Protein 1U4F (pdb70)

Organism: Mus musculus (NCBI:txid10090)

Radius of gyration: 27.83 Å; Cα contacts (8 Å, |Δi|>4): 1891; chains: 4; bounding box: 55×77×75 Å

B-factor: mean 49.28, std 15.49, range [19.6, 112.75]

CATH classification: 2.60.40.1400

Sequence (784 aa):
SRFVKKDGHCNVQFINVGEKRNETLVFSHNAVIAMRDGKLCLMWRVGNLRKSHLVEAHVRAQLLKSRITSEGEYIPLDQIDINVGFDSGIDRIFLVSPITIVHEIDEDSPLYDLSKQDIDNADFEIVVILEGMVEATAMTTQCRSSYLANEILWGHRYEPVLFEEKHYYKVDYSRFHKTYEVPNTPLCSARDLAEKKSRFVKKDGHCNVQFINVGENETLVFSHNAVIAMRDGKLCLMWRVGNLRKSHLVEAHVRAQLLKSRITSEGEYIPLDQIDINVGFDSGIDRIFLVSPITIVHEIDEDSPLYDLSKQDIDNADFEIVVILEGMVEATAMTTQCRSSYLANEILWGHRYEPVLFEEKHYYKVDYSRFHKTYEVPNTPLCSARDLAEKKSRFVKKDGHCNVQFINVGENETLVFSHNAVIAMRDGKLCLMWRVGNLRKSHLVEAHVRAQLLKSRITSEGEYIPLDQIDINVGFDSGIDRIFLVSPITIVHEIDEDSPLYDLSKQDIDNADFEIVVILEGMVEATAMTTQCRSSYLANEILWGHRYEPVLFEEKHYYKVDYSRFHKTYEVPNTPLCSARDLAEKKSRFVKKDGHCNVQFINVGEKTLVFSHNAVIAMRDGKLCLMWRVGNLRKSHLVEAHVRAQLLKSRITSEGEYIPLDQIDINVGFDSGIDRIFLVSPITIVHEIDEDSPLYDLSKQDIDNADFEIVVILEGMVEATAMTTQCRSSYLANEILWGHRYEPVLFEEKHYYKVDYSRFHKTYEVPNTPLCSARDLAEKKYIL

InterPro domains:
  IPR003271 Potassium channel, inwardly rectifying, Kir2.1 [PR01324] (1-10)
  IPR003271 Potassium channel, inwardly rectifying, Kir2.1 [PR01324] (21-28)
  IPR003271 Potassium channel, inwardly rectifying, Kir2.1 [PR01324] (35-45)
  IPR003271 Potassium channel, inwardly rectifying, Kir2.1 [PR01324] (116-128)
  IPR003271 Potassium channel, inwardly rectifying, Kir2.1 [PR01324] (392-403)
  IPR003271 Potassium channel, inwardly rectifying, Kir2.1 [PR01324] (407-419)
  IPR013518 Potassium channel, inwardly rectifying, Kir, cytoplasmic [G3DSA:2.60.40.1400] (46-360)
  IPR013673 Potassium channel, inwardly rectifying, Kir, N-terminal [PF08466] (1-47)
  IPR014756 Immunoglobulin E-set [SSF81296] (168-367)
  IPR016449 Potassium channel, inwardly rectifying, Kir [PIRSF005465] (32-389)
  IPR016449 Potassium channel, inwardly rectifying, Kir [PR01320] (81-107)
  IPR016449 Potassium channel, inwardly rectifying, Kir [PR01320] (132-154)
  IPR016449 Potassium channel, inwardly rectifying, Kir [PR01320] (261-279)
  IPR016449 Potassium channel, inwardly rectifying, Kir [PR01320] (292-312)
  IPR016449 Potassium channel, inwardly rectifying, Kir [PR01320] (313-330)
  IPR016449 Potassium channel, inwardly rectifying, Kir [PR01320] (337-351)
  IPR016449 Potassium channel, inwardly rectifying, Kir [PTHR11767] (18-365)
  IPR040445 Potassium channel, inwardly rectifying, transmembrane domain [PF01007] (48-186)
  IPR041647 Inward rectifier potassium channel, C-terminal [PF17655] (193-365)

GO terms:
  GO:0005242 inward rectifier potassium channel activity (F, IDA)
  GO:0005886 plasma membrane (C, EXP)
  GO:0015693 magnesium ion transport (P, IDA)
  GO:0086001 cardiac muscle cell action potential (P, IMP)
  GO:0005242 inward rectifier potassium channel activity (F, TAS)
  GO:0005886 plasma membrane (C, TAS)
  GO:0042802 identical protein binding (F, IPI)
  GO:0005515 protein binding (F, IPI)

Secondary structure (DSSP, 8-state):
--SB-TTS-B-EEEES---TTT-SEEE-SSEEEEEETTEEEEEEEEEE-SSS-EEEEEEEEEEEEEEE-TT--EEEEEEEE--SSTTTTTTEE--SS-EEEEEE--TTSTTTT--HHHHHH---EEEEEEEEEETT-SPEEEEEEEEEGGGEEETEEEPP-EEE-SSSEEEEGGGSS-EEE-TTS--S-HHHHHHH-/--SB-TTS-B-EEEES-----SEEE-SSEEEEE-SSSEEEEEEEEE-SSS-EEEEEEEEEEEEEEE-TTS-EEEEEEEE--SSTTTTTTB---SS-EEEEEE--TTSTTTT--HHHHHH---EEEEEEEEEETT-S-EEEEEEEEEGGGEEETEEEPP-EEE-SSSEEEEGGGSS-EEE-TTS-SS-HHHHHH--/--SB-TTS-B-EEEES------EEEEEEEEEEEETTEEEEEEEEEE-SSS-EEEEEEEEEEEEEEE-TT--EEEEEEEE--SSGGGTTTEE--SS-EEEEEE--TTSTTTT--HHHHHH---EEEEEEEEEETTSS-EEEEEEEEEGGGEEETEEEPP-EEE-SSSEEEEGGGTT-EEE-TT---S-HHHHHH--/--SB-TTS-B-EEEE------EEE-SSEEEEEETTEEEEEEEEEE-SSSPEEEEEEEEEEEEEEE-TTS-EEEEEEEE--SSGGGTTTB---SS-EEEEEE--TTSTTTT--HHHHTT---EEEEEEEEEETT-S-EEEEEEEEEGGGEEETEEEPP-EEE-SSSEEEEGGGTT-EEE-TTS--S-HHHHHHHHHT-

Nearest PDB structures (foldseek):
  1u4f-assembly1_A  TM=1.005E+00  e=9.671E-41  Mus musculus
  1u4f-assembly1_B  TM=9.996E-01  e=2.919E-37  Mus musculus
  1u4f-assembly1_D  TM=9.990E-01  e=7.023E-37  Mus musculus
  2xky-assembly1_I  TM=9.845E-01  e=5.957E-37  Mus musculus
  2gix-assembly1_A  TM=9.894E-01  e=3.849E-36  Mus musculus

Structure (mmCIF, N/CA/C/O backbone):
data_1U4F
#
_entry.id   1U4F
#
_cell.length_a   112.461
_cell.length_b   138.294
_cell.length_c   138.745
_cell.angle_alpha   90.00
_cell.angle_beta   90.00
_cell.angle_gamma   90.00
#
_symmetry.space_group_name_H-M   'C 2 2 21'
#
loop_
_entity.id
_entity.type
_entity.pdbx_description
1 polymer 'Inward rectifier potassium channel 2'
2 water water
#
loop_
_atom_site.group_PDB
_atom_site.id
_atom_site.type_symbol
_atom_site.label_atom_id
_atom_site.label_alt_id
_atom_site.label_comp_id
_atom_site.label_asym_id
_atom_site.label_entity_id
_atom_site.label_seq_id
_atom_site.pdbx_PDB_ins_code
_atom_site.Cartn_x
_atom_site.Cartn_y
_atom_site.Cartn_z
_atom_site.occupancy
_atom_site.B_iso_or_equiv
_atom_site.auth_seq_id
_atom_site.auth_comp_id
_atom_site.auth_asym_id
_atom_site.auth_atom_id
_atom_site.pdbx_PDB_model_num
ATOM 1 N N . SER A 1 11 ? 43.423 43.918 66.042 1.00 62.30 45 SER A N 1
ATOM 2 C CA . SER A 1 11 ? 41.955 43.692 65.928 1.00 61.98 45 SER A CA 1
ATOM 3 C C . SER A 1 11 ? 41.481 43.640 64.464 1.00 60.28 45 SER A C 1
ATOM 4 O O . SER A 1 11 ? 40.434 43.060 64.167 1.00 62.09 45 SER A O 1
ATOM 7 N N . ARG A 1 12 ? 42.234 44.244 63.547 1.00 56.70 46 ARG A N 1
ATOM 8 C CA . ARG A 1 12 ? 41.842 44.206 62.137 1.00 53.35 46 ARG A CA 1
ATOM 9 C C . ARG A 1 12 ? 42.571 43.049 61.476 1.00 52.00 46 ARG A C 1
ATOM 10 O O . ARG A 1 12 ? 43.772 42.877 61.656 1.00 54.17 46 ARG A O 1
ATOM 18 N N . PHE A 1 13 ? 41.838 42.244 60.725 1.00 49.97 47 PHE A N 1
ATOM 19 C CA . PHE A 1 13 ? 42.429 41.097 60.067 1.00 47.62 47 PHE A CA 1
ATOM 20 C C . PHE A 1 13 ? 43.366 41.512 58.936 1.00 46.23 47 PHE A C 1
ATOM 21 O O . PHE A 1 13 ? 44.426 40.913 58.732 1.00 46.12 47 PHE A O 1
ATOM 29 N N . VAL A 1 14 ? 42.963 42.539 58.199 1.00 43.80 48 VAL A N 1
ATOM 30 C CA . VAL A 1 14 ? 43.748 43.047 57.083 1.00 41.07 48 VAL A CA 1
ATOM 31 C C . VAL A 1 14 ? 44.150 44.498 57.350 1.00 41.89 48 VAL A C 1
ATOM 32 O O . VAL A 1 14 ? 43.332 45.314 57.777 1.00 41.90 48 VAL A O 1
ATOM 36 N N . LYS A 1 15 ? 45.410 44.818 57.098 1.00 42.71 49 LYS A N 1
ATOM 37 C CA . LYS A 1 15 ? 45.895 46.170 57.321 1.00 45.82 49 LYS A CA 1
ATOM 38 C C . LYS A 1 15 ? 45.671 47.045 56.101 1.00 46.07 49 LYS A C 1
ATOM 39 O O . LYS A 1 15 ? 45.378 46.550 55.018 1.00 46.73 49 LYS A O 1
ATOM 45 N N . LYS A 1 16 ? 45.801 48.351 56.294 1.00 47.78 50 LYS A N 1
ATOM 46 C CA . LYS A 1 16 ? 45.620 49.326 55.223 1.00 48.73 50 LYS A CA 1
ATOM 47 C C . LYS A 1 16 ? 46.524 49.109 54.021 1.00 49.22 50 LYS A C 1
ATOM 48 O O . LYS A 1 16 ? 46.179 49.490 52.901 1.00 49.47 50 LYS A O 1
ATOM 54 N N . ASP A 1 17 ? 47.681 48.502 54.254 1.00 48.85 51 ASP A N 1
ATOM 55 C CA . ASP A 1 17 ? 48.636 48.264 53.178 1.00 50.96 51 ASP A CA 1
ATOM 56 C C . ASP A 1 17 ? 48.498 46.886 52.539 1.00 49.70 51 ASP A C 1
ATOM 57 O O . ASP A 1 17 ? 49.265 46.547 51.649 1.00 48.85 51 ASP A O 1
ATOM 62 N N . GLY A 1 18 ? 47.533 46.097 53.002 1.00 50.18 52 GLY A N 1
ATOM 63 C CA . GLY A 1 18 ? 47.331 44.783 52.420 1.00 52.34 52 GLY A CA 1
ATOM 64 C C . GLY A 1 18 ? 47.750 43.582 53.249 1.00 53.16 52 GLY A C 1
ATOM 65 O O . GLY A 1 18 ? 47.243 42.473 53.048 1.00 51.89 52 GLY A O 1
ATOM 66 N N . HIS A 1 19 ? 48.675 43.790 54.179 1.00 53.94 53 HIS A N 1
ATOM 67 C CA . HIS A 1 19 ? 49.154 42.707 55.032 1.00 54.45 53 HIS A CA 1
ATOM 68 C C . HIS A 1 19 ? 48.102 42.267 56.029 1.00 52.93 53 HIS A C 1
ATOM 69 O O . HIS A 1 19 ? 47.256 43.056 56.440 1.00 53.18 53 HIS A O 1
ATOM 76 N N . CYS A 1 20 ? 48.166 40.997 56.411 1.00 51.68 54 CYS A N 1
ATOM 77 C CA . CYS A 1 20 ? 47.212 40.416 57.346 1.00 53.48 54 CYS A CA 1
ATOM 78 C C . CYS A 1 20 ? 47.791 40.197 58.738 1.00 53.35 54 CYS A C 1
ATOM 79 O O . CYS A 1 20 ? 48.883 39.655 58.876 1.00 54.80 54 CYS A O 1
ATOM 82 N N . ASN A 1 21 ? 47.046 40.608 59.762 1.00 53.60 55 ASN A N 1
ATOM 83 C CA . ASN A 1 21 ? 47.471 40.440 61.148 1.00 53.44 55 ASN A CA 1
ATOM 84 C C . ASN A 1 21 ? 47.161 39.022 61.609 1.00 52.89 55 ASN A C 1
ATOM 85 O O . ASN A 1 21 ? 46.322 38.807 62.486 1.00 49.25 55 ASN A O 1
ATOM 90 N N . VAL A 1 22 ? 47.839 38.050 61.018 1.00 52.65 56 VAL A N 1
ATOM 91 C CA . VAL A 1 22 ? 47.609 36.665 61.381 1.00 53.61 56 VAL A CA 1
ATOM 92 C C . VAL A 1 22 ? 48.928 35.932 61.572 1.00 54.78 56 VAL A C 1
ATOM 93 O O . VAL A 1 22 ? 49.895 36.158 60.847 1.00 53.75 56 VAL A O 1
ATOM 97 N N . GLN A 1 23 ? 48.962 35.056 62.565 1.00 55.98 57 GLN A N 1
ATOM 98 C CA . GLN A 1 23 ? 50.160 34.293 62.853 1.00 57.76 57 GLN A CA 1
ATOM 99 C C . GLN A 1 23 ? 49.779 32.827 62.819 1.00 57.07 57 GLN A C 1
ATOM 100 O O . GLN A 1 23 ? 48.743 32.445 63.355 1.00 56.93 57 GLN A O 1
ATOM 106 N N . PHE A 1 24 ? 50.599 32.006 62.174 1.00 56.34 58 PHE A N 1
ATOM 107 C CA . PHE A 1 24 ? 50.296 30.586 62.094 1.00 57.90 58 PHE A CA 1
ATOM 108 C C . PHE A 1 24 ? 51.209 29.767 63.002 1.00 58.30 58 PHE A C 1
ATOM 109 O O . PHE A 1 24 ? 52.419 29.983 63.031 1.00 57.99 58 PHE A O 1
ATOM 117 N N . ILE A 1 25 ? 50.624 28.838 63.754 1.00 59.03 59 ILE A N 1
ATOM 118 C CA . ILE A 1 25 ? 51.399 27.977 64.644 1.00 59.43 59 ILE A CA 1
ATOM 119 C C . ILE A 1 25 ? 51.076 26.519 64.341 1.00 60.46 59 ILE A C 1
ATOM 120 O O . ILE A 1 25 ? 50.019 26.214 63.792 1.00 60.51 59 ILE A O 1
ATOM 125 N N . ASN A 1 26 ? 51.991 25.624 64.694 1.00 61.76 60 ASN A N 1
ATOM 126 C CA . ASN A 1 26 ? 51.792 24.200 64.453 1.00 63.51 60 ASN A CA 1
ATOM 127 C C . ASN A 1 26 ? 51.557 23.913 62.977 1.00 64.59 60 ASN A C 1
ATOM 128 O O . ASN A 1 26 ? 50.679 23.134 62.612 1.00 62.61 60 ASN A O 1
ATOM 133 N N . VAL A 1 27 ? 52.361 24.546 62.132 1.00 67.93 61 VAL A N 1
ATOM 134 C CA . VAL A 1 27 ? 52.250 24.368 60.695 1.00 72.29 61 VAL A CA 1
ATOM 135 C C . VAL A 1 27 ? 52.974 23.099 60.237 1.00 75.58 61 VAL A C 1
ATOM 136 O O . VAL A 1 27 ? 52.628 22.518 59.208 1.00 75.78 61 VAL A O 1
ATOM 140 N N . GLY A 1 28 ? 53.973 22.671 61.005 1.00 79.08 62 GLY A N 1
ATOM 141 C CA . GLY A 1 28 ? 54.722 21.475 60.654 1.00 83.54 62 GLY A CA 1
ATOM 142 C C . GLY A 1 28 ? 55.942 21.791 59.807 1.00 86.92 62 GLY A C 1
ATOM 143 O O . GLY A 1 28 ? 56.359 22.947 59.720 1.00 86.92 62 GLY A O 1
ATOM 144 N N . GLU A 1 29 ? 56.518 20.767 59.181 1.00 90.22 63 GLU A N 1
ATOM 145 C CA . GLU A 1 29 ? 57.696 20.953 58.337 1.00 93.59 63 GLU A CA 1
ATOM 146 C C . GLU A 1 29 ? 57.328 21.595 57.009 1.00 94.65 63 GLU A C 1
ATOM 147 O O . GLU A 1 29 ? 56.158 21.631 56.630 1.00 95.06 63 GLU A O 1
ATOM 153 N N . LYS A 1 30 ? 58.333 22.105 56.303 1.00 96.05 188 LYS A N 1
ATOM 154 C CA . LYS A 1 30 ? 58.104 22.743 55.013 1.00 97.52 188 LYS A CA 1
ATOM 155 C C . LYS A 1 30 ? 57.608 21.754 53.969 1.00 98.23 188 LYS A C 1
ATOM 156 O O . LYS A 1 30 ? 57.177 22.149 52.887 1.00 98.52 188 LYS A O 1
ATOM 162 N N . ARG A 1 31 ? 57.673 20.468 54.300 1.00 99.05 189 ARG A N 1
ATOM 163 C CA . ARG A 1 31 ? 57.210 19.418 53.401 1.00 99.68 189 ARG A CA 1
ATOM 164 C C . ARG A 1 31 ? 55.772 19.696 53.005 1.00 98.54 189 ARG A C 1
ATOM 165 O O . ARG A 1 31 ? 55.317 19.288 51.935 1.00 98.54 189 ARG A O 1
ATOM 173 N N . ASN A 1 32 ? 55.065 20.393 53.888 1.00 97.10 190 ASN A N 1
ATOM 174 C CA . ASN A 1 32 ? 53.668 20.763 53.662 1.00 95.05 190 ASN A CA 1
ATOM 175 C C . ASN A 1 32 ? 53.698 22.080 52.885 1.00 92.39 190 ASN A C 1
ATOM 176 O O . ASN A 1 32 ? 53.761 22.092 51.653 1.00 92.54 190 ASN A O 1
ATOM 181 N N . GLU A 1 33 ? 53.658 23.181 53.634 1.00 88.48 191 GLU A N 1
ATOM 182 C CA . GLU A 1 33 ? 53.692 24.536 53.094 1.00 84.06 191 GLU A CA 1
ATOM 183 C C . GLU A 1 33 ? 53.003 24.726 51.741 1.00 80.48 191 GLU A C 1
ATOM 184 O O . GLU A 1 33 ? 53.486 25.475 50.887 1.00 80.45 191 GLU A O 1
ATOM 190 N N . THR A 1 34 ? 51.875 24.049 51.550 1.00 75.02 192 THR A N 1
ATOM 191 C CA . THR A 1 34 ? 51.123 24.159 50.305 1.00 68.92 192 THR A CA 1
ATOM 192 C C . THR A 1 34 ? 49.626 24.087 50.580 1.00 63.33 192 THR A C 1
ATOM 193 O O . THR A 1 34 ? 49.201 24.040 51.734 1.00 61.99 192 THR A O 1
ATOM 197 N N . LEU A 1 35 ? 48.831 24.095 49.517 1.00 56.78 193 LEU A N 1
ATOM 198 C CA . LEU A 1 35 ? 47.385 24.025 49.656 1.00 51.06 193 LEU A CA 1
ATOM 199 C C . LEU A 1 35 ? 47.023 22.677 50.269 1.00 47.41 193 LEU A C 1
ATOM 200 O O . LEU A 1 35 ? 47.592 21.645 49.905 1.00 46.55 193 LEU A O 1
ATOM 205 N N . VAL A 1 36 ? 46.089 22.687 51.212 1.00 42.77 194 VAL A N 1
ATOM 206 C CA . VAL A 1 36 ? 45.687 21.455 51.872 1.00 39.41 194 VAL A CA 1
ATOM 207 C C . VAL A 1 36 ? 44.185 21.346 52.098 1.00 37.57 194 VAL A C 1
ATOM 208 O O . VAL A 1 36 ? 43.502 22.344 52.301 1.00 37.15 194 VAL A O 1
ATOM 212 N N . PHE A 1 37 ? 43.690 20.116 52.061 1.00 36.38 195 PHE A N 1
ATOM 213 C CA . PHE A 1 37 ? 42.283 19.826 52.279 1.00 37.56 195 PHE A CA 1
ATOM 214 C C . PHE A 1 37 ? 42.092 19.048 53.579 1.00 38.17 195 PHE A C 1
ATOM 215 O O . PHE A 1 37 ? 42.947 18.248 53.960 1.00 38.79 195 PHE A O 1
ATOM 223 N N . SER A 1 38 ? 40.966 19.266 54.254 1.00 37.57 196 SER A N 1
ATOM 224 C CA . SER A 1 38 ? 40.711 18.546 55.487 1.00 38.83 196 SER A CA 1
ATOM 225 C C . SER A 1 38 ? 40.572 17.073 55.128 1.00 40.53 196 SER A C 1
ATOM 226 O O . SER A 1 38 ? 40.023 16.730 54.081 1.00 39.82 196 SER A O 1
ATOM 229 N N . HIS A 1 39 ? 41.084 16.206 55.991 1.00 43.90 197 HIS A N 1
ATOM 230 C CA . HIS A 1 39 ? 41.015 14.774 55.750 1.00 46.84 197 HIS A CA 1
ATOM 231 C C . HIS A 1 39 ? 39.566 14.302 55.606 1.00 47.23 197 HIS A C 1
ATOM 232 O O . HIS A 1 39 ? 39.250 13.493 54.732 1.00 47.70 197 HIS A O 1
ATOM 239 N N . ASN A 1 40 ? 38.676 14.824 56.439 1.00 46.32 198 ASN A N 1
ATOM 240 C CA . ASN A 1 40 ? 37.274 14.421 56.365 1.00 44.62 198 ASN A CA 1
ATOM 241 C C . ASN A 1 40 ? 36.340 15.501 55.836 1.00 43.57 198 ASN A C 1
ATOM 242 O O . ASN A 1 40 ? 36.695 16.672 55.756 1.00 43.76 198 ASN A O 1
ATOM 247 N N . ALA A 1 41 ? 35.142 15.085 55.449 1.00 41.40 199 ALA A N 1
ATOM 248 C CA . ALA A 1 41 ? 34.128 16.010 54.974 1.00 38.65 199 ALA A CA 1
ATOM 249 C C . ALA A 1 41 ? 33.010 15.890 56.005 1.00 37.36 199 ALA A C 1
ATOM 250 O O . ALA A 1 41 ? 32.968 14.925 56.770 1.00 37.34 199 ALA A O 1
ATOM 252 N N . VAL A 1 42 ? 32.103 16.855 56.038 1.00 36.11 200 VAL A N 1
ATOM 253 C CA . VAL A 1 42 ? 31.020 16.784 57.004 1.00 35.65 200 VAL A CA 1
ATOM 254 C C . VAL A 1 42 ? 29.702 17.219 56.425 1.00 35.85 200 VAL A C 1
ATOM 255 O O . VAL A 1 42 ? 29.645 17.876 55.388 1.00 36.93 200 VAL A O 1
ATOM 259 N N . ILE A 1 43 ? 28.636 16.802 57.089 1.00 35.13 201 ILE A N 1
ATOM 260 C CA . ILE A 1 43 ? 27.301 17.181 56.685 1.00 36.13 201 ILE A CA 1
ATOM 261 C C . ILE A 1 43 ? 26.611 17.628 57.966 1.00 37.09 201 ILE A C 1
ATOM 262 O O . ILE A 1 43 ? 26.663 16.939 58.981 1.00 36.94 201 ILE A O 1
ATOM 267 N N . ALA A 1 44 ? 26.002 18.805 57.921 1.00 36.98 202 ALA A N 1
ATOM 268 C CA . ALA A 1 44 ? 25.327 19.347 59.075 1.00 38.41 202 ALA A CA 1
ATOM 269 C C . ALA A 1 44 ? 24.542 20.593 58.702 1.00 40.09 202 ALA A C 1
ATOM 270 O O . ALA A 1 44 ? 24.722 21.184 57.624 1.00 40.24 202 ALA A O 1
ATOM 272 N N . MET A 1 45 ? 23.658 20.979 59.607 1.00 39.87 203 MET A N 1
ATOM 273 C CA . MET A 1 45 ? 22.825 22.146 59.407 1.00 41.28 203 MET A CA 1
ATOM 274 C C . MET A 1 45 ? 23.630 23.425 59.488 1.00 41.08 203 MET A C 1
ATOM 275 O O . MET A 1 45 ? 24.532 23.569 60.319 1.00 40.47 203 MET A O 1
ATOM 280 N N . ARG A 1 46 ? 23.292 24.351 58.610 1.00 40.57 204 ARG A N 1
ATOM 281 C CA . ARG A 1 46 ? 23.928 25.648 58.583 1.00 44.18 204 ARG A CA 1
ATOM 282 C C . ARG A 1 46 ? 22.921 26.664 58.063 1.00 44.27 204 ARG A C 1
ATOM 283 O O . ARG A 1 46 ? 22.462 26.575 56.922 1.00 43.85 204 ARG A O 1
ATOM 291 N N . ASP A 1 47 ? 22.579 27.621 58.920 1.00 46.18 205 ASP A N 1
ATOM 292 C CA . ASP A 1 47 ? 21.615 28.662 58.596 1.00 48.53 205 ASP A CA 1
ATOM 293 C C . ASP A 1 47 ? 20.279 28.055 58.152 1.00 48.63 205 ASP A C 1
ATOM 294 O O . ASP A 1 47 ? 19.622 28.578 57.254 1.00 49.09 205 ASP A O 1
ATOM 299 N N . GLY A 1 48 ? 19.893 26.943 58.777 1.00 48.70 206 GLY A N 1
ATOM 300 C CA . GLY A 1 48 ? 18.628 26.299 58.463 1.00 48.17 206 GLY A CA 1
ATOM 301 C C . GLY A 1 48 ? 18.608 25.323 57.308 1.00 48.71 206 GLY A C 1
ATOM 302 O O . GLY A 1 48 ? 17.536 24.849 56.934 1.00 50.48 206 GLY A O 1
ATOM 303 N N . LYS A 1 49 ? 19.770 25.013 56.739 1.00 47.87 207 LYS A N 1
ATOM 304 C CA . LYS A 1 49 ? 19.833 24.074 55.614 1.00 46.15 207 LYS A CA 1
ATOM 305 C C . LYS A 1 49 ? 20.897 22.991 55.807 1.00 43.67 207 LYS A C 1
ATOM 306 O O . LYS A 1 49 ? 21.955 23.241 56.384 1.00 43.29 207 LYS A O 1
ATOM 312 N N . LEU A 1 50 ? 20.604 21.793 55.310 1.00 39.98 208 LEU A N 1
ATOM 313 C CA . LEU A 1 50 ? 21.531 20.676 55.391 1.00 39.46 208 LEU A CA 1
ATOM 314 C C . LEU A 1 50 ? 22.620 20.929 54.339 1.00 39.45 208 LEU A C 1
ATOM 315 O O . LEU A 1 50 ? 22.319 21.056 53.149 1.00 37.31 208 LEU A O 1
ATOM 320 N N . CYS A 1 51 ? 23.877 20.982 54.784 1.00 37.99 209 CYS A N 1
ATOM 321 C CA . CYS A 1 51 ? 25.011 21.270 53.905 1.00 36.05 209 CYS A CA 1
ATOM 322 C C . CYS A 1 51 ? 26.180 20.286 53.963 1.00 34.84 209 CYS A C 1
ATOM 323 O O . CYS A 1 51 ? 26.479 19.721 55.004 1.00 34.82 209 CYS A O 1
ATOM 326 N N . LEU A 1 52 ? 26.831 20.101 52.822 1.00 32.73 210 LEU A N 1
ATOM 327 C CA . LEU A 1 52 ? 28.004 19.265 52.726 1.00 32.27 210 LEU A CA 1
ATOM 328 C C . LEU A 1 52 ? 29.154 20.259 52.799 1.00 31.39 210 LEU A C 1
ATOM 329 O O . LEU A 1 52 ? 29.213 21.200 52.007 1.00 28.61 210 LEU A O 1
ATOM 334 N N . MET A 1 53 ? 30.069 20.066 53.741 1.00 31.24 211 MET A N 1
ATOM 335 C CA . MET A 1 53 ? 31.164 21.013 53.889 1.00 32.84 211 MET A CA 1
ATOM 336 C C . MET A 1 53 ? 32.520 20.358 54.035 1.00 32.34 211 MET A C 1
ATOM 337 O O . MET A 1 53 ? 32.631 19.234 54.514 1.00 34.24 211 MET A O 1
ATOM 342 N N . TRP A 1 54 ? 33.555 21.071 53.615 1.00 32.99 212 TRP A N 1
ATOM 343 C CA . TRP A 1 54 ? 34.918 20.588 53.761 1.00 32.85 212 TRP A CA 1
ATOM 344 C C . TRP A 1 54 ? 35.837 21.795 53.914 1.00 34.36 212 TRP A C 1
ATOM 345 O O . TRP A 1 54 ? 35.503 22.928 53.537 1.00 31.73 212 TRP A O 1
ATOM 356 N N . ARG A 1 55 ? 37.000 21.538 54.484 1.00 34.19 213 ARG A N 1
ATOM 357 C CA . ARG A 1 55 ? 37.947 22.590 54.767 1.00 33.43 213 ARG A CA 1
ATOM 358 C C . ARG A 1 55 ? 39.126 22.710 53.813 1.00 32.84 213 ARG A C 1
ATOM 359 O O . ARG A 1 55 ? 39.658 21.725 53.307 1.00 31.77 213 ARG A O 1
ATOM 367 N N . VAL A 1 56 ? 39.543 23.944 53.582 1.00 32.96 214 VAL A N 1
ATOM 368 C CA . VAL A 1 56 ? 40.673 24.195 52.721 1.00 34.17 214 VAL A CA 1
ATOM 369 C C . VAL A 1 56 ? 41.604 25.182 53.415 1.00 35.19 214 VAL A C 1
ATOM 370 O O . VAL A 1 56 ? 41.157 26.099 54.107 1.00 35.07 214 VAL A O 1
ATOM 374 N N . GLY A 1 57 ? 42.904 24.981 53.232 1.00 36.64 215 GLY A N 1
ATOM 375 C CA . GLY A 1 57 ? 43.863 25.862 53.859 1.00 39.19 215 GLY A CA 1
ATOM 376 C C . GLY A 1 57 ? 45.131 26.042 53.045 1.00 41.92 215 GLY A C 1
ATOM 377 O O . GLY A 1 57 ? 45.506 25.192 52.241 1.00 43.41 215 GLY A O 1
ATOM 378 N N . ASN A 1 58 ? 45.787 27.176 53.241 1.00 43.63 216 ASN A N 1
ATOM 379 C CA . ASN A 1 58 ? 47.028 27.463 52.548 1.00 45.78 216 ASN A CA 1
ATOM 380 C C . ASN A 1 58 ? 48.127 27.524 53.602 1.00 48.77 216 ASN A C 1
ATOM 381 O O . ASN A 1 58 ? 48.278 28.534 54.288 1.00 48.92 216 ASN A O 1
ATOM 386 N N . LEU A 1 59 ? 48.881 26.437 53.740 1.00 53.39 217 LEU A N 1
ATOM 387 C CA . LEU A 1 59 ? 49.958 26.372 54.724 1.00 57.46 217 LEU A CA 1
ATOM 388 C C . LEU A 1 59 ? 51.108 27.276 54.314 1.00 60.87 217 LEU A C 1
ATOM 389 O O . LEU A 1 59 ? 51.921 27.691 55.146 1.00 62.05 217 LEU A O 1
ATOM 394 N N . ARG A 1 60 ? 51.172 27.577 53.023 1.00 64.56 218 ARG A N 1
ATOM 395 C CA . ARG A 1 60 ? 52.219 28.431 52.484 1.00 67.26 218 ARG A CA 1
ATOM 396 C C . ARG A 1 60 ? 52.159 29.782 53.182 1.00 67.58 218 ARG A C 1
ATOM 397 O O . ARG A 1 60 ? 51.346 29.995 54.084 1.00 68.07 218 ARG A O 1
ATOM 405 N N . LYS A 1 61 ? 53.011 30.705 52.764 1.00 68.09 219 LYS A N 1
ATOM 406 C CA . LYS A 1 61 ? 53.030 32.014 53.395 1.00 68.44 219 LYS A CA 1
ATOM 407 C C . LYS A 1 61 ? 52.553 33.131 52.479 1.00 66.33 219 LYS A C 1
ATOM 408 O O . LYS A 1 61 ? 52.302 34.245 52.933 1.00 67.96 219 LYS A O 1
ATOM 414 N N . SER A 1 62 ? 52.408 32.827 51.194 1.00 62.90 220 SER A N 1
ATOM 415 C CA . SER A 1 62 ? 51.971 33.831 50.235 1.00 59.20 220 SER A CA 1
ATOM 416 C C . SER A 1 62 ? 50.475 33.778 49.946 1.00 56.21 220 SER A C 1
ATOM 417 O O . SER A 1 62 ? 49.793 32.802 50.255 1.00 55.28 220 SER A O 1
ATOM 420 N N . HIS A 1 63 ? 49.977 34.848 49.343 1.00 51.76 221 HIS A N 1
ATOM 421 C CA . HIS A 1 63 ? 48.584 34.941 48.988 1.00 47.99 221 HIS A CA 1
ATOM 422 C C . HIS A 1 63 ? 48.303 34.171 47.706 1.00 46.27 221 HIS A C 1
ATOM 423 O O . HIS A 1 63 ? 49.150 34.087 46.811 1.00 44.10 221 HIS A O 1
ATOM 430 N N . LEU A 1 64 ? 47.118 33.575 47.648 1.00 44.17 222 LEU A N 1
ATOM 431 C CA . LEU A 1 64 ? 46.704 32.815 46.475 1.00 44.71 222 LEU A CA 1
ATOM 432 C C . LEU A 1 64 ? 45.751 33.703 45.701 1.00 42.67 222 LEU A C 1
ATOM 433 O O . LEU A 1 64 ? 44.638 33.967 46.149 1.00 44.07 222 LEU A O 1
ATOM 438 N N . VAL A 1 65 ? 46.195 34.150 44.534 1.00 40.44 223 VAL A N 1
ATOM 439 C CA . VAL A 1 65 ? 45.412 35.049 43.705 1.00 38.03 223 VAL A CA 1
ATOM 440 C C . VAL A 1 65 ? 44.371 34.388 42.823 1.00 37.42 223 VAL A C 1
ATOM 441 O O . VAL A 1 65 ? 44.637 33.369 42.193 1.00 36.72 223 VAL A O 1
ATOM 445 N N . GLU A 1 66 ? 43.185 34.990 42.774 1.00 35.36 224 GLU A N 1
ATOM 446 C CA . GLU A 1 66 ? 42.091 34.466 41.978 1.00 33.77 224 GLU A CA 1
ATOM 447 C C . GLU A 1 66 ? 41.842 33.008 42.317 1.00 32.20 224 GLU A C 1
ATOM 448 O O . GLU A 1 66 ? 41.793 32.155 41.439 1.00 31.48 224 GLU A O 1
ATOM 454 N N . ALA A 1 67 ? 41.699 32.728 43.605 1.00 30.46 225 ALA A N 1
ATOM 455 C CA . ALA A 1 67 ? 41.429 31.379 44.054 1.00 30.01 225 ALA A CA 1
ATOM 456 C C . ALA A 1 67 ? 39.939 31.123 43.890 1.00 29.04 225 ALA A C 1
ATOM 457 O O . ALA A 1 67 ? 39.122 32.033 44.072 1.00 29.48 225 ALA A O 1
ATOM 459 N N . HIS A 1 68 ? 39.606 29.888 43.532 1.00 28.57 226 HIS A N 1
ATOM 460 C CA . HIS A 1 68 ? 38.229 29.460 43.366 1.00 29.01 226 HIS A CA 1
ATOM 461 C C . HIS A 1 68 ? 38.188 27.942 43.528 1.00 29.07 226 HIS A C 1
ATOM 462 O O . HIS A 1 68 ? 39.128 27.238 43.147 1.00 27.18 226 HIS A O 1
ATOM 469 N N . VAL A 1 69 ? 37.093 27.451 44.096 1.00 27.75 227 VAL A N 1
ATOM 470 C CA . VAL A 1 69 ? 36.915 26.037 44.373 1.00 26.98 227 VAL A CA 1
ATOM 471 C C . VAL A 1 69 ? 35.868 25.386 43.487 1.00 29.64 227 VAL A C 1
ATOM 472 O O . VAL A 1 69 ? 34.976 26.057 42.970 1.00 31.78 227 VAL A O 1
ATOM 476 N N . ARG A 1 70 ? 35.996 24.072 43.313 1.00 28.46 228 ARG A N 1
ATOM 477 C CA . ARG A 1 70 ? 35.073 23.275 42.498 1.00 31.09 228 ARG A CA 1
ATOM 478 C C . ARG A 1 70 ? 34.945 21.893 43.126 1.00 31.25 228 ARG A C 1
ATOM 479 O O . ARG A 1 70 ? 35.788 21.486 43.922 1.00 32.41 228 ARG A O 1
ATOM 487 N N . ALA A 1 71 ? 33.897 21.165 42.760 1.00 30.84 229 ALA A N 1
ATOM 488 C CA . ALA A 1 71 ? 33.691 19.829 43.301 1.00 30.85 229 ALA A CA 1
ATOM 489 C C . ALA A 1 71 ? 32.819 19.026 42.363 1.00 31.19 229 ALA A C 1
ATOM 490 O O . ALA A 1 71 ? 32.000 19.588 41.650 1.00 30.77 229 ALA A O 1
ATOM 492 N N . GLN A 1 72 ? 32.992 17.709 42.379 1.00 31.69 230 GLN A N 1
ATOM 493 C CA . GLN A 1 72 ? 32.206 16.833 41.533 1.00 34.03 230 GLN A CA 1
ATOM 494 C C . GLN A 1 72 ? 31.982 15.472 42.166 1.00 32.79 230 GLN A C 1
ATOM 495 O O . GLN A 1 72 ? 32.889 14.889 42.755 1.00 30.61 230 GLN A O 1
ATOM 501 N N . LEU A 1 73 ? 30.771 14.958 42.009 1.00 33.54 231 LEU A N 1
ATOM 502 C CA . LEU A 1 73 ? 30.447 13.648 42.518 1.00 34.07 231 LEU A CA 1
ATOM 503 C C . LEU A 1 73 ? 30.711 12.672 41.369 1.00 36.02 231 LEU A C 1
ATOM 504 O O . LEU A 1 73 ? 30.137 12.809 40.285 1.00 38.78 231 LEU A O 1
ATOM 509 N N . LEU A 1 74 ? 31.619 11.726 41.578 1.00 38.00 232 LEU A N 1
ATOM 510 C CA . LEU A 1 74 ? 31.919 10.744 40.543 1.00 39.52 232 LEU A CA 1
ATOM 511 C C . LEU A 1 74 ? 31.072 9.524 40.837 1.00 43.36 232 LEU A C 1
ATOM 512 O O . LEU A 1 74 ? 30.993 9.078 41.984 1.00 43.64 232 LEU A O 1
ATOM 517 N N . LYS A 1 75 ? 30.443 8.977 39.803 1.00 45.43 233 LYS A N 1
ATOM 518 C CA . LYS A 1 75 ? 29.588 7.815 39.972 1.00 47.60 233 LYS A CA 1
ATOM 519 C C . LYS A 1 75 ? 29.193 7.266 38.614 1.00 49.20 233 LYS A C 1
ATOM 520 O O . LYS A 1 75 ? 28.782 8.007 37.720 1.00 50.13 233 LYS A O 1
ATOM 526 N N . SER A 1 76 ? 29.319 5.958 38.466 1.00 49.35 234 SER A N 1
ATOM 527 C CA . SER A 1 76 ? 28.958 5.305 37.223 1.00 52.14 234 SER A CA 1
ATOM 528 C C . SER A 1 76 ? 27.434 5.308 37.114 1.00 51.69 234 SER A C 1
ATOM 529 O O . SER A 1 76 ? 26.735 5.287 38.126 1.00 51.53 234 SER A O 1
ATOM 532 N N . ARG A 1 77 ? 26.908 5.358 35.899 1.00 51.30 235 ARG A N 1
ATOM 533 C CA . ARG A 1 77 ? 25.464 5.338 35.750 1.00 52.19 235 ARG A CA 1
ATOM 534 C C . ARG A 1 77 ? 25.029 4.811 34.397 1.00 51.66 235 ARG A C 1
ATOM 535 O O . ARG A 1 77 ? 25.834 4.683 33.467 1.00 51.13 235 ARG A O 1
ATOM 543 N N . ILE A 1 78 ? 23.749 4.468 34.310 1.00 52.29 236 ILE A N 1
ATOM 544 C CA . ILE A 1 78 ? 23.167 3.963 33.075 1.00 52.11 236 ILE A CA 1
ATOM 545 C C . ILE A 1 78 ? 22.046 4.913 32.698 1.00 53.10 236 ILE A C 1
ATOM 546 O O . ILE A 1 78 ? 21.246 5.318 33.541 1.00 53.50 236 ILE A O 1
ATOM 551 N N . THR A 1 79 ? 22.004 5.288 31.433 1.00 53.60 237 THR A N 1
ATOM 552 C CA . TH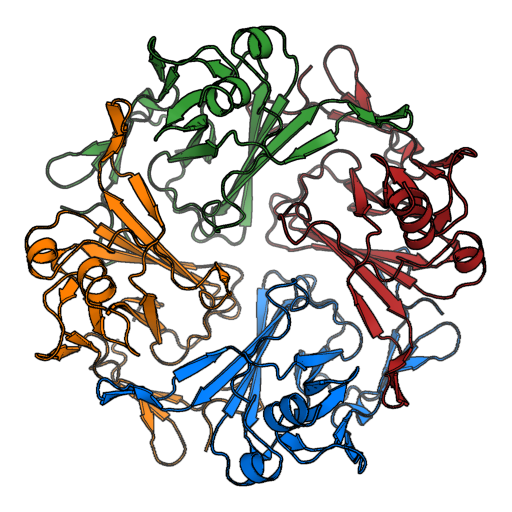R A 1 79 ? 20.973 6.189 30.958 1.00 55.67 237 THR A CA 1
ATOM 553 C C . THR A 1 79 ? 19.754 5.343 30.589 1.00 56.69 237 THR A C 1
ATOM 554 O O . THR A 1 79 ? 19.845 4.117 30.497 1.00 55.68 237 THR A O 1
ATOM 558 N N . SER A 1 80 ? 18.616 5.990 30.383 1.00 57.88 238 SER A N 1
ATOM 559 C CA . SER A 1 80 ? 17.414 5.261 30.018 1.00 59.04 238 SER A CA 1
ATOM 560 C C . SER A 1 80 ? 17.650 4.554 28.687 1.00 59.37 238 SER A C 1
ATOM 561 O O . SER A 1 80 ? 17.054 3.513 28.413 1.00 59.99 238 SER A O 1
ATOM 564 N N . GLU A 1 81 ? 18.525 5.127 27.865 1.00 58.98 239 GLU A N 1
ATOM 565 C CA . GLU A 1 81 ? 18.859 4.555 26.564 1.00 59.23 239 GLU A CA 1
ATOM 566 C C . GLU A 1 81 ? 19.628 3.246 26.741 1.00 58.64 239 GLU A C 1
ATOM 567 O O . GLU A 1 81 ? 19.743 2.453 25.805 1.00 58.53 239 GLU A O 1
ATOM 573 N N . GLY A 1 82 ? 20.152 3.030 27.947 1.00 58.09 240 GLY A N 1
ATOM 574 C CA . GLY A 1 82 ? 20.902 1.819 28.230 1.00 56.64 240 GLY A CA 1
ATOM 575 C C . GLY A 1 82 ? 22.396 2.022 28.103 1.00 55.65 240 GLY A C 1
ATOM 576 O O . GLY A 1 82 ? 23.175 1.078 28.254 1.00 55.86 240 GLY A O 1
ATOM 577 N N . GLU A 1 83 ? 22.797 3.258 27.818 1.00 54.59 241 GLU A N 1
ATOM 578 C CA . GLU A 1 83 ? 24.210 3.589 27.675 1.00 54.28 241 GLU A CA 1
ATOM 579 C C . GLU A 1 83 ? 24.899 3.582 29.038 1.00 52.90 241 GLU A C 1
ATOM 580 O O . GLU A 1 83 ? 24.435 4.209 29.992 1.00 50.77 241 GLU A O 1
ATOM 586 N N . TYR A 1 84 ? 26.005 2.860 29.121 1.00 52.05 242 TYR A N 1
ATOM 587 C CA . TYR A 1 84 ? 26.764 2.791 30.351 1.00 51.64 242 TYR A CA 1
ATOM 588 C C . TYR A 1 84 ? 27.818 3.883 30.349 1.00 51.27 242 TYR A C 1
ATOM 589 O O . TYR A 1 84 ? 28.556 4.038 29.376 1.00 50.42 242 TYR A O 1
ATOM 598 N N . ILE A 1 85 ? 27.885 4.646 31.435 1.00 50.75 243 ILE A N 1
ATOM 599 C CA . ILE A 1 85 ? 28.885 5.696 31.549 1.00 48.93 243 ILE A CA 1
ATOM 600 C C . ILE A 1 85 ? 29.755 5.391 32.777 1.00 49.45 243 ILE A C 1
ATOM 601 O O . ILE A 1 85 ? 29.292 5.482 33.925 1.00 47.40 243 ILE A O 1
ATOM 606 N N . PRO A 1 86 ? 31.027 5.024 32.542 1.00 50.02 244 PRO A N 1
ATOM 607 C CA . PRO A 1 86 ? 32.047 4.679 33.540 1.00 50.14 244 PRO A CA 1
ATOM 608 C C . PRO A 1 86 ? 31.976 5.487 34.832 1.00 51.53 244 PRO A C 1
ATOM 609 O O . PRO A 1 86 ? 31.636 4.943 35.875 1.00 53.56 244 PRO A O 1
ATOM 613 N N . LEU A 1 87 ? 32.314 6.769 34.785 1.00 51.13 245 LEU A N 1
ATOM 614 C CA . LEU A 1 87 ? 32.231 7.583 36.003 1.00 52.98 245 LEU A CA 1
ATOM 615 C C . LEU A 1 87 ? 31.711 8.972 35.697 1.00 52.66 245 LEU A C 1
ATOM 616 O O . LEU A 1 87 ? 32.470 9.937 35.644 1.00 53.77 245 LEU A O 1
ATOM 621 N N . ASP A 1 88 ? 30.406 9.070 35.499 1.00 51.49 246 ASP A N 1
ATOM 622 C CA . ASP A 1 88 ? 29.797 10.346 35.192 1.00 50.71 246 ASP A CA 1
ATOM 623 C C . ASP A 1 88 ? 30.211 11.390 36.232 1.00 49.18 246 ASP A C 1
ATOM 624 O O . ASP A 1 88 ? 30.196 11.122 37.435 1.00 49.28 246 ASP A O 1
ATOM 629 N N . GLN A 1 89 ? 30.591 12.576 35.768 1.00 47.14 247 GLN A N 1
ATOM 630 C CA . GLN A 1 89 ? 31.020 13.636 36.674 1.00 46.04 247 GLN A CA 1
ATOM 631 C C . GLN A 1 89 ? 29.917 14.664 36.907 1.00 44.30 247 GLN A C 1
ATOM 632 O O . GLN A 1 89 ? 29.674 15.522 36.062 1.00 44.94 247 GLN A O 1
ATOM 638 N N . ILE A 1 90 ? 29.245 14.564 38.054 1.00 42.96 248 ILE A N 1
ATOM 639 C CA . ILE A 1 90 ? 28.154 15.488 38.392 1.00 41.37 248 ILE A CA 1
ATOM 640 C C . ILE A 1 90 ? 28.620 16.638 39.272 1.00 38.63 248 ILE A C 1
ATOM 641 O O . ILE A 1 90 ? 29.100 16.438 40.391 1.00 36.63 248 ILE A O 1
ATOM 646 N N . ASP A 1 91 ? 28.456 17.849 38.767 1.00 37.34 249 ASP A N 1
ATOM 647 C CA . ASP A 1 91 ? 28.870 19.033 39.501 1.00 37.84 249 ASP A CA 1
ATOM 648 C C . ASP A 1 91 ? 28.182 19.262 40.852 1.00 37.84 249 ASP A C 1
ATOM 649 O O . ASP A 1 91 ? 26.978 19.044 41.014 1.00 36.40 249 ASP A O 1
ATOM 654 N N . ILE A 1 92 ? 28.984 19.710 41.816 1.00 36.54 250 ILE A N 1
ATOM 655 C CA . ILE A 1 92 ? 28.530 20.013 43.167 1.00 34.71 250 ILE A CA 1
ATOM 656 C C . ILE A 1 92 ? 28.658 21.520 43.324 1.00 33.98 250 ILE A C 1
ATOM 657 O O . ILE A 1 92 ? 29.757 22.075 43.335 1.00 31.98 250 ILE A O 1
ATOM 662 N N . ASN A 1 93 ? 27.513 22.177 43.416 1.00 33.66 251 ASN A N 1
ATOM 663 C CA . ASN A 1 93 ? 27.462 23.618 43.516 1.00 32.12 251 ASN A CA 1
ATOM 664 C C . ASN A 1 93 ? 28.070 24.205 44.782 1.00 32.35 251 ASN A C 1
ATOM 665 O O . ASN A 1 93 ? 27.613 23.927 45.894 1.00 33.03 251 ASN A O 1
ATOM 670 N N . VAL A 1 94 ? 29.112 25.013 44.617 1.00 31.24 252 VAL A N 1
ATOM 671 C CA . VAL A 1 94 ? 29.723 25.653 45.772 1.00 30.12 252 VAL A CA 1
ATOM 672 C C . VAL A 1 94 ? 29.798 27.156 45.611 1.00 30.74 252 VAL A C 1
ATOM 673 O O . VAL A 1 94 ? 30.707 27.791 46.139 1.00 32.87 252 VAL A O 1
ATOM 677 N N . GLY A 1 95 ? 28.833 27.718 44.881 1.00 30.34 253 GLY A N 1
ATOM 678 C CA . GLY A 1 95 ? 28.795 29.160 44.681 1.00 28.38 253 GLY A CA 1
ATOM 679 C C . GLY A 1 95 ? 29.079 29.764 43.313 1.00 28.08 253 GLY A C 1
ATOM 680 O O . GLY A 1 95 ? 29.059 30.986 43.167 1.00 29.98 253 GLY A O 1
ATOM 681 N N . PHE A 1 96 ? 29.345 28.942 42.308 1.00 26.53 254 PHE A N 1
ATOM 682 C CA . PHE A 1 96 ? 29.643 29.479 40.973 1.00 27.54 254 PHE A CA 1
ATOM 683 C C . PHE A 1 96 ? 28.628 30.516 40.457 1.00 29.33 254 PHE A C 1
ATOM 684 O O . PHE A 1 96 ? 29.014 31.559 39.918 1.00 28.91 254 PHE A O 1
ATOM 692 N N . ASP A 1 97 ? 27.339 30.215 40.623 1.00 31.30 255 ASP A N 1
ATOM 693 C CA . ASP A 1 97 ? 26.261 31.081 40.158 1.00 33.35 255 ASP A CA 1
ATOM 694 C C . ASP A 1 97 ? 26.263 32.498 40.738 1.00 32.90 255 ASP A C 1
ATOM 695 O O . ASP A 1 97 ? 25.828 33.440 40.074 1.00 30.55 255 ASP A O 1
ATOM 700 N N . SER A 1 98 ? 26.734 32.646 41.971 1.00 32.25 256 SER A N 1
ATOM 701 C CA . SER A 1 98 ? 26.779 33.959 42.591 1.00 33.86 256 SER A CA 1
ATOM 702 C C . SER A 1 98 ? 28.212 34.463 42.647 1.00 33.57 256 SER A C 1
ATOM 703 O O . SER A 1 98 ? 28.470 35.616 42.999 1.00 33.13 256 SER A O 1
ATOM 706 N N . GLY A 1 99 ? 29.144 33.585 42.299 1.00 32.19 257 GLY A N 1
ATOM 707 C CA . GLY A 1 99 ? 30.543 33.961 42.297 1.00 31.31 257 GLY A CA 1
ATOM 708 C C . GLY A 1 99 ? 31.238 33.735 43.621 1.00 30.62 257 GLY A C 1
ATOM 709 O O . GLY A 1 99 ? 32.425 34.063 43.777 1.00 28.72 257 GLY A O 1
ATOM 710 N N . ILE A 1 100 ? 30.513 33.182 44.584 1.00 28.96 258 ILE A N 1
ATOM 711 C CA . ILE A 1 100 ? 31.123 32.935 45.884 1.00 30.31 258 ILE A CA 1
ATOM 712 C C . ILE A 1 100 ? 31.977 31.656 45.888 1.00 30.76 258 ILE A C 1
ATOM 713 O O . ILE A 1 100 ? 32.393 31.170 46.953 1.00 28.85 258 ILE A O 1
ATOM 718 N N . ASP A 1 101 ? 32.227 31.118 44.692 1.00 28.33 259 ASP A N 1
ATOM 719 C CA . ASP A 1 101 ? 33.092 29.961 44.538 1.00 30.61 259 ASP A CA 1
ATOM 720 C C . ASP A 1 101 ? 34.501 30.536 44.569 1.00 30.97 259 ASP A C 1
ATOM 721 O O . ASP A 1 101 ? 35.481 29.805 44.651 1.00 29.51 259 ASP A O 1
ATOM 726 N N . ARG A 1 102 ? 34.581 31.861 44.475 1.00 31.52 260 ARG A N 1
ATOM 727 C CA . ARG A 1 102 ? 35.855 32.563 44.492 1.00 31.86 260 ARG A CA 1
ATOM 728 C C . ARG A 1 102 ? 36.143 32.895 45.946 1.00 33.84 260 ARG A C 1
ATOM 729 O O . ARG A 1 102 ? 35.313 33.493 46.635 1.00 35.60 260 ARG A O 1
ATOM 737 N N . ILE A 1 103 ? 37.314 32.506 46.425 1.00 33.17 261 ILE A N 1
ATOM 738 C CA . ILE A 1 103 ? 37.639 32.747 47.812 1.00 32.78 261 ILE A CA 1
ATOM 739 C C . ILE A 1 103 ? 38.869 33.597 48.095 1.00 33.80 261 ILE A C 1
ATOM 740 O O . ILE A 1 103 ? 39.772 33.736 47.275 1.00 31.70 261 ILE A O 1
ATOM 745 N N . PHE A 1 104 ? 38.871 34.170 49.289 1.00 34.34 262 PHE A N 1
ATOM 746 C CA . PHE A 1 104 ? 39.976 34.974 49.770 1.00 35.50 262 PHE A CA 1
ATOM 747 C C . PHE A 1 104 ? 40.477 34.071 50.894 1.00 37.42 262 PHE A C 1
ATOM 748 O O . PHE A 1 104 ? 39.889 34.024 51.983 1.00 36.82 262 PHE A O 1
ATOM 756 N N . LEU A 1 105 ? 41.537 33.318 50.612 1.00 38.56 263 LEU A N 1
ATOM 757 C CA . LEU A 1 105 ? 42.071 32.373 51.587 1.00 40.12 263 LEU A CA 1
ATOM 758 C C . LEU A 1 105 ? 43.279 32.865 52.353 1.00 41.32 263 LEU A C 1
ATOM 759 O O . LEU A 1 105 ? 44.362 32.999 51.793 1.00 42.88 263 LEU A O 1
ATOM 764 N N . VAL A 1 106 ? 43.089 33.135 53.636 1.00 42.90 264 VAL A N 1
ATOM 765 C CA . VAL A 1 106 ? 44.192 33.560 54.482 1.00 45.02 264 VAL A CA 1
ATOM 766 C C . VAL A 1 106 ? 44.179 32.551 55.612 1.00 44.74 264 VAL A C 1
ATOM 767 O O . VAL A 1 106 ? 45.166 31.861 55.870 1.00 47.54 264 VAL A O 1
ATOM 771 N N . SER A 1 107 ? 43.027 32.462 56.259 1.00 43.00 265 SER A N 1
ATOM 772 C CA . SER A 1 107 ? 42.807 31.530 57.347 1.00 40.90 265 SER A CA 1
ATOM 773 C C . SER A 1 107 ? 42.004 30.377 56.741 1.00 39.94 265 SER A C 1
ATOM 774 O O . SER A 1 107 ? 41.299 30.572 55.760 1.00 40.80 265 SER A O 1
ATOM 777 N N . PRO A 1 108 ? 42.109 29.161 57.303 1.00 39.81 266 PRO A N 1
ATOM 778 C CA . PRO A 1 108 ? 41.356 28.032 56.747 1.00 38.54 266 PRO A CA 1
ATOM 779 C C . PRO A 1 108 ? 39.869 28.365 56.532 1.00 39.67 266 PRO A C 1
ATOM 780 O O . PRO A 1 108 ? 39.202 28.891 57.425 1.00 40.13 266 PRO A O 1
ATOM 784 N N . ILE A 1 109 ? 39.362 28.045 55.345 1.00 36.58 267 ILE A N 1
ATOM 785 C CA . ILE A 1 109 ? 37.971 28.304 54.998 1.00 35.69 267 ILE A CA 1
ATOM 786 C C . ILE A 1 109 ? 37.138 27.033 54.907 1.00 35.04 267 ILE A C 1
ATOM 787 O O . ILE A 1 109 ? 37.626 25.982 54.476 1.00 32.63 267 ILE A O 1
ATOM 792 N N . THR A 1 110 ? 35.876 27.132 55.305 1.00 34.25 268 THR A N 1
ATOM 793 C CA . THR A 1 110 ? 34.988 25.987 55.199 1.00 34.82 268 THR A CA 1
ATOM 794 C C . THR A 1 110 ? 34.151 26.185 53.947 1.00 34.62 268 THR A C 1
ATOM 795 O O . THR A 1 110 ? 33.443 27.185 53.816 1.00 35.23 268 THR A O 1
ATOM 799 N N . ILE A 1 111 ? 34.266 25.242 53.015 1.00 34.63 269 ILE A N 1
ATOM 800 C CA . ILE A 1 111 ? 33.526 25.299 51.757 1.00 33.76 269 ILE A CA 1
ATOM 801 C C . ILE A 1 111 ? 32.185 24.648 51.987 1.00 35.05 269 ILE A C 1
ATOM 802 O O . ILE A 1 111 ? 32.102 23.533 52.504 1.00 34.41 269 ILE A O 1
ATOM 807 N N . VAL A 1 112 ? 31.134 25.362 51.605 1.00 36.97 270 VAL A N 1
ATOM 808 C CA . VAL A 1 112 ? 29.774 24.901 51.803 1.00 37.10 270 VAL A CA 1
ATOM 809 C C . VAL A 1 112 ? 29.003 24.628 50.520 1.00 38.10 270 VAL A C 1
ATOM 810 O O . VAL A 1 112 ? 29.029 25.419 49.575 1.00 41.35 270 VAL A O 1
ATOM 814 N N . HIS A 1 113 ? 28.317 23.497 50.503 1.00 38.38 271 HIS A N 1
ATOM 815 C CA . HIS A 1 113 ? 27.477 23.114 49.381 1.00 37.54 271 HIS A CA 1
ATOM 816 C C . HIS A 1 113 ? 26.089 22.907 49.967 1.00 37.34 271 HIS A C 1
ATOM 817 O O . HIS A 1 113 ? 25.895 22.018 50.792 1.00 37.66 271 HIS A O 1
ATOM 824 N N . GLU A 1 114 ? 25.139 23.744 49.570 1.00 38.34 272 GLU A N 1
ATOM 825 C CA . GLU A 1 114 ? 23.778 23.622 50.064 1.00 41.95 272 GLU A CA 1
ATOM 826 C C . GLU A 1 114 ? 23.114 22.450 49.379 1.00 41.13 272 GLU A C 1
ATOM 827 O O . GLU A 1 114 ? 23.066 22.390 48.153 1.00 41.12 272 GLU A O 1
ATOM 833 N N . ILE A 1 115 ? 22.610 21.507 50.163 1.00 42.58 273 ILE A N 1
ATOM 834 C CA . ILE A 1 115 ? 21.942 20.355 49.575 1.00 45.28 273 ILE A CA 1
ATOM 835 C C . ILE A 1 115 ? 20.502 20.723 49.223 1.00 46.93 273 ILE A C 1
ATOM 836 O O . ILE A 1 115 ? 19.590 20.343 49.943 1.00 48.28 273 ILE A O 1
ATOM 841 N N . ASP A 1 116 ? 20.284 21.452 48.129 1.00 48.72 274 ASP A N 1
ATOM 842 C CA . ASP A 1 116 ? 18.917 21.810 47.745 1.00 48.83 274 ASP A CA 1
ATOM 843 C C . ASP A 1 116 ? 18.369 20.845 46.697 1.00 48.23 274 ASP A C 1
ATOM 844 O O . ASP A 1 116 ? 18.997 19.832 46.408 1.00 47.68 274 ASP A O 1
ATOM 849 N N . GLU A 1 117 ? 17.204 21.161 46.137 1.00 49.96 275 GLU A N 1
ATOM 850 C CA . GLU A 1 117 ? 16.563 20.308 45.135 1.00 51.01 275 GLU A CA 1
ATOM 851 C C . GLU A 1 117 ? 17.465 19.957 43.968 1.00 50.66 275 GLU A C 1
ATOM 852 O O . GLU A 1 117 ? 17.294 18.914 43.334 1.00 51.62 275 GLU A O 1
ATOM 858 N N . ASP A 1 118 ? 18.417 20.828 43.662 1.00 49.33 276 ASP A N 1
ATOM 859 C CA . ASP A 1 118 ? 19.307 20.553 42.545 1.00 49.64 276 ASP A CA 1
ATOM 860 C C . ASP A 1 118 ? 20.526 19.749 42.935 1.00 47.63 276 ASP A C 1
ATOM 861 O O . ASP A 1 118 ? 21.286 19.307 42.071 1.00 47.90 276 ASP A O 1
ATOM 866 N N . SER A 1 119 ? 20.719 19.538 44.228 1.00 44.06 277 SER A N 1
ATOM 867 C CA . SER A 1 119 ? 21.883 18.786 44.649 1.00 43.97 277 SER A CA 1
ATOM 868 C C . SER A 1 119 ? 21.742 17.298 44.399 1.00 44.37 277 SER A C 1
ATOM 869 O O . SER A 1 119 ? 20.685 16.710 44.615 1.00 47.07 277 SER A O 1
ATOM 872 N N . PRO A 1 120 ? 22.816 16.668 43.924 1.00 43.71 278 PRO A N 1
ATOM 873 C CA . PRO A 1 120 ? 22.772 15.231 43.665 1.00 44.41 278 PRO A CA 1
ATOM 874 C C . PRO A 1 120 ? 22.706 14.401 44.952 1.00 43.89 278 PRO A C 1
ATOM 875 O O . PRO A 1 120 ? 22.598 13.185 44.900 1.00 43.71 278 PRO A O 1
ATOM 879 N N . LEU A 1 121 ? 22.789 15.065 46.099 1.00 44.12 279 LEU A N 1
ATOM 880 C CA . LEU A 1 121 ? 22.732 14.384 47.388 1.00 44.21 279 LEU A CA 1
ATOM 881 C C . LEU A 1 121 ? 21.401 14.698 48.070 1.00 45.10 279 LEU A C 1
ATOM 882 O O . LEU A 1 121 ? 21.153 14.285 49.199 1.00 44.27 279 LEU A O 1
ATOM 887 N N . TYR A 1 122 ? 20.559 15.447 47.366 1.00 47.25 280 TYR A N 1
ATOM 888 C CA . TYR A 1 122 ? 19.261 15.866 47.860 1.00 48.82 280 TYR A CA 1
ATOM 889 C C . TYR A 1 122 ? 18.418 14.769 48.483 1.00 51.11 280 TYR A C 1
ATOM 890 O O . TYR A 1 122 ? 17.665 15.027 49.419 1.00 52.12 280 TYR A O 1
ATOM 899 N N . ASP A 1 123 ? 18.530 13.545 47.981 1.00 53.02 281 ASP A N 1
ATOM 900 C CA . ASP A 1 123 ? 17.726 12.453 48.535 1.00 55.79 281 ASP A CA 1
ATOM 901 C C . ASP A 1 123 ? 18.490 11.490 49.427 1.00 55.58 281 ASP A C 1
ATOM 902 O O . ASP A 1 123 ? 17.996 10.403 49.718 1.00 56.96 281 ASP A O 1
ATOM 907 N N . LEU A 1 124 ? 19.681 11.882 49.869 1.00 54.81 282 LEU A N 1
ATOM 908 C CA . LEU A 1 124 ? 20.483 11.007 50.715 1.00 54.27 282 LEU A CA 1
ATOM 909 C C . LEU A 1 124 ? 20.418 11.359 52.194 1.00 54.00 282 LEU A C 1
ATOM 910 O O . LEU A 1 124 ? 20.615 12.511 52.582 1.00 53.80 282 LEU A O 1
ATOM 915 N N . SER A 1 125 ? 20.150 10.349 53.015 1.00 53.26 283 SER A N 1
ATOM 916 C CA . SER A 1 125 ? 20.071 10.520 54.463 1.00 52.87 283 SER A CA 1
ATOM 917 C C . SER A 1 125 ? 21.324 9.905 55.080 1.00 51.76 283 SER A C 1
ATOM 918 O O . SER A 1 125 ? 22.153 9.351 54.368 1.00 50.32 283 SER A O 1
ATOM 921 N N . LYS A 1 126 ? 21.467 9.999 56.396 1.00 52.97 284 LYS A N 1
ATOM 922 C CA . LYS A 1 126 ? 22.637 9.428 57.048 1.00 55.06 284 LYS A CA 1
ATOM 923 C C . LYS A 1 126 ? 22.752 7.943 56.744 1.00 57.24 284 LYS A C 1
ATOM 924 O O . LYS A 1 126 ? 23.839 7.439 56.465 1.00 57.78 284 LYS A O 1
ATOM 930 N N . GLN A 1 127 ? 21.623 7.243 56.802 1.00 59.65 285 GLN A N 1
ATOM 931 C CA . GLN A 1 127 ? 21.605 5.812 56.540 1.00 62.22 285 GLN A CA 1
ATOM 932 C C . GLN A 1 127 ? 22.027 5.532 55.100 1.00 62.93 285 GLN A C 1
ATOM 933 O O . GLN A 1 127 ? 22.811 4.616 54.842 1.00 63.52 285 GLN A O 1
ATOM 939 N N . ASP A 1 128 ? 21.508 6.323 54.164 1.00 62.87 286 ASP A N 1
ATOM 940 C CA . ASP A 1 128 ? 21.851 6.150 52.756 1.00 64.03 286 ASP A CA 1
ATOM 941 C C . ASP A 1 128 ? 23.359 6.317 52.539 1.00 64.84 286 ASP A C 1
ATOM 942 O O . ASP A 1 128 ? 23.981 5.516 51.835 1.00 64.87 286 ASP A O 1
ATOM 947 N N . ILE A 1 129 ? 23.940 7.355 53.143 1.00 64.48 287 ILE A N 1
ATOM 948 C CA . ILE A 1 129 ? 25.374 7.625 53.020 1.00 65.13 287 ILE A CA 1
ATOM 949 C C . ILE A 1 129 ? 26.212 6.455 53.541 1.00 65.95 287 ILE A C 1
ATOM 950 O O . ILE A 1 129 ? 27.346 6.256 53.109 1.00 64.94 287 ILE A O 1
ATOM 955 N N . ASP A 1 130 ? 25.653 5.690 54.474 1.00 67.75 288 ASP A N 1
ATOM 956 C CA . ASP A 1 130 ? 26.356 4.546 55.037 1.00 69.15 288 ASP A CA 1
ATOM 957 C C . ASP A 1 130 ? 26.589 3.450 53.997 1.00 69.54 288 ASP A C 1
ATOM 958 O O . ASP A 1 130 ? 27.674 2.878 53.931 1.00 69.65 288 ASP A O 1
ATOM 963 N N . ASN A 1 131 ? 25.576 3.161 53.186 1.00 69.95 289 ASN A N 1
ATOM 964 C CA . ASN A 1 131 ? 25.701 2.135 52.156 1.00 70.36 289 ASN A CA 1
ATOM 965 C C . ASN A 1 131 ? 26.044 2.728 50.795 1.00 69.76 289 ASN A C 1
ATOM 966 O O . ASN A 1 131 ? 26.152 2.006 49.801 1.00 70.45 289 ASN A O 1
ATOM 971 N N . ALA A 1 132 ? 26.206 4.045 50.754 1.00 68.01 290 ALA A N 1
ATOM 972 C CA . ALA A 1 132 ? 26.533 4.742 49.518 1.00 66.62 290 ALA A CA 1
ATOM 973 C C . ALA A 1 132 ? 27.824 4.210 48.907 1.00 65.89 290 ALA A C 1
ATOM 974 O O . ALA A 1 132 ? 28.646 3.591 49.584 1.00 65.81 290 ALA A O 1
ATOM 976 N N . ASP A 1 133 ? 27.997 4.469 47.617 1.00 64.86 291 ASP A N 1
ATOM 977 C CA . ASP A 1 133 ? 29.175 4.014 46.891 1.00 63.31 291 ASP A CA 1
ATOM 978 C C . ASP A 1 133 ? 29.561 5.060 45.846 1.00 61.25 291 ASP A C 1
ATOM 979 O O . ASP A 1 133 ? 29.529 4.789 44.640 1.00 63.06 291 ASP A O 1
ATOM 984 N N . PHE A 1 134 ? 29.907 6.258 46.307 1.00 55.84 292 PHE A N 1
ATOM 985 C CA . PHE A 1 134 ? 30.302 7.335 45.398 1.00 50.70 292 PHE A CA 1
ATOM 986 C C . PHE A 1 134 ? 31.550 8.032 45.914 1.00 47.25 292 PHE A C 1
ATOM 987 O O . PHE A 1 134 ? 31.999 7.769 47.025 1.00 46.45 292 PHE A O 1
ATOM 995 N N . GLU A 1 135 ? 32.089 8.936 45.107 1.00 44.51 293 GLU A N 1
ATOM 996 C CA . GLU A 1 135 ? 33.297 9.673 45.456 1.00 40.51 293 GLU A CA 1
ATOM 997 C C . GLU A 1 135 ? 33.129 11.147 45.099 1.00 38.05 293 GLU A C 1
ATOM 998 O O . GLU A 1 135 ? 32.635 11.480 44.017 1.00 36.50 293 GLU A O 1
ATOM 1004 N N . ILE A 1 136 ? 33.518 12.028 46.015 1.00 35.33 294 ILE A N 1
ATOM 1005 C CA . ILE A 1 136 ? 33.412 13.465 45.777 1.00 34.72 294 ILE A CA 1
ATOM 1006 C C . ILE A 1 136 ? 34.817 14.009 45.574 1.00 33.65 294 ILE A C 1
ATOM 1007 O O . ILE A 1 136 ? 35.667 13.890 46.455 1.00 33.98 294 ILE A O 1
ATOM 1012 N N . VAL A 1 137 ? 35.068 14.596 44.415 1.00 31.79 295 VAL A N 1
ATOM 1013 C CA . VAL A 1 137 ? 36.380 15.155 44.139 1.00 31.32 295 VAL A CA 1
ATOM 1014 C C . VAL A 1 137 ? 36.331 16.657 44.373 1.00 30.46 295 VAL A C 1
ATOM 1015 O O . VAL A 1 137 ? 35.416 17.335 43.895 1.00 32.55 295 VAL A O 1
ATOM 1019 N N . VAL A 1 138 ? 37.295 17.168 45.130 1.00 29.81 296 VAL A N 1
ATOM 1020 C CA . VAL A 1 138 ? 37.359 18.590 45.434 1.00 29.97 296 VAL A CA 1
ATOM 1021 C C . VAL A 1 138 ? 38.630 19.205 44.849 1.00 31.08 296 VAL A C 1
ATOM 1022 O O . VAL A 1 138 ? 39.721 18.619 44.891 1.00 31.41 296 VAL A O 1
ATOM 1026 N N . ILE A 1 139 ? 38.461 20.393 44.285 1.00 29.88 297 ILE A N 1
ATOM 1027 C CA . ILE A 1 139 ? 39.532 21.117 43.631 1.00 30.62 297 ILE A CA 1
ATOM 1028 C C . ILE A 1 139 ? 39.669 22.540 44.157 1.00 31.21 297 ILE A C 1
ATOM 1029 O O . ILE A 1 139 ? 38.684 23.196 44.485 1.00 30.77 297 ILE A O 1
ATOM 1034 N N . LEU A 1 140 ? 40.903 23.018 44.209 1.00 30.15 298 LEU A N 1
ATOM 1035 C CA . LEU A 1 140 ? 41.194 24.385 44.627 1.00 30.58 298 LEU A CA 1
ATOM 1036 C C . LEU A 1 140 ? 42.215 24.840 43.592 1.00 31.03 298 LEU A C 1
ATOM 1037 O O . LEU A 1 140 ? 43.170 24.128 43.323 1.00 31.15 298 LEU A O 1
ATOM 1042 N N . GLU A 1 141 ? 41.983 25.996 42.984 1.00 29.65 299 GLU A N 1
ATOM 1043 C CA . GLU A 1 141 ? 42.889 26.513 41.983 1.00 31.11 299 GLU A CA 1
ATOM 1044 C C . GLU A 1 141 ? 43.140 27.985 42.219 1.00 32.81 299 GLU A C 1
ATOM 1045 O O . GLU A 1 141 ? 42.270 28.697 42.720 1.00 32.64 299 GLU A O 1
ATOM 1051 N N . GLY A 1 142 ? 44.331 28.445 41.847 1.00 35.19 300 GLY A N 1
ATOM 1052 C CA . GLY A 1 142 ? 44.673 29.845 42.029 1.00 40.02 300 GLY A CA 1
ATOM 1053 C C . GLY A 1 142 ? 46.116 30.091 41.662 1.00 42.84 300 GLY A C 1
ATOM 1054 O O . GLY A 1 142 ? 46.843 29.151 41.343 1.00 44.16 300 GLY A O 1
ATOM 1055 N N . MET A 1 143 ? 46.533 31.350 41.689 1.00 45.07 301 MET A N 1
ATOM 1056 C CA . MET A 1 143 ? 47.908 31.684 41.361 1.00 48.51 301 MET A CA 1
ATOM 1057 C C . MET A 1 143 ? 48.664 32.079 42.611 1.00 46.92 301 MET A C 1
ATOM 1058 O O . MET A 1 143 ? 48.299 33.034 43.298 1.00 46.19 301 MET A O 1
ATOM 1063 N N . VAL A 1 144 ? 49.714 31.325 42.906 1.00 46.90 302 VAL A N 1
ATOM 1064 C CA . VAL A 1 144 ? 50.541 31.600 44.067 1.00 48.29 302 VAL A CA 1
ATOM 1065 C C . VAL A 1 144 ? 51.269 32.917 43.824 1.00 47.71 302 VAL A C 1
ATOM 1066 O O . VAL A 1 144 ? 51.852 33.131 42.760 1.00 46.33 302 VAL A O 1
ATOM 1070 N N . GLU A 1 145 ? 51.209 33.803 44.812 1.00 49.73 303 GLU A N 1
ATOM 1071 C CA . GLU A 1 145 ? 51.832 35.125 44.731 1.00 51.29 303 GLU A CA 1
ATOM 1072 C C . GLU A 1 145 ? 53.284 35.089 44.246 1.00 50.76 303 GLU A C 1
ATOM 1073 O O . GLU A 1 145 ? 54.052 34.199 44.606 1.00 48.11 303 GLU A O 1
ATOM 1079 N N . ALA A 1 146 ? 53.636 36.063 43.412 1.00 51.18 304 ALA A N 1
ATOM 1080 C CA . ALA A 1 146 ? 54.985 36.204 42.877 1.00 54.66 304 ALA A CA 1
ATOM 1081 C C . ALA A 1 146 ? 55.400 35.114 41.892 1.00 55.96 304 ALA A C 1
ATOM 1082 O O . ALA A 1 146 ? 56.579 35.007 41.542 1.00 57.08 304 ALA A O 1
ATOM 1084 N N . THR A 1 147 ? 54.449 34.296 41.459 1.00 56.96 305 THR A N 1
ATOM 1085 C CA . THR A 1 147 ? 54.738 33.250 40.484 1.00 59.30 305 THR A CA 1
ATOM 1086 C C . THR A 1 147 ? 53.783 33.444 39.308 1.00 60.65 305 THR A C 1
ATOM 1087 O O . THR A 1 147 ? 52.748 34.104 39.436 1.00 61.99 305 THR A O 1
ATOM 1091 N N . ALA A 1 148 ? 54.133 32.898 38.155 1.00 62.41 306 ALA A N 1
ATOM 1092 C CA . ALA A 1 148 ? 53.280 33.036 36.985 1.00 63.82 306 ALA A CA 1
ATOM 1093 C C . ALA A 1 148 ? 52.510 31.743 36.780 1.00 64.25 306 ALA A C 1
ATOM 1094 O O . ALA A 1 148 ? 51.808 31.574 35.783 1.00 66.54 306 ALA A O 1
ATOM 1096 N N . MET A 1 149 ? 52.634 30.836 37.741 1.00 63.57 307 MET A N 1
ATOM 1097 C CA . MET A 1 149 ? 51.970 29.546 37.652 1.00 62.48 307 MET A CA 1
ATOM 1098 C C . MET A 1 149 ? 50.664 29.428 38.432 1.00 59.52 307 MET A C 1
ATOM 1099 O O . MET A 1 149 ? 50.576 29.820 39.597 1.00 56.45 307 MET A O 1
ATOM 1104 N N . THR A 1 150 ? 49.645 28.892 37.768 1.00 56.31 308 THR A N 1
ATOM 1105 C CA . THR A 1 150 ? 48.362 28.662 38.406 1.00 54.08 308 THR A CA 1
ATOM 1106 C C . THR A 1 150 ? 48.475 27.244 38.933 1.00 51.20 308 THR A C 1
ATOM 1107 O O . THR A 1 150 ? 48.889 26.335 38.217 1.00 51.71 308 THR A O 1
ATOM 1111 N N . THR A 1 151 ? 48.137 27.078 40.201 1.00 48.73 309 THR A N 1
ATOM 1112 C CA . THR A 1 151 ? 48.210 25.786 40.864 1.00 47.24 309 THR A CA 1
ATOM 1113 C C . THR A 1 151 ? 46.837 25.123 40.922 1.00 45.54 309 THR A C 1
ATOM 1114 O O . THR A 1 151 ? 45.811 25.806 40.970 1.00 42.91 309 THR A O 1
ATOM 1118 N N . GLN A 1 152 ? 46.820 23.793 40.926 1.00 42.67 310 GLN A N 1
ATOM 1119 C CA . GLN A 1 152 ? 45.572 23.055 41.042 1.00 40.04 310 GLN A CA 1
ATOM 1120 C C . GLN A 1 152 ? 45.720 21.975 42.102 1.00 39.46 310 GLN A C 1
ATOM 1121 O O . GLN A 1 152 ? 46.329 20.947 41.851 1.00 41.81 310 GLN A O 1
ATOM 1127 N N . CYS A 1 153 ? 45.167 22.212 43.286 1.00 39.67 311 CYS A N 1
ATOM 1128 C CA . CYS A 1 153 ? 45.221 21.243 44.378 1.00 38.25 311 CYS A CA 1
ATOM 1129 C C . CYS A 1 153 ? 43.959 20.388 44.332 1.00 38.63 311 CYS A C 1
ATOM 1130 O O . CYS A 1 153 ? 42.855 20.914 44.158 1.00 37.24 311 CYS A O 1
ATOM 1133 N N . ARG A 1 154 ? 44.108 19.072 44.479 1.00 38.85 312 ARG A N 1
ATOM 1134 C CA . ARG A 1 154 ? 42.948 18.173 44.437 1.00 37.68 312 ARG A CA 1
ATOM 1135 C C . ARG A 1 154 ? 42.925 17.246 45.647 1.00 38.75 312 ARG A C 1
ATOM 1136 O O . ARG A 1 154 ? 43.920 17.079 46.338 1.00 40.20 312 ARG A O 1
ATOM 1144 N N . SER A 1 155 ? 41.771 16.649 45.888 1.00 35.73 313 SER A N 1
ATOM 1145 C CA . SER A 1 155 ? 41.609 15.707 46.957 1.00 35.14 313 SER A CA 1
ATOM 1146 C C . SER A 1 155 ? 40.276 15.042 46.695 1.00 34.56 313 SER A C 1
ATOM 1147 O O . SER A 1 155 ? 39.600 15.383 45.730 1.00 34.05 313 SER A O 1
ATOM 1150 N N . SER A 1 156 ? 39.890 14.092 47.537 1.00 34.72 314 SER A N 1
ATOM 1151 C CA . SER A 1 156 ? 38.618 13.432 47.319 1.00 34.93 314 SER A CA 1
ATOM 1152 C C . SER A 1 156 ? 38.052 12.873 48.615 1.00 34.40 314 SER A C 1
ATOM 1153 O O . SER A 1 156 ? 38.789 12.587 49.554 1.00 34.95 314 SER A O 1
ATOM 1156 N N . TYR A 1 157 ? 36.734 12.722 48.651 1.00 34.29 315 TYR A N 1
ATOM 1157 C CA . TYR A 1 157 ? 36.050 12.192 49.811 1.00 35.08 315 TYR A CA 1
ATOM 1158 C C . TYR A 1 157 ? 35.113 11.062 49.418 1.00 37.70 315 TYR A C 1
ATOM 1159 O O . TYR A 1 157 ? 34.143 11.266 48.671 1.00 38.74 315 TYR A O 1
ATOM 1168 N N . LEU A 1 158 ? 35.400 9.859 49.908 1.00 39.52 316 LEU A N 1
ATOM 1169 C CA . LEU A 1 158 ? 34.525 8.716 49.635 1.00 39.41 316 LEU A CA 1
ATOM 1170 C C . LEU A 1 158 ? 33.352 8.880 50.581 1.00 38.20 316 LEU A C 1
ATOM 1171 O O . LEU A 1 158 ? 33.462 9.569 51.584 1.00 38.54 316 LEU A O 1
ATOM 1176 N N . ALA A 1 159 ? 32.241 8.239 50.257 1.00 40.00 317 ALA A N 1
ATOM 1177 C CA . ALA A 1 159 ? 31.034 8.312 51.067 1.00 43.08 317 ALA A CA 1
ATOM 1178 C C . ALA A 1 159 ? 31.299 8.076 52.551 1.00 44.80 317 ALA A C 1
ATOM 1179 O O . ALA A 1 159 ? 30.777 8.799 53.405 1.00 44.76 317 ALA A O 1
ATOM 1181 N N . ASN A 1 160 ? 32.121 7.074 52.852 1.00 46.53 318 ASN A N 1
ATOM 1182 C CA . ASN A 1 160 ? 32.449 6.722 54.237 1.00 47.55 318 ASN A CA 1
ATOM 1183 C C . ASN A 1 160 ? 33.479 7.661 54.864 1.00 47.51 318 ASN A C 1
ATOM 1184 O O . ASN A 1 160 ? 33.966 7.422 55.974 1.00 47.15 318 ASN A O 1
ATOM 1189 N N . GLU A 1 161 ? 33.825 8.716 54.135 1.00 46.18 319 GLU A N 1
ATOM 1190 C CA . GLU A 1 161 ? 34.776 9.704 54.623 1.00 44.82 319 GLU A CA 1
ATOM 1191 C C . GLU A 1 161 ? 34.006 10.980 54.973 1.00 45.87 319 GLU A C 1
ATOM 1192 O O . GLU A 1 161 ? 34.594 11.998 55.358 1.00 46.44 319 GLU A O 1
ATOM 1198 N N . ILE A 1 162 ? 32.682 10.916 54.833 1.00 44.15 320 ILE A N 1
ATOM 1199 C CA . ILE A 1 162 ? 31.812 12.047 55.145 1.00 43.94 320 ILE A CA 1
ATOM 1200 C C . ILE A 1 162 ? 31.169 11.822 56.508 1.00 44.14 320 ILE A C 1
ATOM 1201 O O . ILE A 1 162 ? 30.313 10.947 56.667 1.00 43.83 320 ILE A O 1
ATOM 1206 N N . LEU A 1 163 ? 31.585 12.617 57.488 1.00 42.76 321 LEU A N 1
ATOM 1207 C CA . LEU A 1 163 ? 31.060 12.494 58.844 1.00 42.37 321 LEU A CA 1
ATOM 1208 C C . LEU A 1 163 ? 29.741 13.239 59.006 1.00 41.29 321 LEU A C 1
ATOM 1209 O O . LEU A 1 163 ? 29.711 14.461 59.108 1.00 40.79 321 LEU A O 1
ATOM 1214 N N . TRP A 1 164 ? 28.654 12.481 59.022 1.00 40.29 322 TRP A N 1
ATOM 1215 C CA . TRP A 1 164 ? 27.321 13.040 59.174 1.00 39.73 322 TRP A CA 1
ATOM 1216 C C . TRP A 1 164 ? 27.136 13.506 60.612 1.00 40.49 322 TRP A C 1
ATOM 1217 O O . TRP A 1 164 ? 27.432 12.768 61.551 1.00 39.67 322 TRP A O 1
ATOM 1228 N N . GLY A 1 165 ? 26.658 14.736 60.783 1.00 40.20 323 GLY A N 1
ATOM 1229 C CA . GLY A 1 165 ? 26.443 15.264 62.120 1.00 37.55 323 GLY A CA 1
ATOM 1230 C C . GLY A 1 165 ? 27.705 15.732 62.812 1.00 36.74 323 GLY A C 1
ATOM 1231 O O . GLY A 1 165 ? 27.862 15.540 64.015 1.00 36.78 323 GLY A O 1
ATOM 1232 N N . HIS A 1 166 ? 28.598 16.356 62.055 1.00 36.94 324 HIS A N 1
ATOM 1233 C CA . HIS A 1 166 ? 29.854 16.862 62.594 1.00 36.00 324 HIS A CA 1
ATOM 1234 C C . HIS A 1 166 ? 30.100 18.290 62.117 1.00 35.36 324 HIS A C 1
ATOM 1235 O O . HIS A 1 166 ? 29.521 18.733 61.122 1.00 33.83 324 HIS A O 1
ATOM 1242 N N . ARG A 1 167 ? 30.956 19.001 62.843 1.00 35.52 325 ARG A N 1
ATOM 1243 C CA . ARG A 1 167 ? 31.344 20.365 62.496 1.00 37.40 325 ARG A CA 1
ATOM 1244 C C . ARG A 1 167 ? 32.844 20.405 62.670 1.00 37.18 325 ARG A C 1
ATOM 1245 O O . ARG A 1 167 ? 33.401 19.572 63.378 1.00 38.23 325 ARG A O 1
ATOM 1253 N N . TYR A 1 168 ? 33.488 21.373 62.030 1.00 37.42 326 TYR A N 1
ATOM 1254 C CA . TYR A 1 168 ? 34.923 21.532 62.138 1.00 38.76 326 TYR A CA 1
ATOM 1255 C C . TYR A 1 168 ? 35.275 22.372 63.359 1.00 40.76 326 TYR A C 1
ATOM 1256 O O . TYR A 1 168 ? 34.560 23.312 63.714 1.00 41.23 326 TYR A O 1
ATOM 1265 N N . GLU A 1 169 ? 36.381 22.019 64.002 1.00 43.14 327 GLU A N 1
ATOM 1266 C CA . GLU A 1 169 ? 36.857 22.761 65.154 1.00 45.16 327 GLU A CA 1
ATOM 1267 C C . GLU A 1 169 ? 37.498 24.058 64.672 1.00 44.83 327 GLU A C 1
ATOM 1268 O O . GLU A 1 169 ? 38.291 24.057 63.734 1.00 43.35 327 GLU A O 1
ATOM 1274 N N . PRO A 1 170 ? 37.163 25.184 65.312 1.00 45.68 328 PRO A N 1
ATOM 1275 C CA . PRO A 1 170 ? 37.720 26.483 64.935 1.00 45.98 328 PRO A CA 1
ATOM 1276 C C . PRO A 1 170 ? 39.248 26.451 64.989 1.00 46.92 328 PRO A C 1
ATOM 1277 O O . PRO A 1 170 ? 39.824 25.748 65.815 1.00 47.34 328 PRO A O 1
ATOM 1281 N N . VAL A 1 171 ? 39.902 27.190 64.097 1.00 48.66 329 VAL A N 1
ATOM 1282 C CA . VAL A 1 171 ? 41.367 27.244 64.076 1.00 48.25 329 VAL A CA 1
ATOM 1283 C C . VAL A 1 171 ? 41.802 28.700 64.166 1.00 48.96 329 VAL A C 1
ATOM 1284 O O . VAL A 1 171 ? 42.980 28.995 64.365 1.00 50.73 329 VAL A O 1
ATOM 1288 N N . LEU A 1 172 ? 40.836 29.602 64.013 1.00 48.89 330 LEU A N 1
ATOM 1289 C CA . LEU A 1 172 ? 41.102 31.032 64.066 1.00 50.43 330 LEU A CA 1
ATOM 1290 C C . LEU A 1 172 ? 40.745 31.574 65.446 1.00 52.50 330 LEU A C 1
ATOM 1291 O O . LEU A 1 172 ? 39.584 31.552 65.859 1.00 49.72 330 LEU A O 1
ATOM 1296 N N . PHE A 1 173 ? 41.767 32.048 66.153 1.00 55.49 331 PHE A N 1
ATOM 1297 C CA . PHE A 1 173 ? 41.620 32.585 67.499 1.00 59.75 331 PHE A CA 1
ATOM 1298 C C . PHE A 1 173 ? 42.030 34.049 67.554 1.00 62.31 331 PHE A C 1
ATOM 1299 O O . PHE A 1 173 ? 43.087 34.433 67.054 1.00 60.95 331 PHE A O 1
ATOM 1307 N N . GLU A 1 174 ? 41.188 34.864 68.171 1.00 67.02 332 GLU A N 1
ATOM 1308 C CA . GLU A 1 174 ? 41.459 36.286 68.282 1.00 72.12 332 GLU A CA 1
ATOM 1309 C C . GLU A 1 174 ? 42.300 36.574 69.527 1.00 74.24 332 GLU A C 1
ATOM 1310 O O . GLU A 1 174 ? 41.869 36.313 70.650 1.00 74.29 332 GLU A O 1
ATOM 1316 N N . GLU A 1 175 ? 43.510 37.085 69.315 1.00 76.57 333 GLU A N 1
ATOM 1317 C CA . GLU A 1 175 ? 44.406 37.436 70.410 1.00 79.69 333 GLU A CA 1
ATOM 1318 C C . GLU A 1 175 ? 44.443 38.951 70.568 1.00 81.50 333 GLU A C 1
ATOM 1319 O O . GLU A 1 175 ? 43.462 39.641 70.286 1.00 81.63 333 GLU A O 1
ATOM 1325 N N . LYS A 1 176 ? 45.590 39.463 71.005 1.00 83.45 334 LYS A N 1
ATOM 1326 C CA . LYS A 1 176 ? 45.772 40.897 71.204 1.00 84.93 334 LYS A CA 1
ATOM 1327 C C . LYS A 1 176 ? 46.155 41.579 69.892 1.00 84.89 334 LYS A C 1
ATOM 1328 O O . LYS A 1 176 ? 47.193 41.271 69.306 1.00 85.95 334 LYS A O 1
ATOM 1334 N N . HIS A 1 177 ? 45.309 42.505 69.443 1.00 84.06 335 HIS A N 1
ATOM 1335 C CA . HIS A 1 177 ? 45.520 43.248 68.196 1.00 82.82 335 HIS A CA 1
ATOM 1336 C C . HIS A 1 177 ? 46.018 42.369 67.054 1.00 80.33 335 HIS A C 1
ATOM 1337 O O . HIS A 1 177 ? 46.560 42.873 66.067 1.00 80.25 335 HIS A O 1
ATOM 1344 N N . TYR A 1 178 ? 45.823 41.060 67.177 1.00 77.27 336 TYR A N 1
ATOM 1345 C CA . TYR A 1 178 ? 46.296 40.137 66.153 1.00 73.87 336 TYR A CA 1
ATOM 1346 C C . TYR A 1 178 ? 45.487 38.841 66.135 1.00 68.88 336 TYR A C 1
ATOM 1347 O O . TYR A 1 178 ? 44.750 38.547 67.073 1.00 68.16 336 TYR A O 1
ATOM 1348 N N . TYR A 1 179 ? 45.619 38.073 65.058 1.00 63.99 337 TYR A N 1
ATOM 1349 C CA . TYR A 1 179 ? 44.899 36.811 64.936 1.00 59.70 337 TYR A CA 1
ATOM 1350 C C . TYR A 1 179 ? 45.852 35.635 64.766 1.00 57.08 337 TYR A C 1
ATOM 1351 O O . TYR A 1 179 ? 46.862 35.739 64.075 1.00 57.02 337 TYR A O 1
ATOM 1360 N N . LYS A 1 180 ? 45.532 34.512 65.393 1.00 54.83 338 LYS A N 1
ATOM 1361 C CA . LYS A 1 180 ? 46.382 33.341 65.264 1.00 52.90 338 LYS A CA 1
ATOM 1362 C C . LYS A 1 180 ? 45.586 32.170 64.719 1.00 49.53 338 LYS A C 1
ATOM 1363 O O . LYS A 1 180 ? 44.409 31.992 65.035 1.00 47.28 338 LYS A O 1
ATOM 1369 N N . VAL A 1 181 ? 46.246 31.377 63.889 1.00 46.39 339 VAL A N 1
ATOM 1370 C CA . VAL A 1 181 ? 45.640 30.209 63.280 1.00 45.07 339 VAL A CA 1
ATOM 1371 C C . VAL A 1 181 ? 46.354 28.962 63.801 1.00 44.57 339 VAL A C 1
ATOM 1372 O O . VAL A 1 181 ? 47.568 28.813 63.623 1.00 43.64 339 VAL A O 1
ATOM 1376 N N . ASP A 1 182 ? 45.615 28.068 64.449 1.00 42.61 340 ASP A N 1
ATOM 1377 C CA . ASP A 1 182 ? 46.229 26.854 64.957 1.00 42.95 340 ASP A CA 1
ATOM 1378 C C . ASP A 1 182 ? 45.910 25.660 64.074 1.00 42.83 340 ASP A C 1
ATOM 1379 O O . ASP A 1 182 ? 44.851 25.041 64.189 1.00 42.19 340 ASP A O 1
ATOM 1384 N N . TYR A 1 183 ? 46.849 25.337 63.196 1.00 44.37 341 TYR A N 1
ATOM 1385 C CA . TYR A 1 183 ? 46.681 24.232 62.271 1.00 46.45 341 TYR A CA 1
ATOM 1386 C C . TYR A 1 183 ? 46.604 22.840 62.887 1.00 47.15 341 TYR A C 1
ATOM 1387 O O . TYR A 1 183 ? 46.343 21.872 62.173 1.00 48.47 341 TYR A O 1
ATOM 1396 N N . SER A 1 184 ? 46.831 22.724 64.193 1.00 46.48 342 SER A N 1
ATOM 1397 C CA . SER A 1 184 ? 46.752 21.413 64.826 1.00 46.65 342 SER A CA 1
ATOM 1398 C C . SER A 1 184 ? 45.285 21.002 64.969 1.00 46.71 342 SER A C 1
ATOM 1399 O O . SER A 1 184 ? 44.973 19.858 65.298 1.00 47.10 342 SER A O 1
ATOM 1402 N N . ARG A 1 185 ? 44.389 21.944 64.700 1.00 46.89 343 ARG A N 1
ATOM 1403 C CA . ARG A 1 185 ? 42.956 21.699 64.796 1.00 47.79 343 ARG A CA 1
ATOM 1404 C C . ARG A 1 185 ? 42.305 21.627 63.413 1.00 45.00 343 ARG A C 1
ATOM 1405 O O . ARG A 1 185 ? 41.088 21.466 63.298 1.00 45.16 343 ARG A O 1
ATOM 1413 N N . PHE A 1 186 ? 43.122 21.728 62.370 1.00 41.02 344 PHE A N 1
ATOM 1414 C CA . PHE A 1 186 ? 42.633 21.712 60.995 1.00 37.43 344 PHE A CA 1
ATOM 1415 C C . PHE A 1 186 ? 41.687 20.567 60.657 1.00 36.05 344 PHE A C 1
ATOM 1416 O O . PHE A 1 186 ? 40.575 20.790 60.182 1.00 36.03 344 PHE A O 1
ATOM 1424 N N . HIS A 1 187 ? 42.132 19.341 60.900 1.00 35.58 345 HIS A N 1
ATOM 1425 C CA . HIS A 1 187 ? 41.334 18.148 60.597 1.00 36.79 345 HIS A CA 1
ATOM 1426 C C . HIS A 1 187 ? 40.321 17.754 61.665 1.00 38.01 345 HIS A C 1
ATOM 1427 O O . HIS A 1 187 ? 39.475 16.887 61.425 1.00 40.73 345 HIS A O 1
ATOM 1434 N N . LYS A 1 188 ? 40.404 18.379 62.836 1.00 38.10 346 LYS A N 1
ATOM 1435 C CA . LYS A 1 188 ? 39.505 18.056 63.948 1.00 39.49 346 LYS A CA 1
ATOM 1436 C C . LYS A 1 188 ? 38.034 18.415 63.752 1.00 39.88 346 LYS A C 1
ATOM 1437 O O . LYS A 1 188 ? 37.704 19.490 63.262 1.00 39.45 346 LYS A 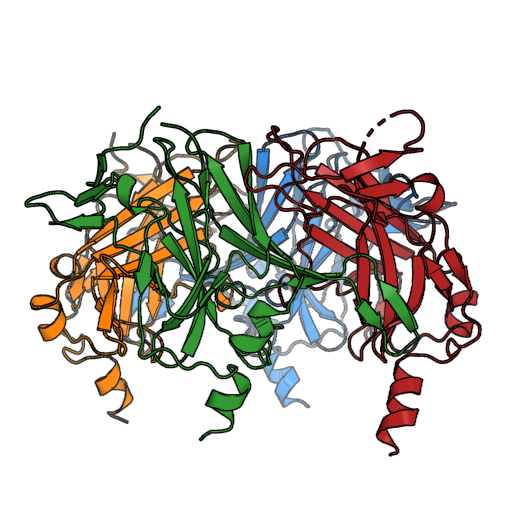O 1
ATOM 1443 N N . THR A 1 189 ? 37.151 17.510 64.165 1.00 40.52 347 THR A N 1
ATOM 1444 C CA . THR A 1 189 ? 35.708 17.733 64.068 1.00 40.74 347 THR A CA 1
ATOM 1445 C C . THR A 1 189 ? 35.023 17.245 65.348 1.00 41.54 347 THR A C 1
ATOM 1446 O O . THR A 1 189 ? 35.619 16.517 66.139 1.00 42.49 347 THR A O 1
ATOM 1450 N N . TYR A 1 190 ? 33.768 17.627 65.546 1.00 40.89 348 TYR A N 1
ATOM 1451 C CA . TYR A 1 190 ? 33.056 17.193 66.735 1.00 41.63 348 TYR A CA 1
ATOM 1452 C C . TYR A 1 190 ? 31.584 16.932 66.451 1.00 42.09 348 TYR A C 1
ATOM 1453 O O . TYR A 1 190 ? 30.964 17.633 65.651 1.00 43.11 348 TYR A O 1
ATOM 1462 N N . GLU A 1 191 ? 31.028 15.913 67.096 1.00 44.22 349 GLU A N 1
ATOM 1463 C CA . GLU A 1 191 ? 29.633 15.558 66.870 1.00 46.32 349 GLU A CA 1
ATOM 1464 C C . GLU A 1 191 ? 28.611 16.556 67.361 1.00 46.16 349 GLU A C 1
ATOM 1465 O O . GLU A 1 191 ? 28.790 17.214 68.385 1.00 44.38 349 GLU A O 1
ATOM 1471 N N . VAL A 1 192 ? 27.533 16.655 66.599 1.00 46.15 350 VAL A N 1
ATOM 1472 C CA . VAL A 1 192 ? 26.426 17.530 66.933 1.00 47.20 350 VAL A CA 1
ATOM 1473 C C . VAL A 1 192 ? 25.178 16.637 66.892 1.00 48.15 350 VAL A C 1
ATOM 1474 O O . VAL A 1 192 ? 24.530 16.502 65.854 1.00 46.79 350 VAL A O 1
ATOM 1478 N N . PRO A 1 193 ? 24.848 15.993 68.024 1.00 48.23 351 PRO A N 1
ATOM 1479 C CA . PRO A 1 193 ? 23.686 15.104 68.134 1.00 48.89 351 PRO A CA 1
ATOM 1480 C C . PRO A 1 193 ? 22.409 15.653 67.502 1.00 50.02 351 PRO A C 1
ATOM 1481 O O . PRO A 1 193 ? 21.722 14.945 66.773 1.00 51.70 351 PRO A O 1
ATOM 1485 N N . ASN A 1 194 ? 22.103 16.913 67.798 1.00 50.85 352 ASN A N 1
ATOM 1486 C CA . ASN A 1 194 ? 20.898 17.577 67.298 1.00 52.61 352 ASN A CA 1
ATOM 1487 C C . ASN A 1 194 ? 20.734 17.495 65.772 1.00 52.00 352 ASN A C 1
ATOM 1488 O O . ASN A 1 194 ? 19.644 17.731 65.251 1.00 52.59 352 ASN A O 1
ATOM 1493 N N . THR A 1 195 ? 21.806 17.164 65.059 1.00 49.93 353 THR A N 1
ATOM 1494 C CA . THR A 1 195 ? 21.753 17.081 63.605 1.00 50.17 353 THR A CA 1
ATOM 1495 C C . THR A 1 195 ? 20.691 16.111 63.091 1.00 49.98 353 THR A C 1
ATOM 1496 O O . THR A 1 195 ? 20.680 14.942 63.458 1.00 49.29 353 THR A O 1
ATOM 1500 N N . PRO A 1 196 ? 19.783 16.592 62.223 1.00 50.17 354 PRO A N 1
ATOM 1501 C CA . PRO A 1 196 ? 18.717 15.760 61.649 1.00 49.73 354 PRO A CA 1
ATOM 1502 C C . PRO A 1 196 ? 19.345 14.547 60.972 1.00 50.35 354 PRO A C 1
ATOM 1503 O O . PRO A 1 196 ? 20.469 14.628 60.473 1.00 51.67 354 PRO A O 1
ATOM 1507 N N . LEU A 1 197 ? 18.623 13.431 60.938 1.00 49.88 355 LEU A N 1
ATOM 1508 C CA . LEU A 1 197 ? 19.149 12.213 60.320 1.00 49.21 355 LEU A CA 1
ATOM 1509 C C . LEU A 1 197 ? 18.483 11.848 59.005 1.00 48.65 355 LEU A C 1
ATOM 1510 O O . LEU A 1 197 ? 18.863 10.871 58.362 1.00 46.61 355 LEU A O 1
ATOM 1515 N N . CYS A 1 198 ? 17.482 12.618 58.601 1.00 49.99 356 CYS A N 1
ATOM 1516 C CA . CYS A 1 198 ? 16.801 12.332 57.343 1.00 51.44 356 CYS A CA 1
ATOM 1517 C C . CYS A 1 198 ? 17.465 13.106 56.202 1.00 50.74 356 CYS A C 1
ATOM 1518 O O . CYS A 1 198 ? 18.272 13.999 56.447 1.00 50.10 356 CYS A O 1
ATOM 1521 N N . SER A 1 199 ? 17.133 12.763 54.963 1.00 51.26 357 SER A N 1
ATOM 1522 C CA . SER A 1 199 ? 17.722 13.435 53.808 1.00 51.80 357 SER A CA 1
ATOM 1523 C C . SER A 1 199 ? 17.229 14.877 53.697 1.00 52.77 357 SER A C 1
ATOM 1524 O O . SER A 1 199 ? 16.261 15.264 54.355 1.00 52.56 357 SER A O 1
ATOM 1527 N N . ALA A 1 200 ? 17.905 15.677 52.878 1.00 54.07 358 ALA A N 1
ATOM 1528 C CA . ALA A 1 200 ? 17.513 17.072 52.700 1.00 54.56 358 ALA A CA 1
ATOM 1529 C C . ALA A 1 200 ? 16.096 17.151 52.144 1.00 55.93 358 ALA A C 1
ATOM 1530 O O . ALA A 1 200 ? 15.363 18.099 52.423 1.00 55.48 358 ALA A O 1
ATOM 1532 N N . ARG A 1 201 ? 15.716 16.159 51.346 1.00 58.87 359 ARG A N 1
ATOM 1533 C CA . ARG A 1 201 ? 14.378 16.132 50.773 1.00 61.71 359 ARG A CA 1
ATOM 1534 C C . ARG A 1 201 ? 13.320 15.954 51.864 1.00 62.15 359 ARG A C 1
ATOM 1535 O O . ARG A 1 201 ? 12.286 16.617 51.839 1.00 61.96 359 ARG A O 1
ATOM 1543 N N . ASP A 1 202 ? 13.579 15.062 52.819 1.00 63.21 360 ASP A N 1
ATOM 1544 C CA . ASP A 1 202 ? 12.640 14.825 53.920 1.00 64.01 360 ASP A CA 1
ATOM 1545 C C . ASP A 1 202 ? 12.479 16.082 54.770 1.00 64.13 360 ASP A C 1
ATOM 1546 O O . ASP A 1 202 ? 11.390 16.374 55.257 1.00 64.39 360 ASP A O 1
ATOM 1551 N N . LEU A 1 203 ? 13.565 16.823 54.946 1.00 64.63 361 LEU A N 1
ATOM 1552 C CA . LEU A 1 203 ? 13.523 18.049 55.722 1.00 65.96 361 LEU A CA 1
ATOM 1553 C C . LEU A 1 203 ? 12.724 19.114 54.984 1.00 68.76 361 LEU A C 1
ATOM 1554 O O . LEU A 1 203 ? 12.198 20.042 55.597 1.00 68.82 361 LEU A O 1
ATOM 1559 N N . ALA A 1 204 ? 12.644 18.980 53.664 1.00 72.30 362 ALA A N 1
ATOM 1560 C CA . ALA A 1 204 ? 11.911 19.935 52.839 1.00 76.55 362 ALA A CA 1
ATOM 1561 C C . ALA A 1 204 ? 10.405 19.682 52.893 1.00 79.57 362 ALA A C 1
ATOM 1562 O O . ALA A 1 204 ? 9.611 20.620 52.872 1.00 80.14 362 ALA A O 1
ATOM 1564 N N . GLU A 1 205 ? 10.022 18.412 52.956 1.00 82.95 363 GLU A N 1
ATOM 1565 C CA . GLU A 1 205 ? 8.618 18.028 53.017 1.00 86.52 363 GLU A CA 1
ATOM 1566 C C . GLU A 1 205 ? 8.109 18.086 54.450 1.00 88.73 363 GLU A C 1
ATOM 1567 O O . GLU A 1 205 ? 6.944 18.396 54.692 1.00 89.66 363 GLU A O 1
ATOM 1573 N N . LYS A 1 206 ? 8.992 17.783 55.397 1.00 90.95 364 LYS A N 1
ATOM 1574 C CA . LYS A 1 206 ? 8.641 17.788 56.813 1.00 92.84 364 LYS A CA 1
ATOM 1575 C C . LYS A 1 206 ? 7.966 19.105 57.203 1.00 94.53 364 LYS A C 1
ATOM 1576 O O . LYS A 1 206 ? 7.101 19.132 58.081 1.00 94.62 364 LYS A O 1
ATOM 1582 N N . LYS A 1 207 ? 8.362 20.191 56.541 1.00 96.11 365 LYS A N 1
ATOM 1583 C CA . LYS A 1 207 ? 7.792 21.507 56.816 1.00 97.67 365 LYS A CA 1
ATOM 1584 C C . LYS A 1 207 ? 6.449 21.697 56.113 1.00 98.15 365 LYS A C 1
ATOM 1585 O O . LYS A 1 207 ? 5.429 21.874 56.818 1.00 98.39 365 LYS A O 1
ATOM 1591 N N . SER B 1 11 ? 38.841 1.462 47.262 1.00 57.03 45 SER B N 1
ATOM 1592 C CA . SER B 1 11 ? 38.840 1.796 45.799 1.00 56.20 45 SER B CA 1
ATOM 1593 C C . SER B 1 11 ? 38.437 3.260 45.617 1.00 53.22 45 SER B C 1
ATOM 1594 O O . SER B 1 11 ? 37.502 3.737 46.263 1.00 52.68 45 SER B O 1
ATOM 1597 N N . ARG B 1 12 ? 39.142 3.964 44.736 1.00 49.18 46 ARG B N 1
ATOM 1598 C CA . ARG B 1 12 ? 38.863 5.372 44.499 1.00 44.83 46 ARG B CA 1
ATOM 1599 C C . ARG B 1 12 ? 39.623 5.892 43.281 1.00 42.86 46 ARG B C 1
ATOM 1600 O O . ARG B 1 12 ? 40.697 5.390 42.961 1.00 39.70 46 ARG B O 1
ATOM 1608 N N . PHE B 1 13 ? 39.067 6.908 42.621 1.00 39.98 47 PHE B N 1
ATOM 1609 C CA . PHE B 1 13 ? 39.684 7.492 41.443 1.00 39.77 47 PHE B CA 1
ATOM 1610 C C . PHE B 1 13 ? 40.749 8.529 41.782 1.00 39.48 47 PHE B C 1
ATOM 1611 O O . PHE B 1 13 ? 41.760 8.643 41.087 1.00 40.65 47 PHE B O 1
ATOM 1619 N N . VAL B 1 14 ? 40.520 9.309 42.827 1.00 39.61 48 VAL B N 1
ATOM 1620 C CA . VAL B 1 14 ? 41.506 10.314 43.228 1.00 40.11 48 VAL B CA 1
ATOM 1621 C C . VAL B 1 14 ? 41.930 10.033 44.664 1.00 38.31 48 VAL B C 1
ATOM 1622 O O . VAL B 1 14 ? 41.091 9.845 45.529 1.00 38.32 48 VAL B O 1
ATOM 1626 N N . LYS B 1 15 ? 43.233 9.987 44.901 1.00 38.82 49 LYS B N 1
ATOM 1627 C CA . LYS B 1 15 ? 43.740 9.744 46.231 1.00 41.58 49 LYS B CA 1
ATOM 1628 C C . LYS B 1 15 ? 43.716 11.035 47.023 1.00 41.19 49 LYS B C 1
ATOM 1629 O O . LYS B 1 15 ? 43.617 12.125 46.448 1.00 41.17 49 LYS B O 1
ATOM 1635 N N . LYS B 1 16 ? 43.823 10.912 48.340 1.00 41.22 50 LYS B N 1
ATOM 1636 C CA . LYS B 1 16 ? 43.809 12.078 49.217 1.00 42.24 50 LYS B CA 1
ATOM 1637 C C . LYS B 1 16 ? 44.875 13.099 48.854 1.00 41.29 50 LYS B C 1
ATOM 1638 O O . LYS B 1 16 ? 44.638 14.299 48.925 1.00 43.58 50 LYS B O 1
ATOM 1644 N N . ASP B 1 17 ? 46.050 12.624 48.472 1.00 40.78 51 ASP B N 1
ATOM 1645 C CA . ASP B 1 17 ? 47.131 13.531 48.118 1.00 42.02 51 ASP B CA 1
ATOM 1646 C C . ASP B 1 17 ? 46.912 14.191 46.759 1.00 41.94 51 ASP B C 1
ATOM 1647 O O . ASP B 1 17 ? 47.770 14.931 46.284 1.00 43.37 51 ASP B O 1
ATOM 1652 N N . GLY B 1 18 ? 45.775 13.914 46.126 1.00 42.08 52 GLY B N 1
ATOM 1653 C CA . GLY B 1 18 ? 45.486 14.519 44.836 1.00 42.29 52 GLY B CA 1
ATOM 1654 C C . GLY B 1 18 ? 45.983 13.792 43.602 1.00 43.86 52 GLY B C 1
ATOM 1655 O O . GLY B 1 18 ? 45.813 14.278 42.483 1.00 45.43 52 GLY B O 1
ATOM 1656 N N . HIS B 1 19 ? 46.613 12.639 43.793 1.00 45.56 53 HIS B N 1
ATOM 1657 C CA . HIS B 1 19 ? 47.106 11.846 42.672 1.00 47.23 53 HIS B CA 1
ATOM 1658 C C . HIS B 1 19 ? 45.969 11.000 42.122 1.00 46.83 53 HIS B C 1
ATOM 1659 O O . HIS B 1 19 ? 45.148 10.484 42.881 1.00 44.80 53 HIS B O 1
ATOM 1666 N N . CYS B 1 20 ? 45.926 10.840 40.807 1.00 47.15 54 CYS B N 1
ATOM 1667 C CA . CYS B 1 20 ? 44.862 10.050 40.211 1.00 50.11 54 CYS B CA 1
ATOM 1668 C C . CYS B 1 20 ? 45.242 8.592 40.052 1.00 51.26 54 CYS B C 1
ATOM 1669 O O . CYS B 1 20 ? 46.231 8.248 39.405 1.00 51.42 54 CYS B O 1
ATOM 1672 N N . ASN B 1 21 ? 44.430 7.740 40.660 1.00 52.49 55 ASN B N 1
ATOM 1673 C CA . ASN B 1 21 ? 44.647 6.313 40.640 1.00 54.28 55 ASN B CA 1
ATOM 1674 C C . ASN B 1 21 ? 44.258 5.738 39.287 1.00 54.67 55 ASN B C 1
ATOM 1675 O O . ASN B 1 21 ? 43.342 4.924 39.187 1.00 56.34 55 ASN B O 1
ATOM 1680 N N . VAL B 1 22 ? 44.963 6.162 38.244 1.00 53.49 56 VAL B N 1
ATOM 1681 C CA . VAL B 1 22 ? 44.670 5.694 36.897 1.00 53.11 56 VAL B CA 1
ATOM 1682 C C . VAL B 1 22 ? 45.917 5.403 36.071 1.00 53.15 56 VAL B C 1
ATOM 1683 O O . VAL B 1 22 ? 46.932 6.086 36.191 1.00 52.21 56 VAL B O 1
ATOM 1687 N N . GLN B 1 23 ? 45.827 4.387 35.222 1.00 54.16 57 GLN B N 1
ATOM 1688 C CA . GLN B 1 23 ? 46.934 4.020 34.350 1.00 55.89 57 GLN B CA 1
ATOM 1689 C C . GLN B 1 23 ? 46.438 4.069 32.905 1.00 55.21 57 GLN B C 1
ATOM 1690 O O . GLN B 1 23 ? 45.369 3.550 32.591 1.00 55.19 57 GLN B O 1
ATOM 1696 N N . PHE B 1 24 ? 47.212 4.695 32.028 1.00 54.89 58 PHE B N 1
ATOM 1697 C CA . PHE B 1 24 ? 46.827 4.808 30.630 1.00 54.51 58 PHE B CA 1
ATOM 1698 C C . PHE B 1 24 ? 47.603 3.840 29.742 1.00 55.43 58 PHE B C 1
ATOM 1699 O O . PHE B 1 24 ? 48.836 3.891 29.688 1.00 54.58 58 PHE B O 1
ATOM 1707 N N . ILE B 1 25 ? 46.883 2.964 29.042 1.00 55.95 59 ILE B N 1
ATOM 1708 C CA . ILE B 1 25 ? 47.520 1.995 28.146 1.00 56.87 59 ILE B CA 1
ATOM 1709 C C . ILE B 1 25 ? 47.172 2.264 26.686 1.00 57.98 59 ILE B C 1
ATOM 1710 O O . ILE B 1 25 ? 46.121 2.831 26.382 1.00 57.14 59 ILE B O 1
ATOM 1715 N N . ASN B 1 26 ? 48.058 1.840 25.790 1.00 59.15 60 ASN B N 1
ATOM 1716 C CA . ASN B 1 26 ? 47.868 2.029 24.358 1.00 60.36 60 ASN B CA 1
ATOM 1717 C C . ASN B 1 26 ? 47.835 3.509 23.986 1.00 63.12 60 ASN B C 1
ATOM 1718 O O . ASN B 1 26 ? 47.231 3.902 22.985 1.00 61.32 60 ASN B O 1
ATOM 1723 N N . VAL B 1 27 ? 48.498 4.324 24.802 1.00 67.16 61 VAL B N 1
ATOM 1724 C CA . VAL B 1 27 ? 48.556 5.766 24.591 1.00 71.48 61 VAL B CA 1
ATOM 1725 C C . VAL B 1 27 ? 49.241 6.098 23.266 1.00 74.64 61 VAL B C 1
ATOM 1726 O O . VAL B 1 27 ? 48.951 7.122 22.645 1.00 75.67 61 VAL B O 1
ATOM 1730 N N . GLY B 1 28 ? 50.139 5.222 22.828 1.00 78.46 62 GLY B N 1
ATOM 1731 C CA . GLY B 1 28 ? 50.844 5.450 21.577 1.00 81.88 62 GLY B CA 1
ATOM 1732 C C . GLY B 1 28 ? 52.198 6.089 21.819 1.00 84.31 62 GLY B C 1
ATOM 1733 O O . GLY B 1 28 ? 52.597 6.287 22.965 1.00 85.00 62 GLY B O 1
ATOM 1734 N N . GLU B 1 29 ? 52.905 6.415 20.744 1.00 86.43 63 GLU B N 1
ATOM 1735 C CA . GLU B 1 29 ? 54.220 7.030 20.861 1.00 88.38 63 GLU B CA 1
ATOM 1736 C C . GLU B 1 29 ? 54.107 8.469 21.355 1.00 88.66 63 GLU B C 1
ATOM 1737 O O . GLU B 1 29 ? 55.065 9.240 21.272 1.00 89.53 63 GLU B O 1
ATOM 1743 N N . ASN B 1 32 ? 50.664 11.293 21.857 1.00 94.21 190 ASN B N 1
ATOM 1744 C CA . ASN B 1 32 ? 51.996 11.764 21.494 1.00 93.77 190 ASN B CA 1
ATOM 1745 C C . ASN B 1 32 ? 52.139 13.260 21.760 1.00 92.90 190 ASN B C 1
ATOM 1746 O O . ASN B 1 32 ? 53.059 13.693 22.457 1.00 93.53 190 ASN B O 1
ATOM 1751 N N . GLU B 1 33 ? 51.215 14.046 21.212 1.00 90.84 191 GLU B N 1
ATOM 1752 C CA . GLU B 1 33 ? 51.248 15.503 21.360 1.00 87.65 191 GLU B CA 1
ATOM 1753 C C . GLU B 1 33 ? 50.058 16.129 22.103 1.00 83.67 191 GLU B C 1
ATOM 1754 O O . GLU B 1 33 ? 49.006 16.391 21.515 1.00 82.47 191 GLU B O 1
ATOM 1760 N N . THR B 1 34 ? 50.242 16.363 23.397 1.00 78.33 192 THR B N 1
ATOM 1761 C CA . THR B 1 34 ? 49.233 16.998 24.246 1.00 73.64 192 THR B CA 1
ATOM 1762 C C . THR B 1 34 ? 47.782 16.501 24.159 1.00 67.99 192 THR B C 1
ATOM 1763 O O . THR B 1 34 ? 47.513 15.302 24.135 1.00 67.44 192 THR B O 1
ATOM 1767 N N . LEU B 1 35 ? 46.862 17.466 24.124 1.00 61.18 193 LEU B N 1
ATOM 1768 C CA . LEU B 1 35 ? 45.424 17.237 24.069 1.00 54.74 193 LEU B CA 1
ATOM 1769 C C . LEU B 1 35 ? 44.946 16.672 22.742 1.00 50.95 193 LEU B C 1
ATOM 1770 O O . LEU B 1 35 ? 45.570 16.875 21.699 1.00 48.84 193 LEU B O 1
ATOM 1775 N N . VAL B 1 36 ? 43.816 15.977 22.779 1.00 46.47 194 VAL B N 1
ATOM 1776 C CA . VAL B 1 36 ? 43.282 15.383 21.566 1.00 41.84 194 VAL B CA 1
ATOM 1777 C C . VAL B 1 36 ? 41.746 15.324 21.526 1.00 38.30 194 VAL B C 1
ATOM 1778 O O . VAL B 1 36 ? 41.083 15.193 22.559 1.00 35.81 194 VAL B O 1
ATOM 1782 N N . PHE B 1 37 ? 41.210 15.437 20.313 1.00 35.71 195 PHE B N 1
ATOM 1783 C CA . PHE B 1 37 ? 39.777 15.393 20.042 1.00 33.85 195 PHE B CA 1
ATOM 1784 C C . PHE B 1 37 ? 39.415 14.119 19.291 1.00 34.37 195 PHE B C 1
ATOM 1785 O O . PHE B 1 37 ? 40.209 13.614 18.489 1.00 31.62 195 PHE B O 1
ATOM 1793 N N . SER B 1 38 ? 38.214 13.595 19.538 1.00 35.05 196 SER B N 1
ATOM 1794 C CA . SER B 1 38 ? 37.792 12.382 18.839 1.00 35.90 196 SER B CA 1
ATOM 1795 C C . SER B 1 38 ? 37.655 12.694 17.351 1.00 37.71 196 SER B C 1
ATOM 1796 O O . SER B 1 38 ? 37.224 13.781 16.978 1.00 39.39 196 SER B O 1
ATOM 1799 N N . HIS B 1 39 ? 38.029 11.741 16.505 1.00 38.36 197 HIS B N 1
ATOM 1800 C CA . HIS B 1 39 ? 37.948 11.934 15.064 1.00 38.09 197 HIS B CA 1
ATOM 1801 C C . HIS B 1 39 ? 36.538 12.308 14.614 1.00 35.64 197 HIS B C 1
ATOM 1802 O O . HIS B 1 39 ? 36.374 13.212 13.812 1.00 34.67 197 HIS B O 1
ATOM 1809 N N . ASN B 1 40 ? 35.523 11.629 15.140 1.00 35.11 198 ASN B N 1
ATOM 1810 C CA . ASN B 1 40 ? 34.140 11.922 14.772 1.00 35.08 198 ASN B CA 1
ATOM 1811 C C . ASN B 1 40 ? 33.322 12.461 15.937 1.00 37.18 198 ASN B C 1
ATOM 1812 O O . ASN B 1 40 ? 33.687 12.323 17.109 1.00 37.36 198 ASN B O 1
ATOM 1817 N N . ALA B 1 41 ? 32.197 13.073 15.597 1.00 36.00 199 ALA B N 1
ATOM 1818 C CA . ALA B 1 41 ? 31.277 13.587 16.593 1.00 35.16 199 ALA B CA 1
ATOM 1819 C C . ALA B 1 41 ? 30.038 12.714 16.407 1.00 35.65 199 ALA B C 1
ATOM 1820 O O . ALA B 1 41 ? 29.822 12.170 15.326 1.00 37.08 199 ALA B O 1
ATOM 1822 N N . VAL B 1 42 ? 29.226 12.574 17.446 1.00 35.84 200 VAL B N 1
ATOM 1823 C CA . VAL B 1 42 ? 28.028 11.760 17.338 1.00 36.50 200 VAL B CA 1
ATOM 1824 C C . VAL B 1 42 ? 26.793 12.487 17.807 1.00 36.89 200 VAL B C 1
ATOM 1825 O O . VAL B 1 42 ? 26.879 13.456 18.558 1.00 38.65 200 VAL B O 1
ATOM 1829 N N . ILE B 1 43 ? 25.644 12.006 17.350 1.00 37.70 201 ILE B N 1
ATOM 1830 C CA . ILE B 1 43 ? 24.365 12.562 17.757 1.00 39.43 201 ILE B CA 1
ATOM 1831 C C . ILE B 1 43 ? 23.579 11.360 18.263 1.00 39.23 201 ILE B C 1
ATOM 1832 O O . ILE B 1 43 ? 23.432 10.377 17.550 1.00 40.50 201 ILE B O 1
ATOM 1837 N N . ALA B 1 44 ? 23.111 11.423 19.503 1.00 40.67 202 ALA B N 1
ATOM 1838 C CA . ALA B 1 44 ? 22.360 10.324 20.077 1.00 40.01 202 ALA B CA 1
ATOM 1839 C C . ALA B 1 44 ? 21.453 10.839 21.165 1.00 40.74 202 ALA B C 1
ATOM 1840 O O . ALA B 1 44 ? 21.497 12.019 21.518 1.00 40.25 202 ALA B O 1
ATOM 1842 N N . MET B 1 45 ? 20.606 9.955 21.675 1.00 42.19 203 MET B N 1
ATOM 1843 C CA . MET B 1 45 ? 19.674 10.304 22.747 1.00 44.78 203 MET B CA 1
ATOM 1844 C C . MET B 1 45 ? 20.376 10.146 24.094 1.00 44.96 203 MET B C 1
ATOM 1845 O O . MET B 1 45 ? 21.256 9.304 24.246 1.00 43.49 203 MET B O 1
ATOM 1850 N N . ARG B 1 46 ? 19.985 10.958 25.065 1.00 45.40 204 ARG B N 1
ATOM 1851 C CA . ARG B 1 46 ? 20.561 10.874 26.391 1.00 46.84 204 ARG B CA 1
ATOM 1852 C C . ARG B 1 46 ? 19.668 11.496 27.440 1.00 48.84 204 ARG B C 1
ATOM 1853 O O . ARG B 1 46 ? 19.609 12.720 27.579 1.00 47.57 204 ARG B O 1
ATOM 1861 N N . ASP B 1 47 ? 18.980 10.639 28.190 1.00 51.66 205 ASP B N 1
ATOM 1862 C CA . ASP B 1 47 ? 18.075 11.093 29.238 1.00 54.03 205 ASP B CA 1
ATOM 1863 C C . ASP B 1 47 ? 16.913 11.872 28.623 1.00 55.55 205 ASP B C 1
ATOM 1864 O O . ASP B 1 47 ? 16.551 12.951 29.100 1.00 57.08 205 ASP B O 1
ATOM 1869 N N . GLY B 1 48 ? 16.335 11.315 27.559 1.00 55.82 206 GLY B N 1
ATOM 1870 C CA . GLY B 1 48 ? 15.207 11.954 26.895 1.00 57.05 206 GLY B CA 1
ATOM 1871 C C . GLY B 1 48 ? 15.526 13.249 26.166 1.00 57.35 206 GLY B C 1
ATOM 1872 O O . GLY B 1 48 ? 14.670 14.131 26.052 1.00 57.97 206 GLY B O 1
ATOM 1873 N N . LYS B 1 49 ? 16.753 13.369 25.669 1.00 55.52 207 LYS B N 1
ATOM 1874 C CA . LYS B 1 49 ? 17.164 14.561 24.950 1.00 52.11 207 LYS B CA 1
ATOM 1875 C C . LYS B 1 49 ? 18.182 14.210 23.881 1.00 50.77 207 LYS B C 1
ATOM 1876 O O . LYS B 1 49 ? 19.178 13.540 24.156 1.00 50.44 207 LYS B O 1
ATOM 1882 N N . LEU B 1 50 ? 17.911 14.643 22.650 1.00 48.66 208 LEU B N 1
ATOM 1883 C CA . LEU B 1 50 ? 18.821 14.384 21.541 1.00 46.40 208 LEU B CA 1
ATOM 1884 C C . LEU B 1 50 ? 20.019 15.308 21.758 1.00 44.53 208 LEU B C 1
ATOM 1885 O O . LEU B 1 50 ? 19.862 16.520 21.888 1.00 43.43 208 LEU B O 1
ATOM 1890 N N . CYS B 1 51 ? 21.210 14.721 21.813 1.00 44.24 209 CYS B N 1
ATOM 1891 C CA . CYS B 1 51 ? 22.431 15.479 22.040 1.00 42.37 209 CYS B CA 1
ATOM 1892 C C . CYS B 1 51 ? 23.504 15.309 20.980 1.00 40.22 209 CYS B C 1
ATOM 1893 O O . CYS B 1 51 ? 23.588 14.279 20.314 1.00 42.40 209 CYS B O 1
ATOM 1896 N N . LEU B 1 52 ? 24.321 16.349 20.847 1.00 38.46 210 LEU B N 1
ATOM 1897 C CA . LEU B 1 52 ? 25.462 16.372 19.939 1.00 36.36 210 LEU B CA 1
ATOM 1898 C C . LEU B 1 52 ? 26.644 16.163 20.890 1.00 35.42 210 LEU B C 1
ATOM 1899 O O . LEU B 1 52 ? 26.767 16.882 21.879 1.00 34.12 210 LEU B O 1
ATOM 1904 N N . MET B 1 53 ? 27.509 15.195 20.602 1.00 34.89 211 MET B N 1
ATOM 1905 C CA . MET B 1 53 ? 28.638 14.913 21.485 1.00 34.64 211 MET B CA 1
ATOM 1906 C C . MET B 1 53 ? 29.957 14.675 20.751 1.00 33.44 211 MET B C 1
ATOM 1907 O O . MET B 1 53 ? 29.973 14.304 19.578 1.00 32.96 211 MET B O 1
ATOM 1912 N N . TRP B 1 54 ? 31.059 14.888 21.462 1.00 32.35 212 TRP B N 1
ATOM 1913 C CA . TRP B 1 54 ? 32.390 14.656 20.930 1.00 32.08 212 TRP B CA 1
ATOM 1914 C C . TRP B 1 54 ? 33.294 14.411 22.126 1.00 33.81 212 TRP B C 1
ATOM 1915 O O . TRP B 1 54 ? 33.022 14.897 23.226 1.00 35.67 212 TRP B O 1
ATOM 1926 N N . ARG B 1 55 ? 34.354 13.641 21.909 1.00 33.54 213 ARG B N 1
ATOM 1927 C CA . ARG B 1 55 ? 35.273 13.261 22.970 1.00 33.31 213 ARG B CA 1
ATOM 1928 C C . ARG B 1 55 ? 36.517 14.113 23.000 1.00 33.40 213 ARG B C 1
ATOM 1929 O O . ARG B 1 55 ? 37.038 14.522 21.964 1.00 34.53 213 ARG B O 1
ATOM 1937 N N . VAL B 1 56 ? 36.994 14.366 24.206 1.00 33.08 214 VAL B N 1
ATOM 1938 C CA . VAL B 1 56 ? 38.195 15.138 24.383 1.00 35.40 214 VAL B CA 1
ATOM 1939 C C . VAL B 1 56 ? 39.035 14.323 25.361 1.00 36.90 214 VAL B C 1
ATOM 1940 O O . VAL B 1 56 ? 38.491 13.609 26.214 1.00 36.25 214 VAL B O 1
ATOM 1944 N N . GLY B 1 57 ? 40.355 14.405 25.218 1.00 39.47 215 GLY B N 1
ATOM 1945 C CA . GLY B 1 57 ? 41.231 13.651 26.091 1.00 41.22 215 GLY B CA 1
ATOM 1946 C C . GLY B 1 57 ? 42.585 14.298 26.291 1.00 44.15 215 GLY B C 1
ATOM 1947 O O . GLY B 1 57 ? 43.005 15.144 25.503 1.00 45.50 215 GLY B O 1
ATOM 1948 N N . ASN B 1 58 ? 43.265 13.903 27.362 1.00 47.81 216 ASN B N 1
ATOM 1949 C CA . ASN B 1 58 ? 44.585 14.430 27.688 1.00 50.79 216 ASN B CA 1
ATOM 1950 C C . ASN B 1 58 ? 45.579 13.271 27.717 1.00 52.07 216 ASN B C 1
ATOM 1951 O O . ASN B 1 58 ? 45.519 12.414 28.595 1.00 51.46 216 ASN B O 1
ATOM 1956 N N . LEU B 1 59 ? 46.488 13.249 26.752 1.00 55.99 217 LEU B N 1
ATOM 1957 C CA . LEU B 1 59 ? 47.490 12.197 26.670 1.00 59.39 217 LEU B CA 1
ATOM 1958 C C . LEU B 1 59 ? 48.637 12.544 27.601 1.00 62.62 217 LEU B C 1
ATOM 1959 O O . LEU B 1 59 ? 49.172 11.681 28.297 1.00 63.48 217 LEU B O 1
ATOM 1964 N N . ARG B 1 60 ? 49.008 13.819 27.601 1.00 65.58 218 ARG B N 1
ATOM 1965 C CA . ARG B 1 60 ? 50.094 14.310 28.434 1.00 68.89 218 ARG B CA 1
ATOM 1966 C C . ARG B 1 60 ? 49.972 13.749 29.843 1.00 69.81 218 ARG B C 1
ATOM 1967 O O . ARG B 1 60 ? 48.870 13.461 30.317 1.00 69.54 218 ARG B O 1
ATOM 1975 N N . LYS B 1 61 ? 51.109 13.596 30.513 1.00 70.75 219 LYS B N 1
ATOM 1976 C CA . LYS B 1 61 ? 51.126 13.035 31.861 1.00 71.54 219 LYS B CA 1
ATOM 1977 C C . LYS B 1 61 ? 50.716 14.021 32.951 1.00 70.03 219 LYS B C 1
ATOM 1978 O O . LYS B 1 61 ? 50.424 13.621 34.079 1.00 71.90 219 LYS B O 1
ATOM 1984 N N . SER B 1 62 ? 50.678 15.303 32.611 1.00 67.11 220 SER B N 1
ATOM 1985 C CA . SER B 1 62 ? 50.306 16.328 33.577 1.00 63.23 220 SER B CA 1
ATOM 1986 C C . SER B 1 62 ? 48.799 16.596 33.600 1.00 60.30 220 SER B C 1
ATOM 1987 O O . SER B 1 62 ? 48.027 15.965 32.878 1.00 58.83 220 SER B O 1
ATOM 1990 N N . HIS B 1 63 ? 48.399 17.537 34.448 1.00 55.68 221 HIS B N 1
ATOM 1991 C CA . HIS B 1 63 ? 47.005 17.927 34.592 1.00 52.07 221 HIS B CA 1
ATOM 1992 C C . HIS B 1 63 ? 46.729 19.209 33.824 1.00 50.28 221 HIS B C 1
ATOM 1993 O O . HIS B 1 63 ? 47.623 20.034 33.639 1.00 49.79 221 HIS B O 1
ATOM 2000 N N . LEU B 1 64 ? 45.487 19.379 33.383 1.00 48.25 222 LEU B N 1
ATOM 2001 C CA . LEU B 1 64 ? 45.093 20.582 32.647 1.00 46.96 222 LEU B CA 1
ATOM 2002 C C . LEU B 1 64 ? 44.331 21.467 33.639 1.00 45.21 222 LEU B C 1
ATOM 2003 O O . LEU B 1 64 ? 43.177 21.192 33.969 1.00 47.01 222 LEU B O 1
ATOM 2008 N N . VAL B 1 65 ? 44.987 22.523 34.118 1.00 42.86 223 VAL B N 1
ATOM 2009 C CA . VAL B 1 65 ? 44.403 23.447 35.102 1.00 39.95 223 VAL B CA 1
ATOM 2010 C C . VAL B 1 65 ? 43.436 24.492 34.511 1.00 38.98 223 VAL B C 1
ATOM 2011 O O . VAL B 1 65 ? 43.740 25.129 33.502 1.00 37.47 223 VAL B O 1
ATOM 2015 N N . GLU B 1 66 ? 42.280 24.664 35.152 1.00 36.18 224 GLU B N 1
ATOM 2016 C CA . GLU B 1 66 ? 41.285 25.630 34.701 1.00 35.08 224 GLU B CA 1
ATOM 2017 C C . GLU B 1 66 ? 40.856 25.348 33.259 1.00 33.69 224 GLU B C 1
ATOM 2018 O O . GLU B 1 66 ? 40.652 26.266 32.459 1.00 33.87 224 GLU B O 1
ATOM 2024 N N . ALA B 1 67 ? 40.730 24.065 32.943 1.00 30.61 225 ALA B N 1
ATOM 2025 C CA . ALA B 1 67 ? 40.322 23.608 31.625 1.00 29.90 225 ALA B CA 1
ATOM 2026 C C . ALA B 1 67 ? 38.830 23.847 31.390 1.00 29.29 225 ALA B C 1
ATOM 2027 O O . ALA B 1 67 ? 38.000 23.656 32.284 1.00 27.19 225 ALA B O 1
ATOM 2029 N N . HIS B 1 68 ? 38.493 24.246 30.173 1.00 28.28 226 HIS B N 1
ATOM 2030 C CA . HIS B 1 68 ? 37.103 24.475 29.816 1.00 30.26 226 HIS B CA 1
ATOM 2031 C C . HIS B 1 68 ? 36.957 24.362 28.307 1.00 29.49 226 HIS B C 1
ATOM 2032 O O . HIS B 1 68 ? 37.934 24.516 27.566 1.00 29.55 226 HIS B O 1
ATOM 2039 N N . VAL B 1 69 ? 35.728 24.116 27.860 1.00 26.47 227 VAL B N 1
ATOM 2040 C CA . VAL B 1 69 ? 35.450 23.921 26.448 1.00 24.48 227 VAL B CA 1
ATOM 2041 C C . VAL B 1 69 ? 34.513 24.925 25.788 1.00 27.33 227 VAL B C 1
ATOM 2042 O O . VAL B 1 69 ? 33.792 25.666 26.459 1.00 28.70 227 VAL B O 1
ATOM 2046 N N . ARG B 1 70 ? 34.542 24.948 24.459 1.00 26.45 228 ARG B N 1
ATOM 2047 C CA . ARG B 1 70 ? 33.695 25.840 23.675 1.00 28.59 228 ARG B CA 1
ATOM 2048 C C . ARG B 1 70 ? 33.458 25.242 22.304 1.00 30.61 228 ARG B C 1
ATOM 2049 O O . ARG B 1 70 ? 34.272 24.471 21.792 1.00 28.64 228 ARG B O 1
ATOM 2057 N N . ALA B 1 71 ? 32.346 25.616 21.694 1.00 30.75 229 ALA B N 1
ATOM 2058 C CA . ALA B 1 71 ? 32.060 25.133 20.363 1.00 32.25 229 ALA B CA 1
ATOM 2059 C C . ALA B 1 71 ? 31.319 26.203 19.605 1.00 32.44 229 ALA B C 1
ATOM 2060 O O . ALA B 1 71 ? 30.633 27.040 20.190 1.00 32.03 229 ALA B O 1
ATOM 2062 N N . GLN B 1 72 ? 31.456 26.147 18.292 1.00 32.49 230 GLN B N 1
ATOM 2063 C CA . GLN B 1 72 ? 30.806 27.085 17.424 1.00 34.82 230 GLN B CA 1
ATOM 2064 C C . GLN B 1 72 ? 30.442 26.399 16.127 1.00 34.13 230 GLN B C 1
ATOM 2065 O O . GLN B 1 72 ? 31.136 25.474 15.672 1.00 32.83 230 GLN B O 1
ATOM 2071 N N . LEU B 1 73 ? 29.341 26.849 15.538 1.00 33.78 231 LEU B N 1
ATOM 2072 C CA . LEU B 1 73 ? 28.902 26.329 14.248 1.00 33.95 231 LEU B CA 1
ATOM 2073 C C . LEU B 1 73 ? 29.278 27.447 13.287 1.00 33.59 231 LEU B C 1
ATOM 2074 O O . LEU B 1 73 ? 29.035 28.613 13.567 1.00 34.05 231 LEU B O 1
ATOM 2079 N N . LEU B 1 74 ? 29.893 27.086 12.174 1.00 34.44 232 LEU B N 1
ATOM 2080 C CA . LEU B 1 74 ? 30.297 28.059 11.194 1.00 36.60 232 LEU B CA 1
ATOM 2081 C C . LEU B 1 74 ? 29.509 27.854 9.927 1.00 39.41 232 LEU B C 1
ATOM 2082 O O . LEU B 1 74 ? 29.394 26.728 9.442 1.00 41.24 232 LEU B O 1
ATOM 2087 N N . LYS B 1 75 ? 28.959 28.936 9.388 1.00 40.55 233 LYS B N 1
ATOM 2088 C CA . LYS B 1 75 ? 28.213 28.840 8.143 1.00 42.65 233 LYS B CA 1
ATOM 2089 C C . LYS B 1 75 ? 27.800 30.199 7.632 1.00 40.68 233 LYS B C 1
ATOM 2090 O O . LYS B 1 75 ? 27.325 31.046 8.381 1.00 41.70 233 LYS B O 1
ATOM 2096 N N . SER B 1 76 ? 27.997 30.388 6.338 1.00 39.87 234 SER B N 1
ATOM 2097 C CA . SER B 1 76 ? 27.647 31.628 5.675 1.00 39.24 234 SER B CA 1
ATOM 2098 C C . SER B 1 76 ? 26.137 31.822 5.742 1.00 38.33 234 SER B C 1
ATOM 2099 O O . SER B 1 76 ? 25.384 30.864 5.616 1.00 39.36 234 SER B O 1
ATOM 2102 N N . ARG B 1 77 ? 25.698 33.052 5.964 1.00 37.24 235 ARG B N 1
ATOM 2103 C CA . ARG B 1 77 ? 24.276 33.312 5.995 1.00 38.81 235 ARG B CA 1
ATOM 2104 C C . ARG B 1 77 ? 23.979 34.706 5.471 1.00 39.52 235 ARG B C 1
ATOM 2105 O O . ARG B 1 77 ? 24.871 35.551 5.381 1.00 38.78 235 ARG B O 1
ATOM 2113 N N . ILE B 1 78 ? 22.733 34.927 5.074 1.00 41.48 236 ILE B N 1
ATOM 2114 C CA . ILE B 1 78 ? 22.310 36.234 4.584 1.00 42.96 236 ILE B CA 1
ATOM 2115 C C . ILE B 1 78 ? 21.396 36.686 5.702 1.00 42.88 236 ILE B C 1
ATOM 2116 O O . ILE B 1 78 ? 20.573 35.910 6.177 1.00 44.41 236 ILE B O 1
ATOM 2121 N N . THR B 1 79 ? 21.549 37.917 6.157 1.00 43.26 237 THR B N 1
ATOM 2122 C CA . THR B 1 79 ? 20.707 38.393 7.248 1.00 45.93 237 THR B CA 1
ATOM 2123 C C . THR B 1 79 ? 19.320 38.732 6.702 1.00 46.61 237 THR B C 1
ATOM 2124 O O . THR B 1 79 ? 19.154 38.914 5.495 1.00 44.13 237 THR B O 1
ATOM 2128 N N . SER B 1 80 ? 18.320 38.810 7.575 1.00 47.70 238 SER B N 1
ATOM 2129 C CA . SER B 1 80 ? 16.974 39.134 7.109 1.00 48.95 238 SER B CA 1
ATOM 2130 C C . SER B 1 80 ? 16.945 40.512 6.449 1.00 49.52 238 SER B C 1
ATOM 2131 O O . SER B 1 80 ? 15.941 40.900 5.849 1.00 50.84 238 SER B O 1
ATOM 2134 N N . GLU B 1 81 ? 18.050 41.247 6.567 1.00 49.62 239 GLU B N 1
ATOM 2135 C CA . GLU B 1 81 ? 18.174 42.579 5.971 1.00 48.88 239 GLU B CA 1
ATOM 2136 C C . GLU B 1 81 ? 19.034 42.543 4.697 1.00 47.92 239 GLU B C 1
ATOM 2137 O O . GLU B 1 81 ? 19.336 43.589 4.122 1.00 46.53 239 GLU B O 1
ATOM 2143 N N . GLY B 1 82 ? 19.438 41.348 4.270 1.00 46.82 240 GLY B N 1
ATOM 2144 C CA . GLY B 1 82 ? 20.243 41.229 3.067 1.00 45.08 240 GLY B CA 1
ATOM 2145 C C . GLY B 1 82 ? 21.746 41.223 3.282 1.00 45.56 240 GLY B C 1
ATOM 2146 O O . GLY B 1 82 ? 22.502 40.967 2.344 1.00 47.10 240 GLY B O 1
ATOM 2147 N N . GLU B 1 83 ? 22.188 41.515 4.503 1.00 44.87 241 GLU B N 1
ATOM 2148 C CA . GLU B 1 83 ? 23.610 41.516 4.818 1.00 43.07 241 GLU B CA 1
ATOM 2149 C C . GLU B 1 83 ? 24.132 40.096 4.669 1.00 40.81 241 GLU B C 1
ATOM 2150 O O . GLU B 1 83 ? 23.481 39.137 5.081 1.00 40.07 241 GLU B O 1
ATOM 2156 N N . TYR B 1 84 ? 25.306 39.976 4.059 1.00 39.96 242 TYR B N 1
ATOM 2157 C CA . TYR B 1 84 ? 25.960 38.687 3.842 1.00 38.82 242 TYR B CA 1
ATOM 2158 C C . TYR B 1 84 ? 27.104 38.512 4.837 1.00 37.92 242 TYR B C 1
ATOM 2159 O O . TYR B 1 84 ? 27.981 39.365 4.921 1.00 35.37 242 TYR B O 1
ATOM 2168 N N . ILE B 1 85 ? 27.107 37.409 5.581 1.00 38.99 243 ILE B N 1
ATOM 2169 C CA . ILE B 1 85 ? 28.176 37.161 6.551 1.00 39.37 243 ILE B CA 1
ATOM 2170 C C . ILE B 1 85 ? 28.930 35.881 6.181 1.00 40.66 243 ILE B C 1
ATOM 2171 O O . ILE B 1 85 ? 28.428 34.775 6.395 1.00 40.24 243 ILE B O 1
ATOM 2176 N N . PRO B 1 86 ? 30.152 36.022 5.631 1.00 41.70 244 PRO B N 1
ATOM 2177 C CA . PRO B 1 86 ? 31.010 34.908 5.202 1.00 42.60 244 PRO B CA 1
ATOM 2178 C C . PRO B 1 86 ? 30.891 33.639 6.038 1.00 44.26 244 PRO B C 1
ATOM 2179 O O . PRO B 1 86 ? 30.303 32.657 5.598 1.00 47.64 244 PRO B O 1
ATOM 2183 N N . LEU B 1 87 ? 31.456 33.622 7.233 1.00 43.94 245 LEU B N 1
ATOM 2184 C CA . LEU B 1 87 ? 31.325 32.415 8.050 1.00 45.66 245 LEU B CA 1
ATOM 2185 C C . LEU B 1 87 ? 30.861 32.802 9.440 1.00 44.61 245 LEU B C 1
ATOM 2186 O O . LEU B 1 87 ? 31.637 32.781 10.385 1.00 43.95 245 LEU B O 1
ATOM 2191 N N . ASP B 1 88 ? 29.588 33.163 9.549 1.00 43.64 246 ASP B N 1
ATOM 2192 C CA . ASP B 1 88 ? 29.025 33.559 10.822 1.00 43.40 246 ASP B CA 1
ATOM 2193 C C . ASP B 1 88 ? 29.203 32.443 11.849 1.00 42.79 246 ASP B C 1
ATOM 2194 O O . ASP B 1 88 ? 28.954 31.271 11.567 1.00 42.45 246 ASP B O 1
ATOM 2199 N N . GLN B 1 89 ? 29.663 32.811 13.037 1.00 42.71 247 GLN B N 1
ATOM 2200 C CA . GLN B 1 89 ? 29.876 31.837 14.096 1.00 44.53 247 GLN B CA 1
ATOM 2201 C C . GLN B 1 89 ? 28.700 31.825 15.065 1.00 44.42 247 GLN B C 1
ATOM 2202 O O . GLN B 1 89 ? 28.392 32.844 15.680 1.00 46.17 247 GLN B O 1
ATOM 2208 N N . ILE B 1 90 ? 28.028 30.685 15.191 1.00 41.66 248 ILE B N 1
ATOM 2209 C CA . ILE B 1 90 ? 26.920 30.593 16.134 1.00 39.34 248 ILE B CA 1
ATOM 2210 C C . ILE B 1 90 ? 27.367 29.713 17.292 1.00 38.99 248 ILE B C 1
ATOM 2211 O O . ILE B 1 90 ? 27.809 28.580 17.091 1.00 37.99 248 ILE B O 1
ATOM 2216 N N . ASP B 1 91 ? 27.275 30.246 18.507 1.00 37.86 249 ASP B N 1
ATOM 2217 C CA . ASP B 1 91 ? 27.683 29.503 19.699 1.00 36.43 249 ASP B CA 1
ATOM 2218 C C . ASP B 1 91 ? 26.862 28.238 19.932 1.00 35.42 249 ASP B C 1
ATOM 2219 O O . ASP B 1 91 ? 25.657 28.215 19.720 1.00 32.96 249 ASP B O 1
ATOM 2224 N N . ILE B 1 92 ? 27.538 27.193 20.380 1.00 34.59 250 ILE B N 1
ATOM 2225 C CA . ILE B 1 92 ? 26.898 25.929 20.682 1.00 34.11 250 ILE B CA 1
ATOM 2226 C C . ILE B 1 92 ? 27.081 25.722 22.188 1.00 33.83 250 ILE B C 1
ATOM 2227 O O . ILE B 1 92 ? 28.201 25.617 22.682 1.00 31.30 250 ILE B O 1
ATOM 2232 N N . ASN B 1 93 ? 25.970 25.681 22.916 1.00 35.18 251 ASN B N 1
ATOM 2233 C CA . ASN B 1 93 ? 26.025 25.571 24.369 1.00 34.57 251 ASN B CA 1
ATOM 2234 C C . ASN B 1 93 ? 26.563 24.256 24.917 1.00 33.47 251 ASN B C 1
ATOM 2235 O O . ASN B 1 93 ? 26.034 23.188 24.631 1.00 33.16 251 ASN B O 1
ATOM 2240 N N . VAL B 1 94 ? 27.622 24.336 25.714 1.00 33.59 252 VAL B N 1
ATOM 2241 C CA . VAL B 1 94 ? 28.182 23.138 26.311 1.00 30.37 252 VAL B CA 1
ATOM 2242 C C . VAL B 1 94 ? 28.260 23.270 27.830 1.00 31.81 252 VAL B C 1
ATOM 2243 O O . VAL B 1 94 ? 29.034 22.574 28.493 1.00 35.00 252 VAL B O 1
ATOM 2247 N N . GLY B 1 95 ? 27.444 24.166 28.379 1.00 31.64 253 GLY B N 1
ATOM 2248 C CA . GLY B 1 95 ? 27.406 24.340 29.822 1.00 30.71 253 GLY B CA 1
ATOM 2249 C C . GLY B 1 95 ? 27.839 25.668 30.430 1.00 29.55 253 GLY B C 1
ATOM 2250 O O . GLY B 1 95 ? 27.810 25.822 31.650 1.00 27.68 253 GLY B O 1
ATOM 2251 N N . PHE B 1 96 ? 28.219 26.636 29.612 1.00 28.72 254 PHE B N 1
ATOM 2252 C CA . PHE B 1 96 ? 28.647 27.905 30.154 1.00 30.02 254 PHE B CA 1
ATOM 2253 C C . PHE B 1 96 ? 27.686 28.514 31.170 1.00 30.66 254 PHE B C 1
ATOM 2254 O O . PHE B 1 96 ? 28.114 29.004 32.202 1.00 32.63 254 PHE B O 1
ATOM 2262 N N . ASP B 1 97 ? 26.390 28.484 30.888 1.00 32.59 255 ASP B N 1
ATOM 2263 C CA . ASP B 1 97 ? 25.419 29.091 31.795 1.00 33.35 255 ASP B CA 1
ATOM 2264 C C . ASP B 1 97 ? 25.489 28.547 33.231 1.00 33.66 255 ASP B C 1
ATOM 2265 O O . ASP B 1 97 ? 25.301 29.310 34.180 1.00 32.73 255 ASP B O 1
ATOM 2270 N N . SER B 1 98 ? 25.741 27.247 33.402 1.00 30.83 256 SER B N 1
ATOM 2271 C CA . SER B 1 98 ? 25.836 26.684 34.755 1.00 33.52 256 SER B CA 1
ATOM 2272 C C . SER B 1 98 ? 27.288 26.482 35.204 1.00 33.24 256 SER B C 1
ATOM 2273 O O . SER B 1 98 ? 27.549 26.206 36.378 1.00 34.34 256 SER B O 1
ATOM 2276 N N . GLY B 1 99 ? 28.227 26.611 34.271 1.00 32.33 257 GLY B N 1
ATOM 2277 C CA . GLY B 1 99 ? 29.629 26.457 34.606 1.00 29.61 257 GLY B CA 1
ATOM 2278 C C . GLY B 1 99 ? 30.182 25.062 34.419 1.00 29.87 257 GLY B C 1
ATOM 2279 O O . GLY B 1 99 ? 31.291 24.775 34.869 1.00 29.33 257 GLY B O 1
ATOM 2280 N N . ILE B 1 100 ? 29.425 24.191 33.759 1.00 29.36 258 ILE B N 1
ATOM 2281 C CA . ILE B 1 100 ? 29.886 22.816 33.532 1.00 30.25 258 ILE B CA 1
ATOM 2282 C C . ILE B 1 100 ? 30.683 22.692 32.215 1.00 31.27 258 ILE B C 1
ATOM 2283 O O . ILE B 1 100 ? 30.966 21.595 31.742 1.00 31.79 258 ILE B O 1
ATOM 2288 N N . ASP B 1 101 ? 31.040 23.840 31.652 1.00 29.96 259 ASP B N 1
ATOM 2289 C CA . ASP B 1 101 ? 31.851 23.924 30.444 1.00 30.71 259 ASP B CA 1
ATOM 2290 C C . ASP B 1 101 ? 33.295 23.800 30.953 1.00 29.86 259 ASP B C 1
ATOM 2291 O O . ASP B 1 101 ? 34.248 23.676 30.184 1.00 27.51 259 ASP B O 1
ATOM 2296 N N . ARG B 1 102 ? 33.436 23.878 32.273 1.00 28.81 260 ARG B N 1
ATOM 2297 C CA . ARG B 1 102 ? 34.724 23.745 32.938 1.00 29.63 260 ARG B CA 1
ATOM 2298 C C . ARG B 1 102 ? 34.837 22.272 33.304 1.00 30.37 260 ARG B C 1
ATOM 2299 O O . ARG B 1 102 ? 33.955 21.724 33.961 1.00 31.97 260 ARG B O 1
ATOM 2307 N N . ILE B 1 103 ? 35.902 21.609 32.884 1.00 29.99 261 ILE B N 1
ATOM 2308 C CA . ILE B 1 103 ? 35.989 20.199 33.209 1.00 30.08 261 ILE B CA 1
ATOM 2309 C C . ILE B 1 103 ? 37.235 19.801 33.981 1.00 30.85 261 ILE B C 1
ATOM 2310 O O . ILE B 1 103 ? 38.232 20.515 34.018 1.00 31.11 261 ILE B O 1
ATOM 2315 N N . PHE B 1 104 ? 37.133 18.661 34.638 1.00 31.16 262 PHE B N 1
ATOM 2316 C CA . PHE B 1 104 ? 38.239 18.095 35.369 1.00 33.20 262 PHE B CA 1
ATOM 2317 C C . PHE B 1 104 ? 38.608 16.942 34.435 1.00 32.70 262 PHE B C 1
ATOM 2318 O O . PHE B 1 104 ? 37.934 15.906 34.409 1.00 33.25 262 PHE B O 1
ATOM 2326 N N . LEU B 1 105 ? 39.662 17.151 33.652 1.00 34.48 263 LEU B N 1
ATOM 2327 C CA . LEU B 1 105 ? 40.094 16.184 32.646 1.00 35.96 263 LEU B CA 1
ATOM 2328 C C . LEU B 1 105 ? 41.191 15.224 33.065 1.00 37.41 263 LEU B C 1
ATOM 2329 O O . LEU B 1 105 ? 42.325 15.630 33.307 1.00 38.92 263 LEU B O 1
ATOM 2334 N N . VAL B 1 106 ? 40.852 13.943 33.124 1.00 37.82 264 VAL B N 1
ATOM 2335 C CA . VAL B 1 106 ? 41.818 12.913 33.476 1.00 40.78 264 VAL B CA 1
ATOM 2336 C C . VAL B 1 106 ? 41.570 11.796 32.470 1.00 39.97 264 VAL B C 1
ATOM 2337 O O . VAL B 1 106 ? 42.354 11.590 31.544 1.00 40.70 264 VAL B O 1
ATOM 2341 N N . SER B 1 107 ? 40.463 11.089 32.654 1.00 40.04 265 SER B N 1
ATOM 2342 C CA . SER B 1 107 ? 40.046 10.040 31.736 1.00 38.14 265 SER B CA 1
ATOM 2343 C C . SER B 1 107 ? 39.320 10.811 30.628 1.00 36.85 265 SER B C 1
ATOM 2344 O O . SER B 1 107 ? 38.775 11.888 30.871 1.00 36.78 265 SER B O 1
ATOM 2347 N N . PRO B 1 108 ? 39.320 10.291 29.400 1.00 36.16 266 PRO B N 1
ATOM 2348 C CA . PRO B 1 108 ? 38.642 10.987 28.303 1.00 35.87 266 PRO B CA 1
ATOM 2349 C C . PRO B 1 108 ? 37.199 11.393 28.640 1.00 36.02 266 PRO B C 1
ATOM 2350 O O . PRO B 1 108 ? 36.404 10.578 29.109 1.00 37.60 266 PRO B O 1
ATOM 2354 N N . ILE B 1 109 ? 36.852 12.649 28.394 1.00 34.26 267 ILE B N 1
ATOM 2355 C CA . ILE B 1 109 ? 35.503 13.105 28.693 1.00 33.62 267 ILE B CA 1
ATOM 2356 C C . ILE B 1 109 ? 34.646 13.348 27.459 1.00 32.39 267 ILE B C 1
ATOM 2357 O O . ILE B 1 109 ? 35.129 13.810 26.413 1.00 31.51 267 ILE B O 1
ATOM 2362 N N . THR B 1 110 ? 33.364 13.027 27.578 1.00 31.80 268 THR B N 1
ATOM 2363 C CA . THR B 1 110 ? 32.445 13.263 26.475 1.00 32.28 268 THR B CA 1
ATOM 2364 C C . THR B 1 110 ? 31.737 14.604 26.693 1.00 30.10 268 THR B C 1
ATOM 2365 O O . THR B 1 110 ? 30.954 14.762 27.624 1.00 29.76 268 THR B O 1
ATOM 2369 N N . ILE B 1 111 ? 32.058 15.576 25.846 1.00 31.33 269 ILE B N 1
ATOM 2370 C CA . ILE B 1 111 ? 31.447 16.897 25.927 1.00 30.16 269 ILE B CA 1
ATOM 2371 C C . ILE B 1 111 ? 30.029 16.759 25.371 1.00 32.04 269 ILE B C 1
ATOM 2372 O O . ILE B 1 111 ? 29.833 16.215 24.277 1.00 32.17 269 ILE B O 1
ATOM 2377 N N . VAL B 1 112 ? 29.045 17.275 26.103 1.00 32.00 270 VAL B N 1
ATOM 2378 C CA . VAL B 1 112 ? 27.654 17.163 25.678 1.00 30.81 270 VAL B CA 1
ATOM 2379 C C . VAL B 1 112 ? 26.921 18.463 25.345 1.00 31.89 270 VAL B C 1
ATOM 2380 O O . VAL B 1 112 ? 26.911 19.412 26.135 1.00 29.68 270 VAL B O 1
ATOM 2384 N N . HIS B 1 113 ? 26.288 18.492 24.174 1.00 32.30 271 HIS B N 1
ATOM 2385 C CA . HIS B 1 113 ? 25.487 19.642 23.780 1.00 33.56 271 HIS B CA 1
ATOM 2386 C C . HIS B 1 113 ? 24.056 19.149 23.641 1.00 35.23 271 HIS B C 1
ATOM 2387 O O . HIS B 1 113 ? 23.763 18.315 22.790 1.00 36.19 271 HIS B O 1
ATOM 2394 N N . GLU B 1 114 ? 23.166 19.645 24.487 1.00 38.77 272 GLU B N 1
ATOM 2395 C CA . GLU B 1 114 ? 21.767 19.247 24.405 1.00 42.33 272 GLU B CA 1
ATOM 2396 C C . GLU B 1 114 ? 21.116 20.039 23.279 1.00 42.51 272 GLU B C 1
ATOM 2397 O O . GLU B 1 114 ? 21.108 21.275 23.312 1.00 42.72 272 GLU B O 1
ATOM 2403 N N . ILE B 1 115 ? 20.591 19.331 22.279 1.00 43.50 273 ILE B N 1
ATOM 2404 C CA . ILE B 1 115 ? 19.914 19.973 21.149 1.00 45.68 273 ILE B CA 1
ATOM 2405 C C . ILE B 1 115 ? 18.543 20.478 21.607 1.00 47.83 273 ILE B C 1
ATOM 2406 O O . ILE B 1 115 ? 17.543 19.792 21.436 1.00 50.17 273 ILE B O 1
ATOM 2411 N N . ASP B 1 116 ? 18.493 21.672 22.185 1.00 50.56 274 ASP B N 1
ATOM 2412 C CA . ASP B 1 116 ? 17.224 22.217 22.656 1.00 53.05 274 ASP B CA 1
ATOM 2413 C C . ASP B 1 116 ? 16.713 23.340 21.754 1.00 54.25 274 ASP B C 1
ATOM 2414 O O . ASP B 1 116 ? 17.278 23.604 20.687 1.00 53.79 274 ASP B O 1
ATOM 2419 N N . GLU B 1 117 ? 15.646 24.002 22.196 1.00 55.23 275 GLU B N 1
ATOM 2420 C CA . GLU B 1 117 ? 15.032 25.087 21.438 1.00 56.54 275 GLU B CA 1
ATOM 2421 C C . GLU B 1 117 ? 15.978 26.228 21.084 1.00 55.50 275 GLU B C 1
ATOM 2422 O O . GLU B 1 117 ? 15.756 26.930 20.105 1.00 55.81 275 GLU B O 1
ATOM 2428 N N . ASP B 1 118 ? 17.028 26.426 21.871 1.00 55.13 276 ASP B N 1
ATOM 2429 C CA . ASP B 1 118 ? 17.960 27.509 21.577 1.00 52.89 276 ASP B CA 1
ATOM 2430 C C . ASP B 1 118 ? 19.175 27.048 20.792 1.00 49.91 276 ASP B C 1
ATOM 2431 O O . ASP B 1 118 ? 20.088 27.826 20.530 1.00 49.75 276 ASP B O 1
ATOM 2436 N N . SER B 1 119 ? 19.194 25.776 20.424 1.00 46.93 277 SER B N 1
ATOM 2437 C CA . SER B 1 119 ? 20.314 25.241 19.664 1.00 46.24 277 SER B CA 1
ATOM 2438 C C . SER B 1 119 ? 20.112 25.428 18.157 1.00 46.31 277 SER B C 1
ATOM 2439 O O . SER B 1 119 ? 18.999 25.287 17.644 1.00 45.94 277 SER B O 1
ATOM 2442 N N . PRO B 1 120 ? 21.190 25.749 17.429 1.00 46.92 278 PRO B N 1
ATOM 2443 C CA . PRO B 1 120 ? 21.124 25.953 15.977 1.00 46.07 278 PRO B CA 1
ATOM 2444 C C . PRO B 1 120 ? 20.901 24.661 15.194 1.00 46.73 278 PRO B C 1
ATOM 2445 O O . PRO B 1 120 ? 20.760 24.677 13.962 1.00 45.30 278 PRO B O 1
ATOM 2449 N N . LEU B 1 121 ? 20.881 23.541 15.913 1.00 46.22 279 LEU B N 1
ATOM 2450 C CA . LEU B 1 121 ? 20.686 22.232 15.293 1.00 45.82 279 LEU B CA 1
ATOM 2451 C C . LEU B 1 121 ? 19.310 21.698 15.648 1.00 46.11 279 LEU B C 1
ATOM 2452 O O . LEU B 1 121 ? 18.968 20.570 15.315 1.00 45.54 279 LEU B O 1
ATOM 2457 N N . TYR B 1 122 ? 18.527 22.529 16.323 1.00 48.81 280 TYR B N 1
ATOM 2458 C CA . TYR B 1 122 ? 17.191 22.159 16.762 1.00 52.15 280 TYR B CA 1
ATOM 2459 C C . TYR B 1 122 ? 16.256 21.708 15.638 1.00 54.60 280 TYR B C 1
ATOM 2460 O O . TYR B 1 122 ? 15.211 21.119 15.906 1.00 55.95 280 TYR B O 1
ATOM 2469 N N . ASP B 1 123 ? 16.636 21.967 14.390 1.00 56.34 281 ASP B N 1
ATOM 2470 C CA . ASP B 1 123 ? 15.810 21.578 13.262 1.00 58.16 281 ASP B CA 1
ATOM 2471 C C . ASP B 1 123 ? 16.400 20.507 12.364 1.00 58.87 281 ASP B C 1
ATOM 2472 O O . ASP B 1 123 ? 15.722 20.003 11.466 1.00 59.63 281 ASP B O 1
ATOM 2477 N N . LEU B 1 124 ? 17.654 20.147 12.594 1.00 59.13 282 LEU B N 1
ATOM 2478 C CA . LEU B 1 124 ? 18.295 19.132 11.759 1.00 59.70 282 LEU B CA 1
ATOM 2479 C C . LEU B 1 124 ? 17.913 17.691 12.081 1.00 57.97 282 LEU B C 1
ATOM 2480 O O . LEU B 1 124 ? 17.863 17.296 13.243 1.00 57.26 282 LEU B O 1
ATOM 2485 N N . SER B 1 125 ? 17.647 16.915 11.034 1.00 55.88 283 SER B N 1
ATOM 2486 C CA . SER B 1 125 ? 17.303 15.506 11.177 1.00 54.40 283 SER B CA 1
ATOM 2487 C C . SER B 1 125 ? 18.458 14.739 10.565 1.00 53.36 283 SER B C 1
ATOM 2488 O O . SER B 1 125 ? 19.340 15.346 9.957 1.00 53.75 283 SER B O 1
ATOM 2491 N N . LYS B 1 126 ? 18.467 13.418 10.720 1.00 53.07 284 LYS B N 1
ATOM 2492 C CA . LYS B 1 126 ? 19.550 12.641 10.144 1.00 54.97 284 LYS B CA 1
ATOM 2493 C C . LYS B 1 126 ? 19.647 12.968 8.660 1.00 57.12 284 LYS B C 1
ATOM 2494 O O . LYS B 1 126 ? 20.736 13.225 8.143 1.00 58.54 284 LYS B O 1
ATOM 2500 N N . GLN B 1 127 ? 18.509 12.971 7.974 1.00 58.41 285 GLN B N 1
ATOM 2501 C CA . GLN B 1 127 ? 18.503 13.275 6.547 1.00 60.51 285 GLN B CA 1
ATOM 2502 C C . GLN B 1 127 ? 19.101 14.653 6.291 1.00 59.61 285 GLN B C 1
ATOM 2503 O O . GLN B 1 127 ? 19.882 14.840 5.356 1.00 58.01 285 GLN B O 1
ATOM 2509 N N . ASP B 1 128 ? 18.725 15.617 7.126 1.00 60.19 286 ASP B N 1
ATOM 2510 C CA . ASP B 1 128 ? 19.232 16.980 6.992 1.00 61.34 286 ASP B CA 1
ATOM 2511 C C . ASP B 1 128 ? 20.752 17.036 7.107 1.00 61.83 286 ASP B C 1
ATOM 2512 O O . ASP B 1 128 ? 21.408 17.765 6.363 1.00 60.33 286 ASP B O 1
ATOM 2517 N N . ILE B 1 129 ? 21.303 16.270 8.047 1.00 62.25 287 ILE B N 1
ATOM 2518 C CA . ILE B 1 129 ? 22.743 16.233 8.265 1.00 63.64 287 ILE B CA 1
ATOM 2519 C C . ILE B 1 129 ? 23.473 15.685 7.053 1.00 64.08 287 ILE B C 1
ATOM 2520 O O . ILE B 1 129 ? 24.500 16.222 6.643 1.00 65.30 287 ILE B O 1
ATOM 2525 N N . ASP B 1 130 ? 22.951 14.603 6.493 1.00 64.29 288 ASP B N 1
ATOM 2526 C CA . ASP B 1 130 ? 23.571 13.978 5.336 1.00 66.00 288 ASP B CA 1
ATOM 2527 C C . ASP B 1 130 ? 23.603 14.924 4.141 1.00 65.24 288 ASP B C 1
ATOM 2528 O O . ASP B 1 130 ? 24.343 14.703 3.188 1.00 63.93 288 ASP B O 1
ATOM 2533 N N . ASN B 1 131 ? 22.805 15.984 4.212 1.00 65.47 289 ASN B N 1
ATOM 2534 C CA . ASN B 1 131 ? 22.728 16.965 3.139 1.00 66.15 289 ASN B CA 1
ATOM 2535 C C . ASN B 1 131 ? 23.115 18.367 3.598 1.00 65.83 289 ASN B C 1
ATOM 2536 O O . ASN B 1 131 ? 23.090 19.318 2.814 1.00 65.71 289 ASN B O 1
ATOM 2541 N N . ALA B 1 132 ? 23.466 18.489 4.873 1.00 64.73 290 ALA B N 1
ATOM 2542 C CA . ALA B 1 132 ? 23.840 19.772 5.453 1.00 63.48 290 ALA B CA 1
ATOM 2543 C C . ALA B 1 132 ? 25.190 20.274 4.955 1.00 62.50 290 ALA B C 1
ATOM 2544 O O . ALA B 1 132 ? 25.988 19.526 4.384 1.00 60.72 290 ALA B O 1
ATOM 2546 N N . ASP B 1 133 ? 25.448 21.551 5.201 1.00 62.77 291 ASP B N 1
ATOM 2547 C CA . ASP B 1 133 ? 26.689 22.165 4.769 1.00 62.86 291 ASP B CA 1
ATOM 2548 C C . ASP B 1 133 ? 27.201 23.163 5.802 1.00 61.07 291 ASP B C 1
ATOM 2549 O O . ASP B 1 133 ? 27.000 24.371 5.662 1.00 62.99 291 ASP B O 1
ATOM 2554 N N . PHE B 1 134 ? 27.867 22.659 6.833 1.00 56.44 292 PHE B N 1
ATOM 2555 C CA . PHE B 1 134 ? 28.398 23.524 7.870 1.00 51.59 292 PHE B CA 1
ATOM 2556 C C . PHE B 1 134 ? 29.575 22.869 8.578 1.00 49.82 292 PHE B C 1
ATOM 2557 O O . PHE B 1 134 ? 29.912 21.716 8.310 1.00 49.82 292 PHE B O 1
ATOM 2565 N N . GLU B 1 135 ? 30.189 23.604 9.496 1.00 46.58 293 GLU B N 1
ATOM 2566 C CA . GLU B 1 135 ? 31.338 23.092 10.225 1.00 42.86 293 GLU B CA 1
ATOM 2567 C C . GLU B 1 135 ? 31.244 23.463 11.698 1.00 39.75 293 GLU B C 1
ATOM 2568 O O . GLU B 1 135 ? 30.873 24.576 12.054 1.00 39.19 293 GLU B O 1
ATOM 2574 N N . ILE B 1 136 ? 31.578 22.520 12.559 1.00 36.63 294 ILE B N 1
ATOM 2575 C CA . ILE B 1 136 ? 31.533 22.777 13.984 1.00 34.47 294 ILE B CA 1
ATOM 2576 C C . ILE B 1 136 ? 32.964 22.803 14.510 1.00 33.76 294 ILE B C 1
ATOM 2577 O O . ILE B 1 136 ? 33.671 21.797 14.466 1.00 32.01 294 ILE B O 1
ATOM 2582 N N . VAL B 1 137 ? 33.397 23.972 14.976 1.00 33.24 295 VAL B N 1
ATOM 2583 C CA . VAL B 1 137 ? 34.742 24.135 15.522 1.00 32.61 295 VAL B CA 1
ATOM 2584 C C . VAL B 1 137 ? 34.691 23.887 17.030 1.00 31.93 295 VAL B C 1
ATOM 2585 O O . VAL B 1 137 ? 33.943 24.554 17.745 1.00 31.51 295 VAL B O 1
ATOM 2589 N N . VAL B 1 138 ? 35.467 22.923 17.514 1.00 32.39 296 VAL B N 1
ATOM 2590 C CA . VAL B 1 138 ? 35.495 22.647 18.948 1.00 30.46 296 VAL B CA 1
ATOM 2591 C C . VAL B 1 138 ? 36.815 23.124 19.535 1.00 30.76 296 VAL B C 1
ATOM 2592 O O . VAL B 1 138 ? 37.873 22.959 18.926 1.00 31.03 296 VAL B O 1
ATOM 2596 N N . ILE B 1 139 ? 36.735 23.739 20.712 1.00 30.71 297 ILE B N 1
ATOM 2597 C CA . ILE B 1 139 ? 37.908 24.284 21.389 1.00 29.58 297 ILE B CA 1
ATOM 2598 C C . ILE B 1 139 ? 38.066 23.764 22.816 1.00 32.06 297 ILE B C 1
ATOM 2599 O O . ILE B 1 139 ? 37.087 23.585 23.547 1.00 33.59 297 ILE B O 1
ATOM 2604 N N . LEU B 1 140 ? 39.312 23.528 23.203 1.00 30.99 298 LEU B N 1
ATOM 2605 C CA . LEU B 1 140 ? 39.635 23.085 24.550 1.00 31.06 298 LEU B CA 1
ATOM 2606 C C . LEU B 1 140 ? 40.768 23.983 25.018 1.00 32.31 298 LEU B C 1
ATOM 2607 O O . LEU B 1 140 ? 41.817 24.037 24.386 1.00 32.63 298 LEU B O 1
ATOM 2612 N N . GLU B 1 141 ? 40.561 24.716 26.103 1.00 31.34 299 GLU B N 1
ATOM 2613 C CA . GLU B 1 141 ? 41.621 25.587 26.582 1.00 32.62 299 GLU B CA 1
ATOM 2614 C C . GLU B 1 141 ? 41.945 25.273 28.028 1.00 33.93 299 GLU B C 1
ATOM 2615 O O . GLU B 1 141 ? 41.111 24.739 28.757 1.00 33.37 299 GLU B O 1
ATOM 2621 N N . GLY B 1 142 ? 43.177 25.574 28.425 1.00 34.48 300 GLY B N 1
ATOM 2622 C CA . GLY B 1 142 ? 43.606 25.321 29.786 1.00 38.11 300 GLY B CA 1
ATOM 2623 C C . GLY B 1 142 ? 45.105 25.492 29.950 1.00 41.60 300 GLY B C 1
ATOM 2624 O O . GLY B 1 142 ? 45.826 25.752 28.988 1.00 40.91 300 GLY B O 1
ATOM 2625 N N . MET B 1 143 ? 45.587 25.325 31.174 1.00 45.72 301 MET B N 1
ATOM 2626 C CA . MET B 1 143 ? 47.004 25.478 31.439 1.00 48.56 301 MET B CA 1
ATOM 2627 C C . MET B 1 143 ? 47.663 24.173 31.831 1.00 48.32 301 MET B C 1
ATOM 2628 O O . MET B 1 143 ? 47.218 23.488 32.754 1.00 45.73 301 MET B O 1
ATOM 2633 N N . VAL B 1 144 ? 48.711 23.814 31.096 1.00 50.94 302 VAL B N 1
ATOM 2634 C CA . VAL B 1 144 ? 49.439 22.593 31.397 1.00 55.86 302 VAL B CA 1
ATOM 2635 C C . VAL B 1 144 ? 50.095 22.777 32.754 1.00 58.05 302 VAL B C 1
ATOM 2636 O O . VAL B 1 144 ? 50.712 23.806 33.018 1.00 58.25 302 VAL B O 1
ATOM 2640 N N . GLU B 1 145 ? 49.945 21.771 33.608 1.00 61.86 303 GLU B N 1
ATOM 2641 C CA . GLU B 1 145 ? 50.495 21.801 34.957 1.00 65.64 303 GLU B CA 1
ATOM 2642 C C . GLU B 1 145 ? 51.902 22.393 34.998 1.00 67.86 303 GLU B C 1
ATOM 2643 O O . GLU B 1 145 ? 52.787 21.994 34.236 1.00 67.37 303 GLU B O 1
ATOM 2649 N N . ALA B 1 146 ? 52.077 23.360 35.894 1.00 70.15 304 ALA B N 1
ATOM 2650 C CA . ALA B 1 146 ? 53.348 24.039 36.101 1.00 72.86 304 ALA B CA 1
ATOM 2651 C C . ALA B 1 146 ? 53.857 24.808 34.887 1.00 74.63 304 ALA B C 1
ATOM 2652 O O . ALA B 1 146 ? 55.059 24.832 34.617 1.00 75.69 304 ALA B O 1
ATOM 2654 N N . THR B 1 147 ? 52.944 25.436 34.158 1.00 75.72 305 THR B N 1
ATOM 2655 C CA . THR B 1 147 ? 53.298 26.223 32.987 1.00 76.05 305 THR B CA 1
ATOM 2656 C C . THR B 1 147 ? 52.390 27.448 32.984 1.00 77.19 305 THR B C 1
ATOM 2657 O O . THR B 1 147 ? 51.176 27.328 33.174 1.00 79.31 305 THR B O 1
ATOM 2661 N N . ALA B 1 148 ? 52.972 28.628 32.791 1.00 76.13 306 ALA B N 1
ATOM 2662 C CA . ALA B 1 148 ? 52.186 29.862 32.770 1.00 75.18 306 ALA B CA 1
ATOM 2663 C C . ALA B 1 148 ? 51.526 30.046 31.409 1.00 73.91 306 ALA B C 1
ATOM 2664 O O . ALA B 1 148 ? 50.895 31.071 31.142 1.00 74.50 306 ALA B O 1
ATOM 2666 N N . MET B 1 149 ? 51.667 29.038 30.556 1.00 71.86 307 MET B N 1
ATOM 2667 C CA . MET B 1 149 ? 51.121 29.092 29.207 1.00 68.08 307 MET B CA 1
ATOM 2668 C C . MET B 1 149 ? 49.788 28.370 29.054 1.00 64.35 307 MET B C 1
ATOM 2669 O O . MET B 1 149 ? 49.712 27.149 29.179 1.00 62.89 307 MET B O 1
ATOM 2674 N N . THR B 1 150 ? 48.735 29.131 28.781 1.00 60.47 308 THR B N 1
ATOM 2675 C CA . THR B 1 150 ? 47.425 28.537 28.573 1.00 56.82 308 THR B CA 1
ATOM 2676 C C . THR B 1 150 ? 47.398 28.081 27.125 1.00 52.39 308 THR B C 1
ATOM 2677 O O . THR B 1 150 ? 47.628 28.871 26.216 1.00 52.27 308 THR B O 1
ATOM 2681 N N . THR B 1 151 ? 47.113 26.803 26.923 1.00 49.11 309 THR B N 1
ATOM 2682 C CA . THR B 1 151 ? 47.067 26.220 25.588 1.00 46.50 309 THR B CA 1
ATOM 2683 C C . THR B 1 151 ? 45.654 26.194 25.024 1.00 44.16 309 THR B C 1
ATOM 2684 O O . THR B 1 151 ? 44.677 26.144 25.773 1.00 43.61 309 THR B O 1
ATOM 2688 N N . GLN B 1 152 ? 45.559 26.222 23.697 1.00 41.61 310 GLN B N 1
ATOM 2689 C CA . GLN B 1 152 ? 44.279 26.167 23.002 1.00 39.18 310 GLN B CA 1
ATOM 2690 C C . GLN B 1 152 ? 44.340 25.041 21.965 1.00 38.75 310 GLN B C 1
ATOM 2691 O O . GLN B 1 152 ? 45.051 25.146 20.967 1.00 39.89 310 GLN B O 1
ATOM 2697 N N . CYS B 1 153 ? 43.618 23.961 22.229 1.00 36.53 311 CYS B N 1
ATOM 2698 C CA . CYS B 1 153 ? 43.556 22.836 21.317 1.00 37.90 311 CYS B CA 1
ATOM 2699 C C . CYS B 1 153 ? 42.268 23.015 20.518 1.00 38.10 311 CYS B C 1
ATOM 2700 O O . CYS B 1 153 ? 41.189 23.221 21.083 1.00 37.31 311 CYS B O 1
ATOM 2703 N N . ARG B 1 154 ? 42.381 22.954 19.200 1.00 37.78 312 ARG B N 1
ATOM 2704 C CA . ARG B 1 154 ? 41.219 23.128 18.348 1.00 36.45 312 ARG B CA 1
ATOM 2705 C C . ARG B 1 154 ? 41.015 21.967 17.411 1.00 36.61 312 ARG B C 1
ATOM 2706 O O . ARG B 1 154 ? 41.947 21.240 17.086 1.00 36.80 312 ARG B O 1
ATOM 2714 N N . SER B 1 155 ? 39.772 21.792 16.987 1.00 36.98 313 SER B N 1
ATOM 2715 C CA . SER B 1 155 ? 39.452 20.772 16.009 1.00 36.50 313 SER B CA 1
ATOM 2716 C C . SER B 1 155 ? 38.190 21.225 15.274 1.00 37.14 313 SER B C 1
ATOM 2717 O O . SER B 1 155 ? 37.689 22.334 15.478 1.00 37.31 313 SER B O 1
ATOM 2720 N N . SER B 1 156 ? 37.688 20.359 14.414 1.00 36.18 314 SER B N 1
ATOM 2721 C CA . SER B 1 156 ? 36.521 20.668 13.635 1.00 36.73 314 SER B CA 1
ATOM 2722 C C . SER B 1 156 ? 35.800 19.403 13.185 1.00 35.49 314 SER B C 1
ATOM 2723 O O . SER B 1 156 ? 36.410 18.351 13.014 1.00 35.66 314 SER B O 1
ATOM 2726 N N . TYR B 1 157 ? 34.491 19.513 13.006 1.00 35.00 315 TYR B N 1
ATOM 2727 C CA . TYR B 1 157 ? 33.679 18.394 12.557 1.00 35.26 315 TYR B CA 1
ATOM 2728 C C . TYR B 1 157 ? 32.769 18.941 11.466 1.00 37.10 315 TYR B C 1
ATOM 2729 O O . TYR B 1 157 ? 31.965 19.850 11.709 1.00 36.78 315 TYR B O 1
ATOM 2738 N N . LEU B 1 158 ? 32.899 18.409 10.261 1.00 38.41 316 LEU B N 1
ATOM 2739 C CA . LEU B 1 158 ? 32.027 18.841 9.186 1.00 39.85 316 LEU B CA 1
ATOM 2740 C C . LEU B 1 158 ? 30.739 18.083 9.409 1.00 41.73 316 LEU B C 1
ATOM 2741 O O . LEU B 1 158 ? 30.712 17.111 10.169 1.00 41.18 316 LEU B O 1
ATOM 2746 N N . ALA B 1 159 ? 29.674 18.523 8.752 1.00 42.39 317 ALA B N 1
ATOM 2747 C CA . ALA B 1 159 ? 28.375 17.879 8.889 1.00 45.41 317 ALA B CA 1
ATOM 2748 C C . ALA B 1 159 ? 28.445 16.365 8.681 1.00 47.50 317 ALA B C 1
ATOM 2749 O O . ALA B 1 159 ? 27.838 15.605 9.428 1.00 48.91 317 ALA B O 1
ATOM 2751 N N . ASN B 1 160 ? 29.198 15.944 7.671 1.00 49.26 318 ASN B N 1
ATOM 2752 C CA . ASN B 1 160 ? 29.353 14.531 7.334 1.00 50.64 318 ASN B CA 1
ATOM 2753 C C . ASN B 1 160 ? 30.209 13.734 8.320 1.00 51.38 318 ASN B C 1
ATOM 2754 O O . ASN B 1 160 ? 30.200 12.503 8.298 1.00 51.72 318 ASN B O 1
ATOM 2759 N N . GLU B 1 161 ? 30.968 14.427 9.165 1.00 51.02 319 GLU B N 1
ATOM 2760 C CA . GLU B 1 161 ? 31.802 13.741 10.146 1.00 48.04 319 GLU B CA 1
ATOM 2761 C C . GLU B 1 161 ? 31.007 13.519 11.429 1.00 47.23 319 GLU B C 1
ATOM 2762 O O . GLU B 1 161 ? 31.539 13.036 12.430 1.00 47.21 319 GLU B O 1
ATOM 2768 N N . ILE B 1 162 ? 29.726 13.876 11.393 1.00 45.06 320 ILE B N 1
ATOM 2769 C CA . ILE B 1 162 ? 28.851 13.686 12.552 1.00 44.34 320 ILE B CA 1
ATOM 2770 C C . ILE B 1 162 ? 28.118 12.358 12.381 1.00 44.46 320 ILE B C 1
ATOM 2771 O O . ILE B 1 162 ? 27.269 12.226 11.492 1.00 44.23 320 ILE B O 1
ATOM 2776 N N . LEU B 1 163 ? 28.437 11.379 13.225 1.00 41.72 321 LEU B N 1
ATOM 2777 C CA . LEU B 1 163 ? 27.795 10.072 13.125 1.00 41.36 321 LEU B CA 1
ATOM 2778 C C . LEU B 1 163 ? 26.429 10.038 13.830 1.00 40.71 321 LEU B C 1
ATOM 2779 O O . LEU B 1 163 ? 26.346 9.922 15.049 1.00 40.06 321 LEU B O 1
ATOM 2784 N N . TRP B 1 164 ? 25.360 10.141 13.047 1.00 40.61 322 TRP B N 1
ATOM 2785 C CA . TRP B 1 164 ? 24.007 10.127 13.588 1.00 41.40 322 TRP B CA 1
ATOM 2786 C C . TRP B 1 164 ? 23.663 8.711 14.079 1.00 43.65 322 TRP B C 1
ATOM 2787 O O . TRP B 1 164 ? 23.854 7.732 13.357 1.00 45.30 322 TRP B O 1
ATOM 2798 N N . GLY B 1 165 ? 23.179 8.610 15.316 1.00 44.42 323 GLY B N 1
ATOM 2799 C CA . GLY B 1 165 ? 22.816 7.315 15.870 1.00 45.68 323 GLY B CA 1
ATOM 2800 C C . GLY B 1 165 ? 23.995 6.483 16.343 1.00 46.66 323 GLY B C 1
ATOM 2801 O O . GLY B 1 165 ? 24.003 5.255 16.210 1.00 47.31 323 GLY B O 1
ATOM 2802 N N . HIS B 1 166 ? 25.000 7.153 16.896 1.00 46.55 324 HIS B N 1
ATOM 2803 C CA . HIS B 1 166 ? 26.182 6.473 17.401 1.00 45.30 324 HIS B CA 1
ATOM 2804 C C . HIS B 1 166 ? 26.526 6.904 18.820 1.00 43.91 324 HIS B C 1
ATOM 2805 O O . HIS B 1 166 ? 26.173 7.999 19.243 1.00 44.04 324 HIS B O 1
ATOM 2812 N N . ARG B 1 167 ? 27.194 6.012 19.547 1.00 43.12 325 ARG B N 1
ATOM 2813 C CA . ARG B 1 167 ? 27.642 6.262 20.911 1.00 42.36 325 ARG B CA 1
ATOM 2814 C C . ARG B 1 167 ? 29.125 5.913 20.948 1.00 41.90 325 ARG B C 1
ATOM 2815 O O . ARG B 1 167 ? 29.589 5.054 20.190 1.00 42.83 325 ARG B O 1
ATOM 2823 N N . TYR B 1 168 ? 29.865 6.558 21.841 1.00 39.82 326 TYR B N 1
ATOM 2824 C CA . TYR B 1 168 ? 31.287 6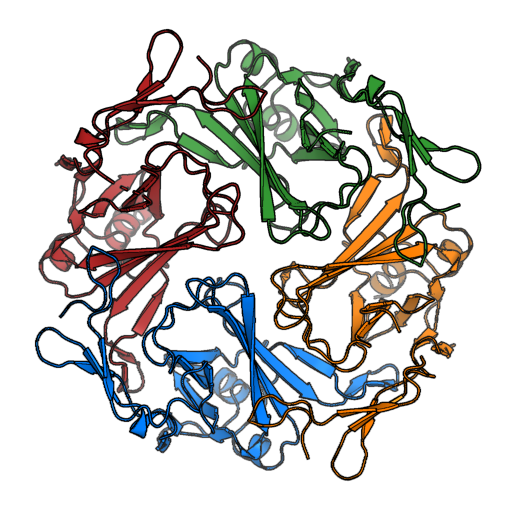.272 21.965 1.00 39.76 326 TYR B CA 1
ATOM 2825 C C . TYR B 1 168 ? 31.520 5.004 22.774 1.00 40.82 326 TYR B C 1
ATOM 2826 O O . TYR B 1 168 ? 30.767 4.691 23.699 1.00 39.26 326 TYR B O 1
ATOM 2835 N N . GLU B 1 169 ? 32.576 4.287 22.409 1.00 41.87 327 GLU B N 1
ATOM 2836 C CA . GLU B 1 169 ? 32.968 3.067 23.095 1.00 45.01 327 GLU B CA 1
ATOM 2837 C C . GLU B 1 169 ? 33.670 3.450 24.399 1.00 44.56 327 GLU B C 1
ATOM 2838 O O . GLU B 1 169 ? 34.573 4.288 24.391 1.00 45.83 327 GLU B O 1
ATOM 2844 N N . PRO B 1 170 ? 33.258 2.853 25.535 1.00 42.98 328 PRO B N 1
ATOM 2845 C CA . PRO B 1 170 ? 33.869 3.145 26.840 1.00 41.84 328 PRO B CA 1
ATOM 2846 C C . PRO B 1 170 ? 35.390 2.983 26.797 1.00 40.66 328 PRO B C 1
ATOM 2847 O O . PRO B 1 170 ? 35.894 2.065 26.156 1.00 41.19 328 PRO B O 1
ATOM 2851 N N . VAL B 1 171 ? 36.120 3.869 27.467 1.00 38.89 329 VAL B N 1
ATOM 2852 C CA . VAL B 1 171 ? 37.573 3.759 27.497 1.00 38.94 329 VAL B CA 1
ATOM 2853 C C . VAL B 1 171 ? 38.046 3.561 28.934 1.00 39.42 329 VAL B C 1
ATOM 2854 O O . VAL B 1 171 ? 39.200 3.214 29.168 1.00 38.91 329 VAL B O 1
ATOM 2858 N N . LEU B 1 172 ? 37.150 3.768 29.894 1.00 41.03 330 LEU B N 1
ATOM 2859 C CA . LEU B 1 172 ? 37.507 3.630 31.303 1.00 43.00 330 LEU B CA 1
ATOM 2860 C C . LEU B 1 172 ? 37.013 2.331 31.928 1.00 44.41 330 LEU B C 1
ATOM 2861 O O . LEU B 1 172 ? 35.812 2.080 31.991 1.00 44.22 330 LEU B O 1
ATOM 2866 N N . PHE B 1 173 ? 37.943 1.501 32.386 1.00 46.08 331 PHE B N 1
ATOM 2867 C CA . PHE B 1 173 ? 37.563 0.242 33.006 1.00 51.05 331 PHE B CA 1
ATOM 2868 C C . PHE B 1 173 ? 38.089 0.110 34.434 1.00 53.80 331 PHE B C 1
ATOM 2869 O O . PHE B 1 173 ? 39.217 0.500 34.744 1.00 52.12 331 PHE B O 1
ATOM 2877 N N . GLU B 1 174 ? 37.244 -0.442 35.298 1.00 59.08 332 GLU B N 1
ATOM 2878 C CA . GLU B 1 174 ? 37.564 -0.643 36.705 1.00 64.73 332 GLU B CA 1
ATOM 2879 C C . GLU B 1 174 ? 38.403 -1.893 36.940 1.00 67.05 332 GLU B C 1
ATOM 2880 O O . GLU B 1 174 ? 37.914 -3.008 36.787 1.00 67.81 332 GLU B O 1
ATOM 2886 N N . GLU B 1 175 ? 39.667 -1.714 37.306 1.00 70.20 333 GLU B N 1
ATOM 2887 C CA . GLU B 1 175 ? 40.517 -2.863 37.588 1.00 73.99 333 GLU B CA 1
ATOM 2888 C C . GLU B 1 175 ? 40.371 -3.235 39.060 1.00 75.74 333 GLU B C 1
ATOM 2889 O O . GLU B 1 175 ? 39.432 -2.801 39.731 1.00 76.01 333 GLU B O 1
ATOM 2895 N N . LYS B 1 176 ? 41.303 -4.032 39.563 1.00 77.63 334 LYS B N 1
ATOM 2896 C CA . LYS B 1 176 ? 41.255 -4.470 40.948 1.00 79.17 334 LYS B CA 1
ATOM 2897 C C . LYS B 1 176 ? 41.329 -3.302 41.927 1.00 79.07 334 LYS B C 1
ATOM 2898 O O . LYS B 1 176 ? 40.348 -2.996 42.616 1.00 78.97 334 LYS B O 1
ATOM 2904 N N . HIS B 1 177 ? 42.484 -2.645 41.980 1.00 78.52 335 HIS B N 1
ATOM 2905 C CA . HIS B 1 177 ? 42.672 -1.515 42.885 1.00 78.01 335 HIS B CA 1
ATOM 2906 C C . HIS B 1 177 ? 42.768 -0.171 42.159 1.00 75.72 335 HIS B C 1
ATOM 2907 O O . HIS B 1 177 ? 42.419 0.870 42.726 1.00 76.39 335 HIS B O 1
ATOM 2914 N N . TYR B 1 178 ? 43.231 -0.195 40.910 1.00 71.89 336 TYR B N 1
ATOM 2915 C CA . TYR B 1 178 ? 43.363 1.028 40.121 1.00 67.95 336 TYR B CA 1
ATOM 2916 C C . TYR B 1 178 ? 42.370 1.079 38.960 1.00 64.37 336 TYR B C 1
ATOM 2917 O O . TYR B 1 178 ? 41.493 0.228 38.852 1.00 62.78 336 TYR B O 1
ATOM 2918 N N . TYR B 1 179 ? 42.500 2.097 38.109 1.00 60.07 337 TYR B N 1
ATOM 2919 C CA . TYR B 1 179 ? 41.638 2.241 36.936 1.00 55.11 337 TYR B CA 1
ATOM 2920 C C . TYR B 1 179 ? 42.520 2.344 35.712 1.00 53.39 337 TYR B C 1
ATOM 2921 O O . TYR B 1 179 ? 43.587 2.957 35.761 1.00 51.64 337 TYR B O 1
ATOM 2930 N N . LYS B 1 180 ? 42.080 1.746 34.611 1.00 51.25 338 LYS B N 1
ATOM 2931 C CA . LYS B 1 180 ? 42.864 1.821 33.397 1.00 49.44 338 LYS B CA 1
ATOM 2932 C C . LYS B 1 180 ? 42.066 2.463 32.273 1.00 47.47 338 LYS B C 1
ATOM 2933 O O . LYS B 1 180 ? 40.861 2.239 32.128 1.00 45.63 338 LYS B O 1
ATOM 2939 N N . VAL B 1 181 ? 42.758 3.286 31.495 1.00 45.89 339 VAL B N 1
ATOM 2940 C CA . VAL B 1 181 ? 42.174 3.984 30.367 1.00 44.56 339 VAL B CA 1
ATOM 2941 C C . VAL B 1 181 ? 42.788 3.402 29.103 1.00 45.09 339 VAL B C 1
ATOM 2942 O O . VAL B 1 181 ? 44.000 3.492 28.884 1.00 45.52 339 VAL B O 1
ATOM 2946 N N . ASP B 1 182 ? 41.948 2.803 28.274 1.00 44.91 340 ASP B N 1
ATOM 2947 C CA . ASP B 1 182 ? 42.409 2.205 27.031 1.00 45.68 340 ASP B CA 1
ATOM 2948 C C . ASP B 1 182 ? 42.136 3.154 25.869 1.00 45.24 340 ASP B C 1
ATOM 2949 O O . ASP B 1 182 ? 41.023 3.196 25.353 1.00 46.13 340 ASP B O 1
ATOM 2954 N N . TYR B 1 183 ? 43.154 3.898 25.450 1.00 45.88 341 TYR B N 1
ATOM 2955 C CA . TYR B 1 183 ? 43.002 4.854 24.364 1.00 47.79 341 TYR B CA 1
ATOM 2956 C C . TYR B 1 183 ? 42.797 4.280 22.963 1.00 48.13 341 TYR B C 1
ATOM 2957 O O . TYR B 1 183 ? 42.553 5.029 22.014 1.00 49.42 341 TYR B O 1
ATOM 2966 N N . SER B 1 184 ? 42.891 2.963 22.818 1.00 47.81 342 SER B N 1
ATOM 2967 C CA . SER B 1 184 ? 42.700 2.355 21.498 1.00 47.40 342 SER B CA 1
ATOM 2968 C C . SER B 1 184 ? 41.208 2.393 21.156 1.00 46.98 342 SER B C 1
ATOM 2969 O O . SER B 1 184 ? 40.808 2.179 20.011 1.00 47.79 342 SER B O 1
ATOM 2972 N N . ARG B 1 185 ? 40.391 2.679 22.162 1.00 45.48 343 ARG B N 1
ATOM 2973 C CA . ARG B 1 185 ? 38.960 2.762 21.966 1.00 45.04 343 ARG B CA 1
ATOM 2974 C C . ARG B 1 185 ? 38.473 4.194 21.988 1.00 42.19 343 ARG B C 1
ATOM 2975 O O . ARG B 1 185 ? 37.272 4.461 21.979 1.00 41.10 343 ARG B O 1
ATOM 2983 N N . PHE B 1 186 ? 39.422 5.116 22.001 1.00 40.87 344 PHE B N 1
ATOM 2984 C CA . PHE B 1 186 ? 39.113 6.539 22.049 1.00 40.22 344 PHE B CA 1
ATOM 2985 C C . PHE B 1 186 ? 38.204 7.044 20.931 1.00 40.07 344 PHE B C 1
ATOM 2986 O O . PHE B 1 186 ? 37.184 7.672 21.197 1.00 39.71 344 PHE B O 1
ATOM 2994 N N . HIS B 1 187 ? 38.592 6.772 19.686 1.00 40.02 345 HIS B N 1
ATOM 2995 C CA . HIS B 1 187 ? 37.851 7.222 18.511 1.00 40.67 345 HIS B CA 1
ATOM 2996 C C . HIS B 1 187 ? 36.750 6.278 18.075 1.00 41.52 345 HIS B C 1
ATOM 2997 O O . HIS B 1 187 ? 35.966 6.602 17.184 1.00 42.57 345 HIS B O 1
ATOM 3004 N N . LYS B 1 188 ? 36.694 5.113 18.706 1.00 42.64 346 LYS B N 1
ATOM 3005 C CA . LYS B 1 188 ? 35.710 4.101 18.359 1.00 42.11 346 LYS B CA 1
ATOM 3006 C C . LYS B 1 188 ? 34.324 4.336 18.922 1.00 42.86 346 LYS B C 1
ATOM 3007 O O . LYS B 1 188 ? 34.167 4.874 20.017 1.00 42.66 346 LYS B O 1
ATOM 3013 N N . THR B 1 189 ? 33.318 3.930 18.153 1.00 44.06 347 THR B N 1
ATOM 3014 C CA . THR B 1 189 ? 31.926 4.086 18.549 1.00 46.99 347 THR B CA 1
ATOM 3015 C C . THR B 1 189 ? 31.155 2.841 18.117 1.00 49.12 347 THR B C 1
ATOM 3016 O O . THR B 1 189 ? 31.704 1.961 17.457 1.00 49.11 347 THR B O 1
ATOM 3020 N N . TYR B 1 190 ? 29.883 2.774 18.497 1.00 50.76 348 TYR B N 1
ATOM 3021 C CA . TYR B 1 190 ? 29.023 1.659 18.133 1.00 52.53 348 TYR B CA 1
ATOM 3022 C C . TYR B 1 190 ? 27.647 2.221 17.788 1.00 53.94 348 TYR B C 1
ATOM 3023 O O . TYR B 1 190 ? 27.255 3.267 18.307 1.00 53.74 348 TYR B O 1
ATOM 3032 N N . GLU B 1 191 ? 26.923 1.539 16.904 1.00 55.98 349 GLU B N 1
ATOM 3033 C CA . GLU B 1 191 ? 25.609 2.009 16.462 1.00 59.22 349 GLU B CA 1
ATOM 3034 C C . GLU B 1 191 ? 24.460 1.880 17.458 1.00 59.92 349 GLU B C 1
ATOM 3035 O O . GLU B 1 191 ? 24.451 1.002 18.316 1.00 62.00 349 GLU B O 1
ATOM 3041 N N . VAL B 1 192 ? 23.490 2.775 17.335 1.00 59.34 350 VAL B N 1
ATOM 3042 C CA . VAL B 1 192 ? 22.324 2.758 18.205 1.00 59.52 350 VAL B CA 1
ATOM 3043 C C . VAL B 1 192 ? 21.079 2.866 17.318 1.00 61.49 350 VAL B C 1
ATOM 3044 O O . VAL B 1 192 ? 20.391 3.890 17.316 1.00 59.85 350 VAL B O 1
ATOM 3048 N N . PRO B 1 193 ? 20.776 1.804 16.548 1.00 63.08 351 PRO B N 1
ATOM 3049 C CA . PRO B 1 193 ? 19.616 1.762 15.647 1.00 63.93 351 PRO B CA 1
ATOM 3050 C C . PRO B 1 193 ? 18.305 2.296 16.218 1.00 63.58 351 PRO B C 1
ATOM 3051 O O . PRO B 1 193 ? 17.356 2.521 15.480 1.00 65.22 351 PRO B O 1
ATOM 3055 N N . ASN B 1 194 ? 18.260 2.498 17.527 1.00 64.53 352 ASN B N 1
ATOM 3056 C CA . ASN B 1 194 ? 17.063 3.005 18.180 1.00 65.56 352 ASN B CA 1
ATOM 3057 C C . ASN B 1 194 ? 17.001 4.535 18.144 1.00 65.23 352 ASN B C 1
ATOM 3058 O O . ASN B 1 194 ? 16.011 5.140 18.559 1.00 65.35 352 ASN B O 1
ATOM 3063 N N . THR B 1 195 ? 18.065 5.158 17.648 1.00 63.97 353 THR B N 1
ATOM 3064 C CA . THR B 1 195 ? 18.128 6.613 17.573 1.00 63.04 353 THR B CA 1
ATOM 3065 C C . THR B 1 195 ? 17.092 7.208 16.619 1.00 62.89 353 THR B C 1
ATOM 3066 O O . THR B 1 195 ? 16.977 6.790 15.464 1.00 63.00 353 THR B O 1
ATOM 3070 N N . PRO B 1 196 ? 16.315 8.193 17.099 1.00 62.37 354 PRO B N 1
ATOM 3071 C CA . PRO B 1 196 ? 15.296 8.854 16.280 1.00 61.94 354 PRO B CA 1
ATOM 3072 C C . PRO B 1 196 ? 15.934 9.498 15.051 1.00 62.61 354 PRO B C 1
ATOM 3073 O O . PRO B 1 196 ? 16.962 10.175 15.157 1.00 63.27 354 PRO B O 1
ATOM 3077 N N . LEU B 1 197 ? 15.323 9.290 13.890 1.00 61.92 355 LEU B N 1
ATOM 3078 C CA . LEU B 1 197 ? 15.840 9.847 12.644 1.00 60.81 355 LEU B CA 1
ATOM 3079 C C . LEU B 1 197 ? 15.292 11.243 12.376 1.00 60.34 355 LEU B C 1
ATOM 3080 O O . LEU B 1 197 ? 15.744 11.925 11.462 1.00 59.75 355 LEU B O 1
ATOM 3085 N N . CYS B 1 198 ? 14.321 11.671 13.172 1.00 59.65 356 CYS B N 1
ATOM 3086 C CA . CYS B 1 198 ? 13.763 12.992 12.979 1.00 60.84 356 CYS B CA 1
ATOM 3087 C C . CYS B 1 198 ? 14.611 14.021 13.706 1.00 61.20 356 CYS B C 1
ATOM 3088 O O . CYS B 1 198 ? 15.672 13.698 14.232 1.00 61.91 356 CYS B O 1
ATOM 3091 N N . SER B 1 199 ? 14.142 15.263 13.732 1.00 60.94 357 SER B N 1
ATOM 3092 C CA . SER B 1 199 ? 14.875 16.330 14.392 1.00 60.50 357 SER B CA 1
ATOM 3093 C C . SER B 1 199 ? 14.393 16.515 15.820 1.00 60.50 357 SER B C 1
ATOM 3094 O O . SER B 1 199 ? 13.378 15.961 16.226 1.00 60.84 357 SER B O 1
ATOM 3097 N N . ALA B 1 200 ? 15.127 17.321 16.574 1.00 61.05 358 ALA B N 1
ATOM 3098 C CA . ALA B 1 200 ? 14.784 17.580 17.955 1.00 60.84 358 ALA B CA 1
ATOM 3099 C C . ALA B 1 200 ? 13.491 18.379 18.044 1.00 62.80 358 ALA B C 1
ATOM 3100 O O . ALA B 1 200 ? 12.755 18.267 19.024 1.00 62.40 358 ALA B O 1
ATOM 3102 N N . ARG B 1 201 ? 13.212 19.197 17.035 1.00 64.81 359 ARG B N 1
ATOM 3103 C CA . ARG B 1 201 ? 11.989 19.997 17.047 1.00 68.06 359 ARG B CA 1
ATOM 3104 C C . ARG B 1 201 ? 10.753 19.103 16.991 1.00 68.82 359 ARG B C 1
ATOM 3105 O O . ARG B 1 201 ? 9.761 19.346 17.686 1.00 67.37 359 ARG B O 1
ATOM 3113 N N . ASP B 1 202 ? 10.825 18.074 16.153 1.00 70.14 360 ASP B N 1
ATOM 3114 C CA . ASP B 1 202 ? 9.734 17.121 15.997 1.00 72.54 360 ASP B CA 1
ATOM 3115 C C . ASP B 1 202 ? 9.529 16.350 17.302 1.00 73.61 360 ASP B C 1
ATOM 3116 O O . ASP B 1 202 ? 8.412 16.249 17.806 1.00 73.86 360 ASP B O 1
ATOM 3121 N N . LEU B 1 203 ? 10.617 15.817 17.846 1.00 75.13 361 LEU B N 1
ATOM 3122 C CA . LEU B 1 203 ? 10.566 15.063 19.091 1.00 77.15 361 LEU B CA 1
ATOM 3123 C C . LEU B 1 203 ? 9.955 15.888 20.216 1.00 78.13 361 LEU B C 1
ATOM 3124 O O . LEU B 1 203 ? 9.394 15.342 21.165 1.00 78.36 361 LEU B O 1
ATOM 3129 N N . ALA B 1 204 ? 10.067 17.207 20.108 1.00 79.81 362 ALA B N 1
ATOM 3130 C CA . ALA B 1 204 ? 9.528 18.098 21.127 1.00 82.75 362 ALA B CA 1
ATOM 3131 C C . ALA B 1 204 ? 8.036 18.351 20.919 1.00 85.18 362 ALA B C 1
ATOM 3132 O O . ALA B 1 204 ? 7.281 18.514 21.883 1.00 84.87 362 ALA B O 1
ATOM 3134 N N . GLU B 1 205 ? 7.623 18.386 19.655 1.00 88.15 363 GLU B N 1
ATOM 3135 C CA . GLU B 1 205 ? 6.229 18.620 19.292 1.00 91.15 363 GLU B CA 1
ATOM 3136 C C . GLU B 1 205 ? 5.415 17.335 19.363 1.00 92.75 363 GLU B C 1
ATOM 3137 O O . GLU B 1 205 ? 4.185 17.368 19.407 1.00 93.08 363 GLU B O 1
ATOM 3143 N N . LYS B 1 206 ? 6.112 16.204 19.375 1.00 94.66 364 LYS B N 1
ATOM 3144 C CA . LYS B 1 206 ? 5.460 14.907 19.443 1.00 96.78 364 LYS B CA 1
ATOM 3145 C C . LYS B 1 206 ? 5.065 14.622 20.889 1.00 97.95 364 LYS B C 1
ATOM 3146 O O . LYS B 1 206 ? 5.347 13.549 21.430 1.00 98.29 364 LYS B O 1
ATOM 3152 N N . LYS B 1 207 ? 4.424 15.608 21.511 1.00 99.06 365 LYS B N 1
ATOM 3153 C CA . LYS B 1 207 ? 3.960 15.501 22.891 1.00 99.74 365 LYS B CA 1
ATOM 3154 C C . LYS B 1 207 ? 2.712 16.363 23.081 1.00 100.01 365 LYS B C 1
ATOM 3155 O O . LYS B 1 207 ? 1.651 15.790 23.421 1.00 99.65 365 LYS B O 1
ATOM 3161 N N . SER C 1 11 ? 35.579 21.087 1.601 1.00 54.59 45 SER C N 1
ATOM 3162 C CA . SER C 1 11 ? 36.436 22.195 2.121 1.00 53.99 45 SER C CA 1
ATOM 3163 C C . SER C 1 11 ? 36.128 22.458 3.605 1.00 52.13 45 SER C C 1
ATOM 3164 O O . SER C 1 11 ? 35.082 22.036 4.110 1.00 51.74 45 SER C O 1
ATOM 3167 N N . ARG C 1 12 ? 37.032 23.151 4.300 1.00 48.22 46 ARG C N 1
ATOM 3168 C CA . ARG C 1 12 ? 36.843 23.453 5.727 1.00 44.99 46 ARG C CA 1
ATOM 3169 C C . ARG C 1 12 ? 37.773 24.574 6.202 1.00 43.32 46 ARG C C 1
ATOM 3170 O O . ARG C 1 12 ? 38.901 24.675 5.740 1.00 43.40 46 ARG C O 1
ATOM 3178 N N . PHE C 1 13 ? 37.304 25.400 7.137 1.00 42.03 47 PHE C N 1
ATOM 3179 C CA . PHE C 1 13 ? 38.105 26.517 7.658 1.00 41.18 47 PHE C CA 1
ATOM 3180 C C . PHE C 1 13 ? 39.168 26.050 8.636 1.00 39.46 47 PHE C C 1
ATOM 3181 O O . PHE C 1 13 ? 40.286 26.558 8.651 1.00 41.80 47 PHE C O 1
ATOM 3189 N N . VAL C 1 14 ? 38.800 25.090 9.471 1.00 37.80 48 VAL C N 1
ATOM 3190 C CA . VAL C 1 14 ? 39.707 24.541 10.474 1.00 37.35 48 VAL C CA 1
ATOM 3191 C C . VAL C 1 14 ? 39.972 23.053 10.186 1.00 37.08 48 VAL C C 1
ATOM 3192 O O . VAL C 1 14 ? 39.047 22.289 9.920 1.00 36.62 48 VAL C O 1
ATOM 3196 N N . LYS C 1 15 ? 41.229 22.634 10.251 1.00 38.86 49 LYS C N 1
ATOM 3197 C CA . LYS C 1 15 ? 41.557 21.235 10.005 1.00 41.04 49 LYS C CA 1
ATOM 3198 C C . LYS C 1 15 ? 41.537 20.427 11.301 1.00 42.35 49 LYS C C 1
ATOM 3199 O O . LYS C 1 15 ? 41.593 20.991 12.392 1.00 41.99 49 LYS C O 1
ATOM 3205 N N . LYS C 1 16 ? 41.465 19.105 11.172 1.00 43.33 50 LYS C N 1
ATOM 3206 C CA . LYS C 1 16 ? 41.425 18.218 12.328 1.00 45.40 50 LYS C CA 1
ATOM 3207 C C . LYS C 1 16 ? 42.535 18.485 13.332 1.00 45.90 50 LYS C C 1
ATOM 3208 O O . LYS C 1 16 ? 42.338 18.330 14.540 1.00 47.17 50 LYS C O 1
ATOM 3214 N N . ASP C 1 17 ? 43.702 18.872 12.827 1.00 45.50 51 ASP C N 1
ATOM 3215 C CA . ASP C 1 17 ? 44.852 19.153 13.680 1.00 46.79 51 ASP C CA 1
ATOM 3216 C C . ASP C 1 17 ? 44.828 20.552 14.297 1.00 43.94 51 ASP C C 1
ATOM 3217 O O . ASP C 1 17 ? 45.741 20.917 15.032 1.00 43.80 51 ASP C O 1
ATOM 3222 N N . GLY C 1 18 ? 43.804 21.339 13.983 1.00 42.28 52 GLY C N 1
ATOM 3223 C CA . GLY C 1 18 ? 43.698 22.667 14.564 1.00 42.36 52 GLY C CA 1
ATOM 3224 C C . GLY C 1 18 ? 44.197 23.840 13.741 1.00 42.53 52 GLY C C 1
ATOM 3225 O O . GLY C 1 18 ? 43.931 24.993 14.081 1.00 42.13 52 GLY C O 1
ATOM 3226 N N . HIS C 1 19 ? 44.927 23.556 12.670 1.00 44.82 53 HIS C N 1
ATOM 3227 C CA . HIS C 1 19 ? 45.445 24.599 11.791 1.00 46.41 53 HIS C CA 1
ATOM 3228 C C . HIS C 1 19 ? 44.267 25.102 10.978 1.00 45.03 53 HIS C C 1
ATOM 3229 O O . HIS C 1 19 ? 43.369 24.330 10.665 1.00 43.80 53 HIS C O 1
ATOM 3236 N N . CYS C 1 20 ? 44.271 26.387 10.637 1.00 45.59 54 CYS C N 1
ATOM 3237 C CA . CYS C 1 20 ? 43.180 26.988 9.873 1.00 46.16 54 CYS C CA 1
ATOM 3238 C C . CYS C 1 20 ? 43.540 27.192 8.402 1.00 45.77 54 CYS C C 1
ATOM 3239 O O . CYS C 1 20 ? 44.602 27.728 8.096 1.00 47.80 54 CYS C O 1
ATOM 3242 N N . ASN C 1 21 ? 42.667 26.784 7.486 1.00 45.12 55 ASN C N 1
ATOM 3243 C CA . ASN C 1 21 ? 42.971 26.968 6.067 1.00 45.17 55 ASN C CA 1
ATOM 3244 C C . ASN C 1 21 ? 42.654 28.377 5.615 1.00 44.01 55 ASN C C 1
ATOM 3245 O O . ASN C 1 21 ? 41.723 28.600 4.843 1.00 42.81 55 ASN C O 1
ATOM 3250 N N . VAL C 1 22 ? 43.438 29.328 6.094 1.00 43.40 56 VAL C N 1
ATOM 3251 C CA . VAL C 1 22 ? 43.222 30.709 5.736 1.00 42.70 56 VAL C CA 1
ATOM 3252 C C . VAL C 1 22 ? 44.542 31.381 5.387 1.00 45.24 56 VAL C C 1
ATOM 3253 O O . VAL C 1 22 ? 45.577 31.119 6.005 1.00 46.22 56 VAL C O 1
ATOM 3257 N N . GLN C 1 23 ? 44.494 32.245 4.384 1.00 46.15 57 GLN C N 1
ATOM 3258 C CA . GLN C 1 23 ? 45.660 32.981 3.939 1.00 47.05 57 GLN C CA 1
ATOM 3259 C C . GLN C 1 23 ? 45.272 34.455 3.955 1.00 46.61 57 GLN C C 1
ATOM 3260 O O . GLN C 1 23 ? 44.171 34.817 3.553 1.00 44.79 57 GLN C O 1
ATOM 3266 N N . PHE C 1 24 ? 46.169 35.306 4.433 1.00 46.75 58 PHE C N 1
ATOM 3267 C CA . PHE C 1 24 ? 45.879 36.726 4.493 1.00 48.95 58 PHE C CA 1
ATOM 3268 C C . PHE C 1 24 ? 46.671 37.495 3.440 1.00 50.56 58 PHE C C 1
ATOM 3269 O O . PHE C 1 24 ? 47.842 37.205 3.204 1.00 50.60 58 PHE C O 1
ATOM 3277 N N . ILE C 1 25 ? 46.025 38.468 2.803 1.00 51.90 59 ILE C N 1
ATOM 3278 C CA . ILE C 1 25 ? 46.687 39.275 1.785 1.00 53.64 59 ILE C CA 1
ATOM 3279 C C . ILE C 1 25 ? 46.503 40.761 2.066 1.00 55.58 59 ILE C C 1
ATOM 3280 O O . ILE C 1 25 ? 45.588 41.156 2.792 1.00 55.39 59 ILE C O 1
ATOM 3285 N N . ASN C 1 26 ? 47.384 41.577 1.493 1.00 57.96 60 ASN C N 1
ATOM 3286 C CA . ASN C 1 26 ? 47.325 43.024 1.669 1.00 60.37 60 ASN C CA 1
ATOM 3287 C C . ASN C 1 26 ? 47.338 43.396 3.140 1.00 62.50 60 ASN C C 1
ATOM 3288 O O . ASN C 1 26 ? 46.528 44.207 3.590 1.00 61.89 60 ASN C O 1
ATOM 3293 N N . VAL C 1 27 ? 48.261 42.796 3.884 1.00 65.50 61 VAL C N 1
ATOM 3294 C CA . VAL C 1 27 ? 48.371 43.054 5.312 1.00 69.69 61 VAL C CA 1
ATOM 3295 C C . VAL C 1 27 ? 49.328 44.196 5.640 1.00 72.77 61 VAL C C 1
ATOM 3296 O O . VAL C 1 27 ? 49.065 44.990 6.540 1.00 73.47 61 VAL C O 1
ATOM 3300 N N . GLY C 1 28 ? 50.436 44.279 4.911 1.00 76.24 62 GLY C N 1
ATOM 3301 C CA . GLY C 1 28 ? 51.406 45.329 5.173 1.00 80.61 62 GLY C CA 1
ATOM 3302 C C . GLY C 1 28 ? 52.655 44.791 5.854 1.00 83.61 62 GLY C C 1
ATOM 3303 O O . GLY C 1 28 ? 53.250 43.817 5.383 1.00 84.07 62 GLY C O 1
ATOM 3304 N N . GLU C 1 29 ? 53.055 45.413 6.963 1.00 86.04 63 GLU C N 1
ATOM 3305 C CA . GLU C 1 29 ? 54.251 44.983 7.688 1.00 88.50 63 GLU C CA 1
ATOM 3306 C C . GLU C 1 29 ? 53.947 44.404 9.067 1.00 89.14 63 GLU C C 1
ATOM 3307 O O . GLU C 1 29 ? 54.855 44.223 9.888 1.00 88.82 63 GLU C O 1
ATOM 3313 N N . ASN C 1 32 ? 51.358 41.735 9.563 1.00 93.94 190 ASN C N 1
ATOM 3314 C CA . ASN C 1 32 ? 52.318 41.156 10.498 1.00 93.79 190 ASN C CA 1
ATOM 3315 C C . ASN C 1 32 ? 52.551 42.130 11.656 1.00 91.96 190 ASN C C 1
ATOM 3316 O O . ASN C 1 32 ? 53.690 42.488 11.969 1.00 92.72 190 ASN C O 1
ATOM 3321 N N . GLU C 1 33 ? 51.459 42.559 12.281 1.00 89.18 191 GLU C N 1
ATOM 3322 C CA . GLU C 1 33 ? 51.521 43.495 13.397 1.00 86.01 191 GLU C CA 1
ATOM 3323 C C . GLU C 1 33 ? 50.828 42.904 14.626 1.00 81.70 191 GLU C C 1
ATOM 3324 O O . GLU C 1 33 ? 51.212 41.834 15.100 1.00 81.80 191 GLU C O 1
ATOM 3330 N N . THR C 1 34 ? 49.812 43.589 15.144 1.00 75.83 192 THR C N 1
ATOM 3331 C CA . THR C 1 34 ? 49.105 43.090 16.318 1.00 69.58 192 THR C CA 1
ATOM 3332 C C . THR C 1 34 ? 47.586 43.178 16.172 1.00 63.80 192 THR C C 1
ATOM 3333 O O . THR C 1 34 ? 47.055 43.093 15.067 1.00 63.81 192 THR C O 1
ATOM 3337 N N . LEU C 1 35 ? 46.892 43.339 17.295 1.00 56.78 193 LEU C N 1
ATOM 3338 C CA . LEU C 1 35 ? 45.435 43.441 17.306 1.00 48.75 193 LEU C CA 1
ATOM 3339 C C . LEU C 1 35 ? 45.024 44.776 16.715 1.00 44.99 193 LEU C C 1
ATOM 3340 O O . LEU C 1 35 ? 45.710 45.779 16.913 1.00 44.01 193 LEU C O 1
ATOM 3345 N N . VAL C 1 36 ? 43.897 44.808 16.012 1.00 39.61 194 VAL C N 1
ATOM 3346 C CA . VAL C 1 36 ? 43.466 46.060 15.413 1.00 36.43 194 VAL C CA 1
ATOM 3347 C C . VAL C 1 36 ? 41.949 46.288 15.413 1.00 33.56 194 VAL C C 1
ATOM 3348 O O . VAL C 1 36 ? 41.161 45.349 15.338 1.00 31.11 194 VAL C O 1
ATOM 3352 N N . PHE C 1 37 ? 41.545 47.548 15.521 1.00 31.78 195 PHE C N 1
ATOM 3353 C CA . PHE C 1 37 ? 40.129 47.895 15.522 1.00 31.35 195 PHE C CA 1
ATOM 3354 C C . PHE C 1 37 ? 39.795 48.688 14.257 1.00 32.23 195 PHE C C 1
ATOM 3355 O O . PHE C 1 37 ? 40.621 49.452 13.748 1.00 32.58 195 PHE C O 1
ATOM 3363 N N . SER C 1 38 ? 38.595 48.493 13.730 1.00 34.14 196 SER C N 1
ATOM 3364 C CA . SER C 1 38 ? 38.176 49.235 12.544 1.00 34.77 196 SER C CA 1
ATOM 3365 C C . SER C 1 38 ? 38.179 50.712 12.942 1.00 37.41 196 SER C C 1
ATOM 3366 O O . SER C 1 38 ? 37.766 51.070 14.053 1.00 38.23 196 SER C O 1
ATOM 3369 N N . HIS C 1 39 ? 38.640 51.565 12.039 1.00 37.77 197 HIS C N 1
ATOM 3370 C CA . HIS C 1 39 ? 38.683 52.990 12.309 1.00 40.76 197 HIS C CA 1
ATOM 3371 C C . HIS C 1 39 ? 37.298 53.538 12.683 1.00 38.99 197 HIS C C 1
ATOM 3372 O O . HIS C 1 39 ? 37.184 54.377 13.571 1.00 40.21 197 HIS C O 1
ATOM 3379 N N . ASN C 1 40 ? 36.250 53.051 12.026 1.00 37.56 198 ASN C N 1
ATOM 3380 C CA . ASN C 1 40 ? 34.884 53.505 12.317 1.00 37.61 198 ASN C CA 1
ATOM 3381 C C . ASN C 1 40 ? 33.997 52.394 12.894 1.00 36.99 198 ASN C C 1
ATOM 3382 O O . ASN C 1 40 ? 34.309 51.203 12.797 1.00 35.07 198 ASN C O 1
ATOM 3387 N N . ALA C 1 41 ? 32.885 52.817 13.485 1.00 33.72 199 ALA C N 1
ATOM 3388 C CA . ALA C 1 41 ? 31.901 51.912 14.037 1.00 33.56 199 ALA C CA 1
ATOM 3389 C C . ALA C 1 41 ? 30.648 52.205 13.220 1.00 32.52 199 ALA C C 1
ATOM 3390 O O . ALA C 1 41 ? 30.540 53.272 12.612 1.00 31.82 199 ALA C O 1
ATOM 3392 N N . VAL C 1 42 ? 29.703 51.275 13.204 1.00 30.94 200 VAL C N 1
ATOM 3393 C CA . VAL C 1 42 ? 28.475 51.477 12.450 1.00 32.47 200 VAL C CA 1
ATOM 3394 C C . VAL C 1 42 ? 27.236 51.097 13.250 1.00 34.07 200 VAL C C 1
ATOM 3395 O O . VAL C 1 42 ? 27.308 50.364 14.239 1.00 35.69 200 VAL C O 1
ATOM 3399 N N . ILE C 1 43 ? 26.107 51.632 12.803 1.00 35.48 201 ILE C N 1
ATOM 3400 C CA . ILE C 1 43 ? 24.792 51.379 13.379 1.00 36.11 201 ILE C CA 1
ATOM 3401 C C . ILE C 1 43 ? 23.980 50.915 12.170 1.00 35.67 201 ILE C C 1
ATOM 3402 O O . ILE C 1 43 ? 23.944 51.608 11.147 1.00 35.40 201 ILE C O 1
ATOM 3407 N N . ALA C 1 44 ? 23.358 49.744 12.271 1.00 34.91 202 ALA C N 1
ATOM 3408 C CA . ALA C 1 44 ? 22.534 49.208 11.185 1.00 36.77 202 ALA C CA 1
ATOM 3409 C C . ALA C 1 44 ? 21.629 48.129 11.743 1.00 37.25 202 ALA C C 1
ATOM 3410 O O . ALA C 1 44 ? 21.781 47.713 12.884 1.00 38.73 202 ALA C O 1
ATOM 3412 N N . MET C 1 45 ? 20.676 47.682 10.943 1.00 37.97 203 MET C N 1
ATOM 3413 C CA . MET C 1 45 ? 19.764 46.649 11.384 1.00 38.58 203 MET C CA 1
ATOM 3414 C C . MET C 1 45 ? 20.399 45.281 11.158 1.00 39.42 203 MET C C 1
ATOM 3415 O O . MET C 1 45 ? 21.033 45.034 10.138 1.00 40.09 203 MET C O 1
ATOM 3420 N N . ARG C 1 46 ? 20.247 44.404 12.134 1.00 41.23 204 ARG C N 1
ATOM 3421 C CA . ARG C 1 46 ? 20.751 43.056 12.024 1.00 42.43 204 ARG C CA 1
ATOM 3422 C C . ARG C 1 46 ? 19.745 42.146 12.694 1.00 42.91 204 ARG C C 1
ATOM 3423 O O . ARG C 1 46 ? 19.547 42.193 13.905 1.00 42.51 204 ARG C O 1
ATOM 3431 N N . ASP C 1 47 ? 19.095 41.326 11.879 1.00 45.45 205 ASP C N 1
ATOM 3432 C CA . ASP C 1 47 ? 18.087 40.387 12.355 1.00 48.39 205 ASP C CA 1
ATOM 3433 C C . ASP C 1 47 ? 16.969 41.047 13.158 1.00 48.92 205 ASP C C 1
ATOM 3434 O O . ASP C 1 47 ? 16.590 40.548 14.215 1.00 49.51 205 ASP C O 1
ATOM 3439 N N . GLY C 1 48 ? 16.441 42.158 12.646 1.00 49.13 206 GLY C N 1
ATOM 3440 C CA . GLY C 1 48 ? 15.349 42.844 13.313 1.00 48.03 206 GLY C CA 1
ATOM 3441 C C . GLY C 1 48 ? 15.725 43.770 14.457 1.00 49.36 206 GLY C C 1
ATOM 3442 O O . GLY C 1 48 ? 14.858 44.418 15.059 1.00 49.83 206 GLY C O 1
ATOM 3443 N N . LYS C 1 49 ? 17.013 43.849 14.768 1.00 47.50 207 LYS C N 1
ATOM 3444 C CA . LYS C 1 49 ? 17.451 44.710 15.855 1.00 45.76 207 LYS C CA 1
ATOM 3445 C C . LYS C 1 49 ? 18.482 45.724 15.404 1.00 43.71 207 LYS C C 1
ATOM 3446 O O . LYS C 1 49 ? 19.413 45.407 14.664 1.00 42.90 207 LYS C O 1
ATOM 3452 N N . LEU C 1 50 ? 18.296 46.955 15.852 1.00 40.47 208 LEU C N 1
ATOM 3453 C CA . LEU C 1 50 ? 19.216 48.015 15.530 1.00 37.61 208 LEU C CA 1
ATOM 3454 C C . LEU C 1 50 ? 20.436 47.741 16.397 1.00 37.88 208 LEU C C 1
ATOM 3455 O O . LEU C 1 50 ? 20.326 47.609 17.625 1.00 36.06 208 LEU C O 1
ATOM 3460 N N . CYS C 1 51 ? 21.595 47.650 15.752 1.00 36.76 209 CYS C N 1
ATOM 3461 C CA . CYS C 1 51 ? 22.846 47.355 16.449 1.00 35.71 209 CYS C CA 1
ATOM 3462 C C . CYS C 1 51 ? 23.984 48.314 16.186 1.00 33.84 209 CYS C C 1
ATOM 3463 O O . CYS C 1 51 ? 24.059 48.954 15.143 1.00 34.26 209 CYS C O 1
ATOM 3466 N N . LEU C 1 52 ? 24.873 48.387 17.167 1.00 32.96 210 LEU C N 1
ATOM 3467 C CA . LEU C 1 52 ? 26.082 49.186 17.102 1.00 31.14 210 LEU C CA 1
ATOM 3468 C C . LEU C 1 52 ? 27.143 48.117 16.851 1.00 31.28 210 LEU C C 1
ATOM 3469 O O . LEU C 1 52 ? 27.234 47.146 17.605 1.00 29.39 210 LEU C O 1
ATOM 3474 N N . MET C 1 53 ? 27.934 48.280 15.799 1.00 31.71 211 MET C N 1
ATOM 3475 C CA . MET C 1 53 ? 28.954 47.290 15.475 1.00 31.61 211 MET C CA 1
ATOM 3476 C C . MET C 1 53 ? 30.315 47.893 15.200 1.00 30.26 211 MET C C 1
ATOM 3477 O O . MET C 1 53 ? 30.423 49.042 14.783 1.00 32.27 211 MET C O 1
ATOM 3482 N N . TRP C 1 54 ? 31.354 47.111 15.448 1.00 28.08 212 TRP C N 1
ATOM 3483 C CA . TRP C 1 54 ? 32.702 47.544 15.138 1.00 28.21 212 TRP C CA 1
ATOM 3484 C C . TRP C 1 54 ? 33.502 46.291 14.833 1.00 29.79 212 TRP C C 1
ATOM 3485 O O . TRP C 1 54 ? 33.136 45.188 15.238 1.00 31.26 212 TRP C O 1
ATOM 3496 N N . ARG C 1 55 ? 34.582 46.457 14.095 1.00 31.21 213 ARG C N 1
ATOM 3497 C CA . ARG C 1 55 ? 35.372 45.327 13.690 1.00 31.00 213 ARG C CA 1
ATOM 3498 C C . ARG C 1 55 ? 36.650 45.186 14.485 1.00 31.78 213 ARG C C 1
ATOM 3499 O O . ARG C 1 55 ? 37.226 46.166 14.931 1.00 33.09 213 ARG C O 1
ATOM 3507 N N . VAL C 1 56 ? 37.088 43.945 14.654 1.00 32.13 214 VAL C N 1
ATOM 3508 C CA . VAL C 1 56 ? 38.305 43.672 15.382 1.00 32.23 214 VAL C CA 1
ATOM 3509 C C . VAL C 1 56 ? 39.076 42.620 14.609 1.00 33.78 214 VAL C C 1
ATOM 3510 O O . VAL C 1 56 ? 38.478 41.711 14.027 1.00 33.69 214 VAL C O 1
ATOM 3514 N N . GLY C 1 57 ? 40.398 42.747 14.606 1.00 35.11 215 GLY C N 1
ATOM 3515 C CA . GLY C 1 57 ? 41.215 41.795 13.884 1.00 36.52 215 GLY C CA 1
ATOM 3516 C C . GLY C 1 57 ? 42.551 41.466 14.528 1.00 39.61 215 GLY C C 1
ATOM 3517 O O . GLY C 1 57 ? 43.044 42.179 15.414 1.00 38.64 215 GLY C O 1
ATOM 3518 N N . ASN C 1 58 ? 43.139 40.369 14.058 1.00 41.02 216 ASN C N 1
ATOM 3519 C CA . ASN C 1 58 ? 44.416 39.880 14.553 1.00 45.29 216 ASN C CA 1
ATOM 3520 C C . ASN C 1 58 ? 45.425 39.780 13.405 1.00 47.14 216 ASN C C 1
ATOM 3521 O O . ASN C 1 58 ? 45.417 38.813 12.654 1.00 48.63 216 ASN C O 1
ATOM 3526 N N . LEU C 1 59 ? 46.283 40.790 13.276 1.00 51.72 217 LEU C N 1
ATOM 3527 C CA . LEU C 1 59 ? 47.294 40.830 12.225 1.00 54.72 217 LEU C CA 1
ATOM 3528 C C . LEU C 1 59 ? 48.496 39.977 12.607 1.00 57.25 217 LEU C C 1
ATOM 3529 O O . LEU C 1 59 ? 49.417 39.797 11.812 1.00 57.86 217 LEU C O 1
ATOM 3534 N N . ARG C 1 60 ? 48.493 39.460 13.829 1.00 59.04 218 ARG C N 1
ATOM 3535 C CA . ARG C 1 60 ? 49.599 38.633 14.282 1.00 61.08 218 ARG C CA 1
ATOM 3536 C C . ARG C 1 60 ? 49.496 37.283 13.580 1.00 61.64 218 ARG C C 1
ATOM 3537 O O . ARG C 1 60 ? 48.459 36.954 13.004 1.00 62.23 218 ARG C O 1
ATOM 3545 N N . LYS C 1 61 ? 50.567 36.500 13.625 1.00 61.66 219 LYS C N 1
ATOM 3546 C CA . LYS C 1 61 ? 50.578 35.205 12.957 1.00 62.59 219 LYS C CA 1
ATOM 3547 C C . LYS C 1 61 ? 50.216 34.055 13.883 1.00 61.02 219 LYS C C 1
ATOM 3548 O O . LYS C 1 61 ? 50.320 32.889 13.508 1.00 62.86 219 LYS C O 1
ATOM 3554 N N . SER C 1 62 ? 49.786 34.384 15.093 1.00 58.68 220 SER C N 1
ATOM 3555 C CA . SER C 1 62 ? 49.421 33.361 16.062 1.00 56.19 220 SER C CA 1
ATOM 3556 C C . SER C 1 62 ? 47.979 33.523 16.530 1.00 52.87 220 SER C C 1
ATOM 3557 O O . SER C 1 62 ? 47.354 34.546 16.278 1.00 51.43 220 SER C O 1
ATOM 3560 N N . HIS C 1 63 ? 47.465 32.499 17.205 1.00 48.84 221 HIS C N 1
ATOM 3561 C CA . HIS C 1 63 ? 46.108 32.498 17.715 1.00 45.73 221 HIS C CA 1
ATOM 3562 C C . HIS C 1 63 ? 46.005 33.241 19.039 1.00 44.41 221 HIS C C 1
ATOM 3563 O O . HIS C 1 63 ? 46.954 33.276 19.838 1.00 44.09 221 HIS C O 1
ATOM 3570 N N . LEU C 1 64 ? 44.845 33.842 19.270 1.00 41.72 222 LEU C N 1
ATOM 3571 C CA . LEU C 1 64 ? 44.609 34.585 20.505 1.00 40.93 222 LEU C CA 1
ATOM 3572 C C . LEU C 1 64 ? 43.793 33.693 21.433 1.00 39.14 222 LEU C C 1
ATOM 3573 O O . LEU C 1 64 ? 42.617 33.454 21.179 1.00 42.12 222 LEU C O 1
ATOM 3578 N N . VAL C 1 65 ? 44.412 33.225 22.513 1.00 36.36 223 VAL C N 1
ATOM 3579 C CA . VAL C 1 65 ? 43.752 32.322 23.458 1.00 34.89 223 VAL C CA 1
ATOM 3580 C C . VAL C 1 65 ? 42.910 33.006 24.546 1.00 33.21 223 VAL C C 1
ATOM 3581 O O . VAL C 1 65 ? 43.367 33.934 25.202 1.00 32.88 223 VAL C O 1
ATOM 3585 N N . GLU C 1 66 ? 41.671 32.538 24.721 1.00 33.10 224 GLU C N 1
ATOM 3586 C CA . GLU C 1 66 ? 40.738 33.091 25.710 1.00 31.90 224 GLU C CA 1
ATOM 3587 C C . GLU C 1 66 ? 40.454 34.565 25.432 1.00 31.69 224 GLU C C 1
ATOM 3588 O O . GLU C 1 66 ? 40.385 35.383 26.345 1.00 32.86 224 GLU C O 1
ATOM 3594 N N . ALA C 1 67 ? 40.281 34.892 24.154 1.00 29.41 225 ALA C N 1
ATOM 3595 C CA . ALA C 1 67 ? 39.994 36.251 23.751 1.00 27.90 225 ALA C CA 1
ATOM 3596 C C . ALA C 1 67 ? 38.548 36.609 24.070 1.00 28.13 225 ALA C C 1
ATOM 3597 O O . ALA C 1 67 ? 37.653 35.773 24.010 1.00 28.17 225 ALA C O 1
ATOM 3599 N N . HIS C 1 68 ? 38.343 37.867 24.422 1.00 28.00 226 HIS C N 1
ATOM 3600 C CA . HIS C 1 68 ? 37.033 38.375 24.735 1.00 29.39 226 HIS C CA 1
ATOM 3601 C C . HIS C 1 68 ? 37.103 39.887 24.566 1.00 30.71 226 HIS C C 1
ATOM 3602 O O . HIS C 1 68 ? 38.180 40.494 24.634 1.00 31.52 226 HIS C O 1
ATOM 3609 N N . VAL C 1 69 ? 35.940 40.487 24.368 1.00 29.07 227 VAL C N 1
ATOM 3610 C CA . VAL C 1 69 ? 35.817 41.917 24.147 1.00 25.40 227 VAL C CA 1
ATOM 3611 C C . VAL C 1 69 ? 34.967 42.562 25.221 1.00 27.69 227 VAL C C 1
ATOM 3612 O O . VAL C 1 69 ? 34.215 41.884 25.913 1.00 28.00 227 VAL C O 1
ATOM 3616 N N . ARG C 1 70 ? 35.099 43.884 25.329 1.00 27.87 228 ARG C N 1
ATOM 3617 C CA . ARG C 1 70 ? 34.361 44.704 26.290 1.00 30.12 228 ARG C CA 1
ATOM 3618 C C . ARG C 1 70 ? 34.251 46.089 25.675 1.00 30.91 228 ARG C C 1
ATOM 3619 O O . ARG C 1 70 ? 35.059 46.459 24.817 1.00 28.53 228 ARG C O 1
ATOM 3627 N N . ALA C 1 71 ? 33.255 46.855 26.104 1.00 30.34 229 ALA C N 1
ATOM 3628 C CA . ALA C 1 71 ? 33.093 48.206 25.601 1.00 32.85 229 ALA C CA 1
ATOM 3629 C C . ALA C 1 71 ? 32.438 49.074 26.653 1.00 32.95 229 ALA C C 1
ATOM 3630 O O . ALA C 1 71 ? 31.623 48.604 27.445 1.00 32.51 229 ALA C O 1
ATOM 3632 N N . GLN C 1 72 ? 32.809 50.343 26.671 1.00 32.33 230 GLN C N 1
ATOM 3633 C CA . GLN C 1 72 ? 32.242 51.250 27.646 1.00 35.64 230 GLN C CA 1
ATOM 3634 C C . GLN C 1 72 ? 31.914 52.581 27.011 1.00 37.34 230 GLN C C 1
ATOM 3635 O O . GLN C 1 72 ? 32.570 53.021 26.068 1.00 35.06 230 GLN C O 1
ATOM 3641 N N . LEU C 1 73 ? 30.881 53.221 27.536 1.00 39.65 231 LEU C N 1
ATOM 3642 C CA . LEU C 1 73 ? 30.493 54.526 27.053 1.00 42.25 231 LEU C CA 1
ATOM 3643 C C . LEU C 1 73 ? 30.997 55.522 28.097 1.00 42.72 231 LEU C C 1
ATOM 3644 O O . LEU C 1 73 ? 30.633 55.430 29.264 1.00 43.86 231 LEU C O 1
ATOM 3649 N N . LEU C 1 74 ? 31.865 56.442 27.687 1.00 43.87 232 LEU C N 1
ATOM 3650 C CA . LEU C 1 74 ? 32.391 57.446 28.601 1.00 45.84 232 LEU C CA 1
ATOM 3651 C C . LEU C 1 74 ? 31.579 58.711 28.399 1.00 46.65 232 LEU C C 1
ATOM 3652 O O . LEU C 1 74 ? 31.398 59.164 27.267 1.00 45.94 232 LEU C O 1
ATOM 3657 N N . LYS C 1 75 ? 31.103 59.282 29.500 1.00 46.96 233 LYS C N 1
ATOM 3658 C CA . LYS C 1 75 ? 30.291 60.483 29.440 1.00 48.65 233 LYS C CA 1
ATOM 3659 C C . LYS C 1 75 ? 30.108 61.045 30.839 1.00 48.27 233 LYS C C 1
ATOM 3660 O O . LYS C 1 75 ? 29.846 60.296 31.782 1.00 49.10 233 LYS C O 1
ATOM 3666 N N . SER C 1 76 ? 30.239 62.359 30.979 1.00 47.59 234 SER C N 1
ATOM 3667 C CA . SER C 1 76 ? 30.048 62.990 32.284 1.00 48.39 234 SER C CA 1
ATOM 3668 C C . SER C 1 76 ? 28.556 62.956 32.574 1.00 48.03 234 SER C C 1
ATOM 3669 O O . SER C 1 76 ? 27.742 62.898 31.650 1.00 48.14 234 SER C O 1
ATOM 3672 N N . ARG C 1 77 ? 28.187 62.968 33.848 1.00 46.52 235 ARG C N 1
ATOM 3673 C CA . ARG C 1 77 ? 26.772 62.983 34.172 1.00 46.00 235 ARG C CA 1
ATOM 3674 C C . ARG C 1 77 ? 26.485 63.541 35.558 1.00 45.63 235 ARG C C 1
ATOM 3675 O O . ARG C 1 77 ? 27.375 63.643 36.401 1.00 45.29 235 ARG C O 1
ATOM 3683 N N . ILE C 1 78 ? 25.232 63.932 35.768 1.00 45.63 236 ILE C N 1
ATOM 3684 C CA . ILE C 1 78 ? 24.785 64.497 37.023 1.00 44.42 236 ILE C CA 1
ATOM 3685 C C . ILE C 1 78 ? 23.806 63.505 37.631 1.00 44.70 236 ILE C C 1
ATOM 3686 O O . ILE C 1 78 ? 22.878 63.037 36.959 1.00 44.57 236 ILE C O 1
ATOM 3691 N N . THR C 1 79 ? 24.014 63.165 38.894 1.00 43.06 237 THR C N 1
ATOM 3692 C CA . THR C 1 79 ? 23.120 62.234 39.574 1.00 45.75 237 THR C CA 1
ATOM 3693 C C . THR C 1 79 ? 21.878 62.989 40.028 1.00 46.18 237 THR C C 1
ATOM 3694 O O . THR C 1 79 ? 21.889 64.215 40.106 1.00 45.59 237 THR C O 1
ATOM 3698 N N . SER C 1 80 ? 20.803 62.272 40.325 1.00 46.75 238 SER C N 1
ATOM 3699 C CA . SER C 1 80 ? 19.593 62.947 40.769 1.00 47.73 238 SER C CA 1
ATOM 3700 C C . SER C 1 80 ? 19.871 63.702 42.075 1.00 48.53 238 SER C C 1
ATOM 3701 O O . SER C 1 80 ? 19.086 64.554 42.476 1.00 49.33 238 SER C O 1
ATOM 3704 N N . GLU C 1 81 ? 20.996 63.391 42.719 1.00 49.33 239 GLU C N 1
ATOM 3705 C CA . GLU C 1 81 ? 21.398 64.040 43.969 1.00 48.86 239 GLU C CA 1
ATOM 3706 C C . GLU C 1 81 ? 22.260 65.276 43.700 1.00 48.40 239 GLU C C 1
ATOM 3707 O O . GLU C 1 81 ? 22.615 65.999 44.628 1.00 47.54 239 GLU C O 1
ATOM 3713 N N . GLY C 1 82 ? 22.615 65.498 42.434 1.00 47.10 240 GLY C N 1
ATOM 3714 C CA . GLY C 1 82 ? 23.420 66.654 42.079 1.00 45.93 240 GLY C CA 1
ATOM 3715 C C . GLY C 1 82 ? 24.917 66.411 42.036 1.00 46.01 240 GLY C C 1
ATOM 3716 O O . GLY C 1 82 ? 25.694 67.328 41.740 1.00 46.07 240 GLY C O 1
ATOM 3717 N N . GLU C 1 83 ? 25.330 65.183 42.339 1.00 45.07 241 GLU C N 1
ATOM 3718 C CA . GLU C 1 83 ? 26.750 64.831 42.322 1.00 43.53 241 GLU C CA 1
ATOM 3719 C C . GLU C 1 83 ? 27.236 64.843 40.871 1.00 43.53 241 GLU C C 1
ATOM 3720 O O . GLU C 1 83 ? 26.579 64.300 39.991 1.00 42.08 241 GLU C O 1
ATOM 3726 N N . TYR C 1 84 ? 28.376 65.482 40.629 1.00 44.70 242 TYR C N 1
ATOM 3727 C CA . TYR C 1 84 ? 28.945 65.557 39.291 1.00 45.24 242 TYR C CA 1
ATOM 3728 C C . TYR C 1 84 ? 29.973 64.455 39.097 1.00 46.68 242 TYR C C 1
ATOM 3729 O O . TYR C 1 84 ? 30.916 64.332 39.878 1.00 45.38 242 TYR C O 1
ATOM 3738 N N . ILE C 1 85 ? 29.780 63.657 38.049 1.00 48.17 243 ILE C N 1
ATOM 3739 C CA . ILE C 1 85 ? 30.679 62.551 37.719 1.00 49.90 243 ILE C CA 1
ATOM 3740 C C . ILE C 1 85 ? 31.456 62.891 36.448 1.00 50.45 243 ILE C C 1
ATOM 3741 O O . ILE C 1 85 ? 30.922 62.766 35.343 1.00 50.55 243 ILE C O 1
ATOM 3746 N N . PRO C 1 86 ? 32.730 63.299 36.590 1.00 50.79 244 PRO C N 1
ATOM 3747 C CA . PRO C 1 86 ? 33.608 63.669 35.470 1.00 51.63 244 PRO C CA 1
ATOM 3748 C C . PRO C 1 86 ? 33.448 62.782 34.233 1.00 53.11 244 PRO C C 1
ATOM 3749 O O . PRO C 1 86 ? 33.179 63.279 33.142 1.00 52.82 244 PRO C O 1
ATOM 3753 N N . LEU C 1 87 ? 33.635 61.477 34.394 1.00 54.38 245 LEU C N 1
ATOM 3754 C CA . LEU C 1 87 ? 33.450 60.545 33.281 1.00 55.71 245 LEU C CA 1
ATOM 3755 C C . LEU C 1 87 ? 32.980 59.199 33.805 1.00 56.24 245 LEU C C 1
ATOM 3756 O O . LEU C 1 87 ? 33.758 58.412 34.344 1.00 56.73 245 LEU C O 1
ATOM 3761 N N . ASP C 1 88 ? 31.687 58.953 33.658 1.00 54.81 246 ASP C N 1
ATOM 3762 C CA . ASP C 1 88 ? 31.106 57.708 34.112 1.00 53.51 246 ASP C CA 1
ATOM 3763 C C . ASP C 1 88 ? 31.317 56.674 33.017 1.00 51.90 246 ASP C C 1
ATOM 3764 O O . ASP C 1 88 ? 31.132 56.959 31.837 1.00 51.87 246 ASP C O 1
ATOM 3769 N N . GLN C 1 89 ? 31.703 55.471 33.414 1.00 49.60 247 GLN C N 1
ATOM 3770 C CA . GLN C 1 89 ? 31.962 54.419 32.452 1.00 49.96 247 GLN C CA 1
ATOM 3771 C C . GLN C 1 89 ? 30.836 53.399 32.331 1.00 50.53 247 GLN C C 1
ATOM 3772 O O . GLN C 1 89 ? 30.916 52.308 32.897 1.00 53.39 247 GLN C O 1
ATOM 3778 N N . ILE C 1 90 ? 29.798 53.751 31.576 1.00 49.36 248 ILE C N 1
ATOM 3779 C CA . ILE C 1 90 ? 28.659 52.861 31.373 1.00 47.43 248 ILE C CA 1
ATOM 3780 C C . ILE C 1 90 ? 29.013 51.728 30.412 1.00 45.85 248 ILE C C 1
ATOM 3781 O O . ILE C 1 90 ? 29.438 51.959 29.279 1.00 43.08 248 ILE C O 1
ATOM 3786 N N . ASP C 1 91 ? 28.807 50.497 30.868 1.00 44.36 249 ASP C N 1
ATOM 3787 C CA . ASP C 1 91 ? 29.118 49.313 30.079 1.00 42.78 249 ASP C CA 1
ATOM 3788 C C . ASP C 1 91 ? 28.169 49.040 28.908 1.00 41.47 249 ASP C C 1
ATOM 3789 O O . ASP C 1 91 ? 26.956 49.209 29.018 1.00 42.24 249 ASP C O 1
ATOM 3794 N N . ILE C 1 92 ? 28.749 48.624 27.787 1.00 39.63 250 ILE C N 1
ATOM 3795 C CA . ILE C 1 92 ? 28.001 48.306 26.576 1.00 39.37 250 ILE C CA 1
ATOM 3796 C C . ILE C 1 92 ? 27.978 46.794 26.410 1.00 37.82 250 ILE C C 1
ATOM 3797 O O . ILE C 1 92 ? 29.007 46.168 26.190 1.00 37.95 250 ILE C O 1
ATOM 3802 N N . ASN C 1 93 ? 26.801 46.203 26.519 1.00 35.33 251 ASN C N 1
ATOM 3803 C CA . ASN C 1 93 ? 26.690 44.760 26.422 1.00 32.16 251 ASN C CA 1
ATOM 3804 C C . ASN C 1 93 ? 27.097 44.181 25.066 1.00 31.96 251 ASN C C 1
ATOM 3805 O O . ASN C 1 93 ? 26.505 44.502 24.030 1.00 32.38 251 ASN C O 1
ATOM 3810 N N . VAL C 1 94 ? 28.118 43.337 25.074 1.00 28.89 252 VAL C N 1
ATOM 3811 C CA . VAL C 1 94 ? 28.537 42.697 23.842 1.00 27.77 252 VAL C CA 1
ATOM 3812 C C . VAL C 1 94 ? 28.517 41.189 24.007 1.00 26.51 252 VAL C C 1
ATOM 3813 O O . VAL C 1 94 ? 29.274 40.466 23.360 1.00 27.58 252 VAL C O 1
ATOM 3817 N N . GLY C 1 95 ? 27.650 40.717 24.898 1.00 26.59 253 GLY C N 1
ATOM 3818 C CA . GLY C 1 95 ? 27.510 39.282 25.088 1.00 26.07 253 GLY C CA 1
ATOM 3819 C C . GLY C 1 95 ? 27.945 38.616 26.377 1.00 25.45 253 GLY C C 1
ATOM 3820 O O . GLY C 1 95 ? 27.850 37.390 26.484 1.00 26.97 253 GLY C O 1
ATOM 3821 N N . PHE C 1 96 ? 28.404 39.391 27.353 1.00 26.66 254 PHE C N 1
ATOM 3822 C CA . PHE C 1 96 ? 28.847 38.821 28.616 1.00 25.97 254 PHE C CA 1
ATOM 3823 C C . PHE C 1 96 ? 27.866 37.806 29.220 1.00 27.67 254 PHE C C 1
ATOM 3824 O O . PHE C 1 96 ? 28.258 36.711 29.599 1.00 29.03 254 PHE C O 1
ATOM 3832 N N . ASP C 1 97 ? 26.592 38.164 29.290 1.00 30.36 255 ASP C N 1
ATOM 3833 C CA . ASP C 1 97 ? 25.577 37.303 29.893 1.00 33.59 255 ASP C CA 1
ATOM 3834 C C . ASP C 1 97 ? 25.420 35.889 29.353 1.00 32.95 255 ASP C C 1
ATOM 3835 O O . ASP C 1 97 ? 25.031 34.992 30.086 1.00 32.59 255 ASP C O 1
ATOM 3840 N N . SER C 1 98 ? 25.714 35.689 28.078 1.00 33.62 256 SER C N 1
ATOM 3841 C CA . SER C 1 98 ? 25.600 34.357 27.501 1.00 33.09 256 SER C CA 1
ATOM 3842 C C . SER C 1 98 ? 26.986 33.821 27.146 1.00 33.16 256 SER C C 1
ATOM 3843 O O . SER C 1 98 ? 27.139 32.749 26.548 1.00 31.76 256 SER C O 1
ATOM 3846 N N . GLY C 1 99 ? 28.000 34.598 27.498 1.00 31.08 257 GLY C N 1
ATOM 3847 C CA . GLY C 1 99 ? 29.357 34.192 27.210 1.00 29.94 257 GLY C CA 1
ATOM 3848 C C . GLY C 1 99 ? 29.802 34.382 25.773 1.00 28.45 257 GLY C C 1
ATOM 3849 O O . GLY C 1 99 ? 30.896 33.930 25.412 1.00 26.69 257 GLY C O 1
ATOM 3850 N N . ILE C 1 100 ? 29.000 35.051 24.949 1.00 27.48 258 ILE C N 1
ATOM 3851 C CA . ILE C 1 100 ? 29.402 35.233 23.555 1.00 29.38 258 ILE C CA 1
ATOM 3852 C C . ILE C 1 100 ? 30.294 36.459 23.377 1.00 29.91 258 ILE C C 1
ATOM 3853 O O . ILE C 1 100 ? 30.517 36.941 22.266 1.00 29.60 258 ILE C O 1
ATOM 3858 N N . ASP C 1 101 ? 30.828 36.919 24.502 1.00 30.52 259 ASP C N 1
ATOM 3859 C CA . ASP C 1 101 ? 31.755 38.030 24.546 1.00 32.78 259 ASP C CA 1
ATOM 3860 C C . ASP C 1 101 ? 33.123 37.392 24.314 1.00 32.55 259 ASP C C 1
ATOM 3861 O O . ASP C 1 101 ? 34.110 38.071 24.018 1.00 30.69 259 ASP C O 1
ATOM 3866 N N . ARG C 1 102 ? 33.171 36.072 24.478 1.00 33.04 260 ARG C N 1
ATOM 3867 C CA . ARG C 1 102 ? 34.400 35.298 24.289 1.00 34.34 260 ARG C CA 1
ATOM 3868 C C . ARG C 1 102 ? 34.485 34.962 22.797 1.00 34.19 260 ARG C C 1
ATOM 3869 O O . ARG C 1 102 ? 33.635 34.251 22.273 1.00 37.17 260 ARG C O 1
ATOM 3877 N N . ILE C 1 103 ? 35.497 35.463 22.101 1.00 33.60 261 ILE C N 1
ATOM 3878 C CA . ILE C 1 103 ? 35.588 35.203 20.669 1.00 32.45 261 ILE C CA 1
ATOM 3879 C C . ILE C 1 103 ? 36.727 34.295 20.225 1.00 32.66 261 ILE C C 1
ATOM 3880 O O . ILE C 1 103 ? 37.703 34.064 20.940 1.00 32.56 261 ILE C O 1
ATOM 3885 N N . PHE C 1 104 ? 36.570 33.769 19.025 1.00 31.14 262 PHE C N 1
ATOM 3886 C CA . PHE C 1 104 ? 37.578 32.932 18.416 1.00 32.57 262 PHE C CA 1
ATOM 3887 C C . PHE C 1 104 ? 37.919 33.783 17.196 1.00 34.32 262 PHE C C 1
ATOM 3888 O O . PHE C 1 104 ? 37.112 33.893 16.273 1.00 34.65 262 PHE C O 1
ATOM 3896 N N . LEU C 1 105 ? 39.092 34.424 17.228 1.00 35.34 263 LEU C N 1
ATOM 3897 C CA . LEU C 1 105 ? 39.520 35.318 16.148 1.00 38.22 263 LEU C CA 1
ATOM 3898 C C . LEU C 1 105 ? 40.625 34.760 15.271 1.00 38.86 263 LEU C C 1
ATOM 3899 O O . LEU C 1 105 ? 41.755 34.579 15.713 1.00 39.64 263 LEU C O 1
ATOM 3904 N N . VAL C 1 106 ? 40.280 34.503 14.015 1.00 41.38 264 VAL C N 1
ATOM 3905 C CA . VAL C 1 106 ? 41.215 33.976 13.027 1.00 43.07 264 VAL C CA 1
ATOM 3906 C C . VAL C 1 106 ? 41.082 34.866 11.807 1.00 43.75 264 VAL C C 1
ATOM 3907 O O . VAL C 1 106 ? 42.053 35.147 11.112 1.00 48.46 264 VAL C O 1
ATOM 3911 N N . SER C 1 107 ? 39.851 35.284 11.558 1.00 41.27 265 SER C N 1
ATOM 3912 C CA . SER C 1 107 ? 39.517 36.176 10.465 1.00 38.84 265 SER C CA 1
ATOM 3913 C C . SER C 1 107 ? 38.767 37.322 11.145 1.00 38.49 265 SER C C 1
ATOM 3914 O O . SER C 1 107 ? 38.043 37.105 12.119 1.00 37.79 265 SER C O 1
ATOM 3917 N N . PRO C 1 108 ? 38.940 38.554 10.655 1.00 37.30 266 PRO C N 1
ATOM 3918 C CA . PRO C 1 108 ? 38.270 39.723 11.236 1.00 37.31 266 PRO C CA 1
ATOM 3919 C C . PRO C 1 108 ? 36.847 39.458 11.725 1.00 36.78 266 PRO 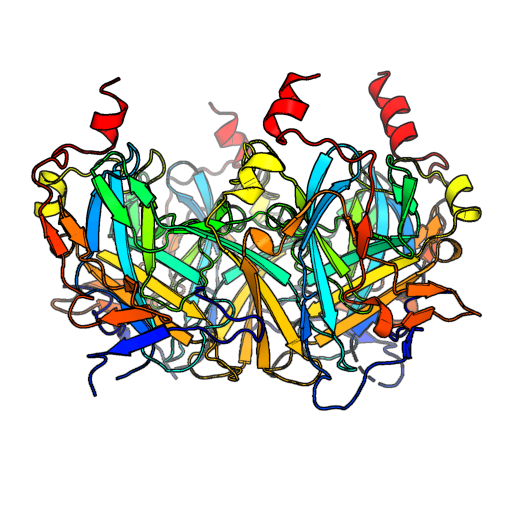C C 1
ATOM 3920 O O . PRO C 1 108 ? 36.018 38.900 11.002 1.00 36.24 266 PRO C O 1
ATOM 3924 N N . ILE C 1 109 ? 36.568 39.855 12.959 1.00 33.28 267 ILE C N 1
ATOM 3925 C CA . ILE C 1 109 ? 35.239 39.654 13.508 1.00 33.46 267 ILE C CA 1
ATOM 3926 C C . ILE C 1 109 ? 34.511 40.964 13.809 1.00 34.81 267 ILE C C 1
ATOM 3927 O O . ILE C 1 109 ? 35.103 41.947 14.275 1.00 34.95 267 ILE C O 1
ATOM 3932 N N . THR C 1 110 ? 33.212 40.950 13.544 1.00 34.19 268 THR C N 1
ATOM 3933 C CA . THR C 1 110 ? 32.359 42.098 13.785 1.00 33.58 268 THR C CA 1
ATOM 3934 C C . THR C 1 110 ? 31.685 41.934 15.136 1.00 32.19 268 THR C C 1
ATOM 3935 O O . THR C 1 110 ? 30.869 41.029 15.311 1.00 31.32 268 THR C O 1
ATOM 3939 N N . ILE C 1 111 ? 32.061 42.789 16.092 1.00 32.44 269 ILE C N 1
ATOM 3940 C CA . ILE C 1 111 ? 31.485 42.760 17.437 1.00 30.03 269 ILE C CA 1
ATOM 3941 C C . ILE C 1 111 ? 30.131 43.445 17.369 1.00 32.78 269 ILE C C 1
ATOM 3942 O O . ILE C 1 111 ? 29.989 44.541 16.803 1.00 32.61 269 ILE C O 1
ATOM 3947 N N . VAL C 1 112 ? 29.131 42.789 17.946 1.00 34.47 270 VAL C N 1
ATOM 3948 C CA . VAL C 1 112 ? 27.776 43.316 17.938 1.00 33.31 270 VAL C CA 1
ATOM 3949 C C . VAL C 1 112 ? 27.191 43.663 19.305 1.00 34.20 270 VAL C C 1
ATOM 3950 O O . VAL C 1 112 ? 27.214 42.855 20.226 1.00 36.05 270 VAL C O 1
ATOM 3954 N N . HIS C 1 113 ? 26.679 44.882 19.418 1.00 34.38 271 HIS C N 1
ATOM 3955 C CA . HIS C 1 113 ? 26.016 45.340 20.623 1.00 34.79 271 HIS C CA 1
ATOM 3956 C C . HIS C 1 113 ? 24.557 45.587 20.228 1.00 36.64 271 HIS C C 1
ATOM 3957 O O . HIS C 1 113 ? 24.273 46.453 19.398 1.00 33.96 271 HIS C O 1
ATOM 3964 N N . GLU C 1 114 ? 23.647 44.800 20.796 1.00 39.26 272 GLU C N 1
ATOM 3965 C CA . GLU C 1 114 ? 22.224 44.943 20.509 1.00 43.22 272 GLU C CA 1
ATOM 3966 C C . GLU C 1 114 ? 21.673 46.102 21.325 1.00 43.50 272 GLU C C 1
ATOM 3967 O O . GLU C 1 114 ? 21.646 46.040 22.560 1.00 43.62 272 GLU C O 1
ATOM 3973 N N . ILE C 1 115 ? 21.226 47.150 20.640 1.00 42.32 273 ILE C N 1
ATOM 3974 C CA . ILE C 1 115 ? 20.677 48.320 21.318 1.00 43.68 273 ILE C CA 1
ATOM 3975 C C . ILE C 1 115 ? 19.259 48.022 21.805 1.00 45.95 273 ILE C C 1
ATOM 3976 O O . ILE C 1 115 ? 18.293 48.240 21.083 1.00 46.07 273 ILE C O 1
ATOM 3981 N N . ASP C 1 116 ? 19.142 47.508 23.025 1.00 47.96 274 ASP C N 1
ATOM 3982 C CA . ASP C 1 116 ? 17.839 47.194 23.595 1.00 51.41 274 ASP C CA 1
ATOM 3983 C C . ASP C 1 116 ? 17.437 48.191 24.677 1.00 51.94 274 ASP C C 1
ATOM 3984 O O . ASP C 1 116 ? 18.034 49.264 24.801 1.00 51.91 274 ASP C O 1
ATOM 3989 N N . GLU C 1 117 ? 16.428 47.831 25.465 1.00 53.67 275 GLU C N 1
ATOM 3990 C CA . GLU C 1 117 ? 15.948 48.703 26.532 1.00 55.39 275 GLU C CA 1
ATOM 3991 C C . GLU C 1 117 ? 16.996 48.961 27.612 1.00 54.60 275 GLU C C 1
ATOM 3992 O O . GLU C 1 117 ? 16.888 49.935 28.352 1.00 54.26 275 GLU C O 1
ATOM 3998 N N . ASP C 1 118 ? 18.012 48.103 27.699 1.00 53.04 276 ASP C N 1
ATOM 3999 C CA . ASP C 1 118 ? 19.052 48.281 28.715 1.00 51.19 276 ASP C CA 1
ATOM 4000 C C . ASP C 1 118 ? 20.297 48.960 28.172 1.00 49.54 276 ASP C C 1
ATOM 4001 O O . ASP C 1 118 ? 21.272 49.159 28.901 1.00 50.11 276 ASP C O 1
ATOM 4006 N N . SER C 1 119 ? 20.265 49.309 26.891 1.00 47.81 277 SER C N 1
ATOM 4007 C CA . SER C 1 119 ? 21.391 49.975 26.253 1.00 46.38 277 SER C CA 1
ATOM 4008 C C . SER C 1 119 ? 21.326 51.476 26.471 1.00 46.53 277 SER C C 1
ATOM 4009 O O . SER C 1 119 ? 20.264 52.082 26.354 1.00 47.46 277 SER C O 1
ATOM 4012 N N . PRO C 1 120 ? 22.466 52.096 26.790 1.00 46.52 278 PRO C N 1
ATOM 4013 C CA . PRO C 1 120 ? 22.492 53.546 27.010 1.00 46.33 278 PRO C CA 1
ATOM 4014 C C . PRO C 1 120 ? 22.242 54.338 25.727 1.00 45.96 278 PRO C C 1
ATOM 4015 O O . PRO C 1 120 ? 22.125 55.559 25.757 1.00 45.90 278 PRO C O 1
ATOM 4019 N N . LEU C 1 121 ? 22.166 53.628 24.606 1.00 45.89 279 LEU C N 1
ATOM 4020 C CA . LEU C 1 121 ? 21.944 54.253 23.304 1.00 45.09 279 LEU C CA 1
ATOM 4021 C C . LEU C 1 121 ? 20.514 54.002 22.838 1.00 45.32 279 LEU C C 1
ATOM 4022 O O . LEU C 1 121 ? 20.158 54.316 21.703 1.00 44.78 279 LEU C O 1
ATOM 4027 N N . TYR C 1 122 ? 19.701 53.426 23.716 1.00 46.36 280 TYR C N 1
ATOM 4028 C CA . TYR C 1 122 ? 18.316 53.103 23.386 1.00 48.73 280 TYR C CA 1
ATOM 4029 C C . TYR C 1 122 ? 17.524 54.293 22.838 1.00 49.54 280 TYR C C 1
ATOM 4030 O O . TYR C 1 122 ? 16.759 54.138 21.893 1.00 48.42 280 TYR C O 1
ATOM 4039 N N . ASP C 1 123 ? 17.722 55.470 23.428 1.00 51.15 281 ASP C N 1
ATOM 4040 C CA . ASP C 1 123 ? 17.023 56.683 23.014 1.00 54.39 281 ASP C CA 1
ATOM 4041 C C . ASP C 1 123 ? 17.841 57.577 22.096 1.00 54.98 281 ASP C C 1
ATOM 4042 O O . ASP C 1 123 ? 17.765 58.804 22.185 1.00 56.15 281 ASP C O 1
ATOM 4047 N N . LEU C 1 124 ? 18.629 56.977 21.215 1.00 55.46 282 LEU C N 1
ATOM 4048 C CA . LEU C 1 124 ? 19.453 57.766 20.308 1.00 55.19 282 LEU C CA 1
ATOM 4049 C C . LEU C 1 124 ? 19.129 57.488 18.853 1.00 54.42 282 LEU C C 1
ATOM 4050 O O . LEU C 1 124 ? 19.321 56.380 18.363 1.00 53.30 282 LEU C O 1
ATOM 4055 N N . SER C 1 125 ? 18.624 58.509 18.174 1.00 54.19 283 SER C N 1
ATOM 4056 C CA . SER C 1 125 ? 18.286 58.417 16.762 1.00 54.49 283 SER C CA 1
ATOM 4057 C C . SER C 1 125 ? 19.506 58.922 16.016 1.00 54.25 283 SER C C 1
ATOM 4058 O O . SER C 1 125 ? 20.473 59.372 16.637 1.00 54.18 283 SER C O 1
ATOM 4061 N N . LYS C 1 126 ? 19.460 58.868 14.691 1.00 54.55 284 LYS C N 1
ATOM 4062 C CA . LYS C 1 126 ? 20.582 59.347 13.892 1.00 55.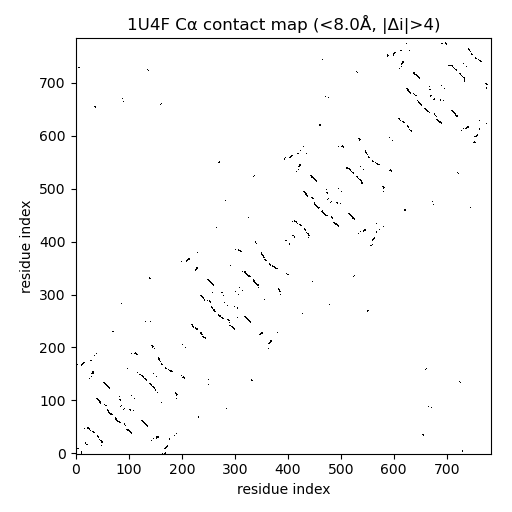23 284 LYS C CA 1
ATOM 4063 C C . LYS C 1 126 ? 20.872 60.797 14.248 1.00 55.37 284 LYS C C 1
ATOM 4064 O O . LYS C 1 126 ? 21.985 61.143 14.657 1.00 55.64 284 LYS C O 1
ATOM 4070 N N . GLN C 1 127 ? 19.862 61.642 14.087 1.00 56.31 285 GLN C N 1
ATOM 4071 C CA . GLN C 1 127 ? 20.010 63.057 14.395 1.00 59.33 285 GLN C CA 1
ATOM 4072 C C . GLN C 1 127 ? 20.685 63.232 15.756 1.00 58.26 285 GLN C C 1
ATOM 4073 O O . GLN C 1 127 ? 21.537 64.094 15.923 1.00 56.77 285 GLN C O 1
ATOM 4079 N N . ASP C 1 128 ? 20.306 62.401 16.721 1.00 59.04 286 ASP C N 1
ATOM 4080 C CA . ASP C 1 128 ? 20.897 62.480 18.051 1.00 60.29 286 ASP C CA 1
ATOM 4081 C C . ASP C 1 128 ? 22.402 62.262 18.048 1.00 61.58 286 ASP C C 1
ATOM 4082 O O . ASP C 1 128 ? 23.147 63.041 18.647 1.00 62.17 286 ASP C O 1
ATOM 4087 N N . ILE C 1 129 ? 22.852 61.198 17.389 1.00 61.92 287 ILE C N 1
ATOM 4088 C CA . ILE C 1 129 ? 24.280 60.894 17.330 1.00 62.94 287 ILE C CA 1
ATOM 4089 C C . ILE C 1 129 ? 25.055 61.990 16.607 1.00 63.21 287 ILE C C 1
ATOM 4090 O O . ILE C 1 129 ? 26.257 62.146 16.810 1.00 62.93 287 ILE C O 1
ATOM 4095 N N . ASP C 1 130 ? 24.368 62.757 15.766 1.00 65.32 288 ASP C N 1
ATOM 4096 C CA . ASP C 1 130 ? 25.031 63.836 15.035 1.00 67.59 288 ASP C CA 1
ATOM 4097 C C . ASP C 1 130 ? 25.327 65.021 15.946 1.00 67.76 288 ASP C C 1
ATOM 4098 O O . ASP C 1 130 ? 26.197 65.841 15.646 1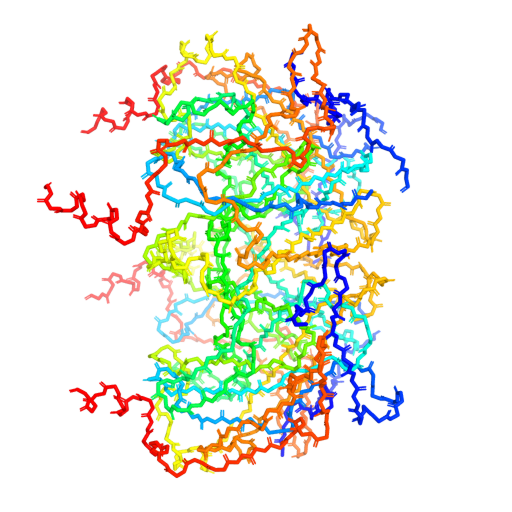.00 68.21 288 ASP C O 1
ATOM 4103 N N . ASN C 1 131 ? 24.605 65.098 17.061 1.00 67.59 289 ASN C N 1
ATOM 4104 C CA . ASN C 1 131 ? 24.778 66.181 18.029 1.00 68.05 289 ASN C CA 1
ATOM 4105 C C . ASN C 1 131 ? 25.486 65.720 19.299 1.00 67.59 289 ASN C C 1
ATOM 4106 O O . ASN C 1 131 ? 25.982 66.539 20.070 1.00 68.04 289 ASN C O 1
ATOM 4111 N N . ALA C 1 132 ? 25.522 64.410 19.515 1.00 66.85 290 ALA C N 1
ATOM 4112 C CA . ALA C 1 132 ? 26.155 63.841 20.701 1.00 65.94 290 ALA C CA 1
ATOM 4113 C C . ALA C 1 132 ? 27.642 64.176 20.779 1.00 64.94 290 ALA C C 1
ATOM 4114 O O . ALA C 1 132 ? 28.250 64.581 19.788 1.00 63.37 290 ALA C O 1
ATOM 4116 N N . ASP C 1 133 ? 28.224 64.010 21.962 1.00 64.53 291 ASP C N 1
ATOM 4117 C CA . ASP C 1 133 ? 29.643 64.294 22.159 1.00 64.13 291 ASP C CA 1
ATOM 4118 C C . ASP C 1 133 ? 30.282 63.218 23.035 1.00 61.04 291 ASP C C 1
ATOM 4119 O O . ASP C 1 133 ? 31.358 63.418 23.596 1.00 61.25 291 ASP C O 1
ATOM 4124 N N . PHE C 1 134 ? 29.620 62.074 23.144 1.00 57.25 292 PHE C N 1
ATOM 4125 C CA . PHE C 1 134 ? 30.127 61.000 23.977 1.00 53.42 292 PHE C CA 1
ATOM 4126 C C . PHE C 1 134 ? 31.245 60.199 23.322 1.00 51.87 292 PHE C C 1
ATOM 4127 O O . PHE C 1 134 ? 31.591 60.417 22.154 1.00 49.99 292 PHE C O 1
ATOM 4135 N N . GLU C 1 135 ? 31.785 59.246 24.078 1.00 48.75 293 GLU C N 1
ATOM 4136 C CA . GLU C 1 135 ? 32.876 58.406 23.602 1.00 46.34 293 GLU C CA 1
ATOM 4137 C C . GLU C 1 135 ? 32.722 56.936 24.000 1.00 43.51 293 GLU C C 1
ATOM 4138 O O . GLU C 1 135 ? 32.405 56.615 25.141 1.00 42.71 293 GLU C O 1
ATOM 4144 N N . ILE C 1 136 ? 32.961 56.050 23.044 1.00 41.08 294 ILE C N 1
ATOM 4145 C CA . ILE C 1 136 ? 32.860 54.629 23.292 1.00 38.09 294 ILE C CA 1
ATOM 4146 C C . ILE C 1 136 ? 34.249 54.002 23.233 1.00 35.82 294 ILE C C 1
ATOM 4147 O O . ILE C 1 136 ? 34.925 54.055 22.207 1.00 35.16 294 ILE C O 1
ATOM 4152 N N . VAL C 1 137 ? 34.687 53.463 24.366 1.00 32.84 295 VAL C N 1
ATOM 4153 C CA . VAL C 1 137 ? 35.984 52.807 24.471 1.00 32.44 295 VAL C CA 1
ATOM 4154 C C . VAL C 1 137 ? 35.779 51.318 24.219 1.00 31.67 295 VAL C C 1
ATOM 4155 O O . VAL C 1 137 ? 34.938 50.674 24.861 1.00 31.07 295 VAL C O 1
ATOM 4159 N N . VAL C 1 138 ? 36.537 50.773 23.278 1.00 30.95 296 VAL C N 1
ATOM 4160 C CA . VAL C 1 138 ? 36.435 49.359 22.975 1.00 28.65 296 VAL C CA 1
ATOM 4161 C C . VAL C 1 138 ? 37.718 48.676 23.391 1.00 30.23 296 VAL C C 1
ATOM 4162 O O . VAL C 1 138 ? 38.811 49.234 23.261 1.00 30.19 296 VAL C O 1
ATOM 4166 N N . ILE C 1 139 ? 37.575 47.454 23.887 1.00 29.67 297 ILE C N 1
ATOM 4167 C CA . ILE C 1 139 ? 38.705 46.687 24.376 1.00 30.80 297 ILE C CA 1
ATOM 4168 C C . ILE C 1 139 ? 38.727 45.250 23.854 1.00 30.68 297 ILE C C 1
ATOM 4169 O O . ILE C 1 139 ? 37.680 44.667 23.586 1.00 32.26 297 ILE C O 1
ATOM 4174 N N . LEU C 1 140 ? 39.920 44.690 23.698 1.00 28.06 298 LEU C N 1
ATOM 4175 C CA . LEU C 1 140 ? 40.067 43.306 23.272 1.00 29.07 298 LEU C CA 1
ATOM 4176 C C . LEU C 1 140 ? 41.208 42.759 24.104 1.00 30.65 298 LEU C C 1
ATOM 4177 O O . LEU C 1 140 ? 42.283 43.367 24.177 1.00 29.62 298 LEU C O 1
ATOM 4182 N N . GLU C 1 141 ? 40.968 41.623 24.749 1.00 29.97 299 GLU C N 1
ATOM 4183 C CA . GLU C 1 141 ? 41.987 41.011 25.588 1.00 30.39 299 GLU C CA 1
ATOM 4184 C C . GLU C 1 141 ? 42.115 39.537 25.287 1.00 31.22 299 GLU C C 1
ATOM 4185 O O . GLU C 1 141 ? 41.143 38.885 24.922 1.00 32.98 299 GLU C O 1
ATOM 4191 N N . GLY C 1 142 ? 43.327 39.026 25.432 1.00 31.09 300 GLY C N 1
ATOM 4192 C CA . GLY C 1 142 ? 43.577 37.626 25.173 1.00 33.64 300 GLY C CA 1
ATOM 4193 C C . GLY C 1 142 ? 45.045 37.327 25.361 1.00 36.12 300 GLY C C 1
ATOM 4194 O O . GLY C 1 142 ? 45.854 38.231 25.572 1.00 37.48 300 GLY C O 1
ATOM 4195 N N . MET C 1 143 ? 45.392 36.051 25.314 1.00 37.44 301 MET C N 1
ATOM 4196 C CA . MET C 1 143 ? 46.779 35.649 25.459 1.00 40.63 301 MET C CA 1
ATOM 4197 C C . MET C 1 143 ? 47.343 35.280 24.095 1.00 38.83 301 MET C C 1
ATOM 4198 O O . MET C 1 143 ? 46.698 34.568 23.317 1.00 38.44 301 MET C O 1
ATOM 4203 N N . VAL C 1 144 ? 48.535 35.776 23.795 1.00 38.97 302 VAL C N 1
ATOM 4204 C CA . VAL C 1 144 ? 49.176 35.442 22.534 1.00 40.55 302 VAL C CA 1
ATOM 4205 C C . VAL C 1 144 ? 49.635 33.990 22.610 1.00 39.67 302 VAL C C 1
ATOM 4206 O O . VAL C 1 144 ? 50.310 33.592 23.552 1.00 38.07 302 VAL C O 1
ATOM 4210 N N . GLU C 1 145 ? 49.247 33.204 21.618 1.00 42.33 303 GLU C N 1
ATOM 4211 C CA . GLU C 1 145 ? 49.597 31.792 21.554 1.00 45.02 303 GLU C CA 1
ATOM 4212 C C . GLU C 1 145 ? 51.079 31.527 21.809 1.00 45.73 303 GLU C C 1
ATOM 4213 O O . GLU C 1 145 ? 51.947 32.171 21.220 1.00 46.41 303 GLU C O 1
ATOM 4219 N N . ALA C 1 146 ? 51.354 30.568 22.692 1.00 45.95 304 ALA C N 1
ATOM 4220 C CA . ALA C 1 146 ? 52.728 30.179 23.040 1.00 47.73 304 ALA C CA 1
ATOM 4221 C C . ALA C 1 146 ? 53.447 31.157 23.985 1.00 46.32 304 ALA C C 1
ATOM 4222 O O . ALA C 1 146 ? 54.634 30.987 24.250 1.00 46.26 304 ALA C O 1
ATOM 4224 N N . THR C 1 147 ? 52.760 32.193 24.459 1.00 45.61 305 THR C N 1
ATOM 4225 C CA . THR C 1 147 ? 53.395 33.113 25.400 1.00 44.59 305 THR C CA 1
ATOM 4226 C C . THR C 1 147 ? 52.659 33.033 26.740 1.00 46.00 305 THR C C 1
ATOM 4227 O O . THR C 1 147 ? 51.642 32.351 26.852 1.00 46.59 305 THR C O 1
ATOM 4231 N N . ALA C 1 148 ? 53.175 33.718 27.759 1.00 46.13 306 ALA C N 1
ATOM 4232 C CA . ALA C 1 148 ? 52.544 33.721 29.073 1.00 45.69 306 ALA C CA 1
ATOM 4233 C C . ALA C 1 148 ? 52.010 35.105 29.368 1.00 46.44 306 ALA C C 1
ATOM 4234 O O . ALA C 1 148 ? 51.699 35.432 30.508 1.00 46.65 306 ALA C O 1
ATOM 4236 N N . MET C 1 149 ? 51.901 35.916 28.326 1.00 48.07 307 MET C N 1
ATOM 4237 C CA . MET C 1 149 ? 51.429 37.283 28.484 1.00 50.91 307 MET C CA 1
ATOM 4238 C C . MET C 1 149 ? 50.008 37.523 27.985 1.00 50.08 307 MET C C 1
ATOM 4239 O O . MET C 1 149 ? 49.609 37.019 26.929 1.00 50.54 307 MET C O 1
ATOM 4244 N N . THR C 1 150 ? 49.251 38.293 28.757 1.00 47.73 308 THR C N 1
ATOM 4245 C CA . THR C 1 150 ? 47.898 38.659 28.371 1.00 46.83 308 THR C CA 1
ATOM 4246 C C . THR C 1 150 ? 48.030 40.046 27.791 1.00 44.80 308 THR C C 1
ATOM 4247 O O . THR C 1 150 ? 48.572 40.942 28.427 1.00 44.77 308 THR C O 1
ATOM 4251 N N . THR C 1 151 ? 47.550 40.211 26.569 1.00 43.30 309 THR C N 1
ATOM 4252 C CA . THR C 1 151 ? 47.626 41.488 25.894 1.00 42.88 309 THR C CA 1
ATOM 4253 C C . THR C 1 151 ? 46.311 42.234 26.028 1.00 42.21 309 THR C C 1
ATOM 4254 O O . THR C 1 151 ? 45.260 41.624 26.226 1.00 42.97 309 THR C O 1
ATOM 4258 N N . GLN C 1 152 ? 46.374 43.556 25.932 1.00 39.42 310 GLN C N 1
ATOM 4259 C CA . GLN C 1 152 ? 45.173 44.375 25.970 1.00 37.04 310 GLN C CA 1
ATOM 4260 C C . GLN C 1 152 ? 45.271 45.438 24.872 1.00 36.70 310 GLN C C 1
ATOM 4261 O O . GLN C 1 152 ? 46.171 46.285 24.876 1.00 34.36 310 GLN C O 1
ATOM 4267 N N . CYS C 1 153 ? 44.348 45.376 23.923 1.00 35.38 311 CYS C N 1
ATOM 4268 C CA . CYS C 1 153 ? 44.310 46.341 22.838 1.00 34.85 311 CYS C CA 1
ATOM 4269 C C . CYS C 1 153 ? 43.113 47.248 23.094 1.00 33.90 311 CYS C C 1
ATOM 4270 O O . CYS C 1 153 ? 42.028 46.788 23.471 1.00 31.62 311 CYS C O 1
ATOM 4273 N N . ARG C 1 154 ? 43.309 48.539 22.879 1.00 34.95 312 ARG C N 1
ATOM 4274 C CA . ARG C 1 154 ? 42.248 49.506 23.108 1.00 34.70 312 ARG C CA 1
ATOM 4275 C C . ARG C 1 154 ? 42.076 50.481 21.948 1.00 34.48 312 ARG C C 1
ATOM 4276 O O . ARG C 1 154 ? 42.989 50.711 21.161 1.00 34.99 312 ARG C O 1
ATOM 4284 N N . SER C 1 155 ? 40.895 51.080 21.884 1.00 34.69 313 SER C N 1
ATOM 4285 C CA . SER C 1 155 ? 40.585 52.079 20.893 1.00 34.62 313 SER C CA 1
ATOM 4286 C C . SER C 1 155 ? 39.310 52.745 21.344 1.00 35.57 313 SER C C 1
ATOM 4287 O O . SER C 1 155 ? 38.789 52.452 22.429 1.00 37.46 313 SER C O 1
ATOM 4290 N N . SER C 1 156 ? 38.807 53.653 20.521 1.00 35.44 314 SER C N 1
ATOM 4291 C CA . SER C 1 156 ? 37.577 54.331 20.862 1.00 35.43 314 SER C CA 1
ATOM 4292 C C . SER C 1 156 ? 36.936 54.976 19.646 1.00 36.05 314 SER C C 1
ATOM 4293 O O . SER C 1 156 ? 37.563 55.168 18.610 1.00 34.40 314 SER C O 1
ATOM 4296 N N . TYR C 1 157 ? 35.665 55.304 19.797 1.00 36.03 315 TYR C N 1
ATOM 4297 C CA . TYR C 1 157 ? 34.917 55.926 18.746 1.00 36.46 315 TYR C CA 1
ATOM 4298 C C . TYR C 1 157 ? 34.131 57.075 19.359 1.00 37.54 315 TYR C C 1
ATOM 4299 O O . TYR C 1 157 ? 33.442 56.899 20.363 1.00 36.91 315 TYR C O 1
ATOM 4308 N N . LEU C 1 158 ? 34.248 58.256 18.763 1.00 39.22 316 LEU C N 1
ATOM 4309 C CA . LEU C 1 158 ? 33.497 59.395 19.247 1.00 40.83 316 LEU C CA 1
ATOM 4310 C C . LEU C 1 158 ? 32.177 59.306 18.517 1.00 42.03 316 LEU C C 1
ATOM 4311 O O . LEU C 1 158 ? 32.043 58.530 17.578 1.00 41.92 316 LEU C O 1
ATOM 4316 N N . ALA C 1 159 ? 31.214 60.109 18.938 1.00 44.57 317 ALA C N 1
ATOM 4317 C CA . ALA C 1 159 ? 29.907 60.099 18.319 1.00 46.95 317 ALA C CA 1
ATOM 4318 C C . ALA C 1 159 ? 29.978 60.383 16.824 1.00 48.24 317 ALA C C 1
ATOM 4319 O O . ALA C 1 159 ? 29.134 59.912 16.062 1.00 49.85 317 ALA C O 1
ATOM 4321 N N . ASN C 1 160 ? 30.978 61.138 16.390 1.00 47.21 318 ASN C N 1
ATOM 4322 C CA . ASN C 1 160 ? 31.067 61.453 14.969 1.00 49.32 318 ASN C CA 1
ATOM 4323 C C . ASN C 1 160 ? 31.808 60.389 14.166 1.00 48.55 318 ASN C C 1
ATOM 4324 O O . ASN C 1 160 ? 31.925 60.509 12.948 1.00 48.85 318 ASN C O 1
ATOM 4329 N N . GLU C 1 161 ? 32.306 59.356 14.840 1.00 48.24 319 GLU C N 1
ATOM 4330 C CA . GLU C 1 161 ? 33.032 58.287 14.159 1.00 46.66 319 GLU C CA 1
ATOM 4331 C C . GLU C 1 161 ? 32.153 57.058 14.024 1.00 45.40 319 GLU C C 1
ATOM 4332 O O . GLU C 1 161 ? 32.607 55.979 13.641 1.00 47.87 319 GLU C O 1
ATOM 4338 N N . ILE C 1 162 ? 30.885 57.233 14.358 1.00 43.14 320 ILE C N 1
ATOM 4339 C CA . ILE C 1 162 ? 29.915 56.163 14.249 1.00 42.63 320 ILE C CA 1
ATOM 4340 C C . ILE C 1 162 ? 29.196 56.408 12.928 1.00 42.67 320 ILE C C 1
ATOM 4341 O O . ILE C 1 162 ? 28.664 57.489 12.716 1.00 42.72 320 ILE C O 1
ATOM 4346 N N . LEU C 1 163 ? 29.180 55.412 12.050 1.00 41.74 321 LEU C N 1
ATOM 4347 C CA . LEU C 1 163 ? 28.526 55.556 10.758 1.00 41.47 321 LEU C CA 1
ATOM 4348 C C . LEU C 1 163 ? 27.122 54.962 10.753 1.00 39.86 321 LEU C C 1
ATOM 4349 O O . LEU C 1 163 ? 26.955 53.739 10.741 1.00 39.32 321 LEU C O 1
ATOM 4354 N N . TRP C 1 164 ? 26.111 55.826 10.753 1.00 36.14 322 TRP C N 1
ATOM 4355 C CA . TRP C 1 164 ? 24.720 55.366 10.761 1.00 37.17 322 TRP C CA 1
ATOM 4356 C C . TRP C 1 164 ? 24.289 54.944 9.343 1.00 36.96 322 TRP C C 1
ATOM 4357 O O . TRP C 1 164 ? 24.567 55.641 8.374 1.00 36.85 322 TRP C O 1
ATOM 4368 N N . GLY C 1 165 ? 23.631 53.793 9.236 1.00 37.75 323 GLY C N 1
ATOM 4369 C CA . GLY C 1 165 ? 23.179 53.296 7.945 1.00 38.61 323 GLY C CA 1
ATOM 4370 C C . GLY C 1 165 ? 24.307 52.669 7.139 1.00 40.90 323 GLY C C 1
ATOM 4371 O O . GLY C 1 165 ? 24.311 52.710 5.908 1.00 41.97 323 GLY C O 1
ATOM 4372 N N . HIS C 1 166 ? 25.276 52.091 7.839 1.00 40.87 324 HIS C N 1
ATOM 4373 C CA . HIS C 1 166 ? 26.412 51.460 7.192 1.00 39.88 324 HIS C CA 1
ATOM 4374 C C . HIS C 1 166 ? 26.678 50.052 7.696 1.00 39.19 324 HIS C C 1
ATOM 4375 O O . HIS C 1 166 ? 26.303 49.684 8.815 1.00 37.43 324 HIS C O 1
ATOM 4382 N N . ARG C 1 167 ? 27.347 49.285 6.845 1.00 36.72 325 ARG C N 1
ATOM 4383 C CA . ARG C 1 167 ? 27.754 47.930 7.147 1.00 35.38 325 ARG C CA 1
ATOM 4384 C C . ARG C 1 167 ? 29.159 47.768 6.621 1.00 36.25 325 ARG C C 1
ATOM 4385 O O . ARG C 1 167 ? 29.587 48.485 5.708 1.00 35.55 325 ARG C O 1
ATOM 4393 N N . TYR C 1 168 ? 29.868 46.803 7.190 1.00 35.01 326 TYR C N 1
ATOM 4394 C CA . TYR C 1 168 ? 31.233 46.534 6.794 1.00 35.52 326 TYR C CA 1
ATOM 4395 C C . TYR C 1 168 ? 31.321 45.709 5.528 1.00 34.34 326 TYR C C 1
ATOM 4396 O O . TYR C 1 168 ? 30.444 44.902 5.214 1.00 34.01 326 TYR C O 1
ATOM 4405 N N . GLU C 1 169 ? 32.407 45.939 4.808 1.00 36.02 327 GLU C N 1
ATOM 4406 C CA . GLU C 1 169 ? 32.708 45.219 3.587 1.00 36.82 327 GLU C CA 1
ATOM 4407 C C . GLU C 1 169 ? 33.282 43.878 4.026 1.00 38.04 327 GLU C C 1
ATOM 4408 O O . GLU C 1 169 ? 34.020 43.801 5.019 1.00 35.51 327 GLU C O 1
ATOM 4414 N N . PRO C 1 170 ? 32.924 42.799 3.317 1.00 38.30 328 PRO C N 1
ATOM 4415 C CA . PRO C 1 170 ? 33.442 41.471 3.671 1.00 37.79 328 PRO C CA 1
ATOM 4416 C C . PRO C 1 170 ? 34.941 41.402 3.395 1.00 37.05 328 PRO C C 1
ATOM 4417 O O . PRO C 1 170 ? 35.409 42.010 2.444 1.00 36.14 328 PRO C O 1
ATOM 4421 N N . VAL C 1 171 ? 35.682 40.683 4.237 1.00 37.94 329 VAL C N 1
ATOM 4422 C CA . VAL C 1 171 ? 37.125 40.514 4.052 1.00 37.55 329 VAL C CA 1
ATOM 4423 C C . VAL C 1 171 ? 37.483 39.041 3.865 1.00 38.57 329 VAL C C 1
ATOM 4424 O O . VAL C 1 171 ? 38.628 38.708 3.544 1.00 40.45 329 VAL C O 1
ATOM 4428 N N . LEU C 1 172 ? 36.507 38.162 4.083 1.00 37.88 330 LEU C N 1
ATOM 4429 C CA . LEU C 1 172 ? 36.727 36.717 3.963 1.00 38.48 330 LEU C CA 1
ATOM 4430 C C . LEU C 1 172 ? 36.054 36.201 2.699 1.00 39.87 330 LEU C C 1
ATOM 4431 O O . LEU C 1 172 ? 34.847 36.336 2.535 1.00 40.55 330 LEU C O 1
ATOM 4436 N N . PHE C 1 173 ? 36.846 35.624 1.802 1.00 43.20 331 PHE C N 1
ATOM 4437 C CA . PHE C 1 173 ? 36.331 35.091 0.547 1.00 45.59 331 PHE C CA 1
ATOM 4438 C C . PHE C 1 173 ? 36.733 33.636 0.377 1.00 48.61 331 PHE C C 1
ATOM 4439 O O . PHE C 1 173 ? 37.849 33.249 0.709 1.00 47.71 331 PHE C O 1
ATOM 4447 N N . GLU C 1 174 ? 35.821 32.826 -0.138 1.00 54.46 332 GLU C N 1
ATOM 4448 C CA . GLU C 1 174 ? 36.111 31.414 -0.326 1.00 60.84 332 GLU C CA 1
ATOM 4449 C C . GLU C 1 174 ? 36.827 31.105 -1.644 1.00 64.22 332 GLU C C 1
ATOM 4450 O O . GLU C 1 174 ? 36.383 31.519 -2.716 1.00 65.57 332 GLU C O 1
ATOM 4456 N N . GLU C 1 175 ? 37.948 30.393 -1.549 1.00 67.31 333 GLU C N 1
ATOM 4457 C CA . GLU C 1 175 ? 38.713 29.980 -2.721 1.00 69.85 333 GLU C CA 1
ATOM 4458 C C . GLU C 1 175 ? 38.328 28.527 -2.953 1.00 71.96 333 GLU C C 1
ATOM 4459 O O . GLU C 1 175 ? 37.421 28.019 -2.292 1.00 72.13 333 GLU C O 1
ATOM 4465 N N . LYS C 1 176 ? 39.010 27.841 -3.864 1.00 73.70 334 LYS C N 1
ATOM 4466 C CA . LYS C 1 176 ? 38.660 26.450 -4.142 1.00 74.92 334 LYS C CA 1
ATOM 4467 C C . LYS C 1 176 ? 38.926 25.486 -2.979 1.00 74.79 334 LYS C C 1
ATOM 4468 O O . LYS C 1 176 ? 38.100 24.617 -2.696 1.00 74.46 334 LYS C O 1
ATOM 4474 N N . HIS C 1 177 ? 40.063 25.635 -2.302 1.00 74.34 335 HIS C N 1
ATOM 4475 C CA . HIS C 1 177 ? 40.391 24.744 -1.188 1.00 74.40 335 HIS C CA 1
ATOM 4476 C C . HIS C 1 177 ? 40.524 25.434 0.174 1.00 71.69 335 HIS C C 1
ATOM 4477 O O . HIS C 1 177 ? 40.198 24.843 1.207 1.00 72.90 335 HIS C O 1
ATOM 4484 N N . TYR C 1 178 ? 41.004 26.674 0.174 1.00 67.49 336 TYR C N 1
ATOM 4485 C CA . TYR C 1 178 ? 41.191 27.437 1.410 1.00 62.78 336 TYR C CA 1
ATOM 4486 C C . TYR C 1 178 ? 40.344 28.711 1.421 1.00 58.44 336 TYR C C 1
ATOM 4487 O O . TYR C 1 178 ? 39.444 28.887 0.597 1.00 56.63 336 TYR C O 1
ATOM 4488 N N . TYR C 1 179 ? 40.646 29.598 2.364 1.00 52.56 337 TYR C N 1
ATOM 4489 C CA . TYR C 1 179 ? 39.931 30.863 2.493 1.00 48.69 337 TYR C CA 1
ATOM 4490 C C . TYR C 1 179 ? 40.932 32.004 2.546 1.00 46.39 337 TYR C C 1
ATOM 4491 O O . TYR C 1 179 ? 41.983 31.867 3.159 1.00 45.65 337 TYR C O 1
ATOM 4500 N N . LYS C 1 180 ? 40.635 33.121 1.895 1.00 43.64 338 LYS C N 1
ATOM 4501 C CA . LYS C 1 180 ? 41.561 34.235 1.970 1.00 42.93 338 LYS C CA 1
ATOM 4502 C C . LYS C 1 180 ? 40.900 35.392 2.696 1.00 41.00 338 LYS C C 1
ATOM 4503 O O . LYS C 1 180 ? 39.688 35.578 2.616 1.00 40.90 338 LYS C O 1
ATOM 4509 N N . VAL C 1 181 ? 41.705 36.141 3.440 1.00 38.55 339 VAL C N 1
ATOM 4510 C CA . VAL C 1 181 ? 41.231 37.307 4.160 1.00 36.14 339 VAL C CA 1
ATOM 4511 C C . VAL C 1 181 ? 41.911 38.506 3.512 1.00 36.38 339 VAL C C 1
ATOM 4512 O O . VAL C 1 181 ? 43.145 38.578 3.473 1.00 35.83 339 VAL C O 1
ATOM 4516 N N . ASP C 1 182 ? 41.113 39.448 3.017 1.00 36.14 340 ASP C N 1
ATOM 4517 C CA . ASP C 1 182 ? 41.661 40.634 2.362 1.00 37.49 340 ASP C CA 1
ATOM 4518 C C . ASP C 1 182 ? 41.578 41.838 3.280 1.00 37.01 340 ASP C C 1
ATOM 4519 O O . ASP C 1 182 ? 40.566 42.536 3.308 1.00 36.78 340 ASP C O 1
ATOM 4524 N N . TYR C 1 183 ? 42.651 42.090 4.021 1.00 36.65 341 TYR C N 1
ATOM 4525 C CA . TYR C 1 183 ? 42.657 43.208 4.943 1.00 39.05 341 TYR C CA 1
ATOM 4526 C C . TYR C 1 183 ? 42.465 44.594 4.337 1.00 38.23 341 TYR C C 1
ATOM 4527 O O . TYR C 1 183 ? 42.176 45.547 5.063 1.00 38.60 341 TYR C O 1
ATOM 4536 N N . SER C 1 184 ? 42.616 44.724 3.024 1.00 36.58 342 SER C N 1
ATOM 4537 C CA . SER C 1 184 ? 42.420 46.032 2.425 1.00 37.53 342 SER C CA 1
ATOM 4538 C C . SER C 1 184 ? 40.933 46.409 2.554 1.00 38.47 342 SER C C 1
ATOM 4539 O O . SER C 1 184 ? 40.556 47.569 2.355 1.00 38.96 342 SER C O 1
ATOM 4542 N N . ARG C 1 185 ? 40.094 45.434 2.915 1.00 37.72 343 ARG C N 1
ATOM 4543 C CA . ARG C 1 185 ? 38.662 45.681 3.118 1.00 38.72 343 ARG C CA 1
ATOM 4544 C C . ARG C 1 185 ? 38.304 45.881 4.595 1.00 36.54 343 ARG C C 1
ATOM 4545 O O . ARG C 1 185 ? 37.167 46.225 4.905 1.00 37.90 343 ARG C O 1
ATOM 4553 N N . PHE C 1 186 ? 39.262 45.674 5.496 1.00 34.04 344 PHE C N 1
ATOM 4554 C CA . PHE C 1 186 ? 39.002 45.791 6.943 1.00 32.53 344 PHE C CA 1
ATOM 4555 C C . PHE C 1 186 ? 38.200 47.016 7.365 1.00 33.12 344 PHE C C 1
ATOM 4556 O O . PHE C 1 186 ? 37.129 46.887 7.958 1.00 32.93 344 PHE C O 1
ATOM 4564 N N . HIS C 1 187 ? 38.720 48.203 7.065 1.00 33.86 345 HIS C N 1
ATOM 4565 C CA . HIS C 1 187 ? 38.054 49.457 7.431 1.00 35.70 345 HIS C CA 1
ATOM 4566 C C . HIS C 1 187 ? 36.921 49.910 6.511 1.00 35.98 345 HIS C C 1
ATOM 4567 O O . HIS C 1 187 ? 36.172 50.815 6.866 1.00 37.03 345 HIS C O 1
ATOM 4574 N N . LYS C 1 188 ? 36.790 49.305 5.339 1.00 37.05 346 LYS C N 1
ATOM 4575 C CA . LYS C 1 188 ? 35.760 49.740 4.396 1.00 39.41 346 LYS C CA 1
ATOM 4576 C C . LYS C 1 188 ? 34.331 49.327 4.737 1.00 39.55 346 LYS C C 1
ATOM 4577 O O . LYS C 1 188 ? 34.084 48.277 5.341 1.00 39.12 346 LYS C O 1
ATOM 4583 N N . THR C 1 189 ? 33.388 50.170 4.332 1.00 40.41 347 THR C N 1
ATOM 4584 C CA . THR C 1 189 ? 31.968 49.918 4.550 1.00 40.39 347 THR C CA 1
ATOM 4585 C C . THR C 1 189 ? 31.179 50.353 3.318 1.00 40.57 347 THR C C 1
ATOM 4586 O O . THR C 1 189 ? 31.732 50.949 2.398 1.00 39.24 347 THR C O 1
ATOM 4590 N N . TYR C 1 190 ? 29.887 50.040 3.310 1.00 42.17 348 TYR C N 1
ATOM 4591 C CA . TYR C 1 190 ? 29.000 50.425 2.220 1.00 42.98 348 TYR C CA 1
ATOM 4592 C C . TYR C 1 190 ? 27.678 50.877 2.839 1.00 44.33 348 TYR C C 1
ATOM 4593 O O . TYR C 1 190 ? 27.339 50.475 3.956 1.00 46.13 348 TYR C O 1
ATOM 4602 N N . GLU C 1 191 ? 26.943 51.716 2.118 1.00 45.76 349 GLU C N 1
ATOM 4603 C CA . GLU C 1 191 ? 25.684 52.259 2.614 1.00 47.12 349 GLU C CA 1
ATOM 4604 C C . GLU C 1 191 ? 24.455 51.360 2.541 1.00 45.73 349 GLU C C 1
ATOM 4605 O O . GLU C 1 191 ? 24.336 50.494 1.678 1.00 43.40 349 GLU C O 1
ATOM 4611 N N . VAL C 1 192 ? 23.541 51.589 3.480 1.00 45.06 350 VAL C N 1
ATOM 4612 C CA . VAL C 1 192 ? 22.284 50.855 3.577 1.00 44.22 350 VAL C CA 1
ATOM 4613 C C . VAL C 1 192 ? 21.188 51.897 3.831 1.00 45.69 350 VAL C C 1
ATOM 4614 O O . VAL C 1 192 ? 20.774 52.121 4.969 1.00 43.49 350 VAL C O 1
ATOM 4618 N N . PRO C 1 193 ? 20.720 52.556 2.757 1.00 47.44 351 PRO C N 1
ATOM 4619 C CA . PRO C 1 193 ? 19.682 53.595 2.775 1.00 47.48 351 PRO C CA 1
ATOM 4620 C C . PRO C 1 193 ? 18.418 53.206 3.539 1.00 47.42 351 PRO C C 1
ATOM 4621 O O . PRO C 1 193 ? 17.770 54.045 4.150 1.00 47.52 351 PRO C O 1
ATOM 4625 N N . ASN C 1 194 ? 18.086 51.924 3.491 1.00 49.32 352 ASN C N 1
ATOM 4626 C CA . ASN C 1 194 ? 16.905 51.375 4.143 1.00 50.75 352 ASN C CA 1
ATOM 4627 C C . ASN C 1 194 ? 16.922 51.586 5.657 1.00 50.04 352 ASN C C 1
ATOM 4628 O O . ASN C 1 194 ? 15.879 51.566 6.310 1.00 50.10 352 ASN C O 1
ATOM 4633 N N . THR C 1 195 ? 18.110 51.790 6.207 1.00 49.54 353 THR C N 1
ATOM 4634 C CA . THR C 1 195 ? 18.276 51.951 7.641 1.00 49.00 353 THR C CA 1
ATOM 4635 C C . THR C 1 195 ? 17.399 53.000 8.324 1.00 49.94 353 THR C C 1
ATOM 4636 O O . THR C 1 195 ? 17.409 54.180 7.966 1.00 50.88 353 THR C O 1
ATOM 4640 N N . PRO C 1 196 ? 16.611 52.569 9.321 1.00 49.29 354 PRO C N 1
ATOM 4641 C CA . PRO C 1 196 ? 15.726 53.467 10.070 1.00 49.64 354 PRO C CA 1
ATOM 4642 C C . PRO C 1 196 ? 16.544 54.595 10.682 1.00 49.54 354 PRO C C 1
ATOM 4643 O O . PRO C 1 196 ? 17.681 54.388 11.111 1.00 49.17 354 PRO C O 1
ATOM 4647 N N . LEU C 1 197 ? 15.965 55.787 10.735 1.00 49.91 355 LEU C N 1
ATOM 4648 C CA . LEU C 1 197 ? 16.674 56.937 11.283 1.00 50.76 355 LEU C CA 1
ATOM 4649 C C . LEU C 1 197 ? 16.279 57.223 12.726 1.00 50.95 355 LEU C C 1
ATOM 4650 O O . LEU C 1 197 ? 16.918 58.026 13.393 1.00 51.73 355 LEU C O 1
ATOM 4655 N N . CYS C 1 198 ? 15.236 56.551 13.206 1.00 52.08 356 CYS C N 1
ATOM 4656 C CA . CYS C 1 198 ? 14.753 56.744 14.568 1.00 53.09 356 CYS C CA 1
ATOM 4657 C C . CYS C 1 198 ? 15.504 55.876 15.573 1.00 52.56 356 CYS C C 1
ATOM 4658 O O . CYS C 1 198 ? 16.139 54.893 15.201 1.00 52.63 356 CYS C O 1
ATOM 4661 N N . SER C 1 199 ? 15.405 56.231 16.850 1.00 52.21 357 SER C N 1
ATOM 4662 C CA . SER C 1 199 ? 16.071 55.479 17.903 1.00 51.71 357 SER C CA 1
ATOM 4663 C C . SER C 1 199 ? 15.471 54.090 18.041 1.00 51.48 357 SER C C 1
ATOM 4664 O O . SER C 1 199 ? 14.371 53.821 17.563 1.00 50.77 357 SER C O 1
ATOM 4667 N N . ALA C 1 200 ? 16.206 53.216 18.714 1.00 52.40 358 ALA C N 1
ATOM 4668 C CA . ALA C 1 200 ? 15.768 51.851 18.936 1.00 54.31 358 ALA C CA 1
ATOM 4669 C C . ALA C 1 200 ? 14.461 51.830 19.726 1.00 56.27 358 ALA C C 1
ATOM 4670 O O . ALA C 1 200 ? 13.652 50.918 19.558 1.00 56.91 358 ALA C O 1
ATOM 4672 N N . ARG C 1 201 ? 14.254 52.819 20.595 1.00 58.95 359 ARG C N 1
ATOM 4673 C CA . ARG C 1 201 ? 13.015 52.869 21.372 1.00 62.04 359 ARG C CA 1
ATOM 4674 C C . ARG C 1 201 ? 11.831 53.112 20.433 1.00 62.38 359 ARG C C 1
ATOM 4675 O O . ARG C 1 201 ? 10.797 52.447 20.537 1.00 60.31 359 ARG C O 1
ATOM 4683 N N . ASP C 1 202 ? 11.998 54.069 19.518 1.00 63.47 360 ASP C N 1
ATOM 4684 C CA . ASP C 1 202 ? 10.966 54.410 18.532 1.00 65.60 360 ASP C CA 1
ATOM 4685 C C . ASP C 1 202 ? 10.548 53.177 17.733 1.00 66.63 360 ASP C C 1
ATOM 4686 O O . ASP C 1 202 ? 9.362 52.958 17.489 1.00 66.98 360 ASP C O 1
ATOM 4691 N N . LEU C 1 203 ? 11.531 52.388 17.309 1.00 67.20 361 LEU C N 1
ATOM 4692 C CA . LEU C 1 203 ? 11.260 51.184 16.541 1.00 67.73 361 LEU C CA 1
ATOM 4693 C C . LEU C 1 203 ? 10.540 50.148 17.386 1.00 69.21 361 LEU C C 1
ATOM 4694 O O . LEU C 1 203 ? 9.745 49.368 16.874 1.00 69.61 361 LEU C O 1
ATOM 4699 N N . ALA C 1 204 ? 10.824 50.146 18.684 1.00 71.97 362 ALA C N 1
ATOM 4700 C CA . ALA C 1 204 ? 10.214 49.197 19.609 1.00 74.62 362 ALA C CA 1
ATOM 4701 C C . ALA C 1 204 ? 8.767 49.562 19.905 1.00 77.34 362 ALA C C 1
ATOM 4702 O O . ALA C 1 204 ? 7.885 48.704 19.879 1.00 77.08 362 ALA C O 1
ATOM 4704 N N . GLU C 1 205 ? 8.534 50.837 20.197 1.00 80.93 363 GLU C N 1
ATOM 4705 C CA . GLU C 1 205 ? 7.196 51.316 20.501 1.00 84.99 363 GLU C CA 1
ATOM 4706 C C . GLU C 1 205 ? 6.350 51.372 19.236 1.00 86.57 363 GLU C C 1
ATOM 4707 O O . GLU C 1 205 ? 5.127 51.461 19.303 1.00 87.28 363 GLU C O 1
ATOM 4713 N N . LYS C 1 206 ? 7.000 51.309 18.080 1.00 88.20 364 LYS C N 1
ATOM 4714 C CA . LYS C 1 206 ? 6.268 51.352 16.827 1.00 90.13 364 LYS C CA 1
ATOM 4715 C C . LYS C 1 206 ? 5.749 49.959 16.470 1.00 91.56 364 LYS C C 1
ATOM 4716 O O . LYS C 1 206 ? 5.773 49.554 15.309 1.00 91.63 364 LYS C O 1
ATOM 4722 N N . LYS C 1 207 ? 5.280 49.234 17.485 1.00 93.48 365 LYS C N 1
ATOM 4723 C CA . LYS C 1 207 ? 4.733 47.887 17.307 1.00 94.86 365 LYS C CA 1
ATOM 4724 C C . LYS C 1 207 ? 3.670 47.573 18.367 1.00 95.07 365 LYS C C 1
ATOM 4725 O O . LYS C 1 207 ? 2.477 47.501 18.000 1.00 95.02 365 LYS C O 1
ATOM 4731 N N . SER D 1 11 ? 40.588 66.060 23.155 1.00 66.38 45 SER D N 1
ATOM 4732 C CA . SER D 1 11 ? 39.188 66.069 23.683 1.00 64.44 45 SER D CA 1
ATOM 4733 C C . SER D 1 11 ? 38.759 64.649 24.058 1.00 62.47 45 SER D C 1
ATOM 4734 O O . SER D 1 11 ? 37.904 64.453 24.929 1.00 63.33 45 SER D O 1
ATOM 4737 N N . ARG D 1 12 ? 39.353 63.661 23.394 1.00 57.65 46 ARG D N 1
ATOM 4738 C CA . ARG D 1 12 ? 39.037 62.269 23.679 1.00 53.36 46 ARG D CA 1
ATOM 4739 C C . ARG D 1 12 ? 39.942 61.756 24.793 1.00 51.16 46 ARG D C 1
ATOM 4740 O O . ARG D 1 12 ? 41.071 62.215 24.940 1.00 49.31 46 ARG D O 1
ATOM 4748 N N . PHE D 1 13 ? 39.442 60.813 25.586 1.00 50.53 47 PHE D N 1
ATOM 4749 C CA . PHE D 1 13 ? 40.237 60.266 26.680 1.00 50.61 47 PHE D CA 1
ATOM 4750 C C . PHE D 1 13 ? 41.158 59.153 26.189 1.00 49.40 47 PHE D C 1
ATOM 4751 O O . PHE D 1 13 ? 42.243 58.946 26.731 1.00 50.95 47 PHE D O 1
ATOM 4759 N N . VAL D 1 14 ? 40.722 58.448 25.153 1.00 47.60 48 VAL D N 1
ATOM 4760 C CA . VAL D 1 14 ? 41.492 57.353 24.570 1.00 46.23 48 VAL D CA 1
ATOM 4761 C C . VAL D 1 14 ? 41.688 57.587 23.067 1.00 45.46 48 VAL D C 1
ATOM 4762 O O . VAL D 1 14 ? 40.734 57.887 22.353 1.00 43.91 48 VAL D O 1
ATOM 4766 N N . LYS D 1 15 ? 42.918 57.446 22.592 1.00 44.94 49 LYS D N 1
ATOM 4767 C CA . LYS D 1 15 ? 43.211 57.647 21.181 1.00 46.56 49 LYS D CA 1
ATOM 4768 C C . LYS D 1 15 ? 42.957 56.358 20.403 1.00 47.35 49 LYS D C 1
ATOM 4769 O O . LYS D 1 15 ? 42.808 55.292 21.001 1.00 48.25 49 LYS D O 1
ATOM 4775 N N . LYS D 1 16 ? 42.914 56.451 19.073 1.00 46.16 50 LYS D N 1
ATOM 4776 C CA . LYS D 1 16 ? 42.670 55.278 18.236 1.00 46.71 50 LYS D CA 1
ATOM 4777 C C . LYS D 1 16 ? 43.764 54.229 18.362 1.00 47.14 50 LYS D C 1
ATOM 4778 O O . LYS D 1 16 ? 43.563 53.068 17.986 1.00 48.74 50 LYS D O 1
ATOM 4784 N N . ASP D 1 17 ? 44.920 54.630 18.885 1.00 46.71 51 ASP D N 1
ATOM 4785 C CA . ASP D 1 17 ? 46.042 53.699 19.060 1.00 48.89 51 ASP D CA 1
ATOM 4786 C C . ASP D 1 17 ? 46.030 53.033 20.433 1.00 47.76 51 ASP D C 1
ATOM 4787 O O . ASP D 1 17 ? 46.877 52.191 20.727 1.00 46.82 51 ASP D O 1
ATOM 4792 N N . GLY D 1 18 ? 45.081 53.429 21.274 1.00 47.49 52 GLY D N 1
ATOM 4793 C CA . GLY D 1 18 ? 44.988 52.834 22.591 1.00 49.44 52 GLY D CA 1
ATOM 4794 C C . GLY D 1 18 ? 45.650 53.600 23.718 1.00 49.76 52 GLY D C 1
ATOM 4795 O O . GLY D 1 18 ? 45.511 53.232 24.887 1.00 49.96 52 GLY D O 1
ATOM 4796 N N . HIS D 1 19 ? 46.379 54.657 23.385 1.00 51.04 53 HIS D N 1
ATOM 4797 C CA . HIS D 1 19 ? 47.038 55.456 24.411 1.00 52.41 53 HIS D CA 1
ATOM 4798 C C . HIS D 1 19 ? 46.037 56.453 24.955 1.00 52.35 53 HIS D C 1
ATOM 4799 O O . HIS D 1 19 ? 45.224 56.998 24.209 1.00 53.70 53 HIS D O 1
ATOM 4806 N N . CYS D 1 20 ? 46.094 56.683 26.258 1.00 51.76 54 CYS D N 1
ATOM 4807 C CA . CYS D 1 20 ? 45.173 57.605 26.898 1.00 53.27 54 CYS D CA 1
ATOM 4808 C C . CYS D 1 20 ? 45.686 59.029 26.996 1.00 53.44 54 CYS D C 1
ATOM 4809 O O . CYS D 1 20 ? 46.838 59.278 27.355 1.00 52.92 54 CYS D O 1
ATOM 4812 N N . ASN D 1 21 ? 44.803 59.966 26.682 1.00 54.01 55 ASN D N 1
ATOM 4813 C CA . ASN D 1 21 ? 45.135 61.377 26.721 1.00 54.94 55 ASN D CA 1
ATOM 4814 C C . ASN D 1 21 ? 44.980 61.906 28.133 1.00 54.02 55 ASN D C 1
ATOM 4815 O O . ASN D 1 21 ? 44.216 62.839 28.377 1.00 54.12 55 ASN D O 1
ATOM 4820 N N . VAL D 1 22 ? 45.707 61.309 29.065 1.00 54.50 56 VAL D N 1
ATOM 4821 C CA . VAL D 1 22 ? 45.614 61.737 30.445 1.00 55.54 56 VAL D CA 1
ATOM 4822 C C . VAL D 1 22 ? 46.965 62.025 31.081 1.00 56.79 56 VAL D C 1
ATOM 4823 O O . VAL D 1 22 ? 47.908 61.243 30.962 1.00 55.35 56 VAL D O 1
ATOM 4827 N N . GLN D 1 23 ? 47.044 63.165 31.759 1.00 59.11 57 GLN D N 1
ATOM 4828 C CA . GLN D 1 23 ? 48.259 63.585 32.447 1.00 61.19 57 GLN D CA 1
ATOM 4829 C C . GLN D 1 23 ? 48.027 63.412 33.946 1.00 61.28 57 GLN D C 1
ATOM 4830 O O . GLN D 1 23 ? 46.937 63.692 34.445 1.00 61.36 57 GLN D O 1
ATOM 4836 N N . PHE D 1 24 ? 49.039 62.937 34.662 1.00 61.73 58 PHE D N 1
ATOM 4837 C CA . PHE D 1 24 ? 48.907 62.759 36.105 1.00 62.64 58 PHE D CA 1
ATOM 4838 C C . PHE D 1 24 ? 49.784 63.785 36.819 1.00 62.58 58 PHE D C 1
ATOM 4839 O O . PHE D 1 24 ? 50.932 64.012 36.428 1.00 62.97 58 PHE D O 1
ATOM 4847 N N . ILE D 1 25 ? 49.237 64.408 37.858 1.00 62.46 59 ILE D N 1
ATOM 4848 C CA . ILE D 1 25 ? 49.969 65.406 38.633 1.00 63.09 59 ILE D CA 1
ATOM 4849 C C . ILE D 1 25 ? 49.852 65.110 40.127 1.00 64.34 59 ILE D C 1
ATOM 4850 O O . ILE D 1 25 ? 48.885 64.489 40.567 1.00 64.11 59 ILE D O 1
ATOM 4855 N N . ASN D 1 26 ? 50.841 65.554 40.900 1.00 65.43 60 ASN D N 1
ATOM 4856 C CA . ASN D 1 26 ? 50.844 65.351 42.346 1.00 66.52 60 ASN D CA 1
ATOM 4857 C C . ASN D 1 26 ? 50.731 63.876 42.698 1.00 69.30 60 ASN D C 1
ATOM 4858 O O . ASN D 1 26 ? 50.018 63.503 43.630 1.00 70.43 60 ASN D O 1
ATOM 4863 N N . VAL D 1 27 ? 51.443 63.041 41.952 1.00 72.53 61 VAL D N 1
ATOM 4864 C CA . VAL D 1 27 ? 51.418 61.602 42.169 1.00 75.30 61 VAL D CA 1
ATOM 4865 C C . VAL D 1 27 ? 52.175 61.174 43.423 1.00 77.74 61 VAL D C 1
ATOM 4866 O O . VAL D 1 27 ? 52.114 60.011 43.819 1.00 78.80 61 VAL D O 1
ATOM 4870 N N . GLY D 1 28 ? 52.882 62.107 44.051 1.00 80.53 62 GLY D N 1
ATOM 4871 C CA . GLY D 1 28 ? 53.639 61.769 45.246 1.00 84.31 62 GLY D CA 1
ATOM 4872 C C . GLY D 1 28 ? 54.952 61.086 44.900 1.00 87.10 62 GLY D C 1
ATOM 4873 O O . GLY D 1 28 ? 55.344 61.055 43.733 1.00 87.04 62 GLY D O 1
ATOM 4874 N N . GLU D 1 29 ? 55.634 60.536 45.904 1.00 89.82 63 GLU D N 1
ATOM 4875 C CA . GLU D 1 29 ? 56.907 59.857 45.673 1.00 92.63 63 GLU D CA 1
ATOM 4876 C C . GLU D 1 29 ? 56.740 58.342 45.703 1.00 93.52 63 GLU D C 1
ATOM 4877 O O . GLU D 1 29 ? 55.907 57.812 46.441 1.00 94.04 63 GLU D O 1
ATOM 4883 N N . LYS D 1 30 ? 57.537 57.649 44.894 1.00 94.25 188 LYS D N 1
ATOM 4884 C CA . LYS D 1 30 ? 57.476 56.192 44.813 1.00 94.72 188 LYS D CA 1
ATOM 4885 C C . LYS D 1 30 ? 57.752 55.563 46.179 1.00 94.80 188 LYS D C 1
ATOM 4886 O O . LYS D 1 30 ? 56.833 55.119 46.869 1.00 94.88 188 LYS D O 1
ATOM 4892 N N . THR D 1 34 ? 52.371 52.022 42.071 1.00 60.35 192 THR D N 1
ATOM 4893 C CA . THR D 1 34 ? 51.594 50.792 42.204 1.00 61.72 192 THR D CA 1
ATOM 4894 C C . THR D 1 34 ? 50.097 51.057 42.388 1.00 59.95 192 THR D C 1
ATOM 4895 O O . THR D 1 34 ? 49.613 52.153 42.105 1.00 61.42 192 THR D O 1
ATOM 4899 N N . LEU D 1 35 ? 49.362 50.052 42.855 1.00 57.33 193 LEU D N 1
ATOM 4900 C CA . LEU D 1 35 ? 47.921 50.195 43.076 1.00 54.64 193 LEU D CA 1
ATOM 4901 C C . LEU D 1 35 ? 47.661 50.765 44.465 1.00 52.22 193 LEU D C 1
ATOM 4902 O O . LEU D 1 35 ? 48.506 50.663 45.356 1.00 51.31 193 LEU D O 1
ATOM 4907 N N . VAL D 1 36 ? 46.489 51.361 44.648 1.00 49.10 194 VAL D N 1
ATOM 4908 C CA . VAL D 1 36 ? 46.153 51.949 45.936 1.00 46.46 194 VAL D CA 1
ATOM 4909 C C . VAL D 1 36 ? 44.643 52.173 46.141 1.00 44.30 194 VAL D C 1
ATOM 4910 O O . VAL D 1 36 ? 43.888 52.377 45.189 1.00 41.43 194 VAL D O 1
ATOM 4914 N N . PHE D 1 37 ? 44.217 52.130 47.401 1.00 43.23 195 PHE D N 1
ATOM 4915 C CA . PHE D 1 37 ? 42.822 52.330 47.769 1.00 42.75 195 PHE D CA 1
ATOM 4916 C C . PHE D 1 37 ? 42.660 53.577 48.627 1.00 43.84 195 PHE D C 1
ATOM 4917 O O . PHE D 1 37 ? 43.531 53.904 49.434 1.00 44.73 195 PHE D O 1
ATOM 4925 N N . SER D 1 38 ? 41.534 54.261 48.470 1.00 44.19 196 SER D N 1
ATOM 4926 C CA . SER D 1 38 ? 41.276 55.450 49.258 1.00 43.83 196 SER D CA 1
ATOM 4927 C C . SER D 1 38 ? 41.420 55.076 50.729 1.00 44.39 196 SER D C 1
ATOM 4928 O O . SER D 1 38 ? 41.134 53.946 51.124 1.00 42.73 196 SER D O 1
ATOM 4931 N N . HIS D 1 39 ? 41.875 56.024 51.537 1.00 45.41 197 HIS D N 1
ATOM 4932 C CA . HIS D 1 39 ? 42.055 55.767 52.952 1.00 46.54 197 HIS D CA 1
ATOM 4933 C C . HIS D 1 39 ? 40.702 55.467 53.601 1.00 44.76 197 HIS D C 1
ATOM 4934 O O . HIS D 1 39 ? 40.592 54.571 54.432 1.00 45.37 197 HIS D O 1
ATOM 4941 N N . ASN D 1 40 ? 39.672 56.202 53.204 1.00 42.24 198 ASN D N 1
ATOM 4942 C CA . ASN D 1 40 ? 38.344 55.999 53.755 1.00 39.69 198 ASN D CA 1
ATOM 4943 C C . ASN D 1 40 ? 37.343 55.480 52.723 1.00 39.89 198 ASN D C 1
ATOM 4944 O O . ASN D 1 40 ? 37.581 55.521 51.511 1.00 39.16 198 ASN D O 1
ATOM 4949 N N . ALA D 1 41 ? 36.222 54.990 53.235 1.00 36.54 199 ALA D N 1
ATOM 4950 C CA . ALA D 1 41 ? 35.135 54.499 52.413 1.00 36.68 199 ALA D CA 1
ATOM 4951 C C . ALA D 1 41 ? 33.982 55.438 52.761 1.00 35.61 199 ALA D C 1
ATOM 4952 O O . ALA D 1 41 ? 34.010 56.096 53.803 1.00 34.72 199 ALA D O 1
ATOM 4954 N N . VAL D 1 42 ? 32.969 55.500 51.911 1.00 33.74 200 VAL D N 1
ATOM 4955 C CA . VAL D 1 42 ? 31.847 56.380 52.183 1.00 34.21 200 VAL D CA 1
ATOM 4956 C C . VAL D 1 42 ? 30.510 55.704 51.930 1.00 35.43 200 VAL D C 1
ATOM 4957 O O . VAL D 1 42 ? 30.441 54.619 51.359 1.00 35.38 200 VAL D O 1
ATOM 4961 N N . ILE D 1 43 ? 29.445 56.351 52.381 1.00 37.78 201 ILE D N 1
ATOM 4962 C CA . ILE D 1 43 ? 28.098 55.844 52.166 1.00 39.03 201 ILE D CA 1
ATOM 4963 C C . ILE D 1 43 ? 27.248 57.059 51.880 1.00 38.20 201 ILE D C 1
ATOM 4964 O O . ILE D 1 43 ? 27.035 57.894 52.754 1.00 41.42 201 ILE D O 1
ATOM 4969 N N . ALA D 1 44 ? 26.786 57.166 50.641 1.00 39.39 202 ALA D N 1
ATOM 4970 C CA . ALA D 1 44 ? 25.959 58.293 50.232 1.00 41.34 202 ALA D CA 1
ATOM 4971 C C . ALA D 1 44 ? 24.879 57.863 49.258 1.00 41.79 202 ALA D C 1
ATOM 4972 O O . ALA D 1 44 ? 24.830 56.707 48.832 1.00 43.62 202 ALA D O 1
ATOM 4974 N N . MET D 1 45 ? 24.011 58.807 48.926 1.00 42.59 203 MET D N 1
ATOM 4975 C CA . MET D 1 45 ? 22.918 58.569 47.997 1.00 44.38 203 MET D CA 1
ATOM 4976 C C . MET D 1 45 ? 23.409 58.660 46.561 1.00 44.00 203 MET D C 1
ATOM 4977 O O . MET D 1 45 ? 24.035 59.643 46.176 1.00 44.04 203 MET D O 1
ATOM 4982 N N . ARG D 1 46 ? 23.125 57.634 45.774 1.00 44.02 204 ARG D N 1
ATOM 4983 C CA . ARG D 1 46 ? 23.507 57.639 44.377 1.00 45.30 204 ARG D CA 1
ATOM 4984 C C . ARG D 1 46 ? 22.368 57.074 43.539 1.00 45.21 204 ARG D C 1
ATOM 4985 O O . ARG D 1 46 ? 21.952 55.931 43.722 1.00 45.05 204 ARG D O 1
ATOM 4993 N N . ASP D 1 47 ? 21.855 57.898 42.631 1.00 47.25 205 ASP D N 1
ATOM 4994 C CA . ASP D 1 47 ? 20.757 57.511 41.756 1.00 49.59 205 ASP D CA 1
ATOM 4995 C C . ASP D 1 47 ? 19.549 57.017 42.548 1.00 50.00 205 ASP D C 1
ATOM 4996 O O . ASP D 1 47 ? 18.903 56.043 42.170 1.00 52.52 205 ASP D O 1
ATOM 5001 N N . GLY D 1 48 ? 19.252 57.697 43.650 1.00 50.03 206 GLY D N 1
ATOM 5002 C CA . GLY D 1 48 ? 18.113 57.324 44.465 1.00 49.73 206 GLY D CA 1
ATOM 5003 C C . GLY D 1 48 ? 18.307 56.058 45.271 1.00 49.56 206 GLY D C 1
ATOM 5004 O O . GLY D 1 48 ? 17.335 55.452 45.714 1.00 50.28 206 GLY D O 1
ATOM 5005 N N . LYS D 1 49 ? 19.556 55.649 45.468 1.00 49.56 207 LYS D N 1
ATOM 5006 C CA . LYS D 1 49 ? 19.837 54.446 46.243 1.00 47.36 207 LYS D CA 1
ATOM 5007 C C . LYS D 1 49 ? 21.016 54.672 47.176 1.00 44.28 207 LYS D C 1
ATOM 5008 O O . LYS D 1 49 ? 21.960 55.396 46.840 1.00 42.40 207 LYS D O 1
ATOM 5014 N N . LEU D 1 50 ? 20.950 54.061 48.357 1.00 41.95 208 LEU D N 1
ATOM 5015 C CA . LEU D 1 50 ? 22.021 54.190 49.339 1.00 40.53 208 LEU D CA 1
ATOM 5016 C C . LEU D 1 50 ? 23.159 53.278 48.874 1.00 39.98 208 LEU D C 1
ATOM 5017 O O . LEU D 1 50 ? 22.927 52.141 48.486 1.00 38.44 208 LEU D O 1
ATOM 5022 N N . CYS D 1 51 ? 24.386 53.778 48.905 1.00 40.59 209 CYS D N 1
ATOM 5023 C CA . CYS D 1 51 ? 25.515 52.989 48.455 1.00 39.04 209 CYS D CA 1
ATOM 5024 C C . CYS D 1 51 ? 26.755 53.086 49.314 1.00 37.52 209 CYS D C 1
ATOM 5025 O O . CYS D 1 51 ? 27.029 54.107 49.943 1.00 36.73 209 CYS D O 1
ATOM 5028 N N . LEU D 1 52 ? 27.519 52.004 49.316 1.00 35.37 210 LEU D N 1
ATOM 5029 C CA . LEU D 1 52 ? 28.774 51.973 50.031 1.00 33.89 210 LEU D CA 1
ATOM 5030 C C . LEU D 1 52 ? 29.781 52.112 48.894 1.00 34.10 210 LEU D C 1
ATOM 5031 O O . LEU D 1 52 ? 29.741 51.358 47.924 1.00 34.34 210 LEU D O 1
ATOM 5036 N N . MET D 1 53 ? 30.676 53.079 48.995 1.00 34.43 211 MET D N 1
ATOM 5037 C CA . MET D 1 53 ? 31.650 53.268 47.943 1.00 34.50 211 MET D CA 1
ATOM 5038 C C . MET D 1 53 ? 33.078 53.441 48.451 1.00 34.13 211 MET D C 1
ATOM 5039 O O . MET D 1 53 ? 33.300 53.832 49.594 1.00 32.58 211 MET D O 1
ATOM 5044 N N . TRP D 1 54 ? 34.037 53.130 47.579 1.00 32.86 212 TRP D N 1
ATOM 5045 C CA . TRP D 1 54 ? 35.451 53.317 47.860 1.00 32.76 212 TRP D CA 1
ATOM 5046 C C . TRP D 1 54 ? 36.177 53.577 46.555 1.00 33.48 212 TRP D C 1
ATOM 5047 O O . TRP D 1 54 ? 35.684 53.242 45.477 1.00 33.73 212 TRP D O 1
ATOM 5058 N N . ARG D 1 55 ? 37.362 54.165 46.663 1.00 34.05 213 ARG D N 1
ATOM 5059 C CA . ARG D 1 55 ? 38.159 54.513 45.498 1.00 35.36 213 ARG D CA 1
ATOM 5060 C C . ARG D 1 55 ? 39.344 53.605 45.274 1.00 35.45 213 ARG D C 1
ATOM 5061 O O . ARG D 1 55 ? 39.983 53.140 46.214 1.00 35.89 213 ARG D O 1
ATOM 5069 N N . VAL D 1 56 ? 39.632 53.358 44.007 1.00 34.99 214 VAL D N 1
ATOM 5070 C CA . VAL D 1 56 ? 40.766 52.531 43.633 1.00 38.00 214 VAL D CA 1
ATOM 5071 C C . VAL D 1 56 ? 41.484 53.269 42.489 1.00 37.75 214 VAL D C 1
ATOM 5072 O O . VAL D 1 56 ? 40.838 53.860 41.622 1.00 35.84 214 VAL D O 1
ATOM 5076 N N . GLY D 1 57 ? 42.812 53.254 42.509 1.00 40.26 215 GLY D N 1
ATOM 5077 C CA . GLY D 1 57 ? 43.562 53.928 41.470 1.00 43.06 215 GLY D CA 1
ATOM 5078 C C . GLY D 1 57 ? 44.852 53.217 41.098 1.00 47.44 215 GLY D C 1
ATOM 5079 O O . GLY D 1 57 ? 45.297 52.311 41.806 1.00 47.60 215 GLY D O 1
ATOM 5080 N N . ASN D 1 58 ? 45.451 53.625 39.979 1.00 51.06 216 ASN D N 1
ATOM 5081 C CA . ASN D 1 58 ? 46.701 53.041 39.498 1.00 54.30 216 ASN D CA 1
ATOM 5082 C C . ASN D 1 58 ? 47.732 54.143 39.317 1.00 58.14 216 ASN D C 1
ATOM 5083 O O . ASN D 1 58 ? 47.714 54.864 38.317 1.00 58.15 216 ASN D O 1
ATOM 5088 N N . LEU D 1 59 ? 48.629 54.274 40.290 1.00 62.69 217 LEU D N 1
ATOM 5089 C CA . LEU D 1 59 ? 49.672 55.294 40.235 1.00 67.12 217 LEU D CA 1
ATOM 5090 C C . LEU D 1 59 ? 50.783 54.899 39.268 1.00 70.05 217 LEU D C 1
ATOM 5091 O O . LEU D 1 59 ? 51.703 55.678 39.009 1.00 71.45 217 LEU D O 1
ATOM 5096 N N . ARG D 1 60 ? 50.685 53.688 38.727 1.00 72.75 218 ARG D N 1
ATOM 5097 C CA . ARG D 1 60 ? 51.675 53.187 37.783 1.00 74.85 218 ARG D CA 1
ATOM 5098 C C . ARG D 1 60 ? 51.443 53.837 36.425 1.00 74.87 218 ARG D C 1
ATOM 5099 O O . ARG D 1 60 ? 50.605 54.732 36.286 1.00 74.99 218 ARG D O 1
ATOM 5107 N N . LYS D 1 61 ? 52.181 53.381 35.423 1.00 75.32 219 LYS D N 1
ATOM 5108 C CA . LYS D 1 61 ? 52.053 53.926 34.075 1.00 74.88 219 LYS D CA 1
ATOM 5109 C C . LYS D 1 61 ? 51.316 52.983 33.136 1.00 72.72 219 LYS D C 1
ATOM 5110 O O . LYS D 1 61 ? 50.529 53.417 32.296 1.00 73.17 219 LYS D O 1
ATOM 5116 N N . SER D 1 62 ? 51.572 51.690 33.291 1.00 69.26 220 SER D N 1
ATOM 5117 C CA . SER D 1 62 ? 50.954 50.681 32.444 1.00 66.47 220 SER D CA 1
ATOM 5118 C C . SER D 1 62 ? 49.506 50.386 32.804 1.00 61.91 220 SER D C 1
ATOM 5119 O O . SER D 1 62 ? 49.086 50.565 33.946 1.00 61.15 220 SER D O 1
ATOM 5122 N N . HIS D 1 63 ? 48.749 49.922 31.817 1.00 56.69 221 HIS D N 1
ATOM 5123 C CA . HIS D 1 63 ? 47.356 49.594 32.041 1.00 51.51 221 HIS D CA 1
ATOM 5124 C C . HIS D 1 63 ? 47.242 48.283 32.810 1.00 48.26 221 HIS D C 1
ATOM 5125 O O . HIS D 1 63 ? 48.170 47.477 32.821 1.00 46.68 221 HIS D O 1
ATOM 5132 N N . LEU D 1 64 ? 46.109 48.092 33.475 1.00 45.86 222 LEU D N 1
ATOM 5133 C CA . LEU D 1 64 ? 45.862 46.871 34.229 1.00 44.15 222 LEU D CA 1
ATOM 5134 C C . LEU D 1 64 ? 44.965 46.036 33.332 1.00 41.74 222 LEU D C 1
ATOM 5135 O O . LEU D 1 64 ? 43.886 46.485 32.945 1.00 41.35 222 LEU D O 1
ATOM 5140 N N . VAL D 1 65 ? 45.409 44.827 33.008 1.00 37.97 223 VAL D N 1
ATOM 5141 C CA . VAL D 1 65 ? 44.661 43.937 32.126 1.00 35.35 223 VAL D CA 1
ATOM 5142 C C . VAL D 1 65 ? 43.774 42.929 32.864 1.00 35.21 223 VAL D C 1
ATOM 5143 O O . VAL D 1 65 ? 44.227 42.252 33.786 1.00 33.42 223 VAL D O 1
ATOM 5147 N N . GLU D 1 66 ? 42.513 42.824 32.434 1.00 33.87 224 GLU D N 1
ATOM 5148 C CA . GLU D 1 66 ? 41.549 41.899 33.028 1.00 33.29 224 GLU D CA 1
ATOM 5149 C C . GLU D 1 66 ? 41.427 42.191 34.527 1.00 32.47 224 GLU D C 1
ATOM 5150 O O . GLU D 1 66 ? 41.356 41.277 35.359 1.00 32.80 224 GLU D O 1
ATOM 5156 N N . ALA D 1 67 ? 41.389 43.479 34.851 1.00 29.99 225 ALA D N 1
ATOM 5157 C CA . ALA D 1 67 ? 41.267 43.949 36.218 1.00 29.12 225 ALA D CA 1
ATOM 5158 C C . ALA D 1 67 ? 39.846 43.767 36.725 1.00 28.31 225 ALA D C 1
ATOM 5159 O O . ALA D 1 67 ? 38.878 43.934 35.986 1.00 28.92 225 ALA D O 1
ATOM 5161 N N . HIS D 1 68 ? 39.715 43.422 37.990 1.00 29.04 226 HIS D N 1
ATOM 5162 C CA . HIS D 1 68 ? 38.396 43.266 38.551 1.00 30.26 226 HIS D CA 1
ATOM 5163 C C . HIS D 1 68 ? 38.476 43.443 40.064 1.00 31.54 226 HIS D C 1
ATOM 5164 O O . HIS D 1 68 ? 39.526 43.245 40.679 1.00 30.39 226 HIS D O 1
ATOM 5171 N N . VAL D 1 69 ? 37.360 43.822 40.667 1.00 31.99 227 VAL D N 1
ATOM 5172 C CA . VAL D 1 69 ? 37.327 44.065 42.090 1.00 28.45 227 VAL D CA 1
ATOM 5173 C C . VAL D 1 69 ? 36.342 43.150 42.817 1.00 31.70 227 VAL D C 1
ATOM 5174 O O . VAL D 1 69 ? 35.371 42.669 42.238 1.00 30.31 227 VAL D O 1
ATOM 5178 N N . ARG D 1 70 ? 36.623 42.909 44.093 1.00 30.42 228 ARG D N 1
ATOM 5179 C CA . ARG D 1 70 ? 35.789 42.094 44.966 1.00 31.61 228 ARG D CA 1
ATOM 5180 C C . ARG D 1 70 ? 35.797 42.793 46.312 1.00 30.37 228 ARG D C 1
ATOM 5181 O O . ARG D 1 70 ? 36.632 43.663 46.551 1.00 28.43 228 ARG D O 1
ATOM 5189 N N . ALA D 1 71 ? 34.883 42.403 47.194 1.00 29.51 229 ALA D N 1
ATOM 5190 C CA . ALA D 1 71 ? 34.834 42.976 48.542 1.00 30.17 229 ALA D CA 1
ATOM 5191 C C . ALA D 1 71 ? 34.134 41.986 49.444 1.00 29.85 229 ALA D C 1
ATOM 5192 O O . ALA D 1 71 ? 33.274 41.233 48.993 1.00 29.05 229 ALA D O 1
ATOM 5194 N N . GLN D 1 72 ? 34.518 41.974 50.715 1.00 30.27 230 GLN D N 1
ATOM 5195 C CA . GLN D 1 72 ? 33.912 41.067 51.675 1.00 33.04 230 GLN D CA 1
ATOM 5196 C C . GLN D 1 72 ? 33.769 41.695 53.038 1.00 32.44 230 GLN D C 1
ATOM 5197 O O . GLN D 1 72 ? 34.641 42.426 53.485 1.00 29.81 230 GLN D O 1
ATOM 5203 N N . LEU D 1 73 ? 32.671 41.374 53.702 1.00 33.79 231 LEU D N 1
ATOM 5204 C CA . LEU D 1 73 ? 32.428 41.859 55.046 1.00 36.52 231 LEU D CA 1
ATOM 5205 C C . LEU D 1 73 ? 32.957 40.780 55.993 1.00 36.75 231 LEU D C 1
ATOM 5206 O O . LEU D 1 73 ? 32.467 39.656 55.979 1.00 38.36 231 LEU D O 1
ATOM 5211 N N . LEU D 1 74 ? 33.966 41.101 56.791 1.00 37.12 232 LEU D N 1
ATOM 5212 C CA . LEU D 1 74 ? 34.501 40.123 57.724 1.00 39.73 232 LEU D CA 1
ATOM 5213 C C . LEU D 1 74 ? 33.900 40.357 59.095 1.00 41.49 232 LEU D C 1
ATOM 5214 O O . LEU D 1 74 ? 33.959 41.468 59.632 1.00 40.68 232 LEU D O 1
ATOM 5219 N N . LYS D 1 75 ? 33.305 39.314 59.661 1.00 43.97 233 LYS D N 1
ATOM 5220 C CA . LYS D 1 75 ? 32.722 39.423 60.989 1.00 45.53 233 LYS D CA 1
ATOM 5221 C C . LYS D 1 75 ? 32.389 38.070 61.583 1.00 44.34 233 LYS D C 1
ATOM 5222 O O . LYS D 1 75 ? 31.982 37.155 60.872 1.00 43.06 233 LYS D O 1
ATOM 5228 N N . SER D 1 76 ? 32.571 37.948 62.895 1.00 43.72 234 SER D N 1
ATOM 5229 C CA . SER D 1 76 ? 32.262 36.706 63.590 1.00 44.32 234 SER D CA 1
ATOM 5230 C C . SER D 1 76 ? 30.750 36.675 63.824 1.00 43.31 234 SER D C 1
ATOM 5231 O O . SER D 1 76 ? 30.130 37.724 63.966 1.00 44.51 234 SER D O 1
ATOM 5234 N N . ARG D 1 77 ? 30.152 35.487 63.835 1.00 41.06 235 ARG D N 1
ATOM 5235 C CA . ARG D 1 77 ? 28.713 35.389 64.053 1.00 40.60 235 ARG D CA 1
ATOM 5236 C C . ARG D 1 77 ? 28.316 34.013 64.546 1.00 40.56 235 ARG D C 1
ATOM 5237 O O . ARG D 1 77 ? 29.132 33.081 64.549 1.00 41.30 235 ARG D O 1
ATOM 5245 N N . ILE D 1 78 ? 27.064 33.909 64.985 1.00 38.43 236 ILE D N 1
ATOM 5246 C CA . ILE D 1 78 ? 26.514 32.652 65.462 1.00 40.92 236 ILE D CA 1
ATOM 5247 C C . ILE D 1 78 ? 25.411 32.260 64.497 1.00 40.30 236 ILE D C 1
ATOM 5248 O O . ILE D 1 78 ? 24.499 33.042 64.219 1.00 39.73 236 ILE D O 1
ATOM 5253 N N . THR D 1 79 ? 25.531 31.054 63.962 1.00 42.22 237 THR D N 1
ATOM 5254 C CA . THR D 1 79 ? 24.563 30.519 63.023 1.00 42.92 237 THR D CA 1
ATOM 5255 C C . THR D 1 79 ? 23.292 30.290 63.800 1.00 43.81 237 THR D C 1
ATOM 5256 O O . THR D 1 79 ? 23.308 30.302 65.031 1.00 45.85 237 THR D O 1
ATOM 5260 N N . SER D 1 80 ? 22.191 30.072 63.098 1.00 44.09 238 SER D N 1
ATOM 5261 C CA . SER D 1 80 ? 20.926 29.833 63.773 1.00 44.66 238 SER D CA 1
ATOM 5262 C C . SER D 1 80 ? 20.976 28.530 64.570 1.00 44.82 238 SER D C 1
ATOM 5263 O O . SER D 1 80 ? 20.105 28.287 65.396 1.00 46.23 238 SER D O 1
ATOM 5266 N N . GLU D 1 81 ? 21.990 27.700 64.320 1.00 45.12 239 GLU D N 1
ATOM 5267 C CA . GLU D 1 81 ? 22.144 26.432 65.041 1.00 44.86 239 GLU D CA 1
ATOM 5268 C C . GLU D 1 81 ? 23.065 26.587 66.246 1.00 44.55 239 GLU D C 1
ATOM 5269 O O . GLU D 1 81 ? 23.438 25.599 66.880 1.00 43.98 239 GLU D O 1
ATOM 5275 N N . GLY D 1 82 ? 23.449 27.825 66.536 1.00 43.36 240 GLY D N 1
ATOM 5276 C CA . GLY D 1 82 ? 24.321 28.089 67.663 1.00 43.48 240 GLY D CA 1
ATOM 5277 C C . GLY D 1 82 ? 25.800 27.938 67.374 1.00 43.63 240 GLY D C 1
ATOM 5278 O O . GLY D 1 82 ? 26.618 27.998 68.297 1.00 46.34 240 GLY D O 1
ATOM 5279 N N . GLU D 1 83 ? 26.157 27.750 66.107 1.00 42.74 241 GLU D N 1
ATOM 5280 C CA . GLU D 1 83 ? 27.562 27.580 65.729 1.00 43.11 241 GLU D CA 1
ATOM 5281 C C . GLU D 1 83 ? 28.300 28.913 65.656 1.00 42.33 241 GLU D C 1
ATOM 5282 O O . GLU D 1 83 ? 27.846 29.859 65.007 1.00 42.60 241 GLU D O 1
ATOM 5288 N N . TYR D 1 84 ? 29.443 28.979 66.320 1.00 41.70 242 TYR D N 1
ATOM 5289 C CA . TYR D 1 84 ? 30.247 30.189 66.322 1.00 42.78 242 TYR D CA 1
ATOM 5290 C C . TYR D 1 84 ? 31.290 30.141 65.212 1.00 41.96 242 TYR D C 1
ATOM 5291 O O . TYR D 1 84 ? 31.986 29.147 65.041 1.00 43.47 242 TYR D O 1
ATOM 5300 N N . ILE D 1 85 ? 31.379 31.218 64.449 1.00 43.69 243 ILE D N 1
ATOM 5301 C CA . ILE D 1 85 ? 32.344 31.298 63.374 1.00 44.77 243 ILE D CA 1
ATOM 5302 C C . ILE D 1 85 ? 33.235 32.499 63.668 1.00 46.44 243 ILE D C 1
ATOM 5303 O O . ILE D 1 85 ? 32.779 33.642 63.630 1.00 46.24 243 ILE D O 1
ATOM 5308 N N . PRO D 1 86 ? 34.514 32.246 63.987 1.00 48.89 244 PRO D N 1
ATOM 5309 C CA . PRO D 1 86 ? 35.504 33.282 64.306 1.00 50.67 244 PRO D CA 1
ATOM 5310 C C . PRO D 1 86 ? 35.467 34.495 63.378 1.00 52.50 244 PRO D C 1
ATOM 5311 O O . PRO D 1 86 ? 35.467 35.632 63.844 1.00 54.10 244 PRO D O 1
ATOM 5315 N N . LEU D 1 87 ? 35.450 34.264 62.071 1.00 52.45 245 LEU D N 1
ATOM 5316 C CA . LEU D 1 87 ? 35.395 35.376 61.132 1.00 54.16 245 LEU D CA 1
ATOM 5317 C C . LEU D 1 87 ? 34.741 34.993 59.819 1.00 54.18 245 LEU D C 1
ATOM 5318 O O . LEU D 1 87 ? 35.422 34.706 58.839 1.00 55.39 245 LEU D O 1
ATOM 5323 N N . ASP D 1 88 ? 33.413 34.989 59.804 1.00 52.82 246 ASP D N 1
ATOM 5324 C CA . ASP D 1 88 ? 32.677 34.632 58.607 1.00 51.39 246 ASP D CA 1
ATOM 5325 C C . ASP D 1 88 ? 32.910 35.679 57.517 1.00 49.84 246 ASP D C 1
ATOM 5326 O O . ASP D 1 88 ? 32.971 36.876 57.795 1.00 48.81 246 ASP D O 1
ATOM 5331 N N . GLN D 1 89 ? 33.070 35.208 56.286 1.00 47.33 247 GLN D N 1
ATOM 5332 C CA . GLN D 1 89 ? 33.291 36.081 55.151 1.00 47.97 247 GLN D CA 1
ATOM 5333 C C . GLN D 1 89 ? 31.990 36.216 54.354 1.00 47.05 247 GLN D C 1
ATOM 5334 O O . GLN D 1 89 ? 31.429 35.234 53.860 1.00 47.40 247 GLN D O 1
ATOM 5340 N N . ILE D 1 90 ? 31.486 37.443 54.274 1.00 45.01 248 ILE D N 1
ATOM 5341 C CA . ILE D 1 90 ? 30.237 37.713 53.570 1.00 41.51 248 ILE D CA 1
ATOM 5342 C C . ILE D 1 90 ? 30.530 38.589 52.372 1.00 39.18 248 ILE D C 1
ATOM 5343 O O . ILE D 1 90 ? 31.050 39.698 52.510 1.00 38.90 248 ILE D O 1
ATOM 5348 N N . ASP D 1 91 ? 30.189 38.091 51.193 1.00 38.12 249 ASP D N 1
ATOM 5349 C CA . ASP D 1 91 ? 30.438 38.826 49.964 1.00 37.81 249 ASP D CA 1
ATOM 5350 C C . ASP D 1 91 ? 29.633 40.120 49.839 1.00 35.15 249 ASP D C 1
ATOM 5351 O O . ASP D 1 91 ? 28.471 40.189 50.231 1.00 35.70 249 ASP D O 1
ATOM 5356 N N . ILE D 1 92 ? 30.283 41.144 49.300 1.00 32.66 250 ILE D N 1
ATOM 5357 C CA . ILE D 1 92 ? 29.658 42.438 49.073 1.00 34.00 250 ILE D CA 1
ATOM 5358 C C . ILE D 1 92 ? 29.640 42.660 47.569 1.00 34.33 250 ILE D C 1
ATOM 5359 O O . ILE D 1 92 ? 30.677 42.864 46.935 1.00 34.88 250 ILE D O 1
ATOM 5364 N N . ASN D 1 93 ? 28.446 42.609 47.004 1.00 33.86 251 ASN D N 1
ATOM 5365 C CA . ASN D 1 93 ? 28.264 42.745 45.571 1.00 34.04 251 ASN D CA 1
ATOM 5366 C C . ASN D 1 93 ? 28.769 44.015 44.906 1.00 33.34 251 ASN D C 1
ATOM 5367 O O . ASN D 1 93 ? 28.271 45.111 45.173 1.00 35.69 251 ASN D O 1
ATOM 5372 N N . VAL D 1 94 ? 29.754 43.875 44.028 1.00 31.11 252 VAL D N 1
ATOM 5373 C CA . VAL D 1 94 ? 30.278 45.038 43.309 1.00 30.69 252 VAL D CA 1
ATOM 5374 C C . VAL D 1 94 ? 30.053 44.955 41.797 1.00 30.95 252 VAL D C 1
ATOM 5375 O O . VAL D 1 94 ? 30.749 45.613 41.027 1.00 30.85 252 VAL D O 1
ATOM 5379 N N . GLY D 1 95 ? 29.090 44.142 41.375 1.00 29.23 253 GLY D N 1
ATOM 5380 C CA . GLY D 1 95 ? 28.806 44.036 39.961 1.00 29.87 253 GLY D CA 1
ATOM 5381 C C . GLY D 1 95 ? 29.073 42.705 39.291 1.00 29.37 253 GLY D C 1
ATOM 5382 O O . GLY D 1 95 ? 28.854 42.568 38.087 1.00 29.79 253 GLY D O 1
ATOM 5383 N N . PHE D 1 96 ? 29.532 41.715 40.046 1.00 29.87 254 PHE D N 1
ATOM 5384 C CA . PHE D 1 96 ? 29.819 40.402 39.453 1.00 31.49 254 PHE D CA 1
ATOM 5385 C C . PHE D 1 96 ? 28.741 39.848 38.527 1.00 33.03 254 PHE D C 1
ATOM 5386 O O . PHE D 1 96 ? 29.059 39.285 37.480 1.00 33.32 254 PHE D O 1
ATOM 5394 N N . ASP D 1 97 ? 27.474 40.001 38.911 1.00 34.89 255 ASP D N 1
ATOM 5395 C CA . ASP D 1 97 ? 26.362 39.459 38.117 1.00 36.76 255 ASP D CA 1
ATOM 5396 C C . ASP D 1 97 ? 26.191 39.977 36.705 1.00 35.67 255 ASP D C 1
ATOM 5397 O O . ASP D 1 97 ? 25.594 39.302 35.874 1.00 33.40 255 ASP D O 1
ATOM 5402 N N . SER D 1 98 ? 26.674 41.180 36.430 1.00 34.65 256 SER D N 1
ATOM 5403 C CA . SER D 1 98 ? 26.520 41.714 35.091 1.00 34.71 256 SER D CA 1
ATOM 5404 C C . SER D 1 98 ? 27.889 41.984 34.510 1.00 35.39 256 SER D C 1
ATOM 5405 O O . SER D 1 98 ? 28.030 42.630 33.468 1.00 36.55 256 SER D O 1
ATOM 5408 N N . GLY D 1 99 ? 28.901 41.476 35.199 1.00 34.13 257 GLY D N 1
ATOM 5409 C CA . GLY D 1 99 ? 30.260 41.638 34.735 1.00 32.37 257 GLY D CA 1
ATOM 5410 C C . GLY D 1 99 ? 30.864 43.007 34.958 1.00 33.50 257 GLY D C 1
ATOM 5411 O O . GLY D 1 99 ? 31.993 43.245 34.522 1.00 34.52 257 GLY D O 1
ATOM 5412 N N . ILE D 1 100 ? 30.157 43.911 35.632 1.00 32.48 258 ILE D N 1
ATOM 5413 C CA . ILE D 1 100 ? 30.725 45.240 35.854 1.00 33.35 258 ILE D CA 1
ATOM 5414 C C . ILE D 1 100 ? 31.676 45.303 37.047 1.00 34.56 258 ILE D C 1
ATOM 5415 O O . ILE D 1 100 ? 32.021 46.380 37.526 1.00 34.93 258 ILE D O 1
ATOM 5420 N N . ASP D 1 101 ? 32.088 44.136 37.527 1.00 33.57 259 ASP D N 1
ATOM 5421 C CA . ASP D 1 101 ? 33.040 44.048 38.623 1.00 34.40 259 ASP D CA 1
ATOM 5422 C C . ASP D 1 101 ? 34.391 44.183 37.917 1.00 33.00 259 ASP D C 1
ATOM 5423 O O . ASP D 1 101 ? 35.438 44.403 38.527 1.00 32.13 259 ASP D O 1
ATOM 5428 N N . ARG D 1 102 ? 34.335 44.057 36.598 1.00 31.73 260 ARG D N 1
ATOM 5429 C CA . ARG D 1 102 ? 35.510 44.169 35.760 1.00 31.48 260 ARG D CA 1
ATOM 5430 C C . ARG D 1 102 ? 35.669 45.629 35.425 1.00 33.12 260 ARG D C 1
ATOM 5431 O O . ARG D 1 102 ? 34.718 46.281 34.982 1.00 33.69 260 ARG D O 1
ATOM 5439 N N . ILE D 1 103 ? 36.865 46.164 35.620 1.00 33.44 261 ILE D N 1
ATOM 5440 C CA . ILE D 1 103 ? 37.037 47.580 35.347 1.00 34.42 261 ILE D CA 1
ATOM 5441 C C . ILE D 1 103 ? 38.126 47.914 34.352 1.00 35.59 261 ILE D C 1
ATOM 5442 O O . ILE D 1 103 ? 39.012 47.112 34.073 1.00 34.43 261 ILE D O 1
ATOM 5447 N N . PHE D 1 104 ? 38.027 49.114 33.801 1.00 36.01 262 PHE D N 1
ATOM 5448 C CA . PHE D 1 104 ? 39.035 49.622 32.900 1.00 36.97 262 PHE D CA 1
ATOM 5449 C C . PHE D 1 104 ? 39.569 50.747 33.768 1.00 37.22 262 PHE D C 1
ATOM 5450 O O . PHE D 1 104 ? 38.957 51.810 33.869 1.00 38.12 262 PHE D O 1
ATOM 5458 N N . LEU D 1 105 ? 40.690 50.467 34.430 1.00 39.10 263 LEU D N 1
ATOM 5459 C CA . LEU D 1 105 ? 41.325 51.386 35.373 1.00 40.67 263 LEU D CA 1
ATOM 5460 C C . LEU D 1 105 ? 42.349 52.320 34.741 1.00 43.28 263 LEU D C 1
ATOM 5461 O O . LEU D 1 105 ? 43.419 51.887 34.312 1.00 46.45 263 LEU D O 1
ATOM 5466 N N . VAL D 1 106 ? 42.026 53.603 34.697 1.00 42.42 264 VAL D N 1
ATOM 5467 C CA . VAL D 1 106 ? 42.945 54.584 34.144 1.00 44.34 264 VAL D CA 1
ATOM 5468 C C . VAL D 1 106 ? 43.087 55.663 35.202 1.00 43.68 264 VAL D C 1
ATOM 5469 O O . VAL D 1 106 ? 44.138 55.809 35.824 1.00 43.73 264 VAL D O 1
ATOM 5473 N N . SER D 1 107 ? 42.013 56.411 35.402 1.00 43.37 265 SER D N 1
ATOM 5474 C CA . SER D 1 107 ? 41.989 57.445 36.420 1.00 43.47 265 SER D CA 1
ATOM 5475 C C . SER D 1 107 ? 41.215 56.838 37.587 1.00 42.35 265 SER D C 1
ATOM 5476 O O . SER D 1 107 ? 40.376 55.966 37.399 1.00 40.89 265 SER D O 1
ATOM 5479 N N . PRO D 1 108 ? 41.484 57.294 38.811 1.00 42.80 266 PRO D N 1
ATOM 5480 C CA . PRO D 1 108 ? 40.781 56.750 39.975 1.00 42.35 266 PRO D CA 1
ATOM 5481 C C . PRO D 1 108 ? 39.301 56.453 39.734 1.00 42.02 266 PRO D C 1
ATOM 5482 O O . PRO D 1 108 ? 38.559 57.288 39.222 1.00 43.99 266 PRO D O 1
ATOM 5486 N N . ILE D 1 109 ? 38.892 55.246 40.102 1.00 39.06 267 ILE D N 1
ATOM 5487 C CA . ILE D 1 109 ? 37.520 54.813 39.937 1.00 37.43 267 ILE D CA 1
ATOM 5488 C C . ILE D 1 109 ? 36.842 54.610 41.280 1.00 37.73 267 ILE D C 1
ATOM 5489 O O . ILE D 1 109 ? 37.438 54.087 42.225 1.00 36.15 267 ILE D O 1
ATOM 5494 N N . THR D 1 110 ? 35.587 55.030 41.356 1.00 36.75 268 THR D N 1
ATOM 5495 C CA . THR D 1 110 ? 34.821 54.865 42.575 1.00 36.58 268 THR D CA 1
ATOM 5496 C C . THR D 1 110 ? 33.999 53.583 42.422 1.00 37.08 268 THR D C 1
ATOM 5497 O O . THR D 1 110 ? 33.075 53.499 41.612 1.00 35.35 268 THR D O 1
ATOM 5501 N N . ILE D 1 111 ? 34.387 52.569 43.188 1.00 37.31 269 ILE D N 1
ATOM 5502 C CA . ILE D 1 111 ? 33.708 51.283 43.182 1.00 35.58 269 ILE D CA 1
ATOM 5503 C C . ILE D 1 111 ? 32.428 51.467 43.963 1.00 35.99 269 ILE D C 1
ATOM 5504 O O . ILE D 1 111 ? 32.418 52.055 45.050 1.00 34.89 269 ILE D O 1
ATOM 5509 N N . VAL D 1 112 ? 31.339 50.974 43.393 1.00 36.42 270 VAL D N 1
ATOM 5510 C CA . VAL D 1 112 ? 30.029 51.140 43.998 1.00 36.32 270 VAL D CA 1
ATOM 5511 C C . VAL D 1 112 ? 29.335 49.856 44.428 1.00 36.26 270 VAL D C 1
ATOM 5512 O O . VAL D 1 112 ? 29.218 48.915 43.652 1.00 37.42 270 VAL D O 1
ATOM 5516 N N . HIS D 1 113 ? 28.877 49.823 45.672 1.00 35.52 271 HIS D N 1
ATOM 5517 C CA . HIS D 1 113 ? 28.121 48.688 46.149 1.00 34.72 271 HIS D CA 1
ATOM 5518 C C . HIS D 1 113 ? 26.713 49.180 46.427 1.00 36.69 271 HIS D C 1
ATOM 5519 O O . HIS D 1 113 ? 26.502 49.982 47.339 1.00 38.21 271 HIS D O 1
ATOM 5526 N N . GLU D 1 114 ? 25.754 48.728 45.626 1.00 39.50 272 GLU D N 1
ATOM 5527 C CA . GLU D 1 114 ? 24.366 49.133 45.820 1.00 41.54 272 GLU D CA 1
ATOM 5528 C C . GLU D 1 114 ? 23.844 48.406 47.044 1.00 40.21 272 GLU D C 1
ATOM 5529 O O . GLU D 1 114 ? 23.778 47.183 47.062 1.00 40.30 272 GLU D O 1
ATOM 5535 N N . ILE D 1 115 ? 23.479 49.158 48.075 1.00 39.82 273 ILE D N 1
ATOM 5536 C CA . ILE D 1 115 ? 22.977 48.541 49.298 1.00 40.43 273 ILE D CA 1
ATOM 5537 C C . ILE D 1 115 ? 21.485 48.195 49.205 1.00 42.10 273 ILE D C 1
ATOM 5538 O O . ILE D 1 115 ? 20.643 48.921 49.719 1.00 42.61 273 ILE D O 1
ATOM 5543 N N . ASP D 1 116 ? 21.173 47.078 48.549 1.00 44.75 274 ASP D N 1
ATOM 5544 C CA . ASP D 1 116 ? 19.795 46.634 48.385 1.00 45.59 274 ASP D CA 1
ATOM 5545 C C . ASP D 1 116 ? 19.435 45.516 49.366 1.00 46.57 274 ASP D C 1
ATOM 5546 O O . ASP D 1 116 ? 20.235 45.134 50.230 1.00 46.67 274 ASP D O 1
ATOM 5551 N N . GLU D 1 117 ? 18.225 44.986 49.218 1.00 47.56 275 GLU D N 1
ATOM 5552 C CA . GLU D 1 117 ? 17.707 43.920 50.086 1.00 48.91 275 GLU D CA 1
ATOM 5553 C C . GLU D 1 117 ? 18.606 42.685 50.261 1.00 47.90 275 GLU D C 1
ATOM 5554 O O . GLU D 1 117 ? 18.340 41.845 51.123 1.00 47.00 275 GLU D O 1
ATOM 5560 N N . ASP D 1 118 ? 19.655 42.564 49.449 1.00 45.97 276 ASP D N 1
ATOM 5561 C CA . ASP D 1 118 ? 20.558 41.417 49.562 1.00 44.62 276 ASP D CA 1
ATOM 5562 C C . ASP D 1 118 ? 21.890 41.777 50.201 1.00 42.88 276 ASP D C 1
ATOM 5563 O O . ASP D 1 118 ? 22.728 40.913 50.458 1.00 42.52 276 ASP D O 1
ATOM 5568 N N . SER D 1 119 ? 22.094 43.061 50.441 1.00 41.54 277 SER D N 1
ATOM 5569 C CA . SER D 1 119 ? 23.325 43.513 51.058 1.00 40.52 277 SER D CA 1
ATOM 5570 C C . SER D 1 119 ? 23.325 43.251 52.563 1.00 40.62 277 SER D C 1
ATOM 5571 O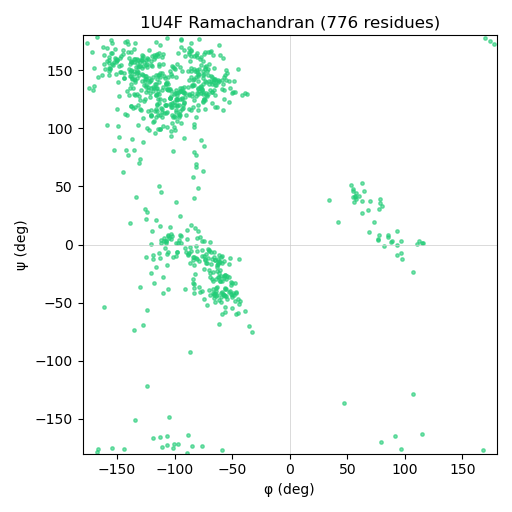 O . SER D 1 119 ? 22.321 43.488 53.257 1.00 40.08 277 SER D O 1
ATOM 5574 N N . PRO D 1 120 ? 24.453 42.756 53.092 1.00 40.12 278 PRO D N 1
ATOM 5575 C CA . PRO D 1 120 ? 24.547 42.482 54.531 1.00 39.84 278 PRO D CA 1
ATOM 5576 C C . PRO D 1 120 ? 24.543 43.788 55.321 1.00 40.96 278 PRO D C 1
ATOM 5577 O O . PRO D 1 120 ? 24.664 43.806 56.547 1.00 41.05 278 PRO D O 1
ATOM 5581 N N . LEU D 1 121 ? 24.411 44.887 54.594 1.00 39.80 279 LEU D N 1
ATOM 5582 C CA . LEU D 1 121 ? 24.402 46.206 55.196 1.00 39.83 279 LEU D CA 1
ATOM 5583 C C . LEU D 1 121 ? 23.018 46.817 55.053 1.00 39.44 279 LEU D C 1
ATOM 5584 O O . LEU D 1 121 ? 22.783 47.946 55.464 1.00 39.62 279 LEU D O 1
ATOM 5589 N N . TYR D 1 122 ? 22.109 46.059 54.460 1.00 40.66 280 TYR D N 1
ATOM 5590 C CA . TYR D 1 122 ? 20.755 46.521 54.225 1.00 44.49 280 TYR D CA 1
ATOM 5591 C C . TYR D 1 122 ? 20.109 47.254 55.398 1.00 48.22 280 TYR D C 1
ATOM 5592 O O . TYR D 1 122 ? 19.597 48.357 55.230 1.00 49.95 280 TYR D O 1
ATOM 5601 N N . ASP D 1 123 ? 20.133 46.658 56.587 1.00 51.16 281 ASP D N 1
ATOM 5602 C CA . ASP D 1 123 ? 19.502 47.293 57.739 1.00 53.99 281 ASP D CA 1
ATOM 5603 C C . ASP D 1 123 ? 20.445 48.107 58.626 1.00 53.27 281 ASP D C 1
ATOM 5604 O O . ASP D 1 123 ? 20.163 48.299 59.804 1.00 53.58 281 ASP D O 1
ATOM 5609 N N . LEU D 1 124 ? 21.554 48.588 58.074 1.00 51.91 282 LEU D N 1
ATOM 5610 C CA . LEU D 1 124 ? 22.476 49.384 58.864 1.00 51.25 282 LEU D CA 1
ATOM 5611 C C . LEU D 1 124 ? 22.260 50.878 58.658 1.00 50.95 282 LEU D C 1
ATOM 5612 O O . LEU D 1 124 ? 22.363 51.384 57.538 1.00 50.02 282 LEU D O 1
ATOM 5617 N N . SER D 1 125 ? 21.952 51.576 59.749 1.00 49.93 283 SER D N 1
ATOM 5618 C CA . SER D 1 125 ? 21.743 53.021 59.717 1.00 48.42 283 SER D CA 1
ATOM 5619 C C . SER D 1 125 ? 23.069 53.668 60.078 1.00 47.46 283 SER D C 1
ATOM 5620 O O . SER D 1 125 ? 24.030 52.973 60.399 1.00 46.94 283 SER D O 1
ATOM 5623 N N . LYS D 1 126 ? 23.120 54.993 60.028 1.00 46.70 284 LYS D N 1
ATOM 5624 C CA . LYS D 1 126 ? 24.343 55.706 60.370 1.00 48.18 284 LYS D CA 1
ATOM 5625 C C . LYS D 1 126 ? 24.708 55.480 61.831 1.00 50.72 284 LYS D C 1
ATOM 5626 O O . LYS D 1 126 ? 25.888 55.359 62.169 1.00 51.14 284 LYS D O 1
ATOM 5632 N N . GLN D 1 127 ? 23.702 55.430 62.699 1.00 52.95 285 GLN D N 1
ATOM 5633 C CA . GLN D 1 127 ? 23.954 55.216 64.120 1.00 56.65 285 GLN D CA 1
ATOM 5634 C C . GLN D 1 127 ? 24.518 53.823 64.356 1.00 57.91 285 GLN D C 1
ATOM 5635 O O . GLN D 1 127 ? 25.397 53.641 65.197 1.00 57.69 285 GLN D O 1
ATOM 5641 N N . ASP D 1 128 ? 24.008 52.847 63.608 1.00 59.01 286 ASP D N 1
ATOM 5642 C CA . ASP D 1 128 ? 24.447 51.460 63.737 1.00 61.68 286 ASP D CA 1
ATOM 5643 C C . ASP D 1 128 ? 25.910 51.291 63.350 1.00 62.56 286 ASP D C 1
ATOM 5644 O O . ASP D 1 128 ? 26.598 50.402 63.859 1.00 61.43 286 ASP D O 1
ATOM 5649 N N . ILE D 1 129 ? 26.368 52.142 62.435 1.00 63.32 287 ILE D N 1
ATOM 5650 C CA . ILE D 1 129 ? 27.743 52.120 61.954 1.00 64.99 287 ILE D CA 1
ATOM 5651 C C . ILE D 1 129 ? 28.699 52.643 63.021 1.00 64.64 287 ILE D C 1
ATOM 5652 O O . ILE D 1 129 ? 29.689 51.992 63.350 1.00 65.73 287 ILE D O 1
ATOM 5657 N N . ASP D 1 130 ? 28.397 53.825 63.549 1.00 64.88 288 ASP D N 1
ATOM 5658 C CA . ASP D 1 130 ? 29.224 54.461 64.567 1.00 65.76 288 ASP D CA 1
ATOM 5659 C C . ASP D 1 130 ? 29.383 53.593 65.820 1.00 64.77 288 ASP D C 1
ATOM 5660 O O . ASP D 1 130 ? 30.200 53.896 66.691 1.00 64.64 288 ASP D O 1
ATOM 5665 N N . ASN D 1 131 ? 28.609 52.513 65.896 1.00 64.07 289 ASN D N 1
ATOM 5666 C CA . ASN D 1 131 ? 28.650 51.605 67.042 1.00 64.83 289 ASN D CA 1
ATOM 5667 C C . ASN D 1 131 ? 29.023 50.170 66.673 1.00 64.81 289 ASN D C 1
ATOM 5668 O O . ASN D 1 131 ? 29.528 49.414 67.508 1.00 65.45 289 ASN D O 1
ATOM 5673 N N . ALA D 1 132 ? 28.764 49.802 65.423 1.00 64.14 290 ALA D N 1
ATOM 5674 C CA . ALA D 1 132 ? 29.056 48.460 64.940 1.00 62.99 290 ALA D CA 1
ATOM 5675 C C . ALA D 1 132 ? 30.536 48.122 65.015 1.00 62.39 290 ALA D C 1
ATOM 5676 O O . ALA D 1 132 ? 31.377 48.979 65.302 1.00 61.43 290 ALA D O 1
ATOM 5678 N N . ASP D 1 133 ? 30.844 46.856 64.752 1.00 61.61 291 ASP D N 1
ATOM 5679 C CA . ASP D 1 133 ? 32.217 46.377 64.775 1.00 60.92 291 ASP D CA 1
ATOM 5680 C C . ASP D 1 133 ? 32.403 45.260 63.751 1.00 58.51 291 ASP D C 1
ATOM 5681 O O . ASP D 1 133 ? 32.161 44.089 64.042 1.00 59.77 291 ASP D O 1
ATOM 5686 N N . PHE D 1 134 ? 32.816 45.633 62.547 1.00 54.48 292 PHE D N 1
ATOM 5687 C CA . PHE D 1 134 ? 33.060 44.669 61.485 1.00 50.19 292 PHE D CA 1
ATOM 5688 C C . PHE D 1 134 ? 34.116 45.254 60.572 1.00 48.25 292 PHE D C 1
ATOM 5689 O O . PHE D 1 134 ? 34.435 46.438 60.668 1.00 47.51 292 PHE D O 1
ATOM 5697 N N . GLU D 1 135 ? 34.646 44.424 59.683 1.00 45.69 293 GLU D N 1
ATOM 5698 C CA . GLU D 1 135 ? 35.680 44.859 58.766 1.00 44.04 293 GLU D CA 1
ATOM 5699 C C . GLU D 1 135 ? 35.274 44.591 57.326 1.00 43.33 293 GLU D C 1
ATOM 5700 O O . GLU D 1 135 ? 34.709 43.541 57.020 1.00 42.80 293 GLU D O 1
ATOM 5706 N N . ILE D 1 136 ? 35.534 45.551 56.442 1.00 42.16 294 ILE D N 1
ATOM 5707 C CA . ILE D 1 136 ? 35.223 45.372 55.027 1.00 40.66 294 ILE D CA 1
ATOM 5708 C C . ILE D 1 136 ? 36.543 45.234 54.281 1.00 40.07 294 ILE D C 1
ATOM 5709 O O . ILE D 1 136 ? 37.332 46.176 54.212 1.00 40.68 294 ILE D O 1
ATOM 5714 N N . VAL D 1 137 ? 36.783 44.052 53.734 1.00 37.34 295 VAL D N 1
ATOM 5715 C CA . VAL D 1 137 ? 38.002 43.805 52.982 1.00 37.68 295 VAL D CA 1
ATOM 5716 C C . VAL D 1 137 ? 37.763 44.076 51.493 1.00 36.40 295 VAL D C 1
ATOM 5717 O O . VAL D 1 137 ? 36.765 43.618 50.931 1.00 35.87 295 VAL D O 1
ATOM 5721 N N . VAL D 1 138 ? 38.654 44.843 50.865 1.00 35.67 296 VAL D N 1
ATOM 5722 C CA . VAL D 1 138 ? 38.524 45.136 49.440 1.00 33.98 296 VAL D CA 1
ATOM 5723 C C . VAL D 1 138 ? 39.718 44.626 48.656 1.00 34.88 296 VAL D C 1
ATOM 5724 O O . VAL D 1 138 ? 40.877 44.815 49.047 1.00 33.43 296 VAL D O 1
ATOM 5728 N N . ILE D 1 139 ? 39.406 43.993 47.530 1.00 35.02 297 ILE D N 1
ATOM 5729 C CA . ILE D 1 139 ? 40.400 43.382 46.657 1.00 36.96 297 ILE D CA 1
ATOM 5730 C C . ILE D 1 139 ? 40.348 43.878 45.201 1.00 37.13 297 ILE D C 1
ATOM 5731 O O . ILE D 1 139 ? 39.282 44.157 44.660 1.00 37.18 297 ILE D O 1
ATOM 5736 N N . LEU D 1 140 ? 41.519 43.970 44.581 1.00 36.17 298 LEU D N 1
ATOM 5737 C CA . LEU D 1 140 ? 41.647 44.379 43.196 1.00 35.72 298 LEU D CA 1
ATOM 5738 C C . LEU D 1 140 ? 42.694 43.461 42.575 1.00 35.59 298 LEU D C 1
ATOM 5739 O O . LEU D 1 140 ? 43.843 43.426 43.023 1.00 33.66 298 LEU D O 1
ATOM 5744 N N . GLU D 1 141 ? 42.292 42.708 41.558 1.00 33.94 299 GLU D N 1
ATOM 5745 C CA . GLU D 1 141 ? 43.205 41.791 40.901 1.00 35.44 299 GLU D CA 1
ATOM 5746 C C . GLU D 1 141 ? 43.355 42.106 39.426 1.00 36.80 299 GLU D C 1
ATOM 5747 O O . GLU D 1 141 ? 42.469 42.696 38.811 1.00 37.04 299 GLU D O 1
ATOM 5753 N N . GLY D 1 142 ? 44.495 41.720 38.863 1.00 38.57 300 GLY D N 1
ATOM 5754 C CA . GLY D 1 142 ? 44.740 41.965 37.455 1.00 40.00 300 GLY D CA 1
ATOM 5755 C C . GLY D 1 142 ? 46.183 41.725 37.070 1.00 41.71 300 GLY D C 1
ATOM 5756 O O . GLY D 1 142 ? 47.002 41.299 37.884 1.00 40.95 300 GLY D O 1
ATOM 5757 N N . MET D 1 143 ? 46.495 41.984 35.811 1.00 44.21 301 MET D N 1
ATOM 5758 C CA . MET D 1 143 ? 47.853 41.802 35.333 1.00 46.91 301 MET D CA 1
ATOM 5759 C C . MET D 1 143 ? 48.369 43.118 34.803 1.00 47.39 301 MET D C 1
ATOM 5760 O O . MET D 1 143 ? 47.725 43.773 33.978 1.00 43.99 301 MET D O 1
ATOM 5765 N N . VAL D 1 144 ? 49.525 43.516 35.312 1.00 48.79 302 VAL D N 1
ATOM 5766 C CA . VAL D 1 144 ? 50.150 44.746 34.874 1.00 52.01 302 VAL D CA 1
ATOM 5767 C C . VAL D 1 144 ? 50.581 44.476 33.439 1.00 53.76 302 VAL D C 1
ATOM 5768 O O . VAL D 1 144 ? 51.036 43.377 33.120 1.00 53.47 302 VAL D O 1
ATOM 5772 N N . GLU D 1 145 ? 50.417 45.471 32.577 1.00 55.71 303 GLU D N 1
ATOM 5773 C CA . GLU D 1 145 ? 50.764 45.332 31.170 1.00 59.02 303 GLU D CA 1
ATOM 5774 C C . GLU D 1 145 ? 52.234 44.967 30.962 1.00 60.23 303 GLU D C 1
ATOM 5775 O O . GLU D 1 145 ? 53.121 45.487 31.640 1.00 57.96 303 GLU D O 1
ATOM 5781 N N . ALA D 1 146 ? 52.465 44.051 30.024 1.00 62.54 304 ALA D N 1
ATOM 5782 C CA . ALA D 1 146 ? 53.801 43.573 29.675 1.00 64.99 304 ALA D CA 1
ATOM 5783 C C . ALA D 1 146 ? 54.450 42.710 30.758 1.00 66.07 304 ALA D C 1
ATOM 5784 O O . ALA D 1 146 ? 55.659 42.795 30.989 1.00 66.36 304 ALA D O 1
ATOM 5786 N N . THR D 1 147 ? 53.646 41.884 31.423 1.00 67.10 305 THR D N 1
ATOM 5787 C CA . THR D 1 147 ? 54.148 40.981 32.456 1.00 67.52 305 THR D CA 1
ATOM 5788 C C . THR D 1 147 ? 53.280 39.729 32.490 1.00 67.85 305 THR D C 1
ATOM 5789 O O . THR D 1 147 ? 52.146 39.740 32.018 1.00 69.13 305 THR D O 1
ATOM 5793 N N . ALA D 1 148 ? 53.817 38.644 33.033 1.00 68.16 306 ALA D N 1
ATOM 5794 C CA . ALA D 1 148 ? 53.064 37.399 33.138 1.00 67.84 306 ALA D CA 1
ATOM 5795 C C . ALA D 1 148 ? 52.806 37.161 34.613 1.00 66.52 306 ALA D C 1
ATOM 5796 O O . ALA D 1 148 ? 52.981 36.054 35.114 1.00 68.23 306 ALA D O 1
ATOM 5798 N N . MET D 1 149 ? 52.385 38.208 35.310 1.00 65.06 307 MET D N 1
ATOM 5799 C CA . MET D 1 149 ? 52.142 38.107 36.741 1.00 64.05 307 MET D CA 1
ATOM 5800 C C . MET D 1 149 ? 50.779 38.679 37.108 1.00 61.18 307 MET D C 1
ATOM 5801 O O . MET D 1 149 ? 50.456 39.801 36.734 1.00 60.57 307 MET D O 1
ATOM 5806 N N . THR D 1 150 ? 49.972 37.912 37.829 1.00 58.91 308 THR D N 1
ATOM 5807 C CA . THR D 1 150 ? 48.667 38.407 38.253 1.00 57.34 308 THR D CA 1
ATOM 5808 C C . THR D 1 150 ? 48.851 39.013 39.639 1.00 53.58 308 THR D C 1
ATOM 5809 O O . THR D 1 150 ? 49.222 38.327 40.582 1.00 52.95 308 THR D O 1
ATOM 5813 N N . THR D 1 151 ? 48.607 40.311 39.747 1.00 51.68 309 THR D N 1
ATOM 5814 C CA . THR D 1 151 ? 48.775 41.019 41.005 1.00 49.27 309 THR D CA 1
ATOM 5815 C C . THR D 1 151 ? 47.473 41.086 41.800 1.00 47.70 309 THR D C 1
ATOM 5816 O O . THR D 1 151 ? 46.376 41.091 41.235 1.00 44.01 309 THR D O 1
ATOM 5820 N N . GLN D 1 152 ? 47.608 41.114 43.122 1.00 47.19 310 GLN D N 1
ATOM 5821 C CA . GLN D 1 152 ? 46.465 41.212 44.013 1.00 45.79 310 GLN D CA 1
ATOM 5822 C C . GLN D 1 152 ? 46.731 42.326 45.017 1.00 45.75 310 GLN D C 1
ATOM 5823 O O . GLN D 1 152 ? 47.666 42.251 45.804 1.00 46.02 310 GLN D O 1
ATOM 5829 N N . CYS D 1 153 ? 45.908 43.361 44.971 1.00 44.20 311 CYS D N 1
ATOM 5830 C CA . CYS D 1 153 ? 46.031 44.469 45.889 1.00 43.19 311 CYS D CA 1
ATOM 5831 C C . CYS D 1 153 ? 44.893 44.370 46.902 1.00 41.61 311 CYS D C 1
ATOM 5832 O O . CYS D 1 153 ? 43.729 44.144 46.539 1.00 38.07 311 CYS D O 1
ATOM 5835 N N . ARG D 1 154 ? 45.228 44.542 48.174 1.00 40.26 312 ARG D N 1
ATOM 5836 C CA . ARG D 1 154 ? 44.234 44.443 49.232 1.00 40.37 312 ARG D CA 1
ATOM 5837 C C . ARG D 1 154 ? 44.229 45.662 50.142 1.00 40.70 312 ARG D C 1
ATOM 5838 O O . ARG D 1 154 ? 45.175 46.443 50.186 1.00 42.59 312 ARG D O 1
ATOM 5846 N N . SER D 1 155 ? 43.142 45.806 50.880 1.00 39.60 313 SER D N 1
ATOM 5847 C CA . SER D 1 155 ? 43.005 46.872 51.842 1.00 37.05 313 SER D CA 1
ATOM 5848 C C . SER D 1 155 ? 41.793 46.506 52.670 1.00 35.41 313 SER D C 1
ATOM 5849 O O . SER D 1 155 ? 41.182 45.457 52.452 1.00 33.43 313 SER D O 1
ATOM 5852 N N . SER D 1 156 ? 41.437 47.367 53.612 1.00 34.49 314 SER D N 1
ATOM 5853 C CA . SER D 1 156 ? 40.292 47.083 54.448 1.00 34.00 314 SER D CA 1
ATOM 5854 C C . SER D 1 156 ? 39.803 48.350 55.116 1.00 33.51 314 SER D C 1
ATOM 5855 O O . SER D 1 156 ? 40.568 49.296 55.306 1.00 30.33 314 SER D O 1
ATOM 5858 N N . TYR D 1 157 ? 38.526 48.350 55.483 1.00 33.42 315 TYR D N 1
ATOM 5859 C CA . TYR D 1 157 ? 37.917 49.486 56.149 1.00 34.85 315 TYR D CA 1
ATOM 5860 C C . TYR D 1 157 ? 37.194 48.989 57.386 1.00 36.03 315 TYR D C 1
ATOM 5861 O O . TYR D 1 157 ? 36.343 48.092 57.305 1.00 34.55 315 TYR D O 1
ATOM 5870 N N . LEU D 1 158 ? 37.542 49.550 58.539 1.00 38.27 316 LEU D N 1
ATOM 5871 C CA . LEU D 1 158 ? 36.857 49.171 59.773 1.00 39.40 316 LEU D CA 1
ATOM 5872 C C . LEU D 1 158 ? 35.610 50.031 59.763 1.00 39.36 316 LEU D C 1
ATOM 5873 O O . LEU D 1 158 ? 35.549 51.023 59.033 1.00 37.93 316 LEU D O 1
ATOM 5878 N N . ALA D 1 159 ? 34.618 49.653 60.559 1.00 39.42 317 ALA D N 1
ATOM 5879 C CA . ALA D 1 159 ? 33.368 50.400 60.609 1.00 41.50 317 ALA D CA 1
ATOM 5880 C C . ALA D 1 159 ? 33.573 51.914 60.785 1.00 42.77 317 ALA D C 1
ATOM 5881 O O . ALA D 1 159 ? 32.912 52.709 60.125 1.00 43.06 317 ALA D O 1
ATOM 5883 N N . ASN D 1 160 ? 34.503 52.304 61.649 1.00 43.71 318 ASN D N 1
ATOM 5884 C CA . ASN D 1 160 ? 34.771 53.710 61.900 1.00 45.62 318 ASN D CA 1
ATOM 5885 C C . ASN D 1 160 ? 35.569 54.382 60.783 1.00 45.42 318 ASN D C 1
ATOM 5886 O O . ASN D 1 160 ? 35.922 55.558 60.886 1.00 46.91 318 ASN D O 1
ATOM 5891 N N . GLU D 1 161 ? 35.855 53.639 59.721 1.00 43.91 319 GLU D N 1
ATOM 5892 C CA . GLU D 1 161 ? 36.607 54.175 58.598 1.00 41.97 319 GLU D CA 1
ATOM 5893 C C . GLU D 1 161 ? 35.700 54.465 57.394 1.00 40.75 319 GLU D C 1
ATOM 5894 O O . GLU D 1 161 ? 36.166 54.842 56.312 1.00 41.42 319 GLU D O 1
ATOM 5900 N N . ILE D 1 162 ? 34.402 54.293 57.608 1.00 39.12 320 ILE D N 1
ATOM 5901 C CA . ILE D 1 162 ? 33.381 54.541 56.602 1.00 40.40 320 ILE D CA 1
ATOM 5902 C C . ILE D 1 162 ? 32.733 55.879 56.934 1.00 40.63 320 ILE D C 1
ATOM 5903 O O . ILE D 1 162 ? 32.212 56.062 58.033 1.00 42.09 320 ILE D O 1
ATOM 5908 N N . LEU D 1 163 ? 32.789 56.817 55.998 1.00 40.64 321 LEU D N 1
ATOM 5909 C CA . LEU D 1 163 ? 32.226 58.143 56.217 1.00 39.91 321 LEU D CA 1
ATOM 5910 C C . LEU D 1 163 ? 30.810 58.224 55.673 1.00 40.07 321 LEU D C 1
ATOM 5911 O O . LEU D 1 163 ? 30.591 58.284 54.457 1.00 41.50 321 LEU D O 1
ATOM 5916 N N . TRP D 1 164 ? 29.850 58.203 56.587 1.00 38.83 322 TRP D N 1
ATOM 5917 C CA . TRP D 1 164 ? 28.439 58.284 56.229 1.00 39.98 322 TRP D CA 1
ATOM 5918 C C . TRP D 1 164 ? 28.122 59.729 55.844 1.00 40.30 322 TRP D C 1
ATOM 5919 O O . TRP D 1 164 ? 28.455 60.658 56.581 1.00 40.63 322 TRP D O 1
ATOM 5930 N N . GLY D 1 165 ? 27.485 59.915 54.692 1.00 39.98 323 GLY D N 1
ATOM 5931 C CA . GLY D 1 165 ? 27.143 61.253 54.246 1.00 39.56 323 GLY D CA 1
ATOM 5932 C C . GLY D 1 165 ? 28.301 61.998 53.602 1.00 39.55 323 GLY D C 1
ATOM 5933 O O . GLY D 1 165 ? 28.419 63.221 53.741 1.00 39.75 323 GLY D O 1
ATOM 5934 N N . HIS D 1 166 ? 29.172 61.263 52.915 1.00 37.62 324 HIS D N 1
ATOM 5935 C CA . HIS D 1 166 ? 30.314 61.857 52.225 1.00 37.45 324 HIS D CA 1
ATOM 5936 C C . HIS D 1 166 ? 30.420 61.432 50.756 1.00 37.46 324 HIS D C 1
ATOM 5937 O O . HIS D 1 166 ? 29.863 60.414 50.341 1.00 36.17 324 HIS D O 1
ATOM 5944 N N . ARG D 1 167 ? 31.154 62.228 49.991 1.00 36.32 325 ARG D N 1
ATOM 5945 C CA . ARG D 1 167 ? 31.408 61.955 48.588 1.00 38.77 325 ARG D CA 1
ATOM 5946 C C . ARG D 1 167 ? 32.884 62.214 48.381 1.00 39.13 325 ARG D C 1
ATOM 5947 O O . ARG D 1 167 ? 33.497 62.950 49.159 1.00 40.41 325 ARG D O 1
ATOM 5955 N N . TYR D 1 168 ? 33.459 61.615 47.342 1.00 39.55 326 TYR D N 1
ATOM 5956 C CA . TYR D 1 168 ? 34.874 61.831 47.049 1.00 40.22 326 TYR D CA 1
ATOM 5957 C C . TYR D 1 168 ? 35.061 63.078 46.204 1.00 41.17 326 TYR D C 1
ATOM 5958 O O . TYR D 1 168 ? 34.170 63.460 45.455 1.00 41.43 326 TYR D O 1
ATOM 5967 N N . GLU D 1 169 ? 36.222 63.706 46.346 1.00 43.65 327 GLU D N 1
ATOM 5968 C CA . GLU D 1 169 ? 36.559 64.895 45.586 1.00 48.18 327 GLU D CA 1
ATOM 5969 C C . GLU D 1 169 ? 37.025 64.480 44.191 1.00 48.24 327 GLU D C 1
ATOM 5970 O O . GLU D 1 169 ? 37.880 63.602 44.051 1.00 49.22 327 GLU D O 1
ATOM 5976 N N . PRO D 1 170 ? 36.469 65.104 43.144 1.00 48.27 328 PRO D N 1
ATOM 5977 C CA . PRO D 1 170 ? 36.867 64.769 41.769 1.00 48.72 328 PRO D CA 1
ATOM 5978 C C . PRO D 1 170 ? 38.371 64.916 41.597 1.00 48.46 328 PRO D C 1
ATOM 5979 O O . PRO D 1 170 ? 38.959 65.833 42.152 1.00 48.69 328 PRO D O 1
ATOM 5983 N N . VAL D 1 171 ? 38.987 64.010 40.841 1.00 49.55 329 VAL D N 1
ATOM 5984 C CA . VAL D 1 171 ? 40.427 64.072 40.611 1.00 50.27 329 VAL D CA 1
ATOM 5985 C C . VAL D 1 171 ? 40.709 64.310 39.135 1.00 51.27 329 VAL D C 1
ATOM 5986 O O . VAL D 1 171 ? 41.805 64.738 38.766 1.00 52.73 329 VAL D O 1
ATOM 5990 N N . LEU D 1 172 ? 39.712 64.028 38.302 1.00 50.85 330 LEU D N 1
ATOM 5991 C CA . LEU D 1 172 ? 39.828 64.186 36.859 1.00 50.27 330 LEU D CA 1
ATOM 5992 C C . LEU D 1 172 ? 39.272 65.518 36.382 1.00 51.87 330 LEU D C 1
ATOM 5993 O O . LEU D 1 172 ? 38.161 65.909 36.742 1.00 51.20 330 LEU D O 1
ATOM 5998 N N . PHE D 1 173 ? 40.045 66.216 35.561 1.00 54.11 331 PHE D N 1
ATOM 5999 C CA . PHE D 1 173 ? 39.605 67.502 35.039 1.00 57.98 331 PHE D CA 1
ATOM 6000 C C . PHE D 1 173 ? 39.916 67.634 33.555 1.00 60.21 331 PHE D C 1
ATOM 6001 O O . PHE D 1 173 ? 40.951 67.163 33.076 1.00 58.79 331 PHE D O 1
ATOM 6009 N N . GLU D 1 174 ? 39.003 68.266 32.828 1.00 63.76 332 GLU D N 1
ATOM 6010 C CA . GLU D 1 174 ? 39.168 68.453 31.394 1.00 69.11 332 GLU D CA 1
ATOM 6011 C C . GLU D 1 174 ? 39.926 69.739 31.080 1.00 70.99 332 GLU D C 1
ATOM 6012 O O . GLU D 1 174 ? 39.671 70.782 31.680 1.00 70.25 332 GLU D O 1
ATOM 6018 N N . GLU D 1 175 ? 40.880 69.641 30.156 1.00 74.56 333 GLU D N 1
ATOM 6019 C CA . GLU D 1 175 ? 41.690 70.782 29.719 1.00 77.87 333 GLU D CA 1
ATOM 6020 C C . GLU D 1 175 ? 41.337 71.087 28.267 1.00 79.21 333 GLU D C 1
ATOM 6021 O O . GLU D 1 175 ? 40.340 70.584 27.745 1.00 80.13 333 GLU D O 1
ATOM 6027 N N . LYS D 1 176 ? 42.162 71.895 27.609 1.00 80.33 334 LYS D N 1
ATOM 6028 C CA . LYS D 1 176 ? 41.911 72.252 26.217 1.00 81.23 334 LYS D CA 1
ATOM 6029 C C . LYS D 1 176 ? 41.862 71.000 25.341 1.00 80.84 334 LYS D C 1
ATOM 6030 O O . LYS D 1 176 ? 40.847 70.725 24.700 1.00 81.36 334 LYS D O 1
ATOM 6036 N N . HIS D 1 177 ? 42.952 70.237 25.318 1.00 79.65 335 HIS D N 1
ATOM 6037 C CA . HIS D 1 177 ? 42.995 69.017 24.521 1.00 78.82 335 HIS D CA 1
ATOM 6038 C C . HIS D 1 177 ? 43.564 67.815 25.280 1.00 76.55 335 HIS D C 1
ATOM 6039 O O . HIS D 1 177 ? 44.333 67.024 24.727 1.00 77.13 335 HIS D O 1
ATOM 6046 N N . TYR D 1 178 ? 43.180 67.683 26.545 1.00 73.12 336 TYR D N 1
ATOM 6047 C CA . TYR D 1 178 ? 43.631 66.570 27.371 1.00 70.36 336 TYR D CA 1
ATOM 6048 C C . TYR D 1 178 ? 42.970 66.597 28.748 1.00 66.28 336 TYR D C 1
ATOM 6049 O O . TYR D 1 178 ? 42.256 67.539 29.089 1.00 65.71 336 TYR D O 1
ATOM 6050 N N . TYR D 1 179 ? 43.206 65.553 29.537 1.00 61.31 337 TYR D N 1
ATOM 6051 C CA . TYR D 1 179 ? 42.635 65.465 30.874 1.00 55.75 337 TYR D CA 1
ATOM 6052 C C . TYR D 1 179 ? 43.746 65.404 31.902 1.00 54.33 337 TYR D C 1
ATOM 6053 O O . TYR D 1 179 ? 44.789 64.805 31.650 1.00 54.36 337 TYR D O 1
ATOM 6062 N N . LYS D 1 180 ? 43.535 66.027 33.056 1.00 52.68 338 LYS D N 1
ATOM 6063 C CA . LYS D 1 180 ? 44.553 65.993 34.099 1.00 53.06 338 LYS D CA 1
ATOM 6064 C C . LYS D 1 180 ? 44.007 65.285 35.333 1.00 51.24 338 LYS D C 1
ATOM 6065 O O . LYS D 1 180 ? 42.854 65.486 35.715 1.00 49.49 338 LYS D O 1
ATOM 6071 N N . VAL D 1 181 ? 44.831 64.440 35.943 1.00 49.38 339 VAL D N 1
ATOM 6072 C CA . VAL D 1 181 ? 44.423 63.720 37.145 1.00 48.08 339 VAL D CA 1
ATOM 6073 C C . VAL D 1 181 ? 45.202 64.241 38.356 1.00 48.96 339 VAL D C 1
ATOM 6074 O O . VAL D 1 181 ? 46.404 63.996 38.478 1.00 48.00 339 VAL D O 1
ATOM 6078 N N . ASP D 1 182 ? 44.514 64.950 39.247 1.00 49.13 340 ASP D N 1
ATOM 6079 C CA . ASP D 1 182 ? 45.152 65.495 40.441 1.00 51.00 340 ASP D CA 1
ATOM 6080 C C . ASP D 1 182 ? 45.044 64.528 41.613 1.00 50.74 340 ASP D C 1
ATOM 6081 O O . ASP D 1 182 ? 44.077 64.566 42.378 1.00 51.27 340 ASP D O 1
ATOM 6086 N N . TYR D 1 183 ? 46.048 63.669 41.759 1.00 50.34 341 TYR D N 1
ATOM 6087 C CA . TYR D 1 183 ? 46.048 62.688 42.832 1.00 51.94 341 TYR D CA 1
ATOM 6088 C C . TYR D 1 183 ? 46.064 63.261 44.246 1.00 51.12 341 TYR D C 1
ATOM 6089 O O . TYR D 1 183 ? 45.745 62.557 45.207 1.00 50.09 341 TYR D O 1
ATOM 6098 N N . SER D 1 184 ? 46.424 64.531 44.387 1.00 49.85 342 SER D N 1
ATOM 6099 C CA . SER D 1 184 ? 46.447 65.132 45.718 1.00 51.03 342 SER D CA 1
ATOM 6100 C C . SER D 1 184 ? 45.026 65.136 46.315 1.00 50.50 342 SER D C 1
ATOM 6101 O O . SER D 1 184 ? 44.853 65.373 47.505 1.00 51.33 342 SER D O 1
ATOM 6104 N N . ARG D 1 185 ? 44.023 64.864 45.485 1.00 49.39 343 ARG D N 1
ATOM 6105 C CA . ARG D 1 185 ? 42.645 64.835 45.940 1.00 48.88 343 ARG D CA 1
ATOM 6106 C C . ARG D 1 185 ? 42.062 63.428 46.012 1.00 47.11 343 ARG D C 1
ATOM 6107 O O . ARG D 1 185 ? 40.896 63.244 46.351 1.00 46.02 343 ARG D O 1
ATOM 6115 N N . PHE D 1 186 ? 42.877 62.436 45.687 1.00 45.12 344 PHE D N 1
ATOM 6116 C CA . PHE D 1 186 ? 42.451 61.039 45.705 1.00 44.09 344 PHE D CA 1
ATOM 6117 C C . PHE D 1 186 ? 41.688 60.655 46.970 1.00 44.58 344 PHE D C 1
ATOM 6118 O O . PHE D 1 186 ? 40.536 60.222 46.902 1.00 44.34 344 PHE D O 1
ATOM 6126 N N . HIS D 1 187 ? 42.343 60.804 48.120 1.00 44.02 345 HIS D N 1
ATOM 6127 C CA . HIS D 1 187 ? 41.752 60.462 49.414 1.00 43.94 345 HIS D CA 1
ATOM 6128 C C . HIS D 1 187 ? 40.743 61.473 49.945 1.00 43.61 345 HIS D C 1
ATOM 6129 O O . HIS D 1 187 ? 40.049 61.195 50.920 1.00 42.81 345 HIS D O 1
ATOM 6136 N N . LYS D 1 188 ? 40.653 62.629 49.299 1.00 45.02 346 LYS D N 1
ATOM 6137 C CA . LYS D 1 188 ? 39.745 63.683 49.740 1.00 47.88 346 LYS D CA 1
ATOM 6138 C C . LYS D 1 188 ? 38.266 63.398 49.553 1.00 48.63 346 LYS D C 1
ATOM 6139 O O . LYS D 1 188 ? 37.840 62.885 48.517 1.00 48.74 346 LYS D O 1
ATOM 6145 N N . THR D 1 189 ? 37.489 63.756 50.570 1.00 49.12 347 THR D N 1
ATOM 6146 C CA . THR D 1 189 ? 36.043 63.569 50.550 1.00 50.74 347 THR D CA 1
ATOM 6147 C C . THR D 1 189 ? 35.400 64.811 51.136 1.00 51.08 347 THR D C 1
ATOM 6148 O O . THR D 1 189 ? 36.042 65.545 51.874 1.00 51.56 347 THR D O 1
ATOM 6152 N N . TYR D 1 190 ? 34.133 65.039 50.813 1.00 52.77 348 TYR D N 1
ATOM 6153 C CA . TYR D 1 190 ? 33.412 66.197 51.332 1.00 52.39 348 TYR D CA 1
ATOM 6154 C C . TYR D 1 190 ? 32.020 65.765 51.797 1.00 51.58 348 TYR D C 1
ATOM 6155 O O . TYR D 1 190 ? 31.412 64.862 51.223 1.00 50.29 348 TYR D O 1
ATOM 6164 N N . GLU D 1 191 ? 31.529 66.417 52.846 1.00 52.16 349 GLU D N 1
ATOM 6165 C CA . GLU D 1 191 ? 30.230 66.092 53.432 1.00 52.16 349 GLU D CA 1
ATOM 6166 C C . GLU D 1 191 ? 28.982 66.515 52.654 1.00 50.04 349 GLU D C 1
ATOM 6167 O O . GLU D 1 191 ? 28.998 67.477 51.894 1.00 49.88 349 GLU D O 1
ATOM 6173 N N . VAL D 1 192 ? 27.901 65.773 52.866 1.00 47.19 350 VAL D N 1
ATOM 6174 C CA . VAL D 1 192 ? 26.624 66.049 52.242 1.00 45.34 350 VAL D CA 1
ATOM 6175 C C . VAL D 1 192 ? 25.568 65.878 53.333 1.00 45.51 350 VAL D C 1
ATOM 6176 O O . VAL D 1 192 ? 25.061 64.782 53.556 1.00 44.37 350 VAL D O 1
ATOM 6180 N N . PRO D 1 193 ? 25.244 66.967 54.048 1.00 46.49 351 PRO D N 1
ATOM 6181 C CA . PRO D 1 193 ? 24.249 66.944 55.126 1.00 48.26 351 PRO D CA 1
ATOM 6182 C C . PRO D 1 193 ? 22.862 66.485 54.673 1.00 49.94 351 PRO D C 1
ATOM 6183 O O . PRO D 1 193 ? 22.015 66.155 55.498 1.00 50.99 351 PRO D O 1
ATOM 6187 N N . ASN D 1 194 ? 22.643 66.481 53.361 1.00 52.17 352 ASN D N 1
ATOM 6188 C CA . ASN D 1 194 ? 21.374 66.070 52.765 1.00 53.38 352 ASN D CA 1
ATOM 6189 C C . ASN D 1 194 ? 21.195 64.555 52.828 1.00 52.79 352 ASN D C 1
ATOM 6190 O O . ASN D 1 194 ? 20.106 64.042 52.587 1.00 55.16 352 ASN D O 1
ATOM 6195 N N . THR D 1 195 ? 22.268 63.843 53.160 1.00 50.26 353 THR D N 1
ATOM 6196 C CA . THR D 1 195 ? 22.230 62.381 53.244 1.00 47.83 353 THR D CA 1
ATOM 6197 C C . THR D 1 195 ? 21.358 61.862 54.386 1.00 47.68 353 THR D C 1
ATOM 6198 O O . THR D 1 195 ? 21.478 62.306 55.530 1.00 46.18 353 THR D O 1
ATOM 6202 N N . PRO D 1 196 ? 20.469 60.901 54.091 1.00 48.79 354 PRO D N 1
ATOM 6203 C CA . PRO D 1 196 ? 19.603 60.356 55.144 1.00 49.19 354 PRO D CA 1
ATOM 6204 C C . PRO D 1 196 ? 20.425 59.596 56.188 1.00 50.20 354 PRO D C 1
ATOM 6205 O O . PRO D 1 196 ? 21.486 59.051 55.876 1.00 50.17 354 PRO D O 1
ATOM 6209 N N . LEU D 1 197 ? 19.928 59.549 57.421 1.00 51.06 355 LEU D N 1
ATOM 6210 C CA . LEU D 1 197 ? 20.623 58.857 58.507 1.00 50.66 355 LEU D CA 1
ATOM 6211 C C . LEU D 1 197 ? 20.064 57.450 58.743 1.00 49.37 355 LEU D C 1
ATOM 6212 O O . LEU D 1 197 ? 20.605 56.696 59.546 1.00 49.15 355 LEU D O 1
ATOM 6217 N N . CYS D 1 198 ? 18.976 57.104 58.061 1.00 49.45 356 CYS D N 1
ATOM 6218 C CA . CYS D 1 198 ? 18.382 55.778 58.221 1.00 50.83 356 CYS D CA 1
ATOM 6219 C C . CYS D 1 198 ? 19.039 54.744 57.301 1.00 50.05 356 CYS D C 1
ATOM 6220 O O . CYS D 1 198 ? 19.871 55.088 56.462 1.00 50.93 356 CYS D O 1
ATOM 6223 N N . SER D 1 199 ? 18.667 53.480 57.475 1.00 48.63 357 SER D N 1
ATOM 6224 C CA . SER D 1 199 ? 19.226 52.392 56.683 1.00 48.35 357 SER D CA 1
ATOM 6225 C C . SER D 1 199 ? 18.456 52.183 55.389 1.00 49.52 357 SER D C 1
ATOM 6226 O O . SER D 1 199 ? 17.330 52.659 55.242 1.00 49.72 357 SER D O 1
ATOM 6229 N N . ALA D 1 200 ? 19.064 51.452 54.460 1.00 50.82 358 ALA D N 1
ATOM 6230 C CA . ALA D 1 200 ? 18.455 51.162 53.162 1.00 51.59 358 ALA D CA 1
ATOM 6231 C C . ALA D 1 200 ? 17.053 50.588 53.303 1.00 52.18 358 ALA D C 1
ATOM 6232 O O . ALA D 1 200 ? 16.165 50.922 52.522 1.00 51.95 358 ALA D O 1
ATOM 6234 N N . ARG D 1 201 ? 16.858 49.717 54.288 1.00 53.94 359 ARG D N 1
ATOM 6235 C CA . ARG D 1 201 ? 15.550 49.119 54.505 1.00 57.39 359 ARG D CA 1
ATOM 6236 C C . ARG D 1 201 ? 14.527 50.201 54.820 1.00 58.27 359 ARG D C 1
ATOM 6237 O O . ARG D 1 201 ? 13.440 50.233 54.240 1.00 57.62 359 ARG D O 1
ATOM 6245 N N . ASP D 1 202 ? 14.889 51.088 55.739 1.00 60.56 360 ASP D N 1
ATOM 6246 C CA . ASP D 1 202 ? 14.021 52.188 56.140 1.00 63.67 360 ASP D CA 1
ATOM 6247 C C . ASP D 1 202 ? 13.644 53.028 54.924 1.00 65.78 360 ASP D C 1
ATOM 6248 O O . ASP D 1 202 ? 12.487 53.414 54.766 1.00 68.05 360 ASP D O 1
ATOM 6253 N N . LEU D 1 203 ? 14.624 53.307 54.070 1.00 66.86 361 LEU D N 1
ATOM 6254 C CA . LEU D 1 203 ? 14.376 54.090 52.872 1.00 69.57 361 LEU D CA 1
ATOM 6255 C C . LEU D 1 203 ? 13.475 53.355 51.897 1.00 71.63 361 LEU D C 1
ATOM 6256 O O . LEU D 1 203 ? 12.813 53.973 51.065 1.00 71.97 361 LEU D O 1
ATOM 6261 N N . ALA D 1 204 ? 13.452 52.033 51.991 1.00 74.42 362 ALA D N 1
ATOM 6262 C CA . ALA D 1 204 ? 12.619 51.239 51.104 1.00 77.69 362 ALA D CA 1
ATOM 6263 C C . ALA D 1 204 ? 11.168 51.293 51.571 1.00 80.40 362 ALA D C 1
ATOM 6264 O O . ALA D 1 204 ? 10.255 51.397 50.758 1.00 80.04 362 ALA D O 1
ATOM 6266 N N . GLU D 1 205 ? 10.966 51.221 52.883 1.00 84.08 363 GLU D N 1
ATOM 6267 C CA . GLU D 1 205 ? 9.630 51.263 53.462 1.00 88.52 363 GLU D CA 1
ATOM 6268 C C . GLU D 1 205 ? 9.026 52.651 53.301 1.00 90.80 363 GLU D C 1
ATOM 6269 O O . GLU D 1 205 ? 7.853 52.794 52.953 1.00 91.47 363 GLU D O 1
ATOM 6275 N N . LYS D 1 206 ? 9.837 53.672 53.551 1.00 93.01 364 LYS D N 1
ATOM 6276 C CA . LYS D 1 206 ? 9.389 55.053 53.437 1.00 95.54 364 LYS D CA 1
ATOM 6277 C C . LYS D 1 206 ? 8.915 55.358 52.016 1.00 97.30 364 LYS D C 1
ATOM 6278 O O . LYS D 1 206 ? 8.311 56.401 51.768 1.00 97.61 364 LYS D O 1
ATOM 6284 N N . LYS D 1 207 ? 9.189 54.446 51.087 1.00 99.45 365 LYS D N 1
ATOM 6285 C CA . LYS D 1 207 ? 8.773 54.628 49.699 1.00 101.68 365 LYS D CA 1
ATOM 6286 C C . LYS D 1 207 ? 7.656 53.674 49.287 1.00 103.24 365 LYS D C 1
ATOM 6287 O O . LYS D 1 207 ? 6.723 54.074 48.588 1.00 103.66 365 LYS D O 1
ATOM 6293 N N . TYR D 1 208 ? 7.746 52.416 49.710 1.00 105.16 366 TYR D N 1
ATOM 6294 C CA . TYR D 1 208 ? 6.720 51.439 49.356 1.00 106.94 366 TYR D CA 1
ATOM 6295 C C . TYR D 1 208 ? 5.366 51.765 49.962 1.00 107.27 366 TYR D C 1
ATOM 6296 O O . TYR D 1 208 ? 4.353 51.179 49.576 1.00 107.39 366 TYR D O 1
ATOM 6305 N N . ILE D 1 209 ? 5.346 52.696 50.914 1.00 107.54 367 ILE D N 1
ATOM 6306 C CA . ILE D 1 209 ? 4.091 53.093 51.543 1.00 107.48 367 ILE D CA 1
ATOM 6307 C C . ILE D 1 209 ? 3.248 53.848 50.515 1.00 108.53 367 ILE D C 1
ATOM 6308 O O . ILE D 1 209 ? 2.016 53.837 50.577 1.00 108.68 367 ILE D O 1
ATOM 6313 N N . LEU D 1 210 ? 3.922 54.495 49.565 1.00 109.46 368 LEU D N 1
ATOM 6314 C CA . LEU D 1 210 ? 3.243 55.243 48.510 1.00 109.93 368 LEU D CA 1
ATOM 6315 C C . LEU D 1 210 ? 2.654 54.293 47.468 1.00 109.90 368 LEU D C 1
ATOM 6316 O O . LEU D 1 210 ? 3.127 54.312 46.310 1.00 109.98 368 LEU D O 1
#

Foldseek 3Di:
DDQADPVGDGQEAEDPLDDVVPQAKDWAQFWEWFDDPHFIKIKIKIAGSHQFWFAQKFKWKWKWDWDADPVRDTDRTDTHTFDQQPVPPPSTDGHDAMDMTIGTLDPPGPQQQPFQVNLVPDFIKMKMWMWGHTPPDPDIDIDIDMHTSVRYHYQKDADAQWDDDPVGIYGYCVRRNPIDGDVPGDGGGRNCSVVVD/DDQADPVGDGQEAEPPLPPDDFKDKAQFWEWFDDPLFIKIKIKIATSDPFWFAQKFKWKWKWD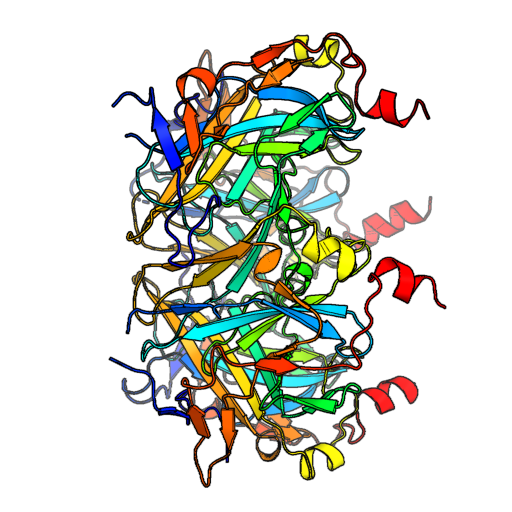WDQDPVRRTDHTDTHTFDQQPVPPPRGDGHDAMDMGITTLDPPGPQQFPFLVNLVVDFIKMKMWMWGDTPPGPDIDIDIDMHTSVRYHYQKDADAQWDDDDPGIYGYCVRVNPIDGHVVGGRGGNNVSVVVD/DAQADPVGDGQEAEPPLPPQDAKDKAQFWEWFDDPNFTKIKIKIAGSHPFWFAQKFKWKWKWDWDADPVGDTRNTDTHTFDQDPVPPPRGDGHDAMDMTIGGQDPPGPQQQPFQVRLVPAFIKMKMKMWGHTPPDPDIDIDIDMATSVRYHYQKDFDAQWDDDPPGIYGYCVRNNDIDGHVVGDRGGRNCSVVVD/DDQADPVGDGQEAEPPLDDDFKDKAQFWEWFADPNFIKIKIKIATSDDFWFAQKFKWKWKWDWDADPVRDTDHIDTHTFDQDVVPPPRGDGHDAMDMGIGGQDPVGPQQFPFQVNLVVDWIKMKMWMWGHTPPDPDIDIDIDMATSVRYHYQKDFDAQWDDDDPGIYGYCVRNNPIDGHPVGDRGGRNVSVVVPVVD

Solvent-accessible surface area: 35635 Å² total; per-residue (Å²): 87,40,7,0,79,64,108,2,112,24,34,29,111,68,58,96,44,49,104,173,212,50,26,61,15,34,15,1,98,30,1,0,4,1,26,32,69,46,105,9,2,1,3,1,13,0,0,8,22,66,177,34,29,8,0,60,1,29,2,19,1,28,13,5,85,43,70,124,4,101,44,48,13,103,24,22,33,27,55,70,52,1,69,14,9,58,93,58,3,97,8,50,15,8,6,14,5,13,33,37,8,46,1,76,11,67,136,120,10,52,3,34,77,44,16,79,138,60,8,103,129,27,120,17,11,1,2,0,6,0,0,0,17,18,58,86,52,29,87,10,44,18,23,27,4,0,1,33,6,118,21,11,51,17,7,31,29,15,50,44,3,18,60,124,103,174,139,16,16,60,0,14,16,60,84,4,83,114,34,78,124,22,125,138,9,37,112,30,6,8,110,62,36,58,130,143,210,104,38,10,0,89,60,98,3,111,26,41,25,117,76,49,95,61,49,162,94,134,47,10,39,14,1,94,28,0,0,4,1,26,27,70,57,115,7,2,1,3,1,12,0,0,8,37,80,212,32,27,7,1,56,0,28,2,17,1,26,12,8,83,50,79,110,4,100,53,50,11,101,24,21,33,27,55,57,54,1,68,14,10,59,98,60,2,94,5,48,12,8,4,12,11,16,27,38,8,44,2,82,13,68,131,124,10,52,4,32,75,37,15,69,127,52,5,92,116,30,106,18,11,2,0,0,3,0,1,1,17,19,79,64,51,21,69,9,37,16,22,28,2,0,0,32,4,111,26,10,52,17,7,35,20,14,55,29,4,12,64,133,79,187,160,24,27,56,0,13,17,53,99,4,80,119,33,74,121,17,126,113,11,34,120,32,5,7,102,61,45,50,128,149,213,91,36,11,0,73,64,109,1,105,8,37,26,120,79,52,98,50,65,137,89,72,71,12,38,15,1,95,30,0,0,5,1,36,29,66,45,109,6,1,1,2,1,15,0,0,9,24,68,185,31,32,6,1,57,0,28,3,11,0,16,10,8,80,48,69,114,4,101,42,48,14,115,21,26,36,32,46,66,48,1,69,13,11,64,97,54,2,96,8,48,16,8,4,14,13,16,27,34,8,45,1,76,13,58,125,124,8,48,7,38,68,38,18,74,132,53,12,94,116,32,118,11,14,2,0,0,2,0,1,2,15,16,63,68,51,33,81,10,31,9,24,21,3,0,1,40,4,120,22,16,51,28,8,36,16,16,54,27,4,14,67,123,83,171,136,22,25,64,0,18,20,53,90,6,83,119,34,73,127,20,126,131,9,38,115,30,6,8,102,62,38,49,128,146,208,85,40,9,0,80,64,93,1,107,26,45,26,113,73,48,92,69,56,159,256,107,19,40,13,1,100,35,1,0,2,2,25,22,66,34,105,7,4,1,3,1,12,0,0,6,62,77,201,33,26,2,0,62,0,28,2,17,0,26,10,4,80,41,70,117,5,94,56,52,15,121,25,24,26,27,52,50,56,1,69,12,9,61,96,56,2,94,7,49,16,5,3,13,10,12,32,37,8,50,2,75,8,57,137,130,9,49,3,33,72,40,18,69,131,52,7,102,114,36,108,13,10,2,0,0,3,0,1,2,17,17,49,69,52,30,72,16,44,15,22,23,3,0,1,41,4,118,24,11,48,20,7,30,23,16,44,35,4,14,66,118,94,186,131,16,21,62,0,13,15,60,92,4,84,108,33,78,124,20,132,112,9,40,117,27,1,9,108,53,33,32,99,125,125,199,135,179